Protein AF-A0A1I7VGW4-F1 (afdb_monomer)

Structure (mmCIF, N/CA/C/O backbone):
data_AF-A0A1I7VGW4-F1
#
_entry.id   AF-A0A1I7VGW4-F1
#
loop_
_atom_site.group_PDB
_atom_site.id
_atom_site.type_symbol
_atom_site.label_atom_id
_atom_site.label_alt_id
_atom_site.label_comp_id
_atom_site.label_asym_id
_atom_site.label_entity_id
_atom_site.label_seq_id
_atom_site.pdbx_PDB_ins_code
_atom_site.Cartn_x
_atom_site.Cartn_y
_atom_site.Cartn_z
_atom_site.occupancy
_atom_site.B_iso_or_equiv
_atom_site.auth_seq_id
_atom_site.auth_comp_id
_atom_site.auth_asym_id
_atom_site.auth_atom_id
_atom_site.pdbx_PDB_model_num
ATOM 1 N N . MET A 1 1 ? 35.605 8.232 -24.043 1.00 58.59 1 MET A N 1
ATOM 2 C CA . MET A 1 1 ? 37.004 7.843 -24.287 1.00 58.59 1 MET A CA 1
ATOM 3 C C . MET A 1 1 ? 36.988 6.330 -24.467 1.00 58.59 1 MET A C 1
ATOM 5 O O . MET A 1 1 ? 35.899 5.763 -24.353 1.00 58.59 1 MET A O 1
ATOM 9 N N . GLY A 1 2 ? 38.098 5.724 -24.877 1.00 80.62 2 GLY A N 1
ATOM 10 C CA . GLY A 1 2 ? 38.196 4.272 -25.029 1.00 80.62 2 GLY A CA 1
ATOM 11 C C . GLY A 1 2 ? 37.384 3.659 -26.178 1.00 80.62 2 GLY A C 1
ATOM 12 O O . GLY A 1 2 ? 36.975 4.347 -27.124 1.00 80.62 2 GLY A O 1
ATOM 13 N N . VAL A 1 3 ? 37.169 2.342 -26.108 1.00 87.12 3 VAL A N 1
ATOM 14 C CA . VAL A 1 3 ? 36.521 1.544 -27.155 1.00 87.12 3 VAL A CA 1
ATOM 15 C C . VAL A 1 3 ? 35.054 1.933 -27.328 1.00 87.12 3 VAL A C 1
ATOM 17 O O . VAL A 1 3 ? 34.227 1.832 -26.415 1.00 87.12 3 VAL A O 1
ATOM 20 N N . LYS A 1 4 ? 34.703 2.350 -28.545 1.00 85.19 4 LYS A N 1
ATOM 21 C CA . LYS A 1 4 ? 33.367 2.858 -28.878 1.00 85.19 4 LYS A CA 1
ATOM 22 C C . LYS A 1 4 ? 32.345 1.735 -28.993 1.00 85.19 4 LYS A C 1
ATOM 24 O O . LYS A 1 4 ? 32.634 0.670 -29.517 1.00 85.19 4 LYS A O 1
ATOM 29 N N . ASP A 1 5 ? 31.126 1.987 -28.517 1.00 86.88 5 ASP A N 1
ATOM 30 C CA . ASP A 1 5 ? 29.950 1.114 -28.669 1.00 86.88 5 ASP A CA 1
ATOM 31 C C . ASP A 1 5 ? 30.100 -0.352 -28.197 1.00 86.88 5 ASP A C 1
ATOM 33 O O . ASP A 1 5 ? 29.164 -1.138 -28.340 1.00 86.88 5 ASP A O 1
ATOM 37 N N . LEU A 1 6 ? 31.207 -0.733 -27.548 1.00 91.12 6 LEU A N 1
ATOM 38 C CA . LEU A 1 6 ? 31.450 -2.111 -27.106 1.00 91.12 6 LEU A CA 1
ATOM 39 C C . LEU A 1 6 ? 30.393 -2.597 -26.107 1.00 91.12 6 LEU A C 1
ATOM 41 O O . LEU A 1 6 ? 29.922 -3.727 -26.200 1.00 91.12 6 LEU A O 1
ATOM 45 N N . SER A 1 7 ? 29.928 -1.730 -25.197 1.00 89.56 7 SER A N 1
ATOM 46 C CA . SER A 1 7 ? 28.848 -2.102 -24.269 1.00 89.56 7 SER A CA 1
ATOM 47 C C . SER A 1 7 ? 27.526 -2.398 -24.985 1.00 89.56 7 SER A C 1
ATOM 49 O O . SER A 1 7 ? 26.704 -3.108 -24.406 1.00 89.56 7 SER A O 1
ATOM 51 N N . LYS A 1 8 ? 27.296 -1.837 -26.180 1.00 89.69 8 LYS A N 1
ATOM 52 C CA . LYS A 1 8 ? 26.114 -2.127 -26.997 1.00 89.69 8 LYS A CA 1
ATOM 53 C C . LYS A 1 8 ? 26.269 -3.487 -27.673 1.00 89.69 8 LYS A C 1
ATOM 55 O O . LYS A 1 8 ? 25.387 -4.319 -27.537 1.00 89.69 8 LYS A O 1
ATOM 60 N N . VAL A 1 9 ? 27.430 -3.747 -28.278 1.00 92.06 9 VAL A N 1
ATOM 61 C CA . VAL A 1 9 ? 27.743 -5.045 -28.906 1.00 92.06 9 VAL A CA 1
ATOM 62 C C . VAL A 1 9 ? 27.646 -6.194 -27.897 1.00 92.06 9 VAL A C 1
ATOM 64 O O . VAL A 1 9 ? 27.043 -7.220 -28.194 1.00 92.06 9 VAL A O 1
ATOM 67 N N . ILE A 1 10 ? 28.172 -6.017 -26.679 1.00 93.12 10 ILE A N 1
ATOM 68 C CA . ILE A 1 10 ? 28.036 -7.014 -25.604 1.00 93.12 10 ILE A CA 1
ATOM 69 C C . ILE A 1 10 ? 26.569 -7.190 -25.194 1.00 93.12 10 ILE A C 1
ATOM 71 O O . ILE A 1 10 ? 26.139 -8.316 -24.980 1.00 93.12 10 ILE A O 1
ATOM 75 N N . GLY A 1 11 ? 25.786 -6.111 -25.111 1.00 90.69 11 GLY A N 1
ATOM 76 C CA . GLY A 1 11 ? 24.354 -6.203 -24.806 1.00 90.69 11 GLY A CA 1
ATOM 77 C C . GLY A 1 11 ? 23.560 -6.972 -25.866 1.00 90.69 11 GLY A C 1
ATOM 78 O O . GLY A 1 11 ? 22.708 -7.780 -25.511 1.00 90.69 11 GLY A O 1
ATOM 79 N N . ASP A 1 12 ? 23.882 -6.762 -27.143 1.00 91.88 12 ASP A N 1
ATOM 80 C CA . ASP A 1 12 ? 23.185 -7.379 -28.276 1.00 91.88 12 ASP A CA 1
ATOM 81 C C . ASP A 1 12 ? 23.551 -8.867 -28.454 1.00 91.88 12 ASP A C 1
ATOM 83 O O . ASP A 1 12 ? 22.718 -9.662 -28.888 1.00 91.88 12 ASP A O 1
ATOM 87 N N . HIS A 1 13 ? 24.790 -9.261 -28.128 1.00 91.25 13 HIS A N 1
ATOM 88 C CA . HIS A 1 13 ? 25.321 -10.595 -28.450 1.00 91.25 13 HIS A CA 1
ATOM 89 C C . HIS A 1 13 ? 25.711 -11.459 -27.241 1.00 91.25 13 HIS A C 1
ATOM 91 O O . HIS A 1 13 ? 25.908 -12.658 -27.402 1.00 91.25 13 HIS A O 1
ATOM 97 N N . SER A 1 14 ? 25.830 -10.882 -26.044 1.00 92.75 14 SER A N 1
ATOM 98 C CA . SER A 1 14 ? 26.220 -11.575 -24.806 1.00 92.75 14 SER A CA 1
ATOM 99 C C . SER A 1 14 ? 25.512 -10.969 -23.574 1.00 92.75 14 SER A C 1
ATOM 101 O O . SER A 1 14 ? 26.160 -10.577 -22.594 1.00 92.75 14 SER A O 1
ATOM 103 N N . PRO A 1 15 ? 24.168 -10.850 -23.570 1.00 89.75 15 PRO A N 1
ATOM 104 C CA . PRO A 1 15 ? 23.446 -10.221 -22.462 1.00 89.75 15 PRO A CA 1
ATOM 105 C C . PRO A 1 15 ? 23.658 -10.954 -21.127 1.00 89.75 15 PRO A C 1
ATOM 107 O O . PRO A 1 15 ? 23.740 -10.309 -20.085 1.00 89.75 15 PRO A O 1
ATOM 110 N N . GLY A 1 16 ? 23.841 -12.282 -21.150 1.00 85.12 16 GLY A N 1
ATOM 111 C CA . GLY A 1 16 ? 24.096 -13.101 -19.956 1.00 85.12 16 GLY A CA 1
ATOM 112 C C . GLY A 1 16 ? 25.458 -12.864 -19.287 1.00 85.12 16 GLY A C 1
ATOM 113 O O . GLY A 1 16 ? 25.645 -13.222 -18.121 1.00 85.12 16 GLY A O 1
ATOM 114 N N . SER A 1 17 ? 26.402 -12.225 -19.988 1.00 90.38 17 SER A N 1
ATOM 115 C CA . SER A 1 17 ? 27.687 -11.800 -19.416 1.00 90.38 17 SER A CA 1
ATOM 116 C C . SER A 1 17 ? 27.588 -10.549 -18.541 1.00 90.38 17 SER A C 1
ATOM 118 O O . SER A 1 17 ? 28.536 -10.241 -17.815 1.00 90.38 17 SER A O 1
ATOM 120 N N . ILE A 1 18 ? 26.451 -9.843 -18.591 1.00 94.06 18 ILE A N 1
ATOM 121 C CA . ILE A 1 18 ? 26.183 -8.634 -17.819 1.00 94.06 18 ILE A CA 1
ATOM 122 C C . ILE A 1 18 ? 25.293 -8.992 -16.629 1.00 94.06 18 ILE A C 1
ATOM 124 O O . ILE A 1 18 ? 24.187 -9.498 -16.795 1.00 94.06 18 ILE A O 1
ATOM 128 N N . ARG A 1 19 ? 25.739 -8.672 -15.413 1.00 92.69 19 ARG A N 1
ATOM 129 C CA . ARG A 1 19 ? 24.946 -8.832 -14.188 1.00 92.69 19 ARG A CA 1
ATOM 130 C C . ARG A 1 19 ? 24.776 -7.492 -13.496 1.00 92.69 19 ARG A C 1
ATOM 132 O O . ARG A 1 19 ? 25.738 -6.750 -13.318 1.00 92.69 19 ARG A O 1
ATOM 139 N N . LEU A 1 20 ? 23.551 -7.193 -13.086 1.00 91.56 20 LEU A N 1
ATOM 140 C CA . LEU A 1 20 ? 23.265 -6.051 -12.228 1.00 91.56 20 LEU A CA 1
ATOM 141 C C . LEU A 1 20 ? 23.279 -6.540 -10.784 1.00 91.56 20 LEU A C 1
ATOM 143 O O . LEU A 1 20 ? 22.495 -7.412 -10.419 1.00 91.56 20 LEU A O 1
ATOM 147 N N . LYS A 1 21 ? 24.201 -6.013 -9.980 1.00 86.69 21 LYS A N 1
ATOM 148 C CA . LYS A 1 21 ? 24.321 -6.353 -8.561 1.00 86.69 21 LYS A CA 1
ATOM 149 C C . LYS A 1 21 ? 24.299 -5.099 -7.712 1.00 86.69 21 LYS A C 1
ATOM 151 O O . LYS A 1 21 ? 24.806 -4.048 -8.106 1.00 86.69 21 LYS A O 1
ATOM 156 N N . GLU A 1 22 ? 23.752 -5.227 -6.515 1.00 83.56 22 GLU A N 1
ATOM 157 C CA . GLU A 1 22 ? 23.844 -4.167 -5.525 1.00 83.56 22 GLU A CA 1
ATOM 158 C C . GLU A 1 22 ? 25.272 -4.003 -5.008 1.00 83.56 22 GLU A C 1
ATOM 160 O O . GLU A 1 22 ? 26.090 -4.925 -5.031 1.00 83.56 22 GLU A O 1
ATOM 165 N N . PHE A 1 23 ? 25.558 -2.809 -4.500 1.00 80.81 23 PHE A N 1
ATOM 166 C CA . PHE A 1 23 ? 26.876 -2.430 -4.003 1.00 80.81 23 PHE A CA 1
ATOM 167 C C . PHE A 1 23 ? 27.378 -3.366 -2.883 1.00 80.81 23 PHE A C 1
ATOM 169 O O . PHE A 1 23 ? 28.552 -3.729 -2.859 1.00 80.81 23 PHE A O 1
ATOM 176 N N . LYS A 1 24 ? 26.469 -3.845 -2.021 1.00 79.81 24 LYS A N 1
ATOM 177 C CA . LYS A 1 24 ? 26.747 -4.820 -0.951 1.00 79.81 24 LYS A CA 1
ATOM 178 C C . LYS A 1 24 ? 27.145 -6.208 -1.457 1.00 79.81 24 LYS A C 1
ATOM 180 O O . LYS A 1 24 ? 27.852 -6.930 -0.761 1.00 79.81 24 LYS A O 1
ATOM 185 N N . GLY A 1 25 ? 26.766 -6.577 -2.684 1.00 82.62 25 GLY A N 1
ATOM 186 C CA . GLY A 1 25 ? 27.119 -7.867 -3.291 1.00 82.62 25 GLY A CA 1
ATOM 187 C C . GLY A 1 25 ? 28.626 -8.070 -3.508 1.00 82.62 25 GLY A C 1
ATOM 188 O O . GLY A 1 25 ? 29.062 -9.174 -3.837 1.00 82.62 25 GLY A O 1
ATOM 189 N N . TYR A 1 26 ? 29.428 -7.019 -3.307 1.00 89.06 26 TYR A N 1
ATOM 190 C CA . TYR A 1 26 ? 30.889 -7.041 -3.390 1.00 89.06 26 TYR A CA 1
ATOM 191 C C . TYR A 1 26 ? 31.574 -7.006 -2.017 1.00 89.06 26 TYR A C 1
ATOM 193 O O . TYR A 1 26 ? 32.790 -6.824 -1.959 1.00 89.06 26 TYR A O 1
ATOM 201 N N . PHE A 1 27 ? 30.835 -7.210 -0.921 1.00 87.38 27 PHE A N 1
ATOM 202 C CA . PHE A 1 27 ? 31.402 -7.281 0.426 1.00 87.38 27 PHE A CA 1
ATOM 203 C C . PHE A 1 27 ? 32.597 -8.250 0.487 1.00 87.38 27 PHE A C 1
ATOM 205 O O . PHE A 1 27 ? 32.555 -9.380 -0.015 1.00 87.38 27 PHE A O 1
ATOM 212 N N . GLY A 1 28 ? 33.701 -7.783 1.068 1.00 83.19 28 GLY A N 1
ATOM 213 C CA . GLY A 1 28 ? 34.958 -8.516 1.193 1.00 83.19 28 GLY A CA 1
ATOM 214 C C . GLY A 1 28 ? 35.791 -8.613 -0.092 1.00 83.19 28 GLY A C 1
ATOM 215 O O . GLY A 1 28 ? 36.900 -9.151 -0.049 1.00 83.19 28 GLY A O 1
ATOM 216 N N . ARG A 1 29 ? 35.314 -8.109 -1.241 1.00 91.62 29 ARG A N 1
ATOM 217 C CA . ARG A 1 29 ? 36.079 -8.129 -2.499 1.00 91.62 29 ARG A CA 1
ATOM 218 C C . ARG A 1 29 ? 37.149 -7.038 -2.511 1.00 91.62 29 ARG A C 1
ATOM 220 O O . ARG A 1 29 ? 36.909 -5.900 -2.112 1.00 91.62 29 ARG A O 1
ATOM 227 N N . LYS A 1 30 ? 38.328 -7.391 -3.027 1.00 95.12 30 LYS A N 1
ATOM 228 C CA . LYS A 1 30 ? 39.384 -6.440 -3.400 1.00 95.12 30 LYS A CA 1
ATOM 229 C C . LYS A 1 30 ? 39.130 -5.971 -4.829 1.00 95.12 30 LYS A C 1
ATOM 231 O O . LYS A 1 30 ? 38.924 -6.828 -5.683 1.00 95.12 30 LYS A O 1
ATOM 236 N N . VAL A 1 31 ? 39.142 -4.674 -5.108 1.00 96.38 31 VAL A N 1
ATOM 237 C CA . VAL A 1 31 ? 38.868 -4.144 -6.459 1.00 96.38 31 VAL A CA 1
ATOM 238 C C . VAL A 1 31 ? 39.911 -3.105 -6.854 1.00 96.38 31 VAL A C 1
ATOM 240 O O . VAL A 1 31 ? 40.277 -2.280 -6.020 1.00 96.38 31 VAL A O 1
ATOM 243 N N . ALA A 1 32 ? 40.395 -3.148 -8.098 1.00 96.75 32 ALA A N 1
ATOM 244 C CA . ALA A 1 32 ? 41.326 -2.147 -8.622 1.00 96.75 32 ALA A CA 1
ATOM 245 C C . ALA A 1 32 ? 40.568 -1.042 -9.351 1.00 96.75 32 ALA A C 1
ATOM 247 O O . ALA A 1 32 ? 39.802 -1.325 -10.267 1.00 96.75 32 ALA A O 1
ATOM 248 N N . VAL A 1 33 ? 40.763 0.196 -8.917 1.00 96.06 33 VAL A N 1
ATOM 249 C CA . VAL A 1 33 ? 40.037 1.377 -9.370 1.00 96.06 33 VAL A CA 1
ATOM 250 C C . VAL A 1 33 ? 40.938 2.212 -10.266 1.00 96.06 33 VAL A C 1
ATOM 252 O O . VAL A 1 33 ? 42.004 2.646 -9.831 1.00 96.06 33 VAL A O 1
ATOM 255 N N . ASP A 1 34 ? 40.482 2.473 -11.490 1.00 94.06 34 ASP A N 1
ATOM 256 C CA . ASP A 1 34 ? 41.094 3.472 -12.365 1.00 94.06 34 ASP A CA 1
ATOM 257 C C . ASP A 1 34 ? 40.871 4.877 -11.774 1.00 94.06 34 ASP A C 1
ATOM 259 O O . ASP A 1 34 ? 39.760 5.423 -11.784 1.00 94.06 34 ASP A O 1
ATOM 263 N N . ALA A 1 35 ? 41.936 5.457 -11.216 1.00 90.94 35 ALA A N 1
ATOM 264 C CA . ALA A 1 35 ? 41.892 6.761 -10.569 1.00 90.94 35 ALA A CA 1
ATOM 265 C C . ALA A 1 35 ? 41.711 7.901 -11.579 1.00 90.94 35 ALA A C 1
ATOM 267 O O . ALA A 1 35 ? 41.008 8.870 -11.286 1.00 90.94 35 ALA A O 1
ATOM 268 N N . SER A 1 36 ? 42.283 7.783 -12.778 1.00 82.81 36 SER A N 1
ATOM 269 C CA . SER A 1 36 ? 42.203 8.818 -13.808 1.00 82.81 36 SER A CA 1
ATOM 270 C C . SER A 1 36 ? 40.760 9.052 -14.233 1.00 82.81 36 SER A C 1
ATOM 272 O O . SER A 1 36 ? 40.291 10.195 -14.248 1.00 82.81 36 SER A O 1
ATOM 274 N N . MET A 1 37 ? 40.010 7.976 -14.485 1.00 83.00 37 MET A N 1
ATOM 275 C CA . MET A 1 37 ? 38.590 8.074 -14.822 1.00 83.00 37 MET A CA 1
ATOM 276 C C . MET A 1 37 ? 37.756 8.683 -13.683 1.00 83.00 37 MET A C 1
ATOM 278 O O . MET A 1 37 ? 36.868 9.506 -13.935 1.00 83.00 37 MET A O 1
ATOM 282 N N . CYS A 1 38 ? 38.067 8.343 -12.425 1.00 83.19 38 CYS A N 1
ATOM 283 C CA . CYS A 1 38 ? 37.416 8.933 -11.249 1.00 83.19 38 CYS A CA 1
ATOM 284 C C . CYS A 1 38 ? 37.589 10.458 -11.213 1.00 83.19 38 CYS A C 1
ATOM 286 O O . CYS A 1 38 ? 36.618 11.195 -11.034 1.00 83.19 38 CYS A O 1
ATOM 288 N N . LEU A 1 39 ? 38.818 10.941 -11.412 1.00 85.94 39 LEU A N 1
ATOM 289 C CA . LEU A 1 39 ? 39.146 12.364 -11.325 1.00 85.94 39 LEU A CA 1
ATOM 290 C C . LEU A 1 39 ? 38.426 13.182 -12.399 1.00 85.94 39 LEU A C 1
ATOM 292 O O . LEU A 1 39 ? 37.837 14.219 -12.086 1.00 85.94 39 LEU A O 1
ATOM 296 N N . TYR A 1 40 ? 38.378 12.690 -13.641 1.00 80.75 40 TYR A N 1
ATOM 297 C CA . TYR A 1 40 ? 37.605 13.344 -14.700 1.00 80.75 40 TYR A CA 1
ATOM 298 C C . TYR A 1 40 ? 36.113 13.427 -14.355 1.00 80.75 40 TYR A C 1
ATOM 300 O O . TYR A 1 40 ? 35.508 14.485 -14.526 1.00 80.75 40 TYR A O 1
ATOM 308 N N . GLN A 1 41 ? 35.512 12.359 -13.821 1.00 80.62 41 GLN A N 1
ATOM 309 C CA . GLN A 1 41 ? 34.096 12.375 -13.431 1.00 80.62 41 GLN A CA 1
ATOM 310 C C . GLN A 1 41 ? 33.791 13.385 -12.324 1.00 80.62 41 GLN A C 1
ATOM 312 O O . GLN A 1 41 ? 32.746 14.038 -12.369 1.00 80.62 41 GLN A O 1
ATOM 317 N N . PHE A 1 42 ? 34.684 13.527 -11.343 1.00 82.62 42 PHE A N 1
ATOM 318 C CA . PHE A 1 42 ? 34.488 14.463 -10.237 1.00 82.62 42 PHE A CA 1
ATOM 319 C C . PHE A 1 42 ? 34.669 15.919 -10.656 1.00 82.62 42 PHE A C 1
ATOM 321 O O . PHE A 1 42 ? 33.913 16.771 -10.201 1.00 82.62 42 PHE A O 1
ATOM 328 N N . LEU A 1 43 ? 35.604 16.207 -11.562 1.00 77.94 43 LEU A N 1
ATOM 329 C CA . LEU A 1 43 ? 35.806 17.564 -12.073 1.00 77.94 43 LEU A CA 1
ATOM 330 C C . LEU A 1 43 ? 34.717 17.985 -13.081 1.00 77.94 43 LEU A C 1
ATOM 332 O O . LEU A 1 43 ? 34.399 19.166 -13.189 1.00 77.94 43 LEU A O 1
ATOM 336 N N . ILE A 1 44 ? 34.097 17.041 -13.801 1.00 73.44 44 ILE A N 1
ATOM 337 C CA . ILE A 1 44 ? 32.971 17.321 -14.718 1.00 73.44 44 ILE A CA 1
ATOM 338 C C . ILE A 1 44 ? 31.649 17.561 -13.961 1.00 73.44 44 ILE A C 1
ATOM 340 O O . ILE A 1 44 ? 30.707 18.125 -14.524 1.00 73.44 44 ILE A O 1
ATOM 344 N N . ALA A 1 45 ? 31.548 17.153 -12.693 1.00 64.31 45 ALA A N 1
ATOM 345 C CA . ALA A 1 45 ? 30.353 17.335 -11.873 1.00 64.31 45 ALA A CA 1
ATOM 346 C C . ALA A 1 45 ? 30.166 18.811 -11.452 1.00 64.31 45 ALA A C 1
ATOM 348 O O . ALA A 1 45 ? 30.491 19.206 -10.337 1.00 64.31 45 ALA A O 1
ATOM 349 N N . VAL A 1 46 ? 29.629 19.621 -12.368 1.00 56.69 46 VAL A N 1
ATOM 350 C CA . VAL A 1 46 ? 29.288 21.041 -12.170 1.00 56.69 46 VAL A CA 1
ATOM 351 C C . VAL A 1 46 ? 27.953 21.173 -11.420 1.00 56.69 46 VAL A C 1
ATOM 353 O O . VAL A 1 46 ? 27.011 20.425 -11.705 1.00 56.69 46 VAL A O 1
ATOM 356 N N . ARG A 1 47 ? 27.863 22.111 -10.467 1.00 54.81 47 ARG A N 1
ATOM 357 C CA . ARG A 1 47 ? 26.629 22.437 -9.727 1.00 54.81 47 ARG A CA 1
ATOM 358 C C . ARG A 1 47 ? 25.566 23.077 -10.645 1.00 54.81 47 ARG A C 1
ATOM 360 O O . ARG A 1 47 ? 25.835 23.395 -11.801 1.00 54.81 47 ARG A O 1
ATOM 367 N N . GLN A 1 48 ? 24.327 23.213 -10.159 1.00 46.16 48 GLN A N 1
ATOM 368 C CA . GLN A 1 48 ? 23.199 23.752 -10.948 1.00 46.16 48 GLN A CA 1
ATOM 369 C C . GLN A 1 48 ? 23.403 25.210 -11.401 1.00 46.16 48 GLN A C 1
ATOM 371 O O . GLN A 1 48 ? 22.827 25.611 -12.403 1.00 46.16 48 GLN A O 1
ATOM 376 N N . ASP A 1 49 ? 24.249 25.958 -10.698 1.00 42.66 49 ASP A N 1
ATOM 377 C CA . ASP A 1 49 ? 24.666 27.343 -10.951 1.00 42.66 49 ASP A CA 1
ATOM 378 C C . ASP A 1 49 ? 25.904 27.455 -11.868 1.00 42.66 49 ASP A C 1
ATOM 380 O O . ASP A 1 49 ? 26.441 28.542 -12.051 1.00 42.66 49 ASP A O 1
ATOM 384 N N . GLY A 1 50 ? 26.400 26.345 -12.427 1.00 49.19 50 GLY A N 1
ATOM 385 C CA . GLY A 1 50 ? 27.563 26.360 -13.321 1.00 49.19 50 GLY A CA 1
ATOM 386 C C . GLY A 1 50 ? 28.926 26.414 -12.615 1.00 49.19 50 GLY A C 1
ATOM 387 O O . GLY A 1 50 ? 29.956 26.357 -13.289 1.00 49.19 50 GLY A O 1
ATOM 388 N N . SER A 1 51 ? 28.962 26.461 -11.276 1.00 54.00 51 SER A N 1
ATOM 389 C CA . SER A 1 51 ? 30.199 26.551 -10.488 1.00 54.00 51 SER A CA 1
ATOM 390 C C . SER A 1 51 ? 30.771 25.175 -10.094 1.00 54.00 51 SER A C 1
ATOM 392 O O . SER A 1 51 ? 30.055 24.173 -9.959 1.00 54.00 51 SER A O 1
ATOM 394 N N . GLN A 1 52 ? 32.096 25.102 -9.923 1.00 60.88 52 GLN A N 1
ATOM 395 C CA . GLN A 1 52 ? 32.789 23.964 -9.301 1.00 60.88 52 GLN A CA 1
ATOM 396 C C . GLN A 1 52 ? 33.000 24.238 -7.805 1.00 60.88 52 GLN A C 1
ATOM 398 O O . GLN A 1 52 ? 33.052 25.390 -7.382 1.00 60.88 52 GLN A O 1
ATOM 403 N N . LEU A 1 53 ? 33.143 23.188 -6.985 1.00 65.88 53 LEU A N 1
ATOM 404 C CA . LEU A 1 53 ? 33.578 23.369 -5.595 1.00 65.88 53 LEU A CA 1
ATOM 405 C C . LEU A 1 53 ? 34.998 23.933 -5.582 1.00 65.88 53 LEU A C 1
ATOM 407 O O . LEU A 1 53 ? 35.901 23.290 -6.125 1.00 65.88 53 LEU A O 1
ATOM 411 N N . GLN A 1 54 ? 35.166 25.096 -4.956 1.00 74.81 54 GLN A N 1
ATOM 412 C CA . GLN A 1 54 ? 36.440 25.791 -4.830 1.00 74.81 54 GLN A CA 1
ATOM 413 C C . GLN A 1 54 ? 36.704 26.222 -3.381 1.00 74.81 54 GLN A C 1
ATOM 415 O O . GLN A 1 54 ? 35.764 26.356 -2.595 1.00 74.81 54 GLN A O 1
ATOM 420 N N . THR A 1 55 ? 37.974 26.411 -3.031 1.00 72.19 55 THR A N 1
ATOM 421 C CA . THR A 1 55 ? 38.406 27.105 -1.809 1.00 72.19 55 THR A CA 1
ATOM 422 C C . THR A 1 55 ? 38.143 28.612 -1.915 1.00 72.19 55 THR A C 1
ATOM 424 O O . THR A 1 55 ? 37.851 29.132 -2.993 1.00 72.19 55 THR A O 1
ATOM 427 N N . GLU A 1 56 ? 38.316 29.347 -0.813 1.00 67.38 56 GLU A N 1
ATOM 428 C CA . GLU A 1 56 ? 38.269 30.822 -0.810 1.00 67.38 56 GLU A CA 1
ATOM 429 C C . GLU A 1 56 ? 39.344 31.458 -1.713 1.00 67.38 56 GLU A C 1
ATOM 431 O O . GLU A 1 56 ? 39.156 32.559 -2.223 1.00 67.38 56 GLU A O 1
ATOM 436 N N . SER A 1 57 ? 40.444 30.742 -1.970 1.00 63.78 57 SER A N 1
ATOM 437 C CA . SER A 1 57 ? 41.495 31.127 -2.919 1.00 63.78 57 SER A CA 1
ATOM 438 C C . SER A 1 57 ? 41.176 30.779 -4.384 1.00 63.78 57 SER A C 1
ATOM 440 O O . SER A 1 57 ? 42.002 31.036 -5.259 1.00 63.78 57 SER A O 1
ATOM 442 N N . GLY A 1 58 ? 39.998 30.208 -4.672 1.00 67.00 58 GLY A N 1
ATOM 443 C CA . GLY A 1 58 ? 39.554 29.834 -6.022 1.00 67.00 58 GLY A CA 1
ATOM 444 C C . GLY A 1 58 ? 40.077 28.479 -6.519 1.00 67.00 58 GLY A C 1
ATOM 445 O O . GLY A 1 58 ? 39.918 28.139 -7.693 1.00 67.00 58 GLY A O 1
ATOM 446 N N . GLU A 1 59 ? 40.698 27.680 -5.651 1.00 77.69 59 GLU A N 1
ATOM 447 C CA . GLU A 1 59 ? 41.280 26.386 -6.006 1.00 77.69 59 GLU A CA 1
ATOM 448 C C . GLU A 1 59 ? 40.205 25.290 -6.049 1.00 77.69 59 GLU A C 1
ATOM 450 O O . GLU A 1 59 ? 39.421 25.152 -5.118 1.00 77.69 59 GLU A O 1
ATOM 455 N N . THR A 1 60 ? 40.146 24.480 -7.109 1.00 80.69 60 THR A N 1
ATOM 456 C CA . THR A 1 60 ? 39.081 23.472 -7.280 1.00 80.69 60 THR A CA 1
ATOM 457 C C . THR A 1 60 ? 39.300 22.245 -6.397 1.00 80.69 60 THR A C 1
ATOM 459 O O . THR A 1 60 ? 40.295 21.557 -6.564 1.00 80.69 60 THR A O 1
ATOM 462 N N . THR A 1 61 ? 38.327 21.893 -5.549 1.00 84.50 61 THR A N 1
ATOM 463 C CA . THR A 1 61 ? 38.411 20.786 -4.565 1.00 84.50 61 THR A CA 1
ATOM 464 C C . THR A 1 61 ? 37.471 19.607 -4.855 1.00 84.50 61 THR A C 1
ATOM 466 O O . THR A 1 61 ? 37.329 18.674 -4.056 1.00 84.50 61 THR A O 1
ATOM 469 N N . SER A 1 62 ? 36.807 19.620 -6.015 1.00 84.25 62 SER A N 1
ATOM 470 C CA . SER A 1 62 ? 35.786 18.627 -6.392 1.00 84.25 62 SER A CA 1
ATOM 471 C C . SER A 1 62 ? 36.336 17.192 -6.475 1.00 84.25 62 SER A C 1
ATOM 473 O O . SER A 1 62 ? 35.641 16.243 -6.102 1.00 84.25 62 SER A O 1
ATOM 475 N N . HIS A 1 63 ? 37.589 17.023 -6.916 1.00 87.25 63 HIS A N 1
ATOM 476 C CA . HIS A 1 63 ? 38.279 15.729 -6.993 1.00 87.25 63 HIS A CA 1
ATOM 477 C C . HIS A 1 63 ? 38.510 15.106 -5.614 1.00 87.25 63 HIS A C 1
ATOM 479 O O . HIS A 1 63 ? 38.266 13.911 -5.447 1.00 87.25 63 HIS A O 1
ATOM 485 N N . LEU A 1 64 ? 38.895 15.909 -4.619 1.00 90.25 64 LEU A N 1
ATOM 486 C CA . LEU A 1 64 ? 39.102 15.460 -3.238 1.00 90.25 64 LEU A CA 1
ATOM 487 C C . LEU A 1 64 ? 37.790 15.046 -2.577 1.00 90.25 64 LEU A C 1
ATOM 489 O O . LEU A 1 64 ? 37.716 13.978 -1.972 1.00 90.25 64 LEU A O 1
ATOM 493 N N . LEU A 1 65 ? 36.729 15.841 -2.755 1.00 86.50 65 LEU A N 1
ATOM 494 C CA . LEU A 1 65 ? 35.399 15.506 -2.245 1.00 86.50 65 LEU A CA 1
ATOM 495 C C . LEU A 1 65 ? 34.911 14.168 -2.826 1.00 86.50 65 LEU A C 1
ATOM 497 O O . LEU A 1 65 ? 34.480 13.279 -2.089 1.00 86.50 65 LEU A O 1
ATOM 501 N N . GLY A 1 66 ? 34.993 14.012 -4.149 1.00 86.50 66 GLY A N 1
ATOM 502 C CA . GLY A 1 66 ? 34.580 12.792 -4.836 1.00 86.50 66 GLY A CA 1
ATOM 503 C C . GLY A 1 66 ? 35.363 11.564 -4.372 1.00 86.50 66 GLY A C 1
ATOM 504 O O . GLY A 1 66 ? 34.755 10.565 -3.978 1.00 86.50 66 GLY A O 1
ATOM 505 N N . MET A 1 67 ? 36.696 11.662 -4.346 1.00 90.25 67 MET A N 1
ATOM 506 C CA . MET A 1 67 ? 37.582 10.582 -3.906 1.00 90.25 67 MET A CA 1
ATOM 507 C C . MET A 1 67 ? 37.320 10.190 -2.449 1.00 90.25 67 MET A C 1
ATOM 509 O O . MET A 1 67 ? 37.152 9.004 -2.166 1.00 90.25 67 MET A O 1
ATOM 513 N N . PHE A 1 68 ? 37.182 11.161 -1.542 1.00 92.00 68 PHE A N 1
ATOM 514 C CA . PHE A 1 68 ? 36.929 10.918 -0.121 1.00 92.00 68 PHE A CA 1
ATOM 515 C C . PHE A 1 68 ? 35.630 10.133 0.110 1.00 92.00 68 PHE A C 1
ATOM 517 O O . PHE A 1 68 ? 35.641 9.022 0.643 1.00 92.00 68 PHE A O 1
ATOM 524 N N . TYR A 1 69 ? 34.490 10.660 -0.347 1.00 89.25 69 TYR A N 1
ATOM 525 C CA . TYR A 1 69 ? 33.190 10.052 -0.046 1.00 89.25 69 TYR A CA 1
ATOM 526 C C . TYR A 1 69 ? 32.954 8.728 -0.781 1.00 89.25 69 TYR A C 1
ATOM 528 O O . TYR A 1 69 ? 32.299 7.837 -0.233 1.00 89.25 69 TYR A O 1
ATOM 536 N N . ARG A 1 70 ? 33.475 8.563 -2.006 1.00 89.06 70 ARG A N 1
ATOM 537 C CA . ARG A 1 70 ? 33.341 7.300 -2.758 1.00 89.06 70 ARG A CA 1
ATOM 538 C C . ARG A 1 70 ? 34.219 6.198 -2.183 1.00 89.06 70 ARG A C 1
ATOM 540 O O . ARG A 1 70 ? 33.756 5.063 -2.088 1.00 89.06 70 ARG A O 1
ATOM 547 N N . THR A 1 71 ? 35.422 6.541 -1.729 1.00 92.12 71 THR A N 1
ATOM 548 C CA . THR A 1 71 ? 36.299 5.605 -1.017 1.00 92.12 71 THR A CA 1
ATOM 549 C C . THR A 1 71 ? 35.660 5.157 0.294 1.00 92.12 71 THR A C 1
ATOM 551 O O . THR A 1 71 ? 35.569 3.956 0.541 1.00 92.12 71 THR A O 1
ATOM 554 N N . ILE A 1 72 ? 35.108 6.087 1.087 1.00 91.06 72 ILE A N 1
ATOM 555 C CA . ILE A 1 72 ? 34.382 5.734 2.319 1.00 91.06 72 ILE 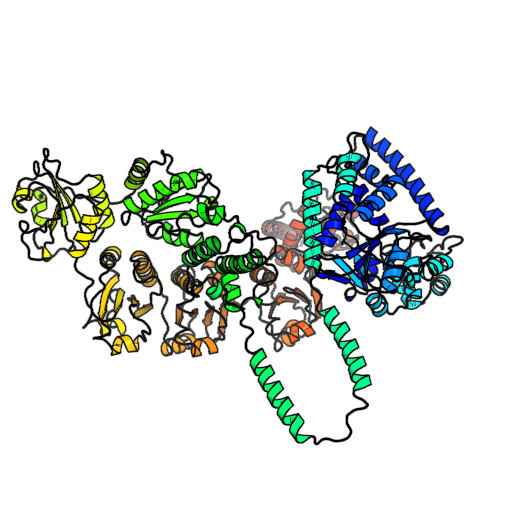A CA 1
ATOM 556 C C . ILE A 1 72 ? 33.203 4.816 2.008 1.00 91.06 72 ILE A C 1
ATOM 558 O O . ILE A 1 72 ? 33.033 3.824 2.699 1.00 91.06 72 ILE A O 1
ATOM 562 N N . ARG A 1 73 ? 32.412 5.092 0.962 1.00 89.69 73 ARG A N 1
ATOM 563 C CA . ARG A 1 73 ? 31.280 4.233 0.576 1.00 89.69 73 ARG A CA 1
ATOM 564 C C . ARG A 1 73 ? 31.716 2.797 0.268 1.00 89.69 73 ARG A C 1
ATOM 566 O O . ARG A 1 73 ? 31.042 1.864 0.695 1.00 89.69 73 ARG A O 1
ATOM 573 N N . MET A 1 74 ? 32.820 2.617 -0.463 1.00 90.88 74 MET A N 1
ATOM 574 C CA . MET A 1 74 ? 33.393 1.291 -0.731 1.00 90.88 74 MET A CA 1
ATOM 575 C C . MET A 1 74 ? 33.752 0.571 0.571 1.00 90.88 74 MET A C 1
ATOM 577 O O . MET A 1 74 ? 33.314 -0.556 0.789 1.00 90.88 74 MET A O 1
ATOM 581 N N . ILE A 1 75 ? 34.460 1.256 1.464 1.00 90.38 75 ILE A N 1
ATOM 582 C CA . ILE A 1 75 ? 34.918 0.697 2.740 1.00 90.38 75 ILE A CA 1
ATOM 583 C C . ILE A 1 75 ? 33.752 0.377 3.683 1.00 90.38 75 ILE A C 1
ATOM 585 O O . ILE A 1 75 ? 33.746 -0.680 4.305 1.00 90.38 75 ILE A O 1
ATOM 589 N N . ASP A 1 76 ? 32.750 1.252 3.752 1.00 85.75 76 ASP A N 1
ATOM 590 C CA . ASP A 1 76 ? 31.540 1.101 4.572 1.00 85.75 76 ASP A CA 1
ATOM 591 C C . ASP A 1 76 ? 30.708 -0.124 4.155 1.00 85.75 76 ASP A C 1
ATOM 593 O O . ASP A 1 76 ? 30.053 -0.758 4.972 1.00 85.75 76 ASP A O 1
ATOM 597 N N . ASN A 1 77 ? 30.807 -0.522 2.882 1.00 86.75 77 ASN A N 1
ATOM 598 C CA . ASN A 1 77 ? 30.198 -1.743 2.347 1.00 86.75 77 ASN A CA 1
ATOM 599 C C . ASN A 1 77 ? 31.171 -2.940 2.328 1.00 86.75 77 ASN A C 1
ATOM 601 O O . ASN A 1 77 ? 30.939 -3.923 1.623 1.00 86.75 77 ASN A O 1
ATOM 605 N N . GLY A 1 78 ? 32.283 -2.863 3.063 1.00 87.12 78 GLY A N 1
ATOM 606 C CA . GLY A 1 78 ? 33.269 -3.937 3.194 1.00 87.12 78 GLY A CA 1
ATOM 607 C C . GLY A 1 78 ? 34.094 -4.228 1.935 1.00 87.12 78 GLY A C 1
ATOM 608 O O . GLY A 1 78 ? 34.735 -5.277 1.862 1.00 87.12 78 GLY A O 1
ATOM 609 N N . ILE A 1 79 ? 34.098 -3.339 0.940 1.00 92.06 79 ILE A N 1
ATOM 610 C CA . ILE A 1 79 ? 34.922 -3.451 -0.272 1.00 92.06 79 ILE A CA 1
ATOM 611 C C . ILE A 1 79 ? 36.317 -2.889 0.021 1.00 92.06 79 ILE A C 1
ATOM 613 O O . ILE A 1 79 ? 36.467 -1.862 0.684 1.00 92.06 79 ILE A O 1
ATOM 617 N N . LYS A 1 80 ? 37.357 -3.545 -0.503 1.00 93.44 80 LYS A N 1
ATOM 618 C CA . LYS A 1 80 ? 38.759 -3.133 -0.347 1.00 93.44 80 LYS A CA 1
ATOM 619 C C . LYS A 1 80 ? 39.294 -2.547 -1.664 1.00 93.44 80 LYS A C 1
ATOM 621 O O . LYS A 1 80 ? 39.750 -3.318 -2.512 1.00 93.44 80 LYS A O 1
ATOM 626 N N . PRO A 1 81 ? 39.226 -1.220 -1.879 1.00 95.31 81 PRO A N 1
ATOM 627 C CA . PRO A 1 81 ? 39.731 -0.609 -3.106 1.00 95.31 81 PRO A CA 1
ATOM 628 C C . PRO A 1 81 ? 41.266 -0.561 -3.127 1.00 95.31 81 PRO A C 1
ATOM 630 O O . PRO A 1 81 ? 41.891 -0.440 -2.077 1.00 95.31 81 PRO A O 1
ATOM 633 N N . VAL A 1 82 ? 41.866 -0.619 -4.313 1.00 95.94 82 VAL A N 1
ATOM 634 C CA . VAL A 1 82 ? 43.235 -0.161 -4.612 1.00 95.94 82 VAL A CA 1
ATOM 635 C C . VAL A 1 82 ? 43.131 0.838 -5.755 1.00 95.94 82 VAL A C 1
ATOM 637 O O . VAL A 1 82 ? 42.444 0.559 -6.734 1.00 95.94 82 VAL A O 1
ATOM 640 N N . TYR A 1 83 ? 43.768 1.998 -5.631 1.00 96.19 83 TYR A N 1
ATOM 641 C CA . TYR A 1 83 ? 43.728 3.022 -6.674 1.00 96.19 83 TYR A CA 1
ATOM 642 C C . TYR A 1 83 ? 44.963 2.933 -7.563 1.00 96.19 83 TYR A C 1
ATOM 644 O O . TYR A 1 83 ? 46.084 2.866 -7.063 1.00 96.19 83 TYR A O 1
ATOM 652 N N . VAL A 1 84 ? 44.748 2.952 -8.875 1.00 95.56 84 VAL A N 1
ATOM 653 C CA . VAL A 1 84 ? 45.813 2.928 -9.877 1.00 95.56 84 VAL A CA 1
ATOM 654 C C . VAL A 1 84 ? 45.758 4.218 -10.685 1.00 95.56 84 VAL A C 1
ATOM 656 O O . VAL A 1 84 ? 44.701 4.572 -11.205 1.00 95.56 84 VAL A O 1
ATOM 659 N N . PHE A 1 85 ? 46.880 4.927 -10.765 1.00 94.06 85 PHE A N 1
ATOM 660 C CA . PHE A 1 85 ? 47.017 6.190 -11.488 1.00 94.06 85 PHE A CA 1
ATOM 661 C C . PHE A 1 85 ? 47.774 5.982 -12.801 1.00 94.06 85 PHE A C 1
ATOM 663 O O . PHE A 1 85 ? 48.639 5.108 -12.892 1.00 94.06 85 PHE A O 1
ATOM 670 N N . ASP A 1 86 ? 47.438 6.782 -13.817 1.00 90.00 86 ASP A N 1
ATOM 671 C CA . ASP A 1 86 ? 48.126 6.740 -15.110 1.00 90.00 86 ASP A CA 1
ATOM 672 C C . ASP A 1 86 ? 49.588 7.180 -14.997 1.00 90.00 86 ASP A C 1
ATOM 674 O O . ASP A 1 86 ? 49.924 8.146 -14.305 1.00 90.00 86 ASP A O 1
ATOM 678 N N . GLY A 1 87 ? 50.434 6.505 -15.771 1.00 87.31 87 GLY A N 1
ATOM 679 C CA . GLY A 1 87 ? 51.814 6.881 -16.019 1.00 87.31 87 GLY A CA 1
ATOM 680 C C . GLY A 1 87 ? 51.958 7.727 -17.278 1.00 87.31 87 GLY A C 1
ATOM 681 O O . GLY A 1 87 ? 51.117 8.563 -17.627 1.00 87.31 87 GLY A O 1
ATOM 682 N N . LYS A 1 88 ? 53.071 7.533 -17.989 1.00 84.38 88 LYS A N 1
ATOM 683 C CA . LYS A 1 88 ? 53.312 8.254 -19.241 1.00 84.38 88 LYS A CA 1
ATOM 684 C C . LYS A 1 88 ? 52.459 7.626 -20.354 1.00 84.38 88 LYS A C 1
ATOM 686 O O . LYS A 1 88 ? 52.582 6.424 -20.584 1.00 84.38 88 LYS A O 1
ATOM 691 N N . PRO A 1 89 ? 51.645 8.406 -21.094 1.00 81.25 89 PRO A N 1
ATOM 692 C CA . PRO A 1 89 ? 50.830 7.851 -22.169 1.00 81.25 89 PRO A CA 1
ATOM 693 C C . PRO A 1 89 ? 51.714 7.231 -23.267 1.00 81.25 89 PRO A C 1
ATOM 695 O O . PRO A 1 89 ? 52.817 7.734 -23.525 1.00 81.25 89 PRO A O 1
ATOM 698 N N . PRO A 1 90 ? 51.239 6.177 -23.953 1.00 81.25 90 PRO A N 1
ATOM 699 C CA . PRO A 1 90 ? 52.014 5.508 -24.988 1.00 81.25 90 PRO A CA 1
ATOM 700 C C . PRO A 1 90 ? 52.139 6.414 -26.217 1.00 81.25 90 PRO A C 1
ATOM 702 O O . PRO A 1 90 ? 51.235 7.199 -26.516 1.00 81.25 90 PRO A O 1
ATOM 705 N N . GLN A 1 91 ? 53.232 6.286 -26.979 1.00 77.50 91 GLN A N 1
ATOM 706 C CA . GLN A 1 91 ? 53.495 7.151 -28.144 1.00 77.50 91 GLN A CA 1
ATOM 707 C C . GLN A 1 91 ? 52.336 7.173 -29.154 1.00 77.50 91 GLN A C 1
ATOM 709 O O . GLN A 1 91 ? 52.037 8.220 -29.726 1.00 77.50 91 GLN A O 1
ATOM 714 N N . MET A 1 92 ? 51.631 6.056 -29.336 1.00 76.44 92 MET A N 1
ATOM 715 C CA . MET A 1 92 ? 50.504 5.968 -30.271 1.00 76.44 92 MET A CA 1
ATOM 716 C C . MET A 1 92 ? 49.285 6.811 -29.867 1.00 76.44 92 MET A C 1
ATOM 718 O O . MET A 1 92 ? 48.498 7.207 -30.724 1.00 76.44 92 MET A O 1
ATOM 722 N N . LYS A 1 93 ? 49.151 7.170 -28.583 1.00 80.94 93 LYS A N 1
ATOM 723 C CA . LYS A 1 93 ? 48.053 8.017 -28.089 1.00 80.94 93 LYS A CA 1
ATOM 724 C C . LYS A 1 93 ? 48.241 9.500 -28.445 1.00 80.94 93 LYS A C 1
ATOM 726 O O . LYS A 1 93 ? 47.304 10.282 -28.306 1.00 80.94 93 LYS A O 1
ATOM 731 N N . THR A 1 94 ? 49.418 9.899 -28.948 1.00 79.62 94 THR A N 1
ATOM 732 C CA . THR A 1 94 ? 49.763 11.299 -29.276 1.00 79.62 94 THR A CA 1
ATOM 733 C C . THR A 1 94 ? 48.747 11.946 -30.223 1.00 79.62 94 THR A C 1
ATOM 735 O O . THR A 1 94 ? 48.268 13.039 -29.942 1.00 79.62 94 THR A O 1
ATOM 738 N N . SER A 1 95 ? 48.323 11.243 -31.280 1.00 73.25 95 SER A N 1
ATOM 739 C CA . SER A 1 95 ? 47.375 11.796 -32.263 1.00 73.25 95 SER A CA 1
ATOM 740 C C . SER A 1 95 ? 45.970 12.052 -31.694 1.00 73.25 95 SER A C 1
ATOM 742 O O . SER A 1 95 ? 45.278 12.982 -32.110 1.00 73.25 95 SER A O 1
ATOM 744 N N . GLU A 1 96 ? 45.519 11.239 -30.736 1.00 76.62 96 GLU A N 1
ATOM 745 C CA . GLU A 1 96 ? 44.246 11.456 -30.043 1.00 76.62 96 GLU A CA 1
ATOM 746 C C . GLU A 1 96 ? 44.376 12.575 -29.001 1.00 76.62 96 GLU A C 1
ATOM 748 O O . GLU A 1 96 ? 43.450 13.369 -28.829 1.00 76.62 96 GLU A O 1
ATOM 753 N N . LEU A 1 97 ? 45.538 12.705 -28.353 1.00 78.69 97 LEU A N 1
ATOM 754 C CA . LEU A 1 97 ? 45.832 13.822 -27.452 1.00 78.69 97 LEU A CA 1
ATOM 755 C C . LEU A 1 97 ? 45.846 15.167 -28.196 1.00 78.69 97 LEU A C 1
ATOM 757 O O . LEU A 1 97 ? 45.247 16.122 -27.705 1.00 78.69 97 LEU A O 1
ATOM 761 N N . GLU A 1 98 ? 46.431 15.234 -29.393 1.00 79.12 98 GLU A N 1
ATOM 762 C CA . GLU A 1 98 ? 46.407 16.421 -30.263 1.00 79.12 98 GLU A CA 1
ATOM 763 C C . GLU A 1 98 ? 44.975 16.804 -30.662 1.00 79.12 98 GLU A C 1
ATOM 765 O O . GLU A 1 98 ? 44.556 17.941 -30.447 1.00 79.12 98 GLU A O 1
ATOM 770 N N . LYS A 1 99 ? 44.156 15.839 -31.107 1.00 80.69 99 LYS A N 1
ATOM 771 C CA . LYS A 1 99 ? 42.728 16.078 -31.398 1.00 80.69 99 LYS A CA 1
ATOM 772 C C . LYS A 1 99 ? 41.954 16.576 -30.179 1.00 80.69 99 LYS A C 1
ATOM 774 O O . LYS A 1 99 ? 41.019 17.363 -30.319 1.00 80.69 99 LYS A O 1
ATOM 779 N N . ARG A 1 100 ? 42.291 16.107 -28.972 1.00 79.12 100 ARG A N 1
ATOM 780 C CA . ARG A 1 100 ? 41.681 16.597 -27.724 1.00 79.12 100 ARG A CA 1
ATOM 781 C C . ARG A 1 100 ? 42.118 18.028 -27.409 1.00 79.12 100 ARG A C 1
ATOM 783 O O . ARG A 1 100 ? 41.299 18.780 -26.889 1.00 79.12 100 ARG A O 1
ATOM 790 N N . ILE A 1 101 ? 43.356 18.410 -27.730 1.00 81.50 101 ILE A N 1
ATOM 791 C CA . ILE A 1 101 ? 43.845 19.792 -27.608 1.00 81.50 101 ILE A CA 1
ATOM 792 C C . ILE A 1 101 ? 43.099 20.702 -28.590 1.00 81.50 101 ILE A C 1
ATOM 794 O O . ILE A 1 101 ? 42.542 21.709 -28.162 1.00 81.50 101 ILE A O 1
ATOM 798 N N . GLU A 1 102 ? 42.984 20.313 -29.861 1.00 83.31 102 GLU A N 1
ATOM 799 C CA . GLU A 1 102 ? 42.241 21.073 -30.878 1.00 83.31 102 GLU A CA 1
ATOM 800 C C . GLU A 1 102 ? 40.761 21.237 -30.512 1.00 83.31 102 GLU A C 1
ATOM 802 O O . GLU A 1 102 ? 40.232 22.347 -30.514 1.00 83.31 102 GLU A O 1
ATOM 807 N N . ARG A 1 103 ? 40.084 20.149 -30.114 1.00 81.94 103 ARG A N 1
ATOM 808 C CA . ARG A 1 103 ? 38.676 20.201 -29.680 1.00 81.94 103 ARG A CA 1
ATOM 809 C C . ARG A 1 103 ? 38.469 21.082 -28.452 1.00 81.94 103 ARG A C 1
ATOM 811 O O . ARG A 1 103 ? 37.389 21.646 -28.304 1.00 81.94 103 ARG A O 1
ATOM 818 N N . ARG A 1 104 ? 39.461 21.172 -27.561 1.00 79.25 104 ARG A N 1
ATOM 819 C CA . ARG A 1 104 ? 39.417 22.069 -26.400 1.00 79.25 104 ARG A CA 1
ATOM 820 C C . ARG A 1 104 ? 39.640 23.520 -26.807 1.00 79.25 104 ARG A C 1
ATOM 822 O O . ARG A 1 104 ? 38.903 24.362 -26.322 1.00 79.25 104 ARG A O 1
ATOM 829 N N . ALA A 1 105 ? 40.573 23.801 -27.714 1.00 82.19 105 ALA A N 1
ATOM 830 C CA . ALA A 1 105 ? 40.763 25.148 -28.253 1.00 82.19 105 ALA A CA 1
ATOM 831 C C . ALA A 1 105 ? 39.488 25.658 -28.951 1.00 82.19 105 ALA A C 1
ATOM 833 O O . ALA A 1 105 ? 39.051 26.780 -28.705 1.00 82.19 105 ALA A O 1
ATOM 834 N N . GLU A 1 106 ? 38.835 24.799 -29.737 1.00 84.94 106 GLU A N 1
ATOM 835 C CA . GLU A 1 106 ? 37.547 25.105 -30.366 1.00 84.94 106 GLU A CA 1
ATOM 836 C C . GLU A 1 106 ? 36.425 25.277 -29.327 1.00 84.94 106 GLU A C 1
ATOM 838 O O . GLU A 1 106 ? 35.630 26.208 -29.420 1.00 84.94 106 GLU A O 1
ATOM 843 N N . ALA A 1 107 ? 36.365 24.419 -28.302 1.00 80.56 107 ALA A N 1
ATOM 844 C CA . ALA A 1 107 ? 35.381 24.548 -27.227 1.00 80.56 107 ALA A CA 1
ATOM 845 C C . ALA A 1 107 ? 35.594 25.807 -26.367 1.00 80.56 107 ALA A C 1
ATOM 847 O O . ALA A 1 107 ? 34.613 26.347 -25.867 1.00 80.56 107 ALA A O 1
ATOM 848 N N . GLU A 1 108 ? 36.833 26.279 -26.198 1.00 84.75 108 GLU A N 1
ATOM 849 C CA . GLU A 1 108 ? 37.132 27.530 -25.487 1.00 84.75 108 GLU A CA 1
ATOM 850 C C . GLU A 1 108 ? 36.606 28.716 -26.286 1.00 84.75 108 GLU A C 1
ATOM 852 O O . GLU A 1 108 ? 35.884 29.545 -25.742 1.00 84.75 108 GLU A O 1
ATOM 857 N N . LYS A 1 109 ? 36.872 28.735 -27.597 1.00 85.00 109 LYS A N 1
ATOM 858 C CA . LYS A 1 109 ? 36.342 29.758 -28.498 1.00 85.00 109 LYS A CA 1
ATOM 859 C C . LYS A 1 109 ? 34.810 29.787 -28.477 1.00 85.00 109 LYS A C 1
ATOM 861 O O . LYS A 1 109 ? 34.220 30.828 -28.223 1.00 85.00 109 LYS A O 1
ATOM 866 N N . GLN A 1 110 ? 34.171 28.625 -28.623 1.00 85.44 110 GLN A N 1
ATOM 867 C CA . GLN A 1 110 ? 32.710 28.502 -28.567 1.00 85.44 110 GLN A CA 1
ATOM 868 C C . GLN A 1 110 ? 32.129 28.882 -27.196 1.00 85.44 110 GLN A C 1
ATOM 870 O O . GLN A 1 110 ? 30.988 29.335 -27.118 1.00 85.44 110 GLN A O 1
ATOM 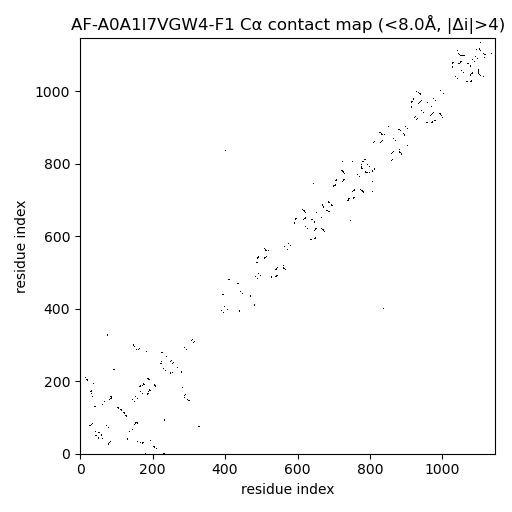875 N N . ARG A 1 111 ? 32.890 28.711 -26.105 1.00 83.00 111 ARG A N 1
ATOM 876 C CA . ARG A 1 111 ? 32.491 29.186 -24.776 1.00 83.00 111 ARG A CA 1
ATOM 877 C C . ARG A 1 111 ? 32.544 30.705 -24.699 1.00 83.00 111 ARG A C 1
ATOM 879 O O . ARG A 1 111 ? 31.589 31.282 -24.197 1.00 83.00 111 ARG A O 1
ATOM 886 N N . SER A 1 112 ? 33.618 31.331 -25.180 1.00 81.69 112 SER A N 1
ATOM 887 C CA . SER A 1 112 ? 33.731 32.792 -25.244 1.00 81.69 112 SER A CA 1
ATOM 888 C C . SER A 1 112 ? 32.597 33.403 -26.066 1.00 81.69 112 SER A C 1
ATOM 890 O O . SER A 1 112 ? 31.904 34.280 -25.559 1.00 81.69 112 SER A O 1
ATOM 892 N N . ASP A 1 113 ? 32.320 32.855 -27.252 1.00 84.31 113 ASP A N 1
ATOM 893 C CA . ASP A 1 113 ? 31.207 33.295 -28.102 1.00 84.31 113 ASP A CA 1
ATOM 894 C C . ASP A 1 113 ? 29.850 33.142 -27.374 1.00 84.31 113 ASP A C 1
ATOM 896 O O . ASP A 1 113 ? 28.993 34.023 -27.427 1.00 84.31 113 ASP A O 1
ATOM 900 N N . ALA A 1 114 ? 29.649 32.041 -26.635 1.00 81.94 114 ALA A N 1
ATOM 901 C CA . ALA A 1 114 ? 28.429 31.808 -25.857 1.00 81.94 114 ALA A CA 1
ATOM 902 C C . ALA A 1 114 ? 28.282 32.747 -24.643 1.00 81.94 114 ALA A C 1
ATOM 904 O O . ALA A 1 114 ? 27.155 33.090 -24.281 1.00 81.94 114 ALA A O 1
ATOM 905 N N . VAL A 1 115 ? 29.392 33.171 -24.023 1.00 79.19 115 VAL A N 1
ATOM 906 C CA . VAL A 1 115 ? 29.395 34.174 -22.943 1.00 79.19 115 VAL A CA 1
ATOM 907 C C . VAL A 1 115 ? 28.990 35.543 -23.493 1.00 79.19 115 VAL A C 1
ATOM 909 O O . VAL A 1 115 ? 28.168 36.215 -22.876 1.00 79.19 115 VAL A O 1
ATOM 912 N N . GLU A 1 116 ? 29.504 35.936 -24.662 1.00 82.06 116 GLU A N 1
ATOM 913 C CA . GLU A 1 116 ? 29.135 37.201 -25.317 1.00 82.06 116 GLU A CA 1
ATOM 914 C C . GLU A 1 116 ? 27.658 37.237 -25.744 1.00 82.06 116 GLU A C 1
ATOM 916 O O . GLU A 1 116 ? 27.015 38.283 -25.673 1.00 82.06 116 GLU A O 1
ATOM 921 N N . LEU A 1 117 ? 27.099 36.088 -26.137 1.00 84.56 117 LEU A N 1
ATOM 922 C CA . LEU A 1 117 ? 25.695 35.938 -26.536 1.00 84.56 117 LEU A CA 1
ATOM 923 C C . LEU A 1 117 ? 24.716 35.753 -25.360 1.00 84.56 117 LEU A C 1
ATOM 925 O O . LEU A 1 117 ? 23.507 35.717 -25.587 1.00 84.56 117 LEU A O 1
ATOM 929 N N . GLY A 1 118 ? 25.204 35.612 -24.122 1.00 76.88 118 GLY A N 1
ATOM 930 C CA . GLY A 1 118 ? 24.364 35.374 -22.941 1.00 76.88 118 GLY A CA 1
ATOM 931 C C . GLY A 1 118 ? 23.668 34.003 -22.910 1.00 76.88 118 GLY A C 1
ATOM 932 O O . GLY A 1 118 ? 22.677 33.835 -22.201 1.00 76.88 118 GLY A O 1
ATOM 933 N N . ASP A 1 119 ? 24.156 33.012 -23.666 1.00 82.38 119 ASP A N 1
ATOM 934 C CA . ASP A 1 119 ? 23.599 31.652 -23.699 1.00 82.38 119 ASP A CA 1
ATOM 935 C C . ASP A 1 119 ? 24.205 30.785 -22.582 1.00 82.38 119 ASP A C 1
ATOM 937 O O . ASP A 1 119 ? 25.141 30.004 -22.790 1.00 82.38 119 ASP A O 1
ATOM 941 N N . GLU A 1 120 ? 23.647 30.901 -21.375 1.00 74.50 120 GLU A N 1
ATOM 942 C CA . GLU A 1 120 ? 24.095 30.159 -20.186 1.00 74.50 120 GLU A CA 1
ATOM 943 C C . GLU A 1 120 ? 24.101 28.630 -20.375 1.00 74.50 120 GLU A C 1
ATOM 945 O O . GLU A 1 120 ? 24.931 27.922 -19.788 1.00 74.50 120 GLU A O 1
ATOM 950 N N . ALA A 1 121 ? 23.207 28.085 -21.207 1.00 74.69 121 ALA A N 1
ATOM 951 C CA . ALA A 1 121 ? 23.147 26.651 -21.471 1.00 74.69 121 ALA A CA 1
ATOM 952 C C . ALA A 1 121 ? 24.354 26.190 -22.304 1.00 74.69 121 ALA A C 1
ATOM 954 O O . ALA A 1 121 ? 24.971 25.159 -22.000 1.00 74.69 121 ALA A O 1
ATOM 955 N N . SER A 1 122 ? 24.734 26.969 -23.320 1.00 75.69 122 SER A N 1
ATOM 956 C CA . SER A 1 122 ? 25.932 26.716 -24.124 1.00 75.69 122 SER A CA 1
ATOM 957 C C . SER A 1 122 ? 27.221 26.981 -23.345 1.00 75.69 122 SER A C 1
ATOM 959 O O . SER A 1 122 ? 28.140 26.161 -23.420 1.00 75.69 122 SER A O 1
ATOM 961 N N . VAL A 1 123 ? 27.272 28.026 -22.510 1.00 74.06 123 VAL A N 1
ATOM 962 C CA . VAL A 1 123 ? 28.414 28.299 -21.615 1.00 74.06 123 VAL A CA 1
ATOM 963 C C . VAL A 1 123 ? 28.696 27.095 -20.713 1.00 74.06 123 VAL A C 1
ATOM 965 O O . VAL A 1 123 ? 29.820 26.586 -20.687 1.00 74.06 123 VAL A O 1
ATOM 968 N N . ASN A 1 124 ? 27.668 26.557 -20.052 1.00 71.38 124 ASN A N 1
ATOM 969 C CA . ASN A 1 124 ? 27.791 25.370 -19.201 1.00 71.38 124 ASN A CA 1
ATOM 970 C C . ASN A 1 124 ? 28.195 24.107 -19.982 1.00 71.38 124 ASN A C 1
ATOM 972 O O . ASN A 1 124 ? 28.978 23.278 -19.503 1.00 71.38 124 ASN A O 1
ATOM 976 N N . LYS A 1 125 ? 27.682 23.942 -21.206 1.00 78.12 125 LYS A N 1
ATOM 977 C CA . LYS A 1 125 ? 28.011 22.813 -22.089 1.00 78.12 125 LYS A CA 1
ATOM 978 C C . LYS A 1 125 ? 29.480 22.825 -22.518 1.00 78.12 125 LYS A C 1
ATOM 980 O O . LYS A 1 125 ? 30.103 21.760 -22.532 1.00 78.12 125 LYS A O 1
ATOM 985 N N . PHE A 1 126 ? 30.029 23.988 -22.867 1.00 78.12 126 PHE A N 1
ATOM 986 C CA . PHE A 1 126 ? 31.428 24.120 -23.279 1.00 78.12 126 PHE A CA 1
ATOM 987 C C . PHE A 1 126 ? 32.388 24.117 -22.085 1.00 78.12 126 PHE A C 1
ATOM 989 O O . PHE A 1 126 ? 33.421 23.455 -22.163 1.00 78.12 126 PHE A O 1
ATOM 996 N N . ALA A 1 127 ? 32.003 24.694 -20.940 1.00 73.38 127 ALA A N 1
ATOM 997 C CA . ALA A 1 127 ? 32.768 24.619 -19.690 1.00 73.38 127 ALA A CA 1
ATOM 998 C C . ALA A 1 127 ? 33.095 23.168 -19.284 1.00 73.38 127 ALA A C 1
ATOM 1000 O O . ALA A 1 127 ? 34.240 22.842 -18.974 1.00 73.38 127 ALA A O 1
ATOM 1001 N N . ARG A 1 128 ? 32.127 22.245 -19.397 1.00 73.56 128 ARG A N 1
ATOM 1002 C CA . ARG A 1 128 ? 32.346 20.809 -19.123 1.00 73.56 128 ARG A CA 1
ATOM 1003 C C . ARG A 1 128 ? 33.359 20.143 -20.063 1.00 73.56 128 ARG A C 1
ATOM 1005 O O . ARG A 1 128 ? 33.979 19.157 -19.677 1.00 73.56 128 ARG A O 1
ATOM 1012 N N . ARG A 1 129 ? 33.531 20.645 -21.293 1.00 75.31 129 ARG A N 1
ATOM 1013 C CA . ARG A 1 129 ? 34.473 20.096 -22.293 1.00 75.31 129 ARG A CA 1
ATOM 1014 C C . ARG A 1 129 ? 35.916 20.565 -22.078 1.00 75.31 129 ARG A C 1
ATOM 1016 O O . ARG A 1 129 ? 36.838 19.925 -22.582 1.00 75.31 129 ARG A O 1
ATOM 1023 N N . LEU A 1 130 ? 36.104 21.646 -21.322 1.00 75.81 130 LEU A N 1
ATOM 1024 C CA . LEU A 1 130 ? 37.405 22.259 -21.037 1.00 75.81 130 LEU A CA 1
ATOM 1025 C C . LEU A 1 130 ? 38.110 21.655 -19.817 1.00 75.81 130 LEU A C 1
ATOM 1027 O O . LEU A 1 130 ? 39.306 21.862 -19.630 1.00 75.81 130 LEU A O 1
ATOM 1031 N N . VAL A 1 131 ? 37.396 20.848 -19.027 1.00 75.88 131 VAL A N 1
ATOM 1032 C CA . VAL A 1 131 ? 37.929 20.193 -17.830 1.00 75.88 131 VAL A CA 1
ATOM 1033 C C . VAL A 1 131 ? 39.164 19.338 -18.155 1.00 75.88 131 VAL A C 1
ATOM 1035 O O . VAL A 1 131 ? 39.158 18.479 -19.050 1.00 75.88 131 VAL A O 1
ATOM 1038 N N . LYS A 1 132 ? 40.236 19.562 -17.390 1.00 79.75 132 LYS A N 1
ATOM 1039 C CA . LYS A 1 132 ? 41.500 18.824 -17.438 1.00 79.75 132 LYS A CA 1
ATOM 1040 C C . LYS A 1 132 ? 41.972 18.556 -16.010 1.00 79.75 132 LYS A C 1
ATOM 1042 O O . LYS A 1 132 ? 41.966 19.467 -15.192 1.00 79.75 132 LYS A O 1
ATOM 1047 N N . VAL A 1 133 ? 42.410 17.327 -15.746 1.00 83.12 133 VAL A N 1
ATOM 1048 C CA . VAL A 1 133 ? 43.072 16.967 -14.485 1.00 83.12 133 VAL A CA 1
ATOM 1049 C C . VAL A 1 133 ? 44.499 17.525 -14.505 1.00 83.12 133 VAL A C 1
ATOM 1051 O O . VAL A 1 133 ? 45.242 17.293 -15.467 1.00 83.12 133 VAL A O 1
ATOM 1054 N N . THR A 1 134 ? 44.884 18.284 -13.481 1.00 86.19 134 THR A N 1
ATOM 1055 C CA . THR A 1 134 ? 46.251 18.808 -13.336 1.00 86.19 134 THR A CA 1
ATOM 1056 C C . THR A 1 134 ? 47.162 17.800 -12.633 1.00 86.19 134 THR A C 1
ATOM 1058 O O . THR A 1 134 ? 46.706 16.864 -11.976 1.00 86.19 134 THR A O 1
ATOM 1061 N N . LYS A 1 135 ? 48.483 17.980 -12.764 1.00 86.75 135 LYS A N 1
ATOM 1062 C CA . LYS A 1 135 ? 49.456 17.140 -12.047 1.00 86.75 135 LYS A CA 1
ATOM 1063 C C . LYS A 1 135 ? 49.297 17.280 -10.529 1.00 86.75 135 LYS A C 1
ATOM 1065 O O . LYS A 1 135 ? 49.362 16.286 -9.824 1.00 86.75 135 LYS A O 1
ATOM 1070 N N . GLU A 1 136 ? 49.034 18.493 -10.060 1.00 87.88 136 GLU A N 1
ATOM 1071 C CA . GLU A 1 136 ? 48.769 18.789 -8.651 1.00 87.88 136 GLU A CA 1
ATOM 1072 C C . GLU A 1 136 ? 47.5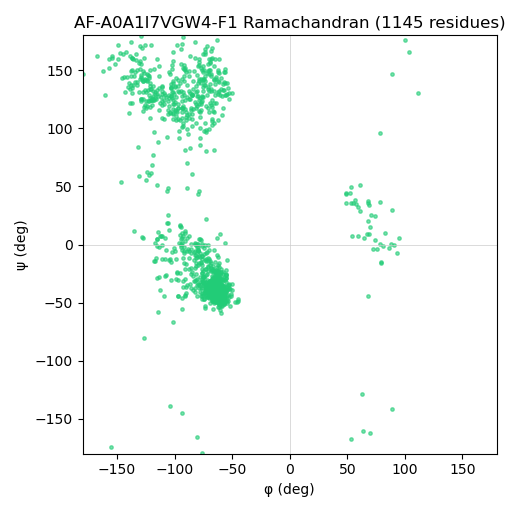44 18.028 -8.130 1.00 87.88 136 GLU A C 1
ATOM 1074 O O . GLU A 1 136 ? 47.657 17.303 -7.149 1.00 87.88 136 GLU A O 1
ATOM 1079 N N . GLN A 1 137 ? 46.420 18.051 -8.855 1.00 88.69 137 GLN A N 1
ATOM 1080 C CA . GLN A 1 137 ? 45.207 17.313 -8.475 1.00 88.69 137 GLN A CA 1
ATOM 1081 C C . GLN A 1 137 ? 45.425 15.793 -8.382 1.00 88.69 137 GLN A C 1
ATOM 1083 O O . GLN A 1 137 ? 44.818 15.133 -7.536 1.00 88.69 137 GLN A O 1
ATOM 1088 N N . ASN A 1 138 ? 46.289 15.228 -9.234 1.00 89.94 138 ASN A N 1
ATOM 1089 C CA . ASN A 1 138 ? 46.692 13.823 -9.133 1.00 89.94 138 ASN A CA 1
ATOM 1090 C C . ASN A 1 138 ? 47.466 13.554 -7.836 1.00 89.94 138 ASN A C 1
ATOM 1092 O O . ASN A 1 138 ? 47.125 12.624 -7.109 1.00 89.94 138 ASN A O 1
ATOM 1096 N N . GLU A 1 139 ? 48.471 14.373 -7.524 1.00 92.50 139 GLU A N 1
ATOM 1097 C CA . GLU A 1 139 ? 49.279 14.213 -6.308 1.00 92.50 139 GLU A CA 1
ATOM 1098 C C . GLU A 1 139 ? 48.450 14.416 -5.030 1.00 92.50 139 GLU A C 1
ATOM 1100 O O . GLU A 1 139 ? 48.592 13.668 -4.064 1.00 92.50 139 GLU A O 1
ATOM 1105 N N . GLU A 1 140 ? 47.503 15.350 -5.036 1.00 93.44 140 GLU A N 1
ATOM 1106 C CA . GLU A 1 140 ? 46.5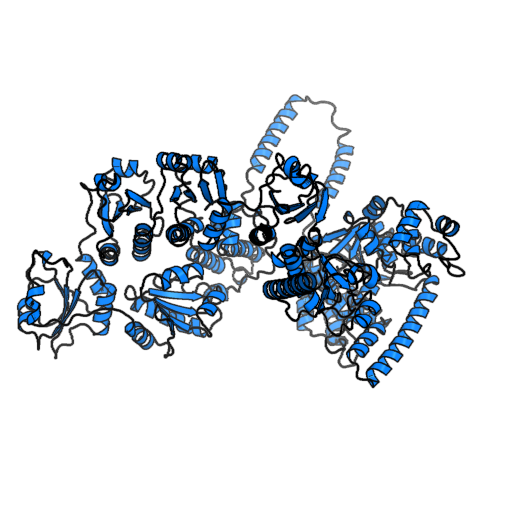69 15.557 -3.929 1.00 93.44 140 GLU A CA 1
ATOM 1107 C C . GLU A 1 140 ? 45.631 14.368 -3.713 1.00 93.44 140 GLU A C 1
ATOM 1109 O O . GLU A 1 140 ? 45.394 13.954 -2.575 1.00 93.44 140 GLU A O 1
ATOM 1114 N N . ALA A 1 141 ? 45.110 13.786 -4.796 1.00 93.12 141 ALA A N 1
ATOM 1115 C CA . ALA A 1 141 ? 44.276 12.594 -4.721 1.00 93.12 141 ALA A CA 1
ATOM 1116 C C . ALA A 1 141 ? 45.071 11.384 -4.206 1.00 93.12 141 ALA A C 1
ATOM 1118 O O . ALA A 1 141 ? 44.568 10.643 -3.358 1.00 93.12 141 ALA A O 1
ATOM 1119 N N . LYS A 1 142 ? 46.323 11.210 -4.654 1.00 94.75 142 LYS A N 1
ATOM 1120 C CA . LYS A 1 142 ? 47.237 10.186 -4.122 1.00 94.75 142 LYS A CA 1
ATOM 1121 C C . LYS A 1 142 ? 47.501 10.392 -2.634 1.00 94.75 142 LYS A C 1
ATOM 1123 O O . LYS A 1 142 ? 47.392 9.434 -1.865 1.00 94.75 142 LYS A O 1
ATOM 1128 N N . ARG A 1 143 ? 47.793 11.630 -2.214 1.00 95.25 143 ARG A N 1
ATOM 1129 C CA . ARG A 1 143 ? 48.013 11.990 -0.805 1.00 95.25 143 ARG A CA 1
ATOM 1130 C C . ARG A 1 143 ? 46.792 11.640 0.041 1.00 95.25 143 ARG A C 1
ATOM 1132 O O . ARG A 1 143 ? 46.939 10.948 1.044 1.00 95.25 143 ARG A O 1
ATOM 1139 N N . LEU A 1 144 ? 45.591 12.030 -0.391 1.00 95.62 144 LEU A N 1
ATOM 1140 C CA . LEU A 1 144 ? 44.343 11.725 0.313 1.00 95.62 144 LEU A CA 1
ATOM 1141 C C . LEU A 1 144 ? 44.124 10.216 0.480 1.00 95.62 144 LEU A C 1
ATOM 1143 O O . LEU A 1 144 ? 43.902 9.746 1.592 1.00 95.62 144 LEU A O 1
ATOM 1147 N N . VAL A 1 145 ? 44.190 9.448 -0.609 1.00 94.56 145 VAL A N 1
ATOM 1148 C CA . VAL A 1 145 ? 43.941 7.995 -0.589 1.00 94.56 145 VAL A CA 1
ATOM 1149 C C . VAL A 1 145 ? 44.982 7.263 0.268 1.00 94.56 145 VAL A C 1
ATOM 1151 O O . VAL A 1 145 ? 44.634 6.339 1.008 1.00 94.56 145 VAL A O 1
ATOM 1154 N N . THR A 1 146 ? 46.234 7.727 0.244 1.00 94.94 146 THR A N 1
ATOM 1155 C CA . THR A 1 146 ? 47.311 7.205 1.096 1.00 94.94 146 THR A CA 1
ATOM 1156 C C . THR A 1 146 ? 47.036 7.479 2.575 1.00 94.94 146 THR A C 1
ATOM 1158 O O . THR A 1 146 ? 47.135 6.561 3.388 1.00 94.94 146 THR A O 1
ATOM 1161 N N . LEU A 1 147 ? 46.624 8.704 2.930 1.00 95.06 147 LEU A N 1
ATOM 1162 C CA . LEU A 1 147 ? 46.226 9.060 4.299 1.00 95.06 147 LEU A CA 1
ATOM 1163 C C . LEU A 1 147 ? 45.006 8.252 4.769 1.00 95.06 147 LEU A C 1
ATOM 1165 O O . LEU A 1 147 ? 44.922 7.867 5.930 1.00 95.06 147 LEU A O 1
ATOM 1169 N N . MET A 1 148 ? 44.093 7.901 3.860 1.00 94.38 148 MET A N 1
ATOM 1170 C CA . MET A 1 148 ? 42.972 6.988 4.124 1.00 94.38 148 MET A CA 1
ATOM 1171 C C . MET A 1 148 ? 43.397 5.518 4.318 1.00 94.38 148 MET A C 1
ATOM 1173 O O . MET A 1 148 ? 42.546 4.660 4.559 1.00 94.38 148 MET A O 1
ATOM 1177 N N . GLY A 1 149 ? 44.691 5.200 4.220 1.00 92.75 149 GLY A N 1
ATOM 1178 C CA . GLY A 1 149 ? 45.219 3.852 4.433 1.00 92.75 149 GLY A CA 1
ATOM 1179 C C . GLY A 1 149 ? 44.915 2.882 3.287 1.00 92.75 149 GLY A C 1
ATOM 1180 O O . GLY A 1 149 ? 44.859 1.665 3.497 1.00 92.75 149 GLY A O 1
ATOM 1181 N N . ILE A 1 150 ? 44.686 3.407 2.080 1.00 95.44 150 ILE A N 1
ATOM 1182 C CA . ILE A 1 150 ? 44.356 2.639 0.879 1.00 95.44 150 ILE A CA 1
ATOM 1183 C C . ILE A 1 150 ? 45.590 2.547 -0.031 1.00 95.44 150 ILE A C 1
ATOM 1185 O O . ILE A 1 150 ? 46.258 3.559 -0.240 1.00 95.44 150 ILE A O 1
ATOM 1189 N N . PRO A 1 151 ? 45.917 1.359 -0.576 1.00 95.00 151 PRO A N 1
ATOM 1190 C CA . PRO A 1 151 ? 47.066 1.201 -1.456 1.00 95.00 151 PRO A CA 1
ATOM 1191 C C . PRO A 1 151 ? 46.884 1.994 -2.756 1.00 95.00 151 PRO A C 1
ATOM 1193 O O . PRO A 1 151 ? 45.806 1.996 -3.362 1.00 95.00 151 PRO A O 1
ATOM 1196 N N . VAL A 1 152 ? 47.971 2.639 -3.174 1.00 94.75 152 VAL A N 1
ATOM 1197 C CA . VAL A 1 152 ? 48.083 3.434 -4.398 1.00 94.75 152 VAL A CA 1
ATOM 1198 C C . VAL A 1 152 ? 49.192 2.842 -5.259 1.00 94.75 152 VAL A C 1
ATOM 1200 O O . VAL A 1 152 ? 50.255 2.499 -4.743 1.00 94.75 152 VAL A O 1
ATOM 1203 N N . LEU A 1 153 ? 48.937 2.720 -6.558 1.00 93.75 153 LEU A N 1
ATOM 1204 C CA . LEU A 1 153 ? 49.890 2.239 -7.551 1.00 93.75 153 LEU A CA 1
ATOM 1205 C C . LEU A 1 153 ? 49.995 3.231 -8.706 1.00 93.75 153 LEU A C 1
ATOM 1207 O O . LEU A 1 153 ? 48.983 3.756 -9.170 1.00 93.75 153 LEU A O 1
ATOM 1211 N N . ASP A 1 154 ? 51.210 3.429 -9.198 1.00 92.00 154 ASP A N 1
ATOM 1212 C CA . ASP A 1 154 ? 51.475 4.171 -10.425 1.00 92.00 154 ASP A CA 1
ATOM 1213 C C . ASP A 1 154 ? 51.703 3.177 -11.562 1.00 92.00 154 ASP A C 1
ATOM 1215 O O . ASP A 1 154 ? 52.634 2.373 -11.519 1.00 92.00 154 ASP A O 1
ATOM 1219 N N . ALA A 1 155 ? 50.824 3.192 -12.563 1.00 92.75 155 ALA A N 1
ATOM 1220 C CA . ALA A 1 155 ? 51.012 2.372 -13.750 1.00 92.75 155 ALA A CA 1
ATOM 1221 C C . ALA A 1 155 ? 52.217 2.897 -14.557 1.00 92.75 155 ALA A C 1
ATOM 1223 O O . ALA A 1 155 ? 52.403 4.112 -14.638 1.00 92.75 155 ALA A O 1
ATOM 1224 N N . PRO A 1 156 ? 53.010 2.033 -15.219 1.00 89.69 156 PRO A N 1
ATOM 1225 C CA . PRO A 1 156 ? 54.072 2.488 -16.120 1.00 89.69 156 PRO A CA 1
ATOM 1226 C C . PRO A 1 156 ? 53.505 3.324 -17.274 1.00 89.69 156 PRO A C 1
ATOM 1228 O O . PRO A 1 156 ? 54.068 4.356 -17.656 1.00 89.69 156 PRO A O 1
ATOM 1231 N N . CYS A 1 157 ? 52.338 2.902 -17.772 1.00 89.00 157 CYS A N 1
ATOM 1232 C CA . CYS A 1 157 ? 51.646 3.531 -18.883 1.00 89.00 157 CYS A CA 1
ATOM 1233 C C . CYS A 1 157 ? 50.192 3.899 -18.543 1.00 89.00 157 CYS A C 1
ATOM 1235 O O . CYS A 1 157 ? 49.927 5.051 -18.208 1.00 89.00 157 CYS A O 1
ATOM 1237 N N . GLU A 1 158 ? 49.254 2.949 -18.595 1.00 89.94 158 GLU A N 1
ATOM 1238 C CA . GLU A 1 158 ? 47.819 3.212 -18.397 1.00 89.94 158 GLU A CA 1
ATOM 1239 C C . GLU A 1 158 ? 47.249 2.450 -17.197 1.00 89.94 158 GLU A C 1
ATOM 1241 O O . GLU A 1 158 ? 47.507 1.257 -17.001 1.00 89.94 158 GLU A O 1
ATOM 1246 N N . ALA A 1 159 ? 46.436 3.142 -16.400 1.00 92.19 159 ALA A N 1
ATOM 1247 C CA . ALA A 1 159 ? 45.842 2.628 -15.176 1.00 92.19 159 ALA A CA 1
ATOM 1248 C C . ALA A 1 159 ? 44.916 1.437 -15.440 1.00 92.19 159 ALA A C 1
ATOM 1250 O O . ALA A 1 159 ? 44.977 0.445 -14.715 1.00 92.19 159 ALA A O 1
ATOM 1251 N N . GLU A 1 160 ? 44.094 1.479 -16.493 1.00 91.75 160 GLU A N 1
ATOM 1252 C CA . GLU A 1 160 ? 43.181 0.379 -16.839 1.00 91.75 160 GLU A CA 1
ATOM 1253 C C . GLU A 1 160 ? 43.924 -0.908 -17.207 1.00 91.75 160 GLU A C 1
ATOM 1255 O O . GLU A 1 160 ? 43.506 -1.995 -16.800 1.00 91.75 160 GLU A O 1
ATOM 1260 N N . ALA A 1 161 ? 45.055 -0.791 -17.909 1.00 93.19 161 ALA A N 1
ATOM 1261 C CA . ALA A 1 161 ? 45.897 -1.928 -18.260 1.00 93.19 161 ALA A CA 1
ATOM 1262 C C . ALA A 1 161 ? 46.495 -2.583 -17.005 1.00 93.19 161 ALA A C 1
ATOM 1264 O O . ALA A 1 161 ? 46.419 -3.804 -16.834 1.00 93.19 161 ALA A O 1
ATOM 1265 N N . GLN A 1 162 ? 47.011 -1.771 -16.078 1.00 95.38 162 GLN A N 1
ATOM 1266 C CA . GLN A 1 162 ? 47.535 -2.249 -14.799 1.00 95.38 162 GLN A CA 1
ATOM 1267 C C . GLN A 1 162 ? 46.429 -2.839 -13.903 1.00 95.38 162 GLN A C 1
ATOM 1269 O O . GLN A 1 162 ? 46.633 -3.881 -13.277 1.00 95.38 162 GLN A O 1
ATOM 1274 N N . CYS A 1 163 ? 45.237 -2.235 -13.868 1.00 95.94 163 CYS A N 1
ATOM 1275 C CA . CYS A 1 163 ? 44.070 -2.777 -13.169 1.00 95.94 163 CYS A CA 1
ATOM 1276 C C . CYS A 1 163 ? 43.648 -4.143 -13.728 1.00 95.94 163 CYS A C 1
ATOM 1278 O O . CYS A 1 163 ? 43.322 -5.049 -12.956 1.00 95.94 163 CYS A O 1
ATOM 1280 N N . ALA A 1 164 ? 43.644 -4.300 -15.055 1.00 95.50 164 ALA A N 1
ATOM 1281 C CA . ALA A 1 164 ? 43.332 -5.561 -15.717 1.00 95.50 164 ALA A CA 1
ATOM 1282 C C . ALA A 1 164 ? 44.392 -6.631 -15.404 1.00 95.50 164 ALA A C 1
ATOM 1284 O O . ALA A 1 164 ? 44.038 -7.775 -15.112 1.00 95.50 164 ALA A O 1
ATOM 1285 N N . ALA A 1 165 ? 45.676 -6.255 -15.383 1.00 95.06 165 ALA A N 1
ATOM 1286 C CA . ALA A 1 165 ? 46.776 -7.143 -15.010 1.00 95.06 165 ALA A CA 1
ATOM 1287 C C . ALA A 1 165 ? 46.656 -7.644 -13.558 1.00 95.06 165 ALA A C 1
ATOM 1289 O O . ALA A 1 165 ? 46.749 -8.847 -13.315 1.00 95.06 165 ALA A O 1
ATOM 1290 N N . LEU A 1 166 ? 46.333 -6.760 -12.604 1.00 95.56 166 LEU A N 1
ATOM 1291 C CA . LEU A 1 166 ? 46.092 -7.139 -11.203 1.00 95.56 166 LEU A CA 1
ATOM 1292 C C . LEU A 1 166 ? 44.902 -8.099 -11.048 1.00 95.56 166 LEU A C 1
ATOM 1294 O O . LEU A 1 166 ? 44.941 -8.996 -10.202 1.00 95.56 166 LEU A O 1
ATOM 1298 N N . ALA A 1 167 ? 43.844 -7.911 -11.846 1.00 95.50 167 ALA A N 1
ATOM 1299 C CA . ALA A 1 167 ? 42.671 -8.782 -11.835 1.00 95.50 167 ALA A CA 1
ATOM 1300 C C . ALA A 1 167 ? 42.976 -10.162 -12.444 1.00 95.50 167 ALA A C 1
ATOM 1302 O O . ALA A 1 167 ? 42.583 -11.179 -11.874 1.00 95.50 167 ALA A O 1
ATOM 1303 N N . ARG A 1 168 ? 43.737 -10.224 -13.549 1.00 93.88 168 ARG A N 1
ATOM 1304 C CA . ARG A 1 168 ? 44.215 -11.493 -14.133 1.00 93.88 168 ARG A CA 1
ATOM 1305 C C . ARG A 1 168 ? 45.138 -12.263 -13.194 1.00 93.88 168 ARG A C 1
ATOM 1307 O O . ARG A 1 168 ? 45.013 -13.477 -13.092 1.00 93.88 168 ARG A O 1
ATOM 1314 N N . ALA A 1 169 ? 46.014 -11.559 -12.480 1.00 92.12 169 ALA A N 1
ATOM 1315 C CA . ALA A 1 169 ? 46.918 -12.143 -11.492 1.00 92.12 169 ALA A CA 1
ATOM 1316 C C . ALA A 1 169 ? 46.212 -12.566 -10.185 1.00 92.12 169 ALA A C 1
ATOM 1318 O O . ALA A 1 169 ? 46.863 -13.029 -9.251 1.00 92.12 169 ALA A O 1
ATOM 1319 N N . GLY A 1 170 ? 44.892 -12.361 -10.064 1.00 91.19 170 GLY A N 1
ATOM 1320 C CA . GLY A 1 170 ? 44.118 -12.719 -8.872 1.00 91.19 170 GLY A CA 1
ATOM 1321 C C . GLY A 1 170 ? 44.418 -11.870 -7.628 1.00 91.19 170 GLY A C 1
ATOM 1322 O O . GLY A 1 170 ? 43.925 -12.178 -6.542 1.00 91.19 170 GLY A O 1
ATOM 1323 N N . LYS A 1 171 ? 45.196 -10.783 -7.756 1.00 92.94 171 LYS A N 1
ATOM 1324 C CA . LYS A 1 171 ? 45.493 -9.848 -6.651 1.00 92.94 171 LYS A CA 1
ATOM 1325 C C . LYS A 1 171 ? 44.247 -9.048 -6.253 1.00 92.94 171 LYS A C 1
ATOM 1327 O O . LYS A 1 171 ? 44.065 -8.715 -5.077 1.00 92.94 171 LYS A O 1
ATOM 1332 N N . VAL A 1 172 ? 43.367 -8.787 -7.222 1.00 95.62 172 VAL A N 1
ATOM 1333 C CA . VAL A 1 172 ? 42.035 -8.195 -7.039 1.00 95.62 172 VAL A CA 1
ATOM 1334 C C . VAL A 1 172 ? 40.970 -9.029 -7.756 1.00 95.62 172 VAL A C 1
ATOM 1336 O O . VAL A 1 172 ? 41.268 -9.780 -8.676 1.00 95.62 172 VAL A O 1
ATOM 1339 N N . PHE A 1 173 ? 39.715 -8.897 -7.333 1.00 95.62 173 PHE A N 1
ATOM 1340 C CA . PHE A 1 173 ? 38.567 -9.588 -7.925 1.00 95.62 173 PHE A CA 1
ATOM 1341 C C . PHE A 1 173 ? 38.157 -9.007 -9.281 1.00 95.62 173 PHE A C 1
ATOM 1343 O O . PHE A 1 173 ? 37.747 -9.755 -10.163 1.00 95.62 173 PHE A O 1
ATOM 1350 N N . ALA A 1 174 ? 38.214 -7.682 -9.426 1.00 97.06 174 ALA A N 1
ATOM 1351 C CA . ALA A 1 174 ? 37.713 -6.994 -10.607 1.00 97.06 174 ALA A CA 1
ATOM 1352 C C . ALA A 1 174 ? 38.373 -5.625 -10.806 1.00 97.06 174 ALA A C 1
ATOM 1354 O O . ALA A 1 174 ? 38.877 -5.020 -9.852 1.00 97.06 174 ALA A O 1
ATOM 1355 N N . THR A 1 175 ? 38.304 -5.134 -12.042 1.00 97.62 175 THR A N 1
ATOM 1356 C CA . THR A 1 175 ? 38.635 -3.755 -12.416 1.00 97.62 175 THR A CA 1
ATOM 1357 C C . THR A 1 175 ? 37.393 -2.877 -12.302 1.00 97.62 175 THR A C 1
ATOM 1359 O O . THR A 1 175 ? 36.313 -3.273 -12.730 1.00 97.62 175 THR A O 1
ATOM 1362 N N . VAL A 1 176 ? 37.538 -1.677 -11.753 1.00 95.88 176 VAL A N 1
ATOM 1363 C CA . VAL A 1 176 ? 36.496 -0.657 -11.657 1.00 95.88 176 VAL A CA 1
ATOM 1364 C C . VAL A 1 176 ? 36.873 0.488 -12.589 1.00 95.88 176 VAL A C 1
ATOM 1366 O O . VAL A 1 176 ? 37.810 1.233 -12.306 1.00 95.88 176 VAL A O 1
ATOM 1369 N N . SER A 1 177 ? 36.138 0.615 -13.691 1.00 92.62 177 SER A N 1
ATOM 1370 C CA . SER A 1 177 ? 36.279 1.692 -14.677 1.00 92.62 177 SER A CA 1
ATOM 1371 C C . SER A 1 177 ? 34.934 1.930 -15.367 1.00 92.62 177 SER A C 1
ATOM 1373 O O . SER A 1 177 ? 34.079 1.045 -15.388 1.00 92.62 177 SER A O 1
ATOM 1375 N N . GLU A 1 178 ? 34.714 3.131 -15.903 1.00 88.62 178 GLU A N 1
ATOM 1376 C CA . GLU A 1 178 ? 33.590 3.392 -16.815 1.00 88.62 178 GLU A CA 1
ATOM 1377 C C . GLU A 1 178 ? 33.941 3.189 -18.285 1.00 88.62 178 GLU A C 1
ATOM 1379 O O . GLU A 1 178 ? 33.030 2.994 -19.100 1.00 88.62 178 GLU A O 1
ATOM 1384 N N . ASP A 1 179 ? 35.229 3.235 -18.609 1.00 88.50 179 ASP A N 1
ATOM 1385 C CA . ASP A 1 179 ? 35.710 2.926 -19.940 1.00 88.50 179 ASP A CA 1
ATOM 1386 C C . ASP A 1 179 ? 35.767 1.402 -20.116 1.00 88.50 179 ASP A C 1
ATOM 1388 O O . ASP A 1 179 ? 35.778 0.607 -19.171 1.00 88.50 179 ASP A O 1
ATOM 1392 N N . MET A 1 180 ? 35.657 0.981 -21.372 1.00 89.44 180 MET A N 1
ATOM 1393 C CA . MET A 1 180 ? 35.541 -0.433 -21.730 1.00 89.44 180 MET A CA 1
ATOM 1394 C C . MET A 1 180 ? 36.905 -1.048 -22.075 1.00 89.44 180 MET A C 1
ATOM 1396 O O . MET A 1 180 ? 36.984 -2.241 -22.381 1.00 89.44 180 MET A O 1
ATOM 1400 N N . ASP A 1 181 ? 37.975 -0.254 -22.010 1.00 89.94 181 ASP A N 1
ATOM 1401 C CA . ASP A 1 181 ? 39.329 -0.647 -22.401 1.00 89.94 181 ASP A CA 1
ATOM 1402 C C . ASP A 1 181 ? 39.862 -1.724 -21.461 1.00 89.94 181 ASP A C 1
ATOM 1404 O O . ASP A 1 181 ? 40.532 -2.646 -21.916 1.00 89.94 181 ASP A O 1
ATOM 1408 N N . ALA A 1 182 ? 39.454 -1.709 -20.188 1.00 93.19 182 ALA A N 1
ATOM 1409 C CA . ALA A 1 182 ? 39.754 -2.766 -19.228 1.00 93.19 182 ALA A CA 1
ATOM 1410 C C . ALA A 1 182 ? 39.389 -4.180 -19.731 1.00 93.19 182 ALA A C 1
ATOM 1412 O O . ALA A 1 182 ? 40.144 -5.122 -19.486 1.00 93.19 182 ALA A O 1
ATOM 1413 N N . LEU A 1 183 ? 38.271 -4.356 -20.457 1.00 94.75 183 LEU A N 1
ATOM 1414 C CA . LEU A 1 183 ? 37.933 -5.655 -21.064 1.00 94.75 183 LEU A CA 1
ATOM 1415 C C . LEU A 1 183 ? 38.866 -5.988 -22.229 1.00 94.75 183 LEU A C 1
ATOM 1417 O O . LEU A 1 183 ? 39.264 -7.139 -22.371 1.00 94.75 183 LEU A O 1
ATOM 1421 N N . THR A 1 184 ? 39.246 -4.991 -23.027 1.00 94.31 184 THR A N 1
ATOM 1422 C CA . THR A 1 184 ? 40.164 -5.143 -24.171 1.00 94.31 184 THR A CA 1
ATOM 1423 C C . THR A 1 184 ? 41.587 -5.473 -23.721 1.00 94.31 184 THR A C 1
ATOM 1425 O O . THR A 1 184 ? 42.263 -6.270 -24.359 1.00 94.31 184 THR A O 1
ATOM 1428 N N . PHE A 1 185 ? 42.010 -4.951 -22.569 1.00 94.75 185 PHE A N 1
ATOM 1429 C CA . PHE A 1 185 ? 43.242 -5.346 -21.889 1.00 94.75 185 PHE A CA 1
ATOM 1430 C C . PHE A 1 185 ? 43.148 -6.707 -21.201 1.00 94.75 185 PHE A C 1
ATOM 1432 O O . PHE A 1 185 ? 44.133 -7.146 -20.617 1.00 94.75 185 PHE A O 1
ATOM 1439 N N . GLY A 1 186 ? 41.994 -7.379 -21.220 1.00 94.06 186 GLY A N 1
ATOM 1440 C CA . GLY A 1 186 ? 41.831 -8.726 -20.681 1.00 94.06 186 GLY A CA 1
ATOM 1441 C C . GLY A 1 186 ? 41.447 -8.785 -19.203 1.00 94.06 186 GLY A C 1
ATOM 1442 O O . GLY A 1 186 ? 41.851 -9.720 -18.515 1.00 94.06 186 GLY A O 1
ATOM 1443 N N . SER A 1 187 ? 40.735 -7.791 -18.665 1.00 96.50 187 SER A N 1
ATOM 1444 C CA . SER A 1 187 ? 40.206 -7.874 -17.298 1.00 96.50 187 SER A CA 1
ATOM 1445 C C . SER A 1 187 ? 39.114 -8.952 -17.213 1.00 96.50 187 SER A C 1
ATOM 1447 O O . SER A 1 187 ? 38.133 -8.865 -17.953 1.00 96.50 187 SER A O 1
ATOM 1449 N N . PRO A 1 188 ? 39.221 -9.953 -16.315 1.00 96.00 188 PRO A N 1
ATOM 1450 C CA . PRO A 1 188 ? 38.220 -11.017 -16.207 1.00 96.00 188 PRO A CA 1
ATOM 1451 C C . PRO A 1 188 ? 36.828 -10.502 -15.825 1.00 96.00 188 PRO A C 1
ATOM 1453 O O . PRO A 1 188 ? 35.814 -11.039 -16.279 1.00 96.00 188 PRO A O 1
ATOM 1456 N N . ILE A 1 189 ? 36.787 -9.473 -14.971 1.00 97.00 189 ILE A N 1
ATOM 1457 C CA . ILE A 1 189 ? 35.564 -8.843 -14.478 1.00 97.00 189 ILE A CA 1
ATOM 1458 C C . ILE A 1 189 ? 35.745 -7.325 -14.497 1.00 97.00 189 ILE A C 1
ATOM 1460 O O . ILE A 1 189 ? 36.618 -6.791 -13.809 1.00 97.00 189 ILE A O 1
ATOM 1464 N N . LEU A 1 190 ? 34.872 -6.634 -15.231 1.00 96.69 190 LEU A N 1
ATOM 1465 C CA . LEU A 1 190 ? 34.756 -5.175 -15.224 1.00 96.69 190 LEU A CA 1
ATOM 1466 C C . LEU A 1 190 ? 33.512 -4.757 -14.433 1.00 96.69 190 LEU A C 1
ATOM 1468 O O . LEU A 1 190 ? 32.403 -5.205 -14.724 1.00 96.69 190 LEU A O 1
ATOM 1472 N N . LEU A 1 191 ? 33.690 -3.881 -13.446 1.00 96.00 191 LEU A N 1
ATOM 1473 C CA . LEU A 1 191 ? 32.621 -3.281 -12.654 1.00 96.00 191 LEU A CA 1
ATOM 1474 C C . LEU A 1 191 ? 32.428 -1.829 -13.070 1.00 96.00 191 LEU A C 1
ATOM 1476 O O . LEU A 1 191 ? 33.260 -0.966 -12.792 1.00 96.00 191 LEU A O 1
ATOM 1480 N N . ARG A 1 192 ? 31.282 -1.556 -13.685 1.00 92.88 192 ARG A N 1
ATOM 1481 C CA . ARG A 1 192 ? 30.849 -0.204 -14.026 1.00 92.88 192 ARG A CA 1
ATOM 1482 C C . ARG A 1 192 ? 29.820 0.301 -13.025 1.00 92.88 192 ARG A C 1
ATOM 1484 O O . ARG A 1 192 ? 29.131 -0.477 -12.368 1.00 92.88 192 ARG A O 1
ATOM 1491 N N . GLN A 1 193 ? 29.684 1.615 -12.934 1.00 89.69 193 GLN A N 1
ATOM 1492 C CA . GLN A 1 193 ? 28.766 2.357 -12.067 1.00 89.69 193 GLN A CA 1
ATOM 1493 C C . GLN A 1 193 ? 29.074 2.251 -10.565 1.00 89.69 193 GLN A C 1
ATOM 1495 O O . GLN A 1 193 ? 28.327 2.772 -9.739 1.00 89.69 193 GLN A O 1
ATOM 1500 N N . MET A 1 194 ? 30.217 1.668 -10.187 1.00 87.25 194 MET A N 1
ATOM 1501 C CA . MET A 1 194 ? 30.645 1.572 -8.786 1.00 87.25 194 MET A CA 1
ATOM 1502 C C . MET A 1 194 ? 31.093 2.932 -8.213 1.00 87.25 194 MET A C 1
ATOM 1504 O O . MET A 1 194 ? 30.878 3.215 -7.039 1.00 87.25 194 MET A O 1
ATOM 1508 N N . ILE A 1 195 ? 31.632 3.835 -9.035 1.00 81.50 195 ILE A N 1
ATOM 1509 C CA . ILE A 1 195 ? 32.042 5.187 -8.594 1.00 81.50 195 ILE A CA 1
ATOM 1510 C C . ILE A 1 195 ? 30.904 6.219 -8.789 1.00 81.50 195 ILE A C 1
ATOM 1512 O O . ILE A 1 195 ? 31.011 7.385 -8.393 1.00 81.50 195 ILE A O 1
ATOM 1516 N N . ALA A 1 196 ? 29.760 5.794 -9.343 1.00 80.19 196 ALA A N 1
ATOM 1517 C CA . ALA A 1 196 ? 28.619 6.662 -9.616 1.00 80.19 196 ALA A CA 1
ATOM 1518 C C . ALA A 1 196 ? 27.975 7.227 -8.335 1.00 80.19 196 ALA A C 1
ATOM 1520 O O . ALA A 1 196 ? 28.110 6.692 -7.229 1.00 80.19 196 ALA A O 1
ATOM 1521 N N . SER A 1 197 ? 27.234 8.332 -8.490 1.00 71.25 197 SER A N 1
ATOM 1522 C CA . SER A 1 197 ? 26.584 8.988 -7.354 1.00 71.25 197 SER A CA 1
ATOM 1523 C C . SER A 1 197 ? 25.510 8.142 -6.692 1.00 71.25 197 SER A C 1
ATOM 1525 O O . SER A 1 197 ? 24.587 7.683 -7.355 1.00 71.25 197 SER A O 1
ATOM 1527 N N . GLU A 1 198 ? 25.607 8.005 -5.369 1.00 69.00 198 GLU A N 1
ATOM 1528 C CA . GLU A 1 198 ? 24.637 7.297 -4.528 1.00 69.00 198 GLU A CA 1
ATOM 1529 C C . GLU A 1 198 ? 23.211 7.839 -4.702 1.00 69.00 198 GLU A C 1
ATOM 1531 O O . GLU A 1 198 ? 22.265 7.062 -4.795 1.00 69.00 198 GLU A O 1
ATOM 1536 N N . ALA A 1 199 ? 23.064 9.155 -4.892 1.00 67.62 199 ALA A N 1
ATOM 1537 C CA . ALA A 1 199 ? 21.774 9.790 -5.165 1.00 67.62 199 ALA A CA 1
ATOM 1538 C C . ALA A 1 199 ? 21.069 9.237 -6.419 1.00 67.62 199 ALA A C 1
ATOM 1540 O O . ALA A 1 199 ? 19.845 9.287 -6.502 1.00 67.62 199 ALA A O 1
ATOM 1541 N N . LYS A 1 200 ? 21.820 8.689 -7.388 1.00 68.12 200 LYS A N 1
ATOM 1542 C CA . LYS A 1 200 ? 21.260 8.115 -8.622 1.00 68.12 200 LYS A CA 1
ATOM 1543 C C . LYS A 1 200 ? 20.730 6.688 -8.444 1.00 68.12 200 LYS A C 1
ATOM 1545 O O . LYS A 1 200 ? 20.073 6.202 -9.355 1.00 68.12 200 LYS A O 1
ATOM 1550 N N . LYS A 1 201 ? 21.018 6.022 -7.313 1.00 71.75 201 LYS A N 1
ATOM 1551 C CA . LYS A 1 201 ? 20.558 4.655 -6.982 1.00 71.75 201 LYS A CA 1
ATOM 1552 C C . LYS A 1 201 ? 20.770 3.626 -8.109 1.00 71.75 201 LYS A C 1
ATOM 1554 O O . LYS A 1 201 ? 19.945 2.743 -8.312 1.00 71.75 201 LYS A O 1
ATOM 1559 N N . LEU A 1 202 ? 21.867 3.753 -8.857 1.00 77.12 202 LEU A N 1
ATOM 1560 C CA . LEU A 1 202 ? 22.182 2.841 -9.958 1.00 77.12 202 LEU A CA 1
ATOM 1561 C C . LEU A 1 202 ? 22.831 1.549 -9.423 1.00 77.12 202 LEU A C 1
ATOM 1563 O O . LEU A 1 202 ? 23.712 1.647 -8.560 1.00 77.12 202 LEU A O 1
ATOM 1567 N N . PRO A 1 203 ? 22.432 0.361 -9.917 1.00 85.56 203 PRO A N 1
ATOM 1568 C CA . PRO A 1 203 ? 23.108 -0.894 -9.596 1.00 85.56 203 PRO A CA 1
ATOM 1569 C C . PRO A 1 203 ? 24.507 -0.945 -10.229 1.00 85.56 203 PRO A C 1
ATOM 1571 O O . PRO A 1 203 ? 24.767 -0.299 -11.240 1.00 85.56 203 PRO A O 1
ATOM 1574 N N . VAL A 1 204 ? 25.415 -1.742 -9.663 1.00 91.88 204 VAL A N 1
ATOM 1575 C CA . VAL A 1 204 ? 26.733 -1.985 -10.265 1.00 91.88 204 VAL A CA 1
ATOM 1576 C C . VAL A 1 204 ? 26.562 -2.952 -11.431 1.00 91.88 204 VAL A C 1
ATOM 1578 O O . VAL A 1 204 ? 26.002 -4.041 -11.268 1.00 91.88 204 VAL A O 1
ATOM 1581 N N . LYS A 1 205 ? 27.075 -2.570 -12.601 1.00 93.50 205 LYS A N 1
ATOM 1582 C CA . LYS A 1 205 ? 27.044 -3.388 -13.815 1.00 93.50 205 LYS A CA 1
ATOM 1583 C C . LYS A 1 205 ? 28.338 -4.200 -13.906 1.00 93.50 205 LYS A C 1
ATOM 1585 O O . LYS A 1 205 ? 29.381 -3.664 -14.270 1.00 93.50 205 LYS A O 1
ATOM 1590 N N . GLU A 1 206 ? 28.254 -5.478 -13.552 1.00 95.69 206 GLU A N 1
ATOM 1591 C CA . GLU A 1 206 ? 29.330 -6.470 -13.650 1.00 95.69 206 GLU A CA 1
ATOM 1592 C C . GLU A 1 206 ? 29.354 -7.066 -15.056 1.00 95.69 206 GLU A C 1
ATOM 1594 O O . GLU A 1 206 ? 28.324 -7.523 -15.544 1.00 95.69 206 GLU A O 1
ATOM 1599 N N . MET A 1 207 ? 30.516 -7.079 -15.702 1.00 96.25 207 MET A N 1
ATOM 1600 C CA . MET A 1 207 ? 30.724 -7.707 -17.007 1.00 96.25 207 MET A CA 1
ATOM 1601 C C . MET A 1 207 ? 31.803 -8.778 -16.898 1.00 96.25 207 MET A C 1
ATOM 1603 O O . MET A 1 207 ? 32.906 -8.483 -16.443 1.00 96.25 207 MET A O 1
ATOM 1607 N N . ASN A 1 208 ? 31.494 -10.004 -17.321 1.00 97.00 208 ASN A N 1
ATOM 1608 C CA . ASN A 1 208 ? 32.424 -11.133 -17.289 1.00 97.00 208 ASN A CA 1
ATOM 1609 C C . ASN A 1 208 ? 33.031 -11.393 -18.677 1.00 97.00 208 ASN A C 1
ATOM 1611 O O . ASN A 1 208 ? 32.322 -11.842 -19.579 1.00 97.00 208 ASN A O 1
ATOM 1615 N N . LEU A 1 209 ? 34.337 -11.160 -18.838 1.00 96.38 209 LEU A N 1
ATOM 1616 C CA . LEU A 1 209 ? 35.020 -11.290 -20.131 1.00 96.38 209 LEU A CA 1
ATOM 1617 C C . LEU A 1 209 ? 34.989 -12.722 -20.675 1.00 96.38 209 LEU A C 1
ATOM 1619 O O . LEU A 1 209 ? 34.754 -12.917 -21.862 1.00 96.38 209 LEU A O 1
ATOM 1623 N N . ASN A 1 210 ? 35.171 -13.730 -19.822 1.00 95.00 210 ASN A N 1
ATOM 1624 C CA . ASN A 1 210 ? 35.171 -15.128 -20.263 1.00 95.00 210 ASN A CA 1
ATOM 1625 C C . ASN A 1 210 ? 33.815 -15.529 -20.853 1.00 95.00 210 ASN A C 1
ATOM 1627 O O . ASN A 1 210 ? 33.759 -16.239 -21.855 1.00 95.00 210 ASN A O 1
ATOM 1631 N N . GLN A 1 211 ? 32.725 -15.042 -20.256 1.00 94.62 211 GLN A N 1
ATOM 1632 C CA . GLN A 1 211 ? 31.385 -15.246 -20.793 1.00 94.62 211 GLN A CA 1
ATOM 1633 C C . GLN A 1 211 ? 31.190 -14.480 -22.110 1.00 94.62 211 GLN A C 1
ATOM 1635 O O . GLN A 1 211 ? 30.646 -15.053 -23.046 1.00 94.62 211 GLN A O 1
ATOM 1640 N N . VAL A 1 212 ? 31.704 -13.244 -22.222 1.00 96.19 212 VAL A N 1
ATOM 1641 C CA . VAL A 1 212 ? 31.689 -12.475 -23.485 1.00 96.19 212 VAL A CA 1
ATOM 1642 C C . VAL A 1 212 ? 32.391 -13.231 -24.611 1.00 96.19 212 VAL A C 1
ATOM 1644 O O . VAL A 1 212 ? 31.804 -13.417 -25.672 1.00 96.19 212 VAL A O 1
ATOM 1647 N N . LEU A 1 213 ? 33.620 -13.700 -24.384 1.00 96.25 213 LEU A N 1
ATOM 1648 C CA . LEU A 1 213 ? 34.395 -14.446 -25.380 1.00 96.25 213 LEU A CA 1
ATOM 1649 C C . LEU A 1 213 ? 33.672 -15.732 -25.806 1.00 96.25 213 LEU A C 1
ATOM 1651 O O . LEU A 1 213 ? 33.587 -16.039 -26.997 1.00 96.25 213 LEU A O 1
ATOM 1655 N N . LYS A 1 214 ? 33.081 -16.446 -24.837 1.00 95.56 214 LYS A N 1
ATOM 1656 C CA . LYS A 1 214 ? 32.308 -17.669 -25.076 1.00 95.56 214 LYS A CA 1
ATOM 1657 C C . LYS A 1 214 ? 31.057 -17.413 -25.919 1.00 95.56 214 LYS A C 1
ATOM 1659 O O . LYS A 1 214 ? 30.848 -18.121 -26.900 1.00 95.56 214 LYS A O 1
ATOM 1664 N N . ASP A 1 215 ? 30.256 -16.414 -25.562 1.00 94.88 215 ASP A N 1
ATOM 1665 C CA . ASP A 1 215 ? 29.000 -16.099 -26.255 1.00 94.88 215 ASP A CA 1
ATOM 1666 C C . ASP A 1 215 ? 29.261 -15.508 -27.648 1.00 94.88 215 ASP A C 1
ATOM 1668 O O . ASP A 1 215 ? 28.527 -15.774 -28.603 1.00 94.88 215 ASP A O 1
ATOM 1672 N N . PHE A 1 216 ? 30.356 -14.759 -27.804 1.00 95.00 216 PHE A N 1
ATOM 1673 C CA . PHE A 1 216 ? 30.783 -14.249 -29.107 1.00 95.00 216 PHE A CA 1
ATOM 1674 C C . PHE A 1 216 ? 31.336 -15.362 -30.006 1.00 95.00 216 PHE A C 1
ATOM 1676 O O . PHE A 1 216 ? 31.256 -15.243 -31.234 1.00 95.00 216 PHE A O 1
ATOM 1683 N N . GLY A 1 217 ? 31.851 -16.443 -29.410 1.00 93.88 217 GLY A N 1
ATOM 1684 C CA . GLY A 1 217 ? 32.591 -17.490 -30.108 1.00 93.88 217 GLY A CA 1
ATOM 1685 C C . GLY A 1 217 ? 33.934 -16.979 -30.625 1.00 93.88 217 GLY A C 1
ATOM 1686 O O . GLY A 1 217 ? 34.323 -17.322 -31.737 1.00 93.88 217 GLY A O 1
ATOM 1687 N N . MET A 1 218 ? 34.596 -16.110 -29.855 1.00 94.94 218 MET A N 1
ATOM 1688 C CA . MET A 1 218 ? 35.841 -15.440 -30.231 1.00 94.94 218 MET A CA 1
ATOM 1689 C C . MET A 1 218 ? 36.936 -15.709 -29.200 1.00 94.94 218 MET A C 1
ATOM 1691 O O . MET A 1 218 ? 36.667 -15.801 -28.003 1.00 94.94 218 MET A O 1
ATOM 1695 N N . ASN A 1 219 ? 38.186 -15.789 -29.652 1.00 94.94 219 ASN A N 1
ATOM 1696 C CA . ASN A 1 219 ? 39.340 -15.722 -28.758 1.00 94.94 219 ASN A CA 1
ATOM 1697 C C . ASN A 1 219 ? 39.698 -14.256 -28.426 1.00 94.94 219 ASN A C 1
ATOM 1699 O O . ASN A 1 219 ? 39.115 -13.314 -28.968 1.00 94.94 219 ASN A O 1
ATOM 1703 N N . MET A 1 220 ? 40.663 -14.056 -27.526 1.00 94.62 220 MET A N 1
ATOM 1704 C CA . MET A 1 220 ? 41.053 -12.716 -27.079 1.00 94.62 220 MET A CA 1
ATOM 1705 C C . MET A 1 220 ? 41.614 -11.840 -28.214 1.00 94.62 220 MET A C 1
ATOM 1707 O O . MET A 1 220 ? 41.308 -10.653 -28.270 1.00 94.62 220 MET A O 1
ATOM 1711 N N . GLU A 1 221 ? 42.383 -12.405 -29.148 1.00 94.69 221 GLU A N 1
ATOM 1712 C CA . GLU A 1 221 ? 42.932 -11.654 -30.288 1.00 94.69 221 GLU A CA 1
ATOM 1713 C C . GLU A 1 221 ? 41.826 -11.161 -31.228 1.00 94.69 221 GLU A C 1
ATOM 1715 O O . GLU A 1 221 ? 41.816 -9.997 -31.625 1.00 94.69 221 GLU A O 1
ATOM 1720 N N . GLN A 1 222 ? 40.845 -12.019 -31.520 1.00 95.75 222 GLN A N 1
ATOM 1721 C CA . GLN A 1 222 ? 39.670 -11.673 -32.326 1.00 95.75 222 GLN A CA 1
ATOM 1722 C C . GLN A 1 222 ? 38.817 -10.601 -31.632 1.00 95.75 222 GLN A C 1
ATOM 1724 O O . GLN A 1 222 ? 38.314 -9.676 -32.270 1.00 95.75 222 GLN A O 1
ATOM 1729 N N . PHE A 1 223 ? 38.676 -10.689 -30.307 1.00 96.31 223 PHE A N 1
ATOM 1730 C CA . PHE A 1 223 ? 37.972 -9.684 -29.516 1.00 96.31 223 PHE A CA 1
ATOM 1731 C C . PHE A 1 223 ? 38.686 -8.323 -29.534 1.00 96.31 223 PHE A C 1
ATOM 1733 O O . PHE A 1 223 ? 38.033 -7.290 -29.691 1.00 96.31 223 PHE A O 1
ATOM 1740 N N . ILE A 1 224 ? 40.017 -8.304 -29.442 1.00 96.12 224 ILE A N 1
ATOM 1741 C CA . ILE A 1 224 ? 40.822 -7.080 -29.577 1.00 96.12 224 ILE A CA 1
ATOM 1742 C C . ILE A 1 224 ? 40.661 -6.482 -30.981 1.00 96.12 224 ILE A C 1
ATOM 1744 O O . ILE A 1 224 ? 40.453 -5.276 -31.119 1.00 96.12 224 ILE A O 1
ATOM 1748 N N . ASP A 1 225 ? 40.670 -7.314 -32.019 1.00 95.38 225 ASP A N 1
ATOM 1749 C CA . ASP A 1 225 ? 40.443 -6.889 -33.402 1.00 95.38 225 ASP A CA 1
ATOM 1750 C C . ASP A 1 225 ? 39.069 -6.253 -33.615 1.00 95.38 225 ASP A C 1
ATOM 1752 O O . ASP A 1 225 ? 38.941 -5.215 -34.275 1.00 95.38 225 ASP A O 1
ATOM 1756 N N . LEU A 1 226 ? 38.037 -6.832 -33.002 1.00 95.44 226 LEU A N 1
ATOM 1757 C CA . LEU A 1 226 ? 36.710 -6.234 -32.954 1.00 95.44 226 LEU A CA 1
ATOM 1758 C C . LEU A 1 226 ? 36.754 -4.855 -32.282 1.00 95.44 226 LEU A C 1
ATOM 1760 O O . LEU A 1 226 ? 36.222 -3.894 -32.836 1.00 95.44 226 LEU A O 1
ATOM 1764 N N . CYS A 1 227 ? 37.415 -4.732 -31.130 1.00 94.56 227 CYS A N 1
ATOM 1765 C CA . CYS A 1 227 ? 37.538 -3.467 -30.404 1.00 94.56 227 CYS A CA 1
ATOM 1766 C C . CYS A 1 227 ? 38.265 -2.386 -31.222 1.00 94.56 227 CYS A C 1
ATOM 1768 O O . CYS A 1 227 ? 37.849 -1.226 -31.231 1.00 94.56 227 CYS A O 1
ATOM 1770 N N . ILE A 1 228 ? 39.300 -2.759 -31.977 1.00 93.50 228 ILE A N 1
ATOM 1771 C CA . ILE A 1 228 ? 40.012 -1.846 -32.879 1.00 93.50 228 ILE A CA 1
ATOM 1772 C C . ILE A 1 228 ? 39.108 -1.381 -34.035 1.00 93.50 228 ILE A C 1
ATOM 1774 O O . ILE A 1 228 ? 39.111 -0.194 -34.370 1.00 93.50 228 ILE A O 1
ATOM 1778 N N . LEU A 1 229 ? 38.293 -2.271 -34.618 1.00 91.94 229 LEU A N 1
ATOM 1779 C CA . LEU A 1 229 ? 37.344 -1.910 -35.683 1.00 91.94 229 LEU A CA 1
ATOM 1780 C C . LEU A 1 229 ? 36.196 -1.019 -35.198 1.00 91.94 229 LEU A C 1
ATOM 1782 O O . LEU A 1 229 ? 35.769 -0.130 -35.937 1.00 91.94 229 LEU A O 1
ATOM 1786 N N . LEU A 1 230 ? 35.709 -1.234 -33.973 1.00 90.62 230 LEU A N 1
ATOM 1787 C CA . LEU A 1 230 ? 34.743 -0.347 -33.317 1.00 90.62 230 LEU A CA 1
ATOM 1788 C C . LEU A 1 230 ? 35.334 1.050 -33.071 1.00 90.62 230 LEU A C 1
ATOM 1790 O O . LEU A 1 230 ? 34.636 2.064 -33.162 1.00 90.62 230 LEU A O 1
ATOM 1794 N N . GLY A 1 231 ? 36.642 1.094 -32.816 1.00 88.00 231 GLY A N 1
ATOM 1795 C CA . GLY A 1 231 ? 37.431 2.296 -32.619 1.00 88.00 231 GLY A CA 1
ATOM 1796 C C . GLY A 1 231 ? 37.907 2.447 -31.193 1.00 88.00 231 GLY A C 1
ATOM 1797 O O . GLY A 1 231 ? 37.095 2.407 -30.274 1.00 88.00 231 GLY A O 1
ATOM 1798 N N . CYS A 1 232 ? 39.201 2.711 -31.039 1.00 87.19 232 CYS A N 1
ATOM 1799 C CA . CYS A 1 232 ? 39.878 2.918 -29.763 1.00 87.19 232 CYS A CA 1
ATOM 1800 C C . CYS A 1 232 ? 40.701 4.219 -29.771 1.00 87.19 232 CYS A C 1
ATOM 1802 O O . CYS A 1 232 ? 40.748 4.936 -30.774 1.00 87.19 232 CYS A O 1
ATOM 1804 N N . ASP A 1 233 ? 41.357 4.523 -28.649 1.00 83.69 233 ASP A N 1
ATOM 1805 C CA . ASP A 1 233 ? 42.143 5.751 -28.468 1.00 83.69 233 ASP A CA 1
ATOM 1806 C C . ASP A 1 233 ? 43.515 5.729 -29.189 1.00 83.69 233 ASP A C 1
ATOM 1808 O O . ASP A 1 233 ? 44.165 6.770 -29.286 1.00 83.69 233 ASP A O 1
ATOM 1812 N N . TYR A 1 234 ? 43.964 4.581 -29.719 1.00 85.38 234 TYR A N 1
ATOM 1813 C CA . TYR A 1 234 ? 45.302 4.434 -30.326 1.00 85.38 234 TYR A CA 1
ATOM 1814 C C . TYR A 1 234 ? 45.310 4.537 -31.853 1.00 85.38 234 TYR A C 1
ATOM 1816 O O . TYR A 1 234 ? 46.303 4.963 -32.438 1.00 85.38 234 TYR A O 1
ATOM 1824 N N . VAL A 1 235 ? 44.220 4.144 -32.520 1.00 86.38 235 VAL A N 1
ATOM 1825 C CA . VAL A 1 235 ? 44.125 4.149 -33.987 1.00 86.38 235 VAL A CA 1
ATOM 1826 C C . VAL A 1 235 ? 42.778 4.679 -34.466 1.00 86.38 235 VAL A C 1
ATOM 1828 O O . VAL A 1 235 ? 41.748 4.549 -33.809 1.00 86.38 235 VAL A O 1
ATOM 1831 N N . SER A 1 236 ? 42.778 5.300 -35.646 1.00 80.50 236 SER A N 1
ATOM 1832 C CA . SER A 1 236 ? 41.553 5.816 -36.268 1.00 80.50 236 SER A CA 1
ATOM 1833 C C . SER A 1 236 ? 40.607 4.689 -36.707 1.00 80.50 236 SER A C 1
ATOM 1835 O O . SER A 1 236 ? 41.016 3.547 -36.870 1.00 80.50 236 SER A O 1
ATOM 1837 N N . THR A 1 237 ? 39.323 5.002 -36.889 1.00 87.06 237 THR A N 1
ATOM 1838 C CA . THR A 1 237 ? 38.301 4.033 -37.333 1.00 87.06 237 THR A CA 1
ATOM 1839 C C . THR A 1 237 ? 38.150 4.036 -38.848 1.00 87.06 237 THR A C 1
ATOM 1841 O O . THR A 1 237 ? 38.375 5.060 -39.497 1.00 87.06 237 THR A O 1
ATOM 1844 N N . ILE A 1 238 ? 37.698 2.915 -39.414 1.00 89.06 238 ILE A N 1
ATOM 1845 C CA . ILE A 1 238 ? 37.279 2.856 -40.818 1.00 89.06 238 ILE A CA 1
ATOM 1846 C C . ILE A 1 238 ? 35.872 3.450 -40.929 1.00 89.06 238 ILE A C 1
ATOM 1848 O O . ILE A 1 238 ? 34.898 2.921 -40.386 1.00 89.06 238 ILE A O 1
ATOM 1852 N N . ARG A 1 239 ? 35.749 4.572 -41.642 1.00 84.06 239 ARG A N 1
ATOM 1853 C CA . ARG A 1 239 ? 34.475 5.288 -41.777 1.00 84.06 239 ARG A CA 1
ATOM 1854 C C . ARG A 1 239 ? 33.440 4.402 -42.482 1.00 84.06 239 ARG A C 1
ATOM 1856 O O . ARG A 1 239 ? 33.710 3.851 -43.543 1.00 84.06 239 ARG A O 1
ATOM 1863 N N . GLY A 1 240 ? 32.248 4.283 -41.896 1.00 83.56 240 GLY A N 1
ATOM 1864 C CA . GLY A 1 240 ? 31.144 3.479 -42.440 1.00 83.56 240 GLY A CA 1
ATOM 1865 C C . GLY A 1 240 ? 31.067 2.039 -41.916 1.00 83.56 240 GLY A C 1
ATOM 1866 O O . GLY A 1 240 ? 30.066 1.368 -42.172 1.00 83.56 240 GLY A O 1
ATOM 1867 N N . ILE A 1 241 ? 32.056 1.570 -41.148 1.00 88.38 241 ILE A N 1
ATOM 1868 C CA . ILE A 1 241 ? 31.975 0.296 -40.422 1.00 88.38 241 ILE A CA 1
ATOM 1869 C C . ILE A 1 241 ? 31.460 0.579 -39.006 1.00 88.38 241 ILE A C 1
ATOM 1871 O O . ILE A 1 241 ? 32.188 1.072 -38.153 1.00 88.38 241 ILE A O 1
ATOM 1875 N N . GLY A 1 242 ? 30.169 0.320 -38.781 1.00 86.62 242 GLY A N 1
ATOM 1876 C CA . GLY A 1 242 ? 29.526 0.455 -37.469 1.00 86.62 242 GLY A CA 1
ATOM 1877 C C . GLY A 1 242 ? 29.523 -0.848 -36.653 1.00 86.62 242 GLY A C 1
ATOM 1878 O O . GLY A 1 242 ? 29.930 -1.891 -37.169 1.00 86.62 242 GLY A O 1
ATOM 1879 N N . PRO A 1 243 ? 28.984 -0.836 -35.418 1.00 89.69 243 PRO A N 1
ATOM 1880 C CA . PRO A 1 243 ? 29.142 -1.935 -34.460 1.00 89.69 243 PRO A CA 1
ATOM 1881 C C . PRO A 1 243 ? 28.654 -3.303 -34.939 1.00 89.69 243 PRO A C 1
ATOM 1883 O O . PRO A 1 243 ? 29.388 -4.286 -34.875 1.00 89.69 243 PRO A O 1
ATOM 1886 N N . LYS A 1 244 ? 27.451 -3.347 -35.524 1.00 90.56 244 LYS A N 1
ATOM 1887 C CA . LYS A 1 244 ? 26.888 -4.568 -36.117 1.00 90.56 244 LYS A CA 1
ATOM 1888 C C . LYS A 1 244 ? 27.791 -5.129 -37.220 1.00 90.56 244 LYS A C 1
ATOM 1890 O O . LYS A 1 244 ? 28.030 -6.330 -37.285 1.00 90.56 244 LYS A O 1
ATOM 1895 N N . LYS A 1 245 ? 28.326 -4.249 -38.074 1.00 91.19 245 LYS A N 1
ATOM 1896 C CA . LYS A 1 245 ? 29.152 -4.661 -39.210 1.00 91.19 245 LYS A CA 1
ATOM 1897 C C . LYS A 1 245 ? 30.540 -5.116 -38.774 1.00 91.19 245 LYS A C 1
ATOM 1899 O O . LYS A 1 245 ? 31.025 -6.106 -39.306 1.00 91.19 245 LYS A O 1
ATOM 1904 N N . ALA A 1 246 ? 31.154 -4.431 -37.810 1.00 92.75 246 ALA A N 1
ATOM 1905 C CA . ALA A 1 246 ? 32.431 -4.835 -37.228 1.00 92.75 246 ALA A CA 1
ATOM 1906 C C . ALA A 1 246 ? 32.343 -6.244 -36.618 1.00 92.75 246 ALA A C 1
ATOM 1908 O O . ALA A 1 246 ? 33.184 -7.091 -36.917 1.00 92.75 246 ALA A O 1
ATOM 1909 N N . PHE A 1 247 ? 31.277 -6.519 -35.856 1.00 94.25 247 PHE A N 1
ATOM 1910 C CA . PHE A 1 247 ? 31.024 -7.837 -35.272 1.00 94.25 247 PHE A CA 1
ATOM 1911 C C . PHE A 1 247 ? 30.852 -8.929 -36.338 1.00 94.25 247 PHE A C 1
ATOM 1913 O O . PHE A 1 247 ? 31.521 -9.957 -36.277 1.00 94.25 247 PHE A O 1
ATOM 1920 N N . GLU A 1 248 ? 30.015 -8.694 -37.358 1.00 93.38 248 GLU A N 1
ATOM 1921 C CA . GLU A 1 248 ? 29.833 -9.628 -38.482 1.00 93.38 248 GLU A CA 1
ATOM 1922 C C . GLU A 1 248 ? 31.142 -9.907 -39.237 1.00 93.38 248 GLU A C 1
ATOM 1924 O O . GLU A 1 248 ? 31.408 -11.047 -39.615 1.00 93.38 248 GLU A O 1
ATOM 1929 N N . LEU A 1 249 ? 31.950 -8.869 -39.476 1.00 93.06 249 LEU A N 1
ATOM 1930 C CA . LEU A 1 249 ? 33.199 -8.976 -40.226 1.00 93.06 249 LEU A CA 1
ATOM 1931 C C . LEU A 1 249 ? 34.236 -9.810 -39.474 1.00 93.06 249 LEU A C 1
ATOM 1933 O O . LEU A 1 249 ? 34.801 -10.721 -40.071 1.00 93.06 249 LEU A O 1
ATOM 1937 N N . ILE A 1 250 ? 34.443 -9.561 -38.180 1.00 94.94 250 ILE A N 1
ATOM 1938 C CA . ILE A 1 250 ? 35.371 -10.363 -37.369 1.00 94.94 250 ILE A CA 1
ATOM 1939 C C . ILE A 1 250 ? 34.848 -11.780 -37.173 1.00 94.94 250 ILE A C 1
ATOM 1941 O O . ILE A 1 250 ? 35.604 -12.730 -37.330 1.00 94.94 250 ILE A O 1
ATOM 1945 N N . LYS A 1 251 ? 33.546 -11.962 -36.939 1.00 91.75 251 LYS A N 1
ATOM 1946 C CA . LYS A 1 251 ? 32.967 -13.304 -36.800 1.00 91.75 251 LYS A CA 1
ATOM 1947 C C . LYS A 1 251 ? 33.107 -14.149 -38.071 1.00 91.75 251 LYS A C 1
ATOM 1949 O O . LYS A 1 251 ? 33.219 -15.365 -37.983 1.00 91.75 251 LYS A O 1
ATOM 1954 N N . LYS A 1 252 ? 33.084 -13.520 -39.251 1.00 92.81 252 LYS A N 1
ATOM 1955 C CA . LYS A 1 252 ? 33.198 -14.209 -40.546 1.00 92.81 252 LYS A CA 1
ATOM 1956 C C . LYS A 1 252 ? 34.639 -14.378 -41.032 1.00 92.81 252 LYS A C 1
ATOM 1958 O O . LYS A 1 252 ? 34.926 -15.345 -41.729 1.00 92.81 252 LYS A O 1
ATOM 1963 N N . HIS A 1 253 ? 35.509 -13.411 -40.752 1.00 91.56 253 HIS A N 1
ATOM 1964 C CA . HIS A 1 253 ? 36.852 -13.328 -41.337 1.00 91.56 253 HIS A CA 1
ATOM 1965 C C . HIS A 1 253 ? 37.981 -13.475 -40.314 1.00 91.56 253 HIS A C 1
ATOM 1967 O O . HIS A 1 253 ? 39.147 -13.487 -40.703 1.00 91.56 253 HIS A O 1
ATOM 1973 N N . GLU A 1 254 ? 37.629 -13.626 -39.039 1.00 89.06 254 GLU A N 1
ATOM 1974 C CA . GLU A 1 254 ? 38.482 -13.920 -37.884 1.00 89.06 254 GLU A CA 1
ATOM 1975 C C . GLU A 1 254 ? 39.443 -12.793 -37.484 1.00 89.06 254 GLU A C 1
ATOM 1977 O O . GLU A 1 254 ? 39.512 -12.473 -36.306 1.00 89.06 254 GLU A O 1
ATOM 1982 N N . CYS A 1 255 ? 40.131 -12.134 -38.416 1.00 91.50 255 CYS A N 1
ATOM 1983 C CA . CYS A 1 255 ? 41.087 -11.066 -38.110 1.00 91.50 255 CYS A CA 1
ATOM 1984 C C . CYS A 1 255 ? 40.965 -9.856 -39.044 1.00 91.50 255 CYS A C 1
ATOM 1986 O O . CYS A 1 255 ? 40.436 -9.945 -40.161 1.00 91.50 255 CYS A O 1
ATOM 1988 N N . ILE A 1 256 ? 41.499 -8.712 -38.606 1.00 92.94 256 ILE A N 1
ATOM 1989 C CA . ILE A 1 256 ? 41.501 -7.461 -39.385 1.00 92.94 256 ILE A CA 1
ATOM 1990 C C . ILE A 1 256 ? 42.181 -7.648 -40.748 1.00 92.94 256 ILE A C 1
ATOM 1992 O O . ILE A 1 256 ? 41.682 -7.147 -41.755 1.00 92.94 256 ILE A O 1
ATOM 1996 N N . GLU A 1 257 ? 43.279 -8.401 -40.822 1.00 93.50 257 GLU A N 1
ATOM 1997 C CA . GLU A 1 257 ? 44.019 -8.677 -42.057 1.00 93.50 257 GLU A CA 1
ATOM 1998 C C . GLU A 1 257 ? 43.120 -9.275 -43.148 1.00 93.50 257 GLU A C 1
ATOM 2000 O O . GLU A 1 257 ? 43.230 -8.909 -44.320 1.00 93.50 257 GLU A O 1
ATOM 2005 N N . ASN A 1 258 ? 42.226 -10.189 -42.771 1.00 91.38 258 ASN A N 1
ATOM 2006 C CA . ASN A 1 258 ? 41.299 -10.833 -43.695 1.00 91.38 258 ASN A CA 1
ATOM 2007 C C . ASN A 1 258 ? 40.133 -9.911 -44.057 1.00 91.38 258 ASN A C 1
ATOM 2009 O O . ASN A 1 258 ? 39.718 -9.876 -45.216 1.00 91.38 258 ASN A O 1
ATOM 2013 N N . VAL A 1 259 ? 39.648 -9.117 -43.098 1.00 90.81 259 VAL A N 1
ATOM 2014 C CA . VAL A 1 259 ? 38.634 -8.087 -43.352 1.00 90.81 259 VAL A CA 1
ATOM 2015 C C . VAL A 1 259 ? 39.134 -7.096 -44.406 1.00 90.81 259 VAL A C 1
ATOM 2017 O O . VAL A 1 259 ? 38.443 -6.859 -45.394 1.00 90.81 259 VAL A O 1
ATOM 2020 N N . LEU A 1 260 ? 40.360 -6.584 -44.268 1.00 89.56 260 LEU A N 1
ATOM 2021 C CA . LEU A 1 260 ? 40.942 -5.599 -45.189 1.00 89.56 260 LEU A CA 1
ATOM 2022 C C . LEU A 1 260 ? 41.096 -6.104 -46.637 1.00 89.56 260 LEU A C 1
ATOM 2024 O O . LEU A 1 260 ? 41.083 -5.295 -47.566 1.00 89.56 260 LEU A O 1
ATOM 2028 N N . LYS A 1 261 ? 41.215 -7.423 -46.843 1.00 88.00 261 LYS A N 1
ATOM 2029 C CA . LYS A 1 261 ? 41.283 -8.042 -48.180 1.00 88.00 261 LYS A CA 1
ATOM 2030 C C . LYS A 1 261 ? 39.926 -8.101 -48.889 1.00 88.00 261 LYS A C 1
ATOM 2032 O O . LYS A 1 261 ? 39.897 -8.168 -50.112 1.00 88.00 261 LYS A O 1
ATOM 2037 N N . ILE A 1 262 ? 38.826 -8.137 -48.132 1.00 86.88 262 ILE A N 1
ATOM 2038 C CA . ILE A 1 262 ? 37.480 -8.455 -48.643 1.00 86.88 262 ILE A CA 1
ATOM 2039 C C . ILE A 1 262 ? 36.570 -7.224 -48.673 1.00 86.88 262 ILE A C 1
ATOM 2041 O O . ILE A 1 262 ? 35.635 -7.170 -49.473 1.00 86.88 262 ILE A O 1
ATOM 2045 N N . ILE A 1 263 ? 36.810 -6.233 -47.811 1.00 87.75 263 ILE A N 1
ATOM 2046 C CA . ILE A 1 263 ? 36.003 -5.011 -47.800 1.00 87.75 263 ILE A CA 1
ATOM 2047 C C . ILE A 1 263 ? 36.179 -4.212 -49.095 1.00 87.75 263 ILE A C 1
ATOM 2049 O O . ILE A 1 263 ? 37.276 -4.086 -49.634 1.00 87.75 263 ILE A O 1
ATOM 2053 N N . ASP A 1 264 ? 35.079 -3.627 -49.565 1.00 86.19 264 ASP A N 1
ATOM 2054 C CA . ASP A 1 264 ? 35.084 -2.714 -50.704 1.00 86.19 264 ASP A CA 1
ATOM 2055 C C . ASP A 1 264 ? 35.828 -1.422 -50.338 1.00 86.19 264 ASP A C 1
ATOM 2057 O O . ASP A 1 264 ? 35.294 -0.553 -49.643 1.00 86.19 264 ASP A O 1
ATOM 2061 N N . GLN A 1 265 ? 37.066 -1.300 -50.815 1.00 81.88 265 GLN A N 1
ATOM 2062 C CA . GLN A 1 265 ? 37.947 -0.167 -50.526 1.00 81.88 265 GLN A CA 1
ATOM 2063 C C . GLN A 1 265 ? 37.482 1.142 -51.186 1.00 81.88 265 GLN A C 1
ATOM 2065 O O . GLN A 1 265 ? 37.940 2.213 -50.790 1.00 81.88 265 GLN A O 1
ATOM 2070 N N . THR A 1 266 ? 36.547 1.088 -52.145 1.00 78.56 266 THR A N 1
ATOM 2071 C CA . THR A 1 266 ? 35.927 2.294 -52.718 1.00 78.56 266 THR A CA 1
ATOM 2072 C C . THR A 1 266 ? 34.859 2.874 -51.789 1.00 78.56 266 THR A C 1
ATOM 2074 O O . THR A 1 266 ? 34.703 4.091 -51.697 1.00 78.56 266 THR A O 1
ATOM 2077 N N . LYS A 1 267 ? 34.166 2.005 -51.042 1.00 84.56 267 LYS A N 1
ATOM 2078 C CA . LYS A 1 267 ? 33.122 2.367 -50.075 1.00 84.56 267 LYS A CA 1
ATOM 2079 C C . LYS A 1 267 ? 33.667 2.614 -48.667 1.00 84.56 267 LYS A C 1
ATOM 2081 O O . LYS A 1 267 ? 33.174 3.494 -47.962 1.00 84.56 267 LYS A O 1
ATOM 2086 N N . TYR A 1 268 ? 34.668 1.843 -48.249 1.00 86.94 268 TYR A N 1
ATOM 2087 C CA . TYR A 1 268 ? 35.272 1.891 -46.919 1.00 86.94 268 TYR A CA 1
ATOM 2088 C C . TYR A 1 268 ? 36.725 2.355 -47.022 1.00 86.94 268 TYR A C 1
ATOM 2090 O O . TYR A 1 268 ? 37.649 1.551 -47.140 1.00 86.94 268 TYR A O 1
ATOM 2098 N N . ALA A 1 269 ? 36.926 3.672 -46.975 1.00 84.88 269 ALA A N 1
ATOM 2099 C CA . ALA A 1 269 ? 38.256 4.265 -47.052 1.00 84.88 269 ALA A CA 1
ATOM 2100 C C . ALA A 1 269 ? 39.095 3.895 -45.816 1.00 84.88 269 ALA A C 1
ATOM 2102 O O . ALA A 1 269 ? 38.794 4.312 -44.692 1.00 84.88 269 ALA A O 1
ATOM 2103 N N . ILE A 1 270 ? 40.159 3.122 -46.036 1.00 85.50 270 ILE A N 1
ATOM 2104 C CA . ILE A 1 270 ? 41.108 2.724 -44.992 1.00 85.50 270 ILE A CA 1
ATOM 2105 C C . ILE A 1 270 ? 42.013 3.929 -44.667 1.00 85.50 270 ILE A C 1
ATOM 2107 O O . ILE A 1 270 ? 42.539 4.557 -45.593 1.00 85.50 270 ILE A O 1
ATOM 2111 N N . PRO A 1 271 ? 42.226 4.277 -43.382 1.00 83.62 271 PRO A N 1
ATOM 2112 C CA . PRO A 1 271 ? 43.149 5.345 -43.007 1.00 83.62 271 PRO A CA 1
ATOM 2113 C C . PRO A 1 271 ? 44.569 5.106 -43.547 1.00 83.62 271 PRO A C 1
ATOM 2115 O O . PRO A 1 271 ? 45.086 3.989 -43.498 1.00 83.62 271 PRO A O 1
ATOM 2118 N N . LYS A 1 272 ? 45.230 6.161 -44.046 1.00 76.31 272 LYS A N 1
ATOM 2119 C CA . LYS A 1 272 ? 46.638 6.072 -44.473 1.00 76.31 272 LYS A CA 1
ATOM 2120 C C . LYS A 1 272 ? 47.512 5.688 -43.271 1.00 76.31 272 LYS A C 1
ATOM 2122 O O . LYS A 1 272 ? 47.380 6.303 -42.217 1.00 76.31 272 LYS A O 1
ATOM 2127 N N . ASN A 1 273 ? 48.398 4.702 -43.440 1.00 79.88 273 ASN A N 1
ATOM 2128 C CA . ASN A 1 273 ? 49.264 4.157 -42.381 1.00 79.88 273 ASN A CA 1
ATOM 2129 C C . ASN A 1 273 ? 48.492 3.722 -41.119 1.00 79.88 273 ASN A C 1
ATOM 2131 O O . ASN A 1 273 ? 48.832 4.108 -40.003 1.00 79.88 273 ASN A O 1
ATOM 2135 N N . TRP A 1 274 ? 47.428 2.930 -41.286 1.00 87.62 274 TRP A N 1
ATOM 2136 C CA . TRP A 1 274 ? 46.631 2.428 -40.164 1.00 87.62 274 TRP A CA 1
ATOM 2137 C C . TRP A 1 274 ? 47.397 1.380 -39.328 1.00 87.62 274 TRP A C 1
ATOM 2139 O O . TRP A 1 274 ? 47.464 0.209 -39.694 1.00 87.62 274 TRP A O 1
ATOM 2149 N N . GLN A 1 275 ? 47.970 1.802 -38.196 1.00 87.25 275 GLN A N 1
ATOM 2150 C CA . GLN A 1 275 ? 48.821 0.998 -37.295 1.00 87.25 275 GLN A CA 1
ATOM 2151 C C . GLN A 1 275 ? 48.028 0.046 -36.370 1.00 87.25 275 GLN A C 1
ATOM 2153 O O . GLN A 1 275 ? 48.264 -0.026 -35.165 1.00 87.25 275 GLN A O 1
ATOM 2158 N N . TYR A 1 276 ? 47.046 -0.687 -36.904 1.00 90.69 276 TYR A N 1
ATOM 2159 C CA . TYR A 1 276 ? 46.183 -1.563 -36.092 1.00 90.69 276 TYR A CA 1
ATOM 2160 C C . TYR A 1 276 ? 46.945 -2.725 -35.430 1.00 90.69 276 TYR A C 1
ATOM 2162 O O . TYR A 1 276 ? 46.574 -3.155 -34.342 1.00 90.69 276 TYR A O 1
ATOM 2170 N N . LYS A 1 277 ? 48.025 -3.212 -36.054 1.00 90.56 277 LYS A N 1
ATOM 2171 C CA . LYS A 1 277 ? 48.870 -4.288 -35.509 1.00 90.56 277 LYS A CA 1
ATOM 2172 C C . LYS A 1 277 ? 49.576 -3.866 -34.224 1.00 90.56 277 LYS A C 1
ATOM 2174 O O . LYS A 1 277 ? 49.641 -4.635 -33.268 1.00 90.56 277 LYS A O 1
ATOM 2179 N N . GLU A 1 278 ? 50.011 -2.616 -34.170 1.00 87.81 278 GLU A N 1
ATOM 2180 C CA . GLU A 1 278 ? 50.716 -2.070 -33.018 1.00 87.81 278 GLU A CA 1
ATOM 2181 C C . GLU A 1 278 ? 49.718 -1.812 -31.884 1.00 87.81 278 GLU A C 1
ATOM 2183 O O . GLU A 1 278 ? 50.039 -2.032 -30.719 1.00 87.81 278 GLU A O 1
ATOM 2188 N N . ALA A 1 279 ? 48.474 -1.441 -32.220 1.00 89.81 279 ALA A N 1
ATOM 2189 C CA . ALA A 1 279 ? 47.387 -1.324 -31.247 1.00 89.81 279 ALA A CA 1
ATOM 2190 C C . ALA A 1 279 ? 46.995 -2.694 -30.678 1.00 89.81 279 ALA A C 1
ATOM 2192 O O . ALA A 1 279 ? 46.836 -2.829 -29.468 1.00 89.81 279 ALA A O 1
ATOM 2193 N N . ARG A 1 280 ? 46.907 -3.726 -31.529 1.00 93.44 280 ARG A N 1
ATOM 2194 C CA . ARG A 1 280 ? 46.680 -5.112 -31.098 1.00 93.44 280 ARG A CA 1
ATOM 2195 C C . ARG A 1 280 ? 47.780 -5.570 -30.142 1.00 93.44 280 ARG A C 1
ATOM 2197 O O . ARG A 1 280 ? 47.471 -6.097 -29.078 1.00 93.44 280 ARG A O 1
ATOM 2204 N N . ARG A 1 281 ? 49.049 -5.320 -30.487 1.00 91.50 281 ARG A N 1
ATOM 2205 C CA . ARG A 1 281 ? 50.191 -5.645 -29.625 1.00 91.50 281 ARG A CA 1
ATOM 2206 C C . ARG A 1 281 ? 50.109 -4.931 -28.278 1.00 91.50 281 ARG A C 1
ATOM 2208 O O . ARG A 1 281 ? 50.332 -5.572 -27.266 1.00 91.50 281 ARG A O 1
ATOM 2215 N N . LEU A 1 282 ? 49.741 -3.651 -28.255 1.00 90.38 282 LEU A N 1
ATOM 2216 C CA . LEU A 1 282 ? 49.590 -2.886 -27.013 1.00 90.38 282 LEU A CA 1
ATOM 2217 C C . LEU A 1 282 ? 48.528 -3.484 -26.075 1.00 90.38 282 LEU A C 1
ATOM 2219 O O . LEU A 1 282 ? 48.727 -3.494 -24.866 1.00 90.38 282 LEU A O 1
ATOM 2223 N N . PHE A 1 283 ? 47.418 -4.002 -26.610 1.00 93.00 283 PHE A N 1
ATOM 2224 C CA . PHE A 1 283 ? 46.390 -4.662 -25.796 1.00 93.00 283 PHE A CA 1
ATOM 2225 C C . PHE A 1 283 ? 46.794 -6.062 -25.314 1.00 93.00 283 PHE A C 1
ATOM 2227 O O . PHE A 1 283 ? 46.403 -6.458 -24.216 1.00 93.00 283 PHE A O 1
ATOM 2234 N N . LEU A 1 284 ? 47.560 -6.806 -26.119 1.00 91.06 284 LEU A N 1
ATOM 2235 C CA . LEU A 1 284 ? 48.049 -8.147 -25.772 1.00 91.06 284 LEU A CA 1
ATOM 2236 C C . LEU A 1 284 ? 49.220 -8.108 -24.782 1.00 91.06 284 LEU A C 1
ATOM 2238 O O . LEU A 1 284 ? 49.262 -8.893 -23.837 1.00 91.06 284 LEU A O 1
ATOM 2242 N N . GLU A 1 285 ? 50.148 -7.179 -24.993 1.00 90.56 285 GLU A N 1
ATOM 2243 C CA . GLU A 1 285 ? 51.395 -7.004 -24.248 1.00 90.56 285 GLU A CA 1
ATOM 2244 C C . GLU A 1 285 ? 51.475 -5.572 -23.678 1.00 90.56 285 GLU A C 1
ATOM 2246 O O . GLU A 1 285 ? 52.348 -4.794 -24.080 1.00 90.56 285 GLU A O 1
ATOM 2251 N N . PRO A 1 286 ? 50.552 -5.166 -22.783 1.00 90.50 286 PRO A N 1
ATOM 2252 C CA . PRO A 1 286 ? 50.592 -3.828 -22.210 1.00 90.50 286 PRO A CA 1
ATOM 2253 C C . PRO A 1 286 ? 51.796 -3.658 -21.280 1.00 90.50 286 PRO A C 1
ATOM 2255 O O . PRO A 1 286 ? 52.172 -4.580 -20.556 1.00 90.50 286 PRO A O 1
ATOM 2258 N N . ASP A 1 287 ? 52.351 -2.446 -21.246 1.00 90.44 287 ASP A N 1
ATOM 2259 C CA . ASP A 1 287 ? 53.412 -2.074 -20.307 1.00 90.44 287 ASP A CA 1
ATOM 2260 C C . ASP A 1 287 ? 52.830 -1.890 -18.894 1.00 90.44 287 ASP A C 1
ATOM 2262 O O . ASP A 1 287 ? 52.220 -0.865 -18.567 1.00 90.44 287 ASP A O 1
ATOM 2266 N N . VAL A 1 288 ? 52.963 -2.937 -18.079 1.00 92.94 288 VAL A N 1
ATOM 2267 C CA . 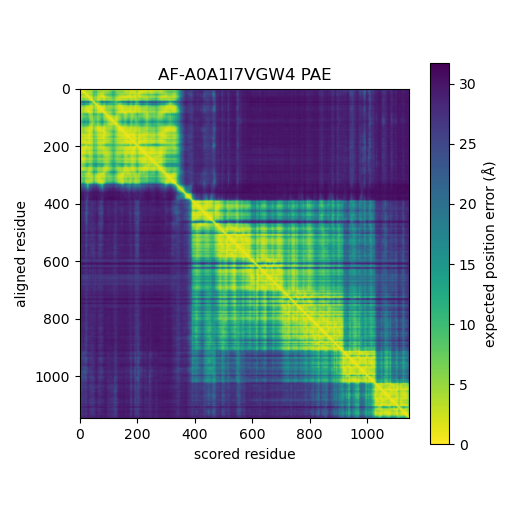VAL A 1 288 ? 52.453 -3.031 -16.707 1.00 92.94 288 VAL A CA 1
ATOM 2268 C C . VAL A 1 288 ? 53.557 -3.505 -15.771 1.00 92.94 288 VAL A C 1
ATOM 2270 O O . VAL A 1 288 ? 54.455 -4.249 -16.159 1.00 92.94 288 VAL A O 1
ATOM 2273 N N . MET A 1 289 ? 53.475 -3.101 -14.507 1.00 89.94 289 MET A N 1
ATOM 2274 C CA . MET A 1 289 ? 54.332 -3.639 -13.458 1.00 89.94 289 MET A CA 1
ATOM 2275 C C . MET A 1 289 ? 54.103 -5.140 -13.302 1.00 89.94 289 MET A C 1
ATOM 2277 O O . MET A 1 289 ? 52.971 -5.630 -13.418 1.00 89.94 289 MET A O 1
ATOM 2281 N N . ASP A 1 290 ? 55.171 -5.844 -12.939 1.00 87.81 290 ASP A N 1
ATOM 2282 C CA . ASP A 1 290 ? 55.102 -7.248 -12.571 1.00 87.81 290 ASP A CA 1
ATOM 2283 C C . ASP A 1 290 ? 54.216 -7.429 -11.330 1.00 87.81 290 ASP A C 1
ATOM 2285 O O . ASP A 1 290 ? 54.576 -7.071 -10.206 1.00 87.81 290 ASP A O 1
ATOM 2289 N N . CYS A 1 291 ? 53.027 -7.985 -11.555 1.00 87.00 291 CYS A N 1
ATOM 2290 C CA . CYS A 1 291 ? 52.003 -8.137 -10.533 1.00 87.00 291 CYS A CA 1
ATOM 2291 C C . CYS A 1 291 ? 52.386 -9.156 -9.454 1.00 87.00 291 CYS A C 1
ATOM 2293 O O . CYS A 1 291 ? 51.813 -9.100 -8.362 1.00 87.00 291 CYS A O 1
ATOM 2295 N N . GLU A 1 292 ? 53.326 -10.071 -9.714 1.00 79.50 292 GLU A N 1
ATOM 2296 C CA . GLU A 1 292 ? 53.783 -11.034 -8.706 1.00 79.50 292 GLU A CA 1
ATOM 2297 C C . GLU A 1 292 ? 54.441 -10.304 -7.532 1.00 79.50 292 GLU A C 1
ATOM 2299 O O . GLU A 1 292 ? 54.083 -10.556 -6.376 1.00 79.50 292 GLU A O 1
ATOM 2304 N N . ASN A 1 293 ? 55.255 -9.296 -7.856 1.00 81.75 293 ASN A N 1
ATOM 2305 C CA . ASN A 1 293 ? 55.999 -8.443 -6.930 1.00 81.75 293 ASN A CA 1
ATOM 2306 C C . ASN A 1 293 ? 55.166 -7.321 -6.285 1.00 81.75 293 ASN A C 1
ATOM 2308 O O . ASN A 1 293 ? 55.651 -6.616 -5.400 1.00 81.75 293 ASN A O 1
ATOM 2312 N N . VAL A 1 294 ? 53.904 -7.146 -6.688 1.00 86.75 294 VAL A N 1
ATOM 2313 C CA . VAL A 1 294 ? 53.013 -6.145 -6.089 1.00 86.75 294 VAL A CA 1
ATOM 2314 C C . VAL A 1 294 ? 52.364 -6.706 -4.821 1.00 86.75 294 VAL A C 1
ATOM 2316 O O . VAL A 1 294 ? 51.557 -7.647 -4.869 1.00 86.75 294 VAL A O 1
ATOM 2319 N N . GLU A 1 295 ? 52.676 -6.085 -3.681 1.00 85.94 295 GLU A N 1
ATOM 2320 C CA . GLU A 1 295 ? 52.026 -6.327 -2.393 1.00 85.94 295 GLU A CA 1
ATOM 2321 C C . GLU A 1 295 ? 51.013 -5.215 -2.081 1.00 85.94 295 GLU A C 1
ATOM 2323 O O . GLU A 1 295 ? 51.346 -4.034 -1.999 1.00 85.94 295 GLU A O 1
ATOM 2328 N N . LEU A 1 296 ? 49.745 -5.594 -1.906 1.00 91.44 296 LEU A N 1
ATOM 2329 C CA . LEU A 1 296 ? 48.667 -4.659 -1.590 1.00 91.44 296 LEU A CA 1
ATOM 2330 C C . LEU A 1 296 ? 48.410 -4.650 -0.082 1.00 91.44 296 LEU A C 1
ATOM 2332 O O . LEU A 1 296 ? 47.831 -5.597 0.457 1.00 91.44 296 LEU A O 1
ATOM 2336 N N . VAL A 1 297 ? 48.808 -3.565 0.583 1.00 89.31 297 VAL A N 1
ATOM 2337 C CA . VAL A 1 297 ? 48.660 -3.395 2.033 1.00 89.31 297 VAL A CA 1
ATOM 2338 C C . VAL A 1 297 ? 47.662 -2.281 2.334 1.00 89.31 297 VAL A C 1
ATOM 2340 O O . VAL A 1 297 ? 47.853 -1.130 1.952 1.00 89.31 297 VAL A O 1
ATOM 2343 N N . TRP A 1 298 ? 46.603 -2.627 3.063 1.00 91.75 298 TRP A N 1
ATOM 2344 C CA . TRP A 1 298 ? 45.617 -1.682 3.584 1.00 91.75 298 TRP A CA 1
ATOM 2345 C C . TRP A 1 298 ? 45.978 -1.343 5.032 1.00 91.75 298 TRP A C 1
ATOM 2347 O O . TRP A 1 298 ? 45.977 -2.230 5.883 1.00 91.75 298 TRP A O 1
ATOM 2357 N N . LYS A 1 299 ? 46.283 -0.074 5.311 1.00 91.06 299 LYS A N 1
ATOM 2358 C CA . LYS A 1 299 ? 46.685 0.433 6.638 1.00 91.06 299 LYS A CA 1
ATOM 2359 C C . LYS A 1 299 ? 45.517 1.130 7.328 1.00 91.06 299 LYS A C 1
ATOM 2361 O O . LYS A 1 299 ? 44.513 1.406 6.672 1.00 91.06 299 LYS A O 1
ATOM 2366 N N . GLU A 1 300 ? 45.607 1.388 8.630 1.00 87.88 300 GLU A N 1
ATOM 2367 C CA . GLU A 1 300 ? 44.641 2.252 9.330 1.00 87.88 300 GLU A CA 1
ATOM 2368 C C . GLU A 1 300 ? 44.696 3.694 8.796 1.00 87.88 300 GLU A C 1
ATOM 2370 O O . GLU A 1 300 ? 45.779 4.140 8.408 1.00 87.88 300 GLU A O 1
ATOM 2375 N N . PRO A 1 301 ? 43.550 4.403 8.716 1.00 91.44 301 PRO A N 1
ATOM 2376 C CA . PRO A 1 301 ? 43.527 5.775 8.235 1.00 91.44 301 PRO A CA 1
ATOM 2377 C C . PRO A 1 301 ? 44.175 6.715 9.253 1.00 91.44 301 PRO A C 1
ATOM 2379 O O . PRO A 1 301 ? 43.876 6.659 10.448 1.00 91.44 301 PRO A O 1
ATOM 2382 N N . ASP A 1 302 ? 45.015 7.619 8.762 1.00 93.44 302 ASP A N 1
ATOM 2383 C CA . ASP A 1 302 ? 45.598 8.706 9.542 1.00 93.44 302 ASP A CA 1
ATOM 2384 C C . ASP A 1 302 ? 44.559 9.822 9.715 1.00 93.44 302 ASP A C 1
ATOM 2386 O O . ASP A 1 302 ? 44.462 10.746 8.909 1.00 93.44 302 ASP A O 1
ATOM 2390 N N . VAL A 1 303 ? 43.717 9.692 10.743 1.00 91.25 303 VAL A N 1
ATOM 2391 C CA . VAL A 1 303 ? 42.587 10.603 10.990 1.00 91.25 303 VAL A CA 1
ATOM 2392 C C . VAL A 1 303 ? 43.047 12.054 11.108 1.00 91.25 303 VAL A C 1
ATOM 2394 O O . VAL A 1 303 ? 42.456 12.924 10.471 1.00 91.25 303 VAL A O 1
ATOM 2397 N N . GLU A 1 304 ? 44.104 12.316 11.875 1.00 91.44 304 GLU A N 1
ATOM 2398 C CA . GLU A 1 304 ? 44.591 13.682 12.078 1.00 91.44 304 GLU A CA 1
ATOM 2399 C C . GLU A 1 304 ? 45.295 14.216 10.825 1.00 91.44 304 GLU A C 1
ATOM 2401 O O . GLU A 1 304 ? 45.060 15.364 10.449 1.00 91.44 304 GLU A O 1
ATOM 2406 N N . GLY A 1 305 ? 46.041 13.379 10.093 1.00 92.38 305 GLY A N 1
ATOM 2407 C CA . GLY A 1 305 ? 46.608 13.754 8.796 1.00 92.38 305 GLY A CA 1
ATOM 2408 C C . GLY A 1 305 ? 45.543 14.093 7.742 1.00 92.38 305 GLY A C 1
ATOM 2409 O O . GLY A 1 305 ? 45.704 15.052 6.984 1.00 92.38 305 GLY A O 1
ATOM 2410 N N . ILE A 1 306 ? 44.419 13.364 7.709 1.00 94.44 306 ILE A N 1
ATOM 2411 C CA . ILE A 1 306 ? 43.284 13.660 6.814 1.00 94.44 306 ILE A CA 1
ATOM 2412 C C . ILE A 1 306 ? 42.600 14.969 7.212 1.00 94.44 306 ILE A C 1
ATOM 2414 O O . ILE A 1 306 ? 42.263 15.765 6.336 1.00 94.44 306 ILE A O 1
ATOM 2418 N N . VAL A 1 307 ? 42.376 15.200 8.509 1.00 92.62 307 VAL A N 1
ATOM 2419 C CA . VAL A 1 307 ? 41.744 16.436 8.994 1.00 92.62 307 VAL A CA 1
ATOM 2420 C C . VAL A 1 307 ? 42.637 17.642 8.711 1.00 92.62 307 VAL A C 1
ATOM 2422 O O . VAL A 1 307 ? 42.145 18.633 8.174 1.00 92.62 307 VAL A O 1
ATOM 2425 N N . GLN A 1 308 ? 43.943 17.542 8.962 1.00 93.00 308 GLN A N 1
ATOM 2426 C CA . GLN A 1 308 ? 44.900 18.594 8.623 1.00 93.00 308 GLN A CA 1
ATOM 2427 C C . GLN A 1 308 ? 44.895 18.895 7.118 1.00 93.00 308 GLN A C 1
ATOM 2429 O O . GLN A 1 308 ? 44.810 20.057 6.726 1.00 93.00 308 GLN A O 1
ATOM 2434 N N . PHE A 1 309 ? 44.923 17.862 6.271 1.00 93.00 309 PHE A N 1
ATOM 2435 C CA . PHE A 1 309 ? 44.947 18.046 4.821 1.00 93.00 309 PHE A CA 1
ATOM 2436 C C . PHE A 1 309 ? 43.627 18.611 4.270 1.00 93.00 309 PHE A C 1
ATOM 2438 O O . PHE A 1 309 ? 43.628 19.600 3.543 1.00 93.00 309 PHE A O 1
ATOM 2445 N N . LEU A 1 310 ? 42.479 18.023 4.619 1.00 91.38 310 LEU A N 1
ATOM 2446 C CA . LEU A 1 310 ? 41.190 18.454 4.071 1.00 91.38 310 LEU A CA 1
ATOM 2447 C C . LEU A 1 310 ? 40.671 19.737 4.725 1.00 91.38 310 LEU A C 1
ATOM 2449 O O . LEU A 1 310 ? 40.184 20.619 4.025 1.00 91.38 310 LEU A O 1
ATOM 2453 N N . CYS A 1 311 ? 40.744 19.853 6.049 1.00 90.19 311 CYS A N 1
ATOM 2454 C CA . CYS A 1 311 ? 40.141 20.969 6.784 1.00 90.19 311 CYS A CA 1
ATOM 2455 C C . CYS A 1 311 ? 41.130 22.125 6.950 1.00 90.19 311 CYS A C 1
ATOM 2457 O O . CYS A 1 311 ? 40.761 23.273 6.722 1.00 90.19 311 CYS A O 1
ATOM 2459 N N . GLY A 1 312 ? 42.388 21.820 7.285 1.00 86.75 312 GLY A N 1
ATOM 2460 C CA . GLY A 1 312 ? 43.439 22.823 7.463 1.00 86.75 312 GLY A CA 1
ATOM 2461 C C . GLY A 1 312 ? 43.932 23.421 6.145 1.00 86.75 312 GLY A C 1
ATOM 2462 O O . GLY A 1 312 ? 43.911 24.636 5.982 1.00 86.75 312 GLY A O 1
ATOM 2463 N N . GLU A 1 313 ? 44.360 22.583 5.194 1.00 88.44 313 GLU A N 1
ATOM 2464 C CA . GLU A 1 313 ? 44.951 23.059 3.929 1.00 88.44 313 GLU A CA 1
ATOM 2465 C C . GLU A 1 313 ? 43.902 23.359 2.844 1.00 88.44 313 GLU A C 1
ATOM 2467 O O . GLU A 1 313 ? 44.090 24.278 2.052 1.00 88.44 313 GLU A O 1
ATOM 2472 N N . LYS A 1 314 ? 42.799 22.596 2.791 1.00 86.38 314 LYS A N 1
ATOM 2473 C CA . LYS A 1 314 ? 41.783 22.690 1.719 1.00 86.38 314 LYS A CA 1
ATOM 2474 C C . LYS A 1 314 ? 40.427 23.257 2.165 1.00 86.38 314 LYS A C 1
ATOM 2476 O O . LYS A 1 314 ? 39.485 23.265 1.370 1.00 86.38 314 LYS A O 1
ATOM 2481 N N . SER A 1 315 ? 40.325 23.740 3.407 1.00 85.50 315 SER A N 1
ATOM 2482 C CA . SER A 1 315 ? 39.156 24.450 3.963 1.00 85.50 315 SER A CA 1
ATOM 2483 C C . SER A 1 315 ? 37.834 23.660 3.970 1.00 85.50 315 SER A C 1
ATOM 2485 O O . SER A 1 315 ? 36.750 24.226 3.821 1.00 85.50 315 SER A O 1
ATOM 2487 N N . PHE A 1 316 ? 37.883 22.336 4.138 1.00 85.44 316 PHE A N 1
ATOM 2488 C CA . PHE A 1 316 ? 36.684 21.513 4.331 1.00 85.44 316 PHE A CA 1
ATOM 2489 C C . PHE A 1 316 ? 36.124 21.682 5.754 1.00 85.44 316 PHE A C 1
ATOM 2491 O O . PHE A 1 316 ? 36.851 21.955 6.703 1.00 85.44 316 PHE A O 1
ATOM 2498 N N . ASN A 1 317 ? 34.814 21.471 5.919 1.00 87.44 317 ASN A N 1
ATOM 2499 C CA . ASN A 1 317 ? 34.176 21.505 7.237 1.00 87.44 317 ASN A CA 1
ATOM 2500 C C . ASN A 1 317 ? 34.621 20.310 8.103 1.00 87.44 317 ASN A C 1
ATOM 2502 O O . ASN A 1 317 ? 34.369 19.154 7.746 1.00 87.44 317 ASN A O 1
ATOM 2506 N N . GLU A 1 318 ? 35.235 20.607 9.248 1.00 87.75 318 GLU A N 1
ATOM 2507 C CA . GLU A 1 318 ? 35.850 19.612 10.129 1.00 87.75 318 GLU A CA 1
ATOM 2508 C C . GLU A 1 318 ? 34.844 18.617 10.717 1.00 87.75 318 GLU A C 1
ATOM 2510 O O . GLU A 1 318 ? 35.067 17.408 10.623 1.00 87.75 318 GLU A O 1
ATOM 2515 N N . ASP A 1 319 ? 33.702 19.087 11.228 1.00 84.81 319 ASP A N 1
ATOM 2516 C CA . ASP A 1 319 ? 32.6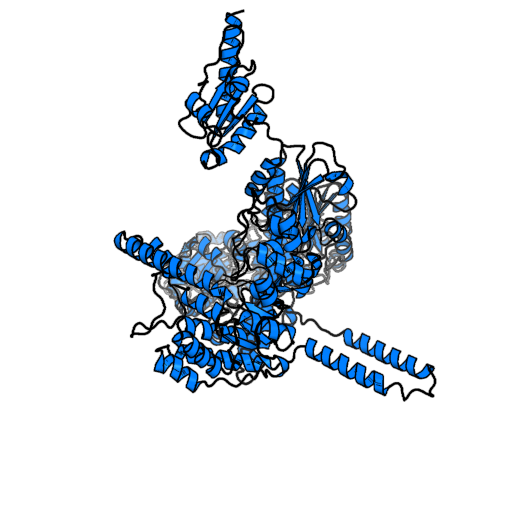66 18.222 11.814 1.00 84.81 319 ASP A CA 1
ATOM 2517 C C . ASP A 1 319 ? 32.181 17.163 10.815 1.00 84.81 319 ASP A C 1
ATOM 2519 O O . ASP A 1 319 ? 32.033 15.977 11.132 1.00 84.81 319 ASP A O 1
ATOM 2523 N N . ARG A 1 320 ? 31.985 17.575 9.559 1.00 83.12 320 ARG A N 1
ATOM 2524 C CA . ARG A 1 320 ? 31.537 16.696 8.479 1.00 83.12 320 ARG A CA 1
ATOM 2525 C C . ARG A 1 320 ? 32.605 15.674 8.080 1.00 83.12 320 ARG A C 1
ATOM 2527 O O . ARG A 1 320 ? 32.271 14.516 7.800 1.00 83.12 320 ARG A O 1
ATOM 2534 N N . VAL A 1 321 ? 33.875 16.083 8.037 1.00 88.56 321 VAL A N 1
ATOM 2535 C CA . VAL A 1 321 ? 35.003 15.186 7.735 1.00 88.56 321 VAL A CA 1
ATOM 2536 C C . VAL A 1 321 ? 35.179 14.170 8.862 1.00 88.56 321 VAL A C 1
ATOM 2538 O O . VAL A 1 321 ? 35.185 12.968 8.586 1.00 88.56 321 VAL A O 1
ATOM 2541 N N . ARG A 1 322 ? 35.209 14.613 10.125 1.00 90.00 322 ARG A N 1
ATOM 2542 C CA . ARG A 1 322 ? 35.337 13.731 11.295 1.00 90.00 322 ARG A CA 1
ATOM 2543 C C . ARG A 1 322 ? 34.180 12.737 11.391 1.00 90.00 322 ARG A C 1
ATOM 2545 O O . ARG A 1 322 ? 34.433 11.542 11.526 1.00 90.00 322 ARG A O 1
ATOM 2552 N N . GLY A 1 323 ? 32.935 13.176 11.192 1.00 86.56 323 GLY A N 1
ATOM 2553 C CA . GLY A 1 323 ? 31.778 12.271 11.162 1.00 86.56 323 GLY A CA 1
ATOM 2554 C C . GLY A 1 323 ? 31.873 11.194 10.070 1.00 86.56 323 GLY A C 1
ATOM 2555 O O . GLY A 1 323 ? 31.526 10.031 10.292 1.00 86.56 323 GLY A O 1
ATOM 2556 N N . SER A 1 324 ? 32.414 11.548 8.901 1.00 86.62 324 SER A N 1
ATOM 2557 C CA . SER A 1 324 ? 32.631 10.602 7.797 1.00 86.62 324 SER A CA 1
ATOM 2558 C C . SER A 1 324 ? 33.765 9.610 8.089 1.00 86.62 324 SER A C 1
ATOM 2560 O O . SER A 1 324 ? 33.656 8.434 7.734 1.00 86.62 324 SER A O 1
ATOM 2562 N N . LEU A 1 325 ? 34.824 10.050 8.776 1.00 88.69 325 LEU A N 1
ATOM 2563 C CA . LEU A 1 325 ? 35.925 9.192 9.228 1.00 88.69 325 LEU A CA 1
ATOM 2564 C C . LEU A 1 325 ? 35.477 8.210 10.316 1.00 88.69 325 LEU A C 1
ATOM 2566 O O . LEU A 1 325 ? 35.822 7.032 10.242 1.00 88.69 325 LEU A O 1
ATOM 2570 N N . THR A 1 326 ? 34.627 8.636 11.256 1.00 86.88 326 THR A N 1
ATOM 2571 C CA . THR A 1 326 ? 34.016 7.725 12.238 1.00 86.88 326 THR A CA 1
ATOM 2572 C C . THR A 1 326 ? 33.217 6.619 11.548 1.00 86.88 326 THR A C 1
ATOM 2574 O O . THR A 1 326 ? 33.297 5.454 11.941 1.00 86.88 326 THR A O 1
ATOM 2577 N N . ARG A 1 327 ? 32.474 6.952 10.481 1.00 82.44 327 ARG A N 1
ATOM 2578 C CA . ARG A 1 327 ? 31.770 5.953 9.662 1.00 82.44 327 ARG A CA 1
ATOM 2579 C C . ARG A 1 327 ? 32.746 4.984 8.989 1.00 82.44 327 ARG A C 1
ATOM 2581 O O . ARG A 1 327 ? 32.561 3.777 9.083 1.00 82.44 327 ARG A O 1
ATOM 2588 N N . MET A 1 328 ? 33.811 5.496 8.374 1.00 83.94 328 MET A N 1
ATOM 2589 C CA . MET A 1 328 ? 34.850 4.682 7.729 1.00 83.94 328 MET A CA 1
ATOM 2590 C C . MET A 1 328 ? 35.520 3.695 8.701 1.00 83.94 328 MET A C 1
ATOM 2592 O O . MET A 1 328 ? 35.738 2.537 8.343 1.00 83.94 328 MET A O 1
ATOM 2596 N N . GLN A 1 329 ? 35.810 4.126 9.933 1.00 82.88 329 GLN A N 1
ATOM 2597 C CA . GLN A 1 329 ? 36.387 3.272 10.977 1.00 82.88 329 GLN A CA 1
ATOM 2598 C C . GLN A 1 329 ? 35.420 2.156 11.407 1.00 82.88 329 GLN A C 1
ATOM 2600 O O . GLN A 1 329 ? 35.826 0.996 11.494 1.00 82.88 329 GLN A O 1
ATOM 2605 N N . LYS A 1 330 ? 34.129 2.470 11.593 1.00 80.69 330 LYS A N 1
ATOM 2606 C CA . LYS A 1 330 ? 33.087 1.470 11.897 1.00 80.69 330 LYS A CA 1
ATOM 2607 C C . LYS A 1 330 ? 32.911 0.451 10.765 1.00 80.69 330 LYS A C 1
ATOM 2609 O O . LYS A 1 330 ? 32.872 -0.750 11.028 1.00 80.69 330 LYS A O 1
ATOM 2614 N N . GLY A 1 331 ? 32.875 0.913 9.514 1.00 69.00 331 GLY A N 1
ATOM 2615 C CA . GLY A 1 331 ? 32.737 0.057 8.330 1.00 69.00 331 GLY A CA 1
ATOM 2616 C C . GLY A 1 331 ? 33.854 -0.984 8.193 1.00 69.00 331 GLY A C 1
ATOM 2617 O O . GLY A 1 331 ? 33.603 -2.130 7.820 1.00 69.00 331 GLY A O 1
ATOM 2618 N N . ARG A 1 332 ? 35.090 -0.641 8.585 1.00 69.94 332 ARG A N 1
ATOM 2619 C CA . ARG A 1 332 ? 36.207 -1.603 8.614 1.00 69.94 332 ARG A CA 1
ATOM 2620 C C . ARG A 1 332 ? 36.102 -2.645 9.722 1.00 69.94 332 ARG A C 1
ATOM 2622 O O . ARG A 1 332 ? 36.480 -3.790 9.484 1.00 69.94 332 ARG A O 1
ATOM 2629 N N . GLN A 1 333 ? 35.602 -2.273 10.900 1.00 66.19 333 GLN A N 1
ATOM 2630 C CA . GLN A 1 333 ? 35.405 -3.211 12.013 1.00 66.19 333 GLN A CA 1
ATOM 2631 C C . GLN A 1 333 ? 34.315 -4.243 11.685 1.00 66.19 333 GLN A C 1
ATOM 2633 O O . GLN A 1 333 ? 34.496 -5.430 11.946 1.00 66.19 333 GLN A O 1
ATOM 2638 N N . ALA A 1 334 ? 33.239 -3.825 11.009 1.00 56.47 334 ALA A N 1
ATOM 2639 C CA . ALA A 1 334 ? 32.200 -4.729 10.507 1.00 56.47 334 ALA A CA 1
ATOM 2640 C C . ALA A 1 334 ? 32.711 -5.692 9.407 1.00 56.47 334 ALA A C 1
ATOM 2642 O O . ALA A 1 334 ? 32.237 -6.821 9.290 1.00 56.47 334 ALA A O 1
ATOM 2643 N N . ALA A 1 335 ? 33.722 -5.285 8.630 1.00 52.94 335 ALA A N 1
ATOM 2644 C CA . ALA A 1 335 ? 34.309 -6.076 7.544 1.00 52.94 335 ALA A CA 1
ATOM 2645 C C . ALA A 1 335 ? 35.247 -7.223 7.995 1.00 52.94 335 ALA A C 1
ATOM 2647 O O . ALA A 1 335 ? 35.788 -7.932 7.142 1.00 52.94 335 ALA A O 1
ATOM 2648 N N . GLN A 1 336 ? 35.463 -7.424 9.305 1.00 46.97 336 GLN A N 1
ATOM 2649 C CA . GLN A 1 336 ? 36.255 -8.545 9.843 1.00 46.97 336 GLN A CA 1
ATOM 2650 C C . GLN A 1 336 ? 35.487 -9.884 9.904 1.00 46.97 336 GLN A C 1
ATOM 2652 O O . GLN A 1 336 ? 36.087 -10.916 10.203 1.00 46.97 336 GLN A O 1
ATOM 2657 N N . GLN A 1 337 ? 34.192 -9.913 9.567 1.00 46.69 337 GLN A N 1
ATOM 2658 C CA . GLN A 1 337 ? 33.437 -11.162 9.408 1.00 46.69 337 GLN A CA 1
ATOM 2659 C C . GLN A 1 337 ? 33.846 -11.895 8.115 1.00 46.69 337 GLN A C 1
ATOM 2661 O O . GLN A 1 337 ? 33.721 -11.373 7.006 1.00 46.69 337 GLN A O 1
ATOM 2666 N N . ILE A 1 338 ? 34.367 -13.117 8.258 1.00 45.38 338 ILE A N 1
ATOM 2667 C CA . ILE A 1 338 ? 34.902 -13.926 7.154 1.00 45.38 338 ILE A CA 1
ATOM 2668 C C . ILE A 1 338 ? 33.760 -14.430 6.258 1.00 45.38 338 ILE A C 1
ATOM 2670 O O . ILE A 1 338 ? 32.763 -14.967 6.732 1.00 45.38 338 ILE A O 1
ATOM 2674 N N . ARG A 1 339 ? 33.930 -14.296 4.937 1.00 47.38 339 ARG A N 1
ATOM 2675 C CA . ARG A 1 339 ? 32.992 -14.794 3.921 1.00 47.38 339 ARG A CA 1
ATOM 2676 C C . ARG A 1 339 ? 32.979 -16.329 3.875 1.00 47.38 339 ARG A C 1
ATOM 2678 O O . ARG A 1 339 ? 34.038 -16.942 3.772 1.00 47.38 339 ARG A O 1
ATOM 2685 N N . ILE A 1 340 ? 31.789 -16.932 3.845 1.00 50.56 340 ILE A N 1
ATOM 2686 C CA . ILE A 1 340 ? 31.570 -18.390 3.750 1.00 50.56 340 ILE A CA 1
ATOM 2687 C C . ILE A 1 340 ? 32.317 -19.030 2.557 1.00 50.56 340 ILE A C 1
ATOM 2689 O O . ILE A 1 340 ? 32.913 -20.089 2.700 1.00 50.56 340 ILE A O 1
ATOM 2693 N N . ASP A 1 341 ? 32.411 -18.369 1.401 1.00 47.81 341 ASP A N 1
ATOM 2694 C CA . ASP A 1 341 ? 33.182 -18.900 0.260 1.00 47.81 341 ASP A CA 1
ATOM 2695 C C . ASP A 1 341 ? 34.686 -19.076 0.560 1.00 47.81 341 ASP A C 1
ATOM 2697 O O . ASP A 1 341 ? 35.345 -19.938 -0.018 1.00 47.81 341 ASP A O 1
ATOM 2701 N N . SER A 1 342 ? 35.245 -18.257 1.459 1.00 45.59 342 SER A N 1
ATOM 2702 C CA . SER A 1 342 ? 36.642 -18.368 1.900 1.00 45.59 342 SER A CA 1
ATOM 2703 C C . SER A 1 342 ? 36.847 -19.580 2.818 1.00 45.59 342 SER A C 1
ATOM 2705 O O . SER A 1 342 ? 37.938 -20.142 2.860 1.00 45.59 342 SER A O 1
ATOM 2707 N N . PHE A 1 343 ? 35.787 -20.013 3.508 1.00 43.25 343 PHE A N 1
ATOM 2708 C CA . PHE A 1 343 ? 35.740 -21.241 4.303 1.00 43.25 343 PHE A CA 1
ATOM 2709 C C . PHE A 1 343 ? 35.728 -22.491 3.401 1.00 43.25 343 PHE A C 1
ATOM 2711 O O . PHE A 1 343 ? 36.411 -23.471 3.693 1.00 43.25 343 PHE A O 1
ATOM 2718 N N . PHE A 1 344 ? 35.050 -22.431 2.247 1.00 45.44 344 PHE A N 1
ATOM 2719 C CA . PHE A 1 344 ? 35.008 -23.532 1.273 1.00 45.44 344 PHE A CA 1
ATOM 2720 C C . PHE A 1 344 ? 36.321 -23.738 0.501 1.00 45.44 344 PHE A C 1
ATOM 2722 O O . PHE A 1 344 ? 36.708 -24.880 0.255 1.00 45.44 344 PHE A O 1
ATOM 2729 N N . LEU A 1 345 ? 37.054 -22.664 0.184 1.00 41.97 345 LEU A N 1
ATOM 2730 C CA . LEU A 1 345 ? 38.401 -22.761 -0.400 1.00 41.97 345 LEU A CA 1
ATOM 2731 C C . LEU A 1 345 ? 39.410 -23.391 0.575 1.00 41.97 345 LEU A C 1
ATOM 2733 O O . LEU A 1 345 ? 40.237 -24.208 0.168 1.00 41.97 345 LEU A O 1
ATOM 2737 N N . TRP A 1 346 ? 39.296 -23.075 1.869 1.00 33.31 346 TRP A N 1
ATOM 2738 C CA . TRP A 1 346 ? 40.113 -23.688 2.916 1.00 33.31 346 TRP A CA 1
ATOM 2739 C C . TRP A 1 346 ? 39.788 -25.182 3.069 1.00 33.31 346 TRP A C 1
ATOM 2741 O O . TRP A 1 346 ? 40.696 -26.004 3.001 1.00 33.31 346 TRP A O 1
ATOM 2751 N N . LEU A 1 347 ? 38.499 -25.548 3.109 1.00 37.12 347 LEU A N 1
ATOM 2752 C CA . LEU A 1 347 ? 38.040 -26.944 3.131 1.00 37.12 347 LEU A CA 1
ATOM 2753 C C . LEU A 1 347 ? 38.533 -27.759 1.931 1.00 37.12 347 LEU A C 1
ATOM 2755 O O . LEU A 1 347 ? 38.942 -28.897 2.122 1.00 37.12 347 LEU A O 1
ATOM 2759 N N . SER A 1 348 ? 38.560 -27.197 0.718 1.00 40.88 348 SER A N 1
ATOM 2760 C CA . SER A 1 348 ? 39.080 -27.911 -0.459 1.00 40.88 348 SER A CA 1
ATOM 2761 C C . SER A 1 348 ? 40.590 -28.185 -0.395 1.00 40.88 348 SER A C 1
ATOM 2763 O O . SER A 1 348 ? 41.042 -29.230 -0.859 1.00 40.88 348 SER A O 1
ATOM 2765 N N . PHE A 1 349 ? 41.368 -27.303 0.244 1.00 36.50 349 PHE A N 1
ATOM 2766 C CA . PHE A 1 349 ? 42.812 -27.482 0.436 1.00 36.50 349 PHE A CA 1
ATOM 2767 C C . PHE A 1 349 ? 43.113 -28.454 1.589 1.00 36.50 349 PHE A C 1
ATOM 2769 O O . PHE A 1 349 ? 44.004 -29.299 1.486 1.00 36.50 349 PHE A O 1
ATOM 2776 N N . SER A 1 350 ? 42.311 -28.400 2.659 1.00 40.25 350 SER A N 1
ATOM 2777 C CA . SER A 1 350 ? 42.348 -29.354 3.771 1.00 40.25 350 SER A CA 1
ATOM 2778 C C . SER A 1 350 ? 41.941 -30.758 3.322 1.00 40.25 350 SER A C 1
ATOM 2780 O O . SER A 1 350 ? 42.616 -31.715 3.677 1.00 40.25 350 SER A O 1
ATOM 2782 N N . PHE A 1 351 ? 40.902 -30.898 2.490 1.00 40.03 351 PHE A N 1
ATOM 2783 C CA . PHE A 1 351 ? 40.484 -32.187 1.926 1.00 40.03 351 PHE A CA 1
ATOM 2784 C C . PHE A 1 351 ? 41.518 -32.768 0.958 1.00 40.03 351 PHE A C 1
ATOM 2786 O O . PHE A 1 351 ? 41.679 -33.984 0.923 1.00 40.03 351 PHE A O 1
ATOM 2793 N N . TRP A 1 352 ? 42.261 -31.937 0.220 1.00 42.25 352 TRP A N 1
ATOM 2794 C CA . TRP A 1 352 ? 43.354 -32.411 -0.634 1.00 42.25 352 TRP A CA 1
ATOM 2795 C C . TRP A 1 352 ? 44.552 -32.915 0.190 1.00 42.25 352 TRP A C 1
ATOM 2797 O O . TRP A 1 352 ? 45.045 -34.012 -0.060 1.00 42.25 352 TRP A O 1
ATOM 2807 N N . LEU A 1 353 ? 44.955 -32.195 1.245 1.00 34.62 353 LEU A N 1
ATOM 2808 C CA . LEU A 1 353 ? 46.005 -32.648 2.174 1.00 34.62 353 LEU A CA 1
ATOM 2809 C C . LEU A 1 353 ? 45.592 -33.906 2.959 1.00 34.62 353 LEU A C 1
ATOM 2811 O O . LEU A 1 353 ? 46.388 -34.830 3.115 1.00 34.62 353 LEU A O 1
ATOM 2815 N N . ILE A 1 354 ? 44.328 -33.986 3.382 1.00 42.34 354 ILE A N 1
ATOM 2816 C CA . ILE A 1 354 ? 43.758 -35.154 4.067 1.00 42.34 354 ILE A CA 1
ATOM 2817 C C . ILE A 1 354 ? 43.629 -36.346 3.102 1.00 42.34 354 ILE A C 1
ATOM 2819 O O . ILE A 1 354 ? 43.932 -37.470 3.492 1.00 42.34 354 ILE A O 1
ATOM 2823 N N . SER A 1 355 ? 43.290 -36.117 1.827 1.00 39.19 355 SER A N 1
ATOM 2824 C CA . SER A 1 355 ? 43.258 -37.152 0.781 1.00 39.19 355 SER A CA 1
ATOM 2825 C C . SER A 1 355 ? 44.647 -37.709 0.458 1.00 39.19 355 SER A C 1
ATOM 2827 O O . SER A 1 355 ? 44.763 -38.896 0.163 1.00 39.19 355 SER A O 1
ATOM 2829 N N . VAL A 1 356 ? 45.700 -36.887 0.532 1.00 40.69 356 VAL A N 1
ATOM 2830 C CA . VAL A 1 356 ? 47.089 -37.330 0.313 1.00 40.69 356 VAL A CA 1
ATOM 2831 C C . VAL A 1 356 ? 47.646 -38.061 1.545 1.00 40.69 356 VAL A C 1
ATOM 2833 O O . VAL A 1 356 ? 48.468 -38.966 1.404 1.00 40.69 356 VAL A O 1
ATOM 2836 N N . SER A 1 357 ? 47.166 -37.751 2.756 1.00 38.38 357 SER A N 1
ATOM 2837 C CA . SER A 1 357 ? 47.561 -38.457 3.986 1.00 38.38 357 SER A CA 1
ATOM 2838 C C . SER A 1 357 ? 46.749 -39.729 4.289 1.00 38.38 357 SER A C 1
ATOM 2840 O O . SER A 1 357 ? 47.284 -40.643 4.914 1.00 38.38 357 SER A O 1
ATOM 2842 N N . LEU A 1 358 ? 45.502 -39.854 3.818 1.00 36.66 358 LEU A N 1
ATOM 2843 C CA . LEU A 1 358 ? 44.652 -41.039 4.053 1.00 36.66 358 LEU A CA 1
ATOM 2844 C C . LEU A 1 358 ? 44.915 -42.214 3.104 1.00 36.66 358 LEU A C 1
ATOM 2846 O O . LEU A 1 358 ? 44.445 -43.320 3.363 1.00 36.66 358 LEU A O 1
ATOM 2850 N N . GLN A 1 359 ? 45.727 -42.033 2.062 1.00 35.66 359 GLN A N 1
ATOM 2851 C CA . GLN A 1 359 ? 46.094 -43.116 1.142 1.00 35.66 359 GLN A CA 1
ATOM 2852 C C . GLN A 1 359 ? 47.163 -44.074 1.712 1.00 35.66 359 GLN A C 1
ATOM 2854 O O . GLN A 1 359 ? 47.599 -44.996 1.027 1.00 35.66 359 GLN A O 1
ATOM 2859 N N . ARG A 1 360 ? 47.580 -43.883 2.974 1.00 39.22 360 ARG A N 1
ATOM 2860 C CA . ARG A 1 360 ? 48.580 -44.718 3.663 1.00 39.22 360 ARG A CA 1
ATOM 2861 C C . ARG A 1 360 ? 48.078 -45.486 4.891 1.00 39.22 360 ARG A C 1
ATOM 2863 O O . ARG A 1 360 ? 48.893 -46.175 5.494 1.00 39.22 360 ARG A O 1
ATOM 2870 N N . PHE A 1 361 ? 46.796 -45.405 5.266 1.00 38.69 361 PHE A N 1
ATOM 2871 C CA . PHE A 1 361 ? 46.355 -45.901 6.585 1.00 38.69 361 PHE A CA 1
ATOM 2872 C C . PHE A 1 361 ? 45.172 -46.886 6.619 1.00 38.69 361 PHE A C 1
ATOM 2874 O O . PHE A 1 361 ? 44.760 -47.266 7.706 1.00 38.69 361 PHE A O 1
ATOM 2881 N N . PHE A 1 362 ? 44.638 -47.353 5.487 1.00 34.91 362 PHE A N 1
ATOM 2882 C CA . PHE A 1 362 ? 43.562 -48.362 5.487 1.00 34.91 362 PHE A CA 1
ATOM 2883 C C . PHE A 1 362 ? 43.983 -49.652 4.780 1.00 34.91 362 PHE A C 1
ATOM 2885 O O . PHE A 1 362 ? 43.596 -49.943 3.652 1.00 34.91 362 PHE A O 1
ATOM 2892 N N . VAL A 1 363 ? 44.786 -50.433 5.497 1.00 43.31 363 VAL A N 1
ATOM 2893 C CA . VAL A 1 363 ? 44.861 -51.890 5.380 1.00 43.31 363 VAL A CA 1
ATOM 2894 C C . VAL A 1 363 ? 44.400 -52.396 6.748 1.00 43.31 363 VAL A C 1
ATOM 2896 O O . VAL A 1 363 ? 44.928 -51.939 7.752 1.00 43.31 363 VAL A O 1
ATOM 2899 N N . GLU A 1 364 ? 43.390 -53.271 6.768 1.00 46.69 364 GLU A N 1
ATOM 2900 C CA . GLU A 1 364 ? 42.801 -53.933 7.953 1.00 46.69 364 GLU A CA 1
ATOM 2901 C C . GLU A 1 364 ? 41.825 -53.107 8.819 1.00 46.69 364 GLU A C 1
ATOM 2903 O O . GLU A 1 364 ? 42.215 -52.393 9.733 1.00 46.69 364 GLU A O 1
ATOM 2908 N N . THR A 1 365 ? 40.513 -53.252 8.570 1.00 42.22 365 THR A N 1
ATOM 2909 C CA . THR A 1 365 ? 39.447 -53.464 9.587 1.00 42.22 365 THR A CA 1
ATOM 2910 C C . THR A 1 365 ? 38.067 -53.601 8.915 1.00 42.22 365 THR A C 1
ATOM 2912 O O . THR A 1 365 ? 37.819 -53.040 7.849 1.00 42.22 365 THR A O 1
ATOM 2915 N N . GLU A 1 366 ? 37.177 -54.418 9.494 1.00 49.56 366 GLU A N 1
ATOM 2916 C CA . GLU A 1 366 ? 35.970 -54.942 8.830 1.00 49.56 366 GLU A CA 1
ATOM 2917 C C . GLU A 1 366 ? 34.820 -53.927 8.578 1.00 49.56 366 GLU A C 1
ATOM 2919 O O . GLU A 1 366 ? 34.540 -53.068 9.419 1.00 49.56 366 GLU A O 1
ATOM 2924 N N . PRO A 1 367 ? 34.036 -54.079 7.483 1.00 50.16 367 PRO A N 1
ATOM 2925 C CA . PRO A 1 367 ? 33.115 -53.047 6.983 1.00 50.16 367 PRO A CA 1
ATOM 2926 C C . PRO A 1 367 ? 31.759 -52.921 7.707 1.00 50.16 367 PRO A C 1
ATOM 2928 O O . PRO A 1 367 ? 30.979 -52.019 7.397 1.00 50.16 367 PRO A O 1
ATOM 2931 N N . ARG A 1 368 ? 31.419 -53.798 8.663 1.00 48.50 368 ARG A N 1
ATOM 2932 C CA . ARG A 1 368 ? 30.058 -53.836 9.249 1.00 48.50 368 ARG A CA 1
ATOM 2933 C C . ARG A 1 368 ? 29.823 -52.846 10.394 1.00 48.50 368 ARG A C 1
ATOM 2935 O O . ARG A 1 368 ? 28.690 -52.403 10.581 1.00 48.50 368 ARG A O 1
ATOM 2942 N N . MET A 1 369 ? 30.872 -52.463 11.121 1.00 48.84 369 MET A N 1
ATOM 2943 C CA . MET A 1 369 ? 30.764 -51.558 12.276 1.00 48.84 369 MET A CA 1
ATOM 2944 C C . MET A 1 369 ? 30.686 -50.081 11.853 1.00 48.84 369 MET A C 1
ATOM 2946 O O . MET A 1 369 ? 29.991 -49.282 12.478 1.00 48.84 369 MET A O 1
ATOM 2950 N N . VAL A 1 370 ? 31.322 -49.740 10.728 1.00 56.03 370 VAL A N 1
ATOM 2951 C CA . VAL A 1 370 ? 31.381 -48.378 10.173 1.00 56.03 370 VAL A CA 1
ATOM 2952 C C . VAL A 1 370 ? 30.032 -47.947 9.578 1.00 56.03 370 VAL A C 1
ATOM 2954 O O . VAL A 1 370 ? 29.613 -46.807 9.761 1.00 56.03 370 VAL A O 1
ATOM 2957 N N . MET A 1 371 ? 29.287 -48.867 8.956 1.00 52.50 371 MET A N 1
ATOM 2958 C CA . MET A 1 371 ? 27.971 -48.569 8.369 1.00 52.50 371 MET A CA 1
ATOM 2959 C C . MET A 1 371 ? 26.892 -48.243 9.413 1.00 52.50 371 MET A C 1
ATOM 2961 O O . MET A 1 371 ? 26.080 -47.351 9.182 1.00 52.50 371 MET A O 1
ATOM 2965 N N . HIS A 1 372 ? 26.899 -48.904 10.577 1.00 54.03 372 HIS A N 1
ATOM 2966 C CA . HIS A 1 372 ? 25.942 -48.603 11.653 1.00 54.03 372 HIS A CA 1
ATOM 2967 C C . HIS A 1 372 ? 26.231 -47.252 12.315 1.00 54.03 372 HIS A C 1
ATOM 2969 O O . HIS A 1 372 ? 25.305 -46.505 12.622 1.00 54.03 372 HIS A O 1
ATOM 2975 N N . PHE A 1 373 ? 27.509 -46.904 12.476 1.00 54.03 373 PHE A N 1
ATOM 2976 C CA . PHE A 1 373 ? 27.907 -45.619 13.045 1.00 54.03 373 PHE A CA 1
ATOM 2977 C C . PHE A 1 373 ? 27.560 -44.450 12.113 1.00 54.03 373 PHE A C 1
ATOM 2979 O O . PHE A 1 373 ? 27.058 -43.431 12.577 1.00 54.03 373 PHE A O 1
ATOM 2986 N N . ILE A 1 374 ? 27.740 -44.619 10.797 1.00 63.09 374 ILE A N 1
ATOM 2987 C CA . ILE A 1 374 ? 27.364 -43.616 9.787 1.00 63.09 374 ILE A CA 1
ATOM 2988 C C . ILE A 1 374 ? 25.843 -43.433 9.725 1.00 63.09 374 ILE A C 1
ATOM 2990 O O . ILE A 1 374 ? 25.385 -42.296 9.664 1.00 63.09 374 ILE A O 1
ATOM 2994 N N . PHE A 1 375 ? 25.056 -44.510 9.814 1.00 58.41 375 PHE A N 1
ATOM 2995 C CA . PHE A 1 375 ? 23.592 -44.412 9.822 1.00 58.41 375 PHE A CA 1
ATOM 2996 C C . PHE A 1 375 ? 23.054 -43.703 11.069 1.00 58.41 375 PHE A C 1
ATOM 2998 O O . PHE A 1 375 ? 22.151 -42.879 10.960 1.00 58.41 375 PHE A O 1
ATOM 3005 N N . ILE A 1 376 ? 23.628 -43.968 12.246 1.00 63.16 376 ILE A N 1
ATOM 3006 C CA . ILE A 1 376 ? 23.242 -43.293 13.494 1.00 63.16 376 ILE A CA 1
ATOM 3007 C C . ILE A 1 376 ? 23.654 -41.815 13.455 1.00 63.16 376 ILE A C 1
ATOM 3009 O O . ILE A 1 376 ? 22.872 -40.957 13.857 1.00 63.16 376 ILE A O 1
ATOM 3013 N N . LEU A 1 377 ? 24.834 -41.495 12.909 1.00 55.25 377 LEU A N 1
ATOM 3014 C CA . LEU A 1 377 ? 25.287 -40.110 12.747 1.00 55.25 377 LEU A CA 1
ATOM 3015 C C . LEU A 1 377 ? 24.430 -39.342 11.731 1.00 55.25 377 LEU A C 1
ATOM 3017 O O . LEU A 1 377 ? 24.105 -38.185 11.970 1.00 55.25 377 LEU A O 1
ATOM 3021 N N . GLN A 1 378 ? 24.029 -39.984 10.628 1.00 59.34 378 GLN A N 1
ATOM 3022 C CA . GLN A 1 378 ? 23.132 -39.410 9.621 1.00 59.34 378 GLN A CA 1
ATOM 3023 C C . GLN A 1 378 ? 21.708 -39.241 10.151 1.00 59.34 378 GLN A C 1
ATOM 3025 O O . GLN A 1 378 ? 21.090 -38.224 9.860 1.00 59.34 378 GLN A O 1
ATOM 3030 N N . PHE A 1 379 ? 21.209 -40.171 10.969 1.00 61.84 379 PHE A N 1
ATOM 3031 C CA . PHE A 1 379 ? 19.902 -40.062 11.620 1.00 61.84 379 PHE A CA 1
ATOM 3032 C C . PHE A 1 379 ? 19.888 -38.950 12.681 1.00 61.84 379 PHE A C 1
ATOM 3034 O O . PHE A 1 379 ? 18.942 -38.170 12.739 1.00 61.84 379 PHE A O 1
ATOM 3041 N N . LEU A 1 380 ? 20.971 -38.799 13.453 1.00 52.31 380 LEU A N 1
ATOM 3042 C CA . LEU A 1 380 ? 21.151 -37.692 14.400 1.00 52.31 380 LEU A CA 1
ATOM 3043 C C . LEU A 1 380 ? 21.354 -36.337 13.697 1.00 52.31 380 LEU A C 1
ATOM 3045 O O . LEU A 1 380 ? 20.863 -35.328 14.198 1.00 52.31 380 LEU A O 1
ATOM 3049 N N . LEU A 1 381 ? 22.004 -36.306 12.525 1.00 50.31 381 LEU A N 1
ATOM 3050 C CA . LEU A 1 381 ? 22.083 -35.110 11.674 1.00 50.31 381 LEU A CA 1
ATOM 3051 C C . LEU A 1 381 ? 20.727 -34.756 11.042 1.00 50.31 381 LEU A C 1
ATOM 3053 O O . LEU A 1 381 ? 20.399 -33.584 10.907 1.00 50.31 381 LEU A O 1
ATOM 3057 N N . PHE A 1 382 ? 19.915 -35.750 10.676 1.00 46.38 382 PHE A N 1
ATOM 3058 C CA . PHE A 1 382 ? 18.563 -35.519 10.155 1.00 46.38 382 PHE A CA 1
ATOM 3059 C C . PHE A 1 382 ? 17.607 -35.011 11.248 1.00 46.38 382 PHE A C 1
ATOM 3061 O O . PHE A 1 382 ? 16.769 -34.147 10.990 1.00 46.38 382 PHE A O 1
ATOM 3068 N N . LEU A 1 383 ? 17.777 -35.487 12.487 1.00 42.53 383 LEU A N 1
ATOM 3069 C CA . LEU A 1 383 ? 17.054 -34.988 13.661 1.00 42.53 383 LEU A CA 1
ATOM 3070 C C . LEU A 1 383 ? 17.473 -33.563 14.058 1.00 42.53 383 LEU A C 1
ATOM 3072 O O . LEU A 1 383 ? 16.627 -32.806 14.530 1.00 42.53 383 LEU A O 1
ATOM 3076 N N . SER A 1 384 ? 18.728 -33.158 13.829 1.00 39.03 384 SER A N 1
ATOM 3077 C CA . SER A 1 384 ? 19.191 -31.790 14.116 1.00 39.03 384 SER A CA 1
ATOM 3078 C C . SER A 1 384 ? 18.862 -30.771 13.015 1.00 39.03 384 SER A C 1
ATOM 3080 O O . SER A 1 384 ? 18.758 -29.582 13.308 1.00 39.03 384 SER A O 1
ATOM 3082 N N . ILE A 1 385 ? 18.598 -31.210 11.778 1.00 41.97 385 ILE A N 1
ATOM 3083 C CA . ILE A 1 385 ? 18.125 -30.348 10.673 1.00 41.97 385 ILE A CA 1
ATOM 3084 C C . ILE A 1 385 ? 16.616 -30.023 10.786 1.00 41.97 385 ILE A C 1
ATOM 3086 O O . ILE A 1 385 ? 16.117 -29.138 10.097 1.00 41.97 385 ILE A O 1
ATOM 3090 N N . SER A 1 386 ? 15.890 -30.643 11.723 1.00 35.62 386 SER A N 1
ATOM 3091 C CA . SER A 1 386 ? 14.457 -30.378 11.960 1.00 35.62 386 SER A CA 1
ATOM 3092 C C . SER A 1 386 ? 14.165 -29.283 13.006 1.00 35.62 386 SER A C 1
ATOM 3094 O O . SER A 1 386 ? 13.013 -29.093 13.381 1.00 35.62 386 SER A O 1
ATOM 3096 N N . PHE A 1 387 ? 15.173 -28.532 13.467 1.00 32.03 387 PHE A N 1
ATOM 3097 C CA . PHE A 1 387 ? 15.003 -27.396 14.390 1.00 32.03 387 PHE A CA 1
ATOM 3098 C C . PHE A 1 387 ? 15.758 -26.146 13.906 1.00 32.03 387 PHE A C 1
ATOM 3100 O O . PHE A 1 387 ? 16.605 -25.592 14.601 1.00 32.03 387 PHE A O 1
ATOM 3107 N N . VAL A 1 388 ? 15.430 -25.657 12.709 1.00 34.09 388 VAL A N 1
ATOM 3108 C CA . VAL A 1 388 ? 15.529 -24.215 12.438 1.00 34.09 388 VAL A CA 1
ATOM 3109 C C . VAL A 1 388 ? 14.129 -23.660 12.663 1.00 34.09 388 VAL A C 1
ATOM 3111 O O . VAL A 1 388 ? 13.292 -23.698 11.766 1.00 34.09 388 VAL A O 1
ATOM 3114 N N . SER A 1 389 ? 13.831 -23.208 13.883 1.00 34.31 389 SER A N 1
ATOM 3115 C CA . SER A 1 389 ? 12.612 -22.431 14.097 1.00 34.31 389 SER A CA 1
ATOM 3116 C C . SER A 1 389 ? 12.786 -21.098 13.373 1.00 34.31 389 SER A C 1
ATOM 3118 O O . SER A 1 389 ? 13.574 -20.255 13.800 1.00 34.31 389 SER A O 1
ATOM 3120 N N . CYS A 1 390 ? 12.074 -20.906 12.267 1.00 45.72 390 CYS A N 1
ATOM 3121 C CA . CYS A 1 390 ? 11.757 -19.566 11.791 1.00 45.72 390 CYS A CA 1
ATOM 3122 C C . CYS A 1 390 ? 10.984 -18.884 12.936 1.00 45.72 390 CYS A C 1
ATOM 3124 O O . CYS A 1 390 ? 9.921 -19.368 13.327 1.00 45.72 390 CYS A O 1
ATOM 3126 N N . GLU A 1 391 ? 11.570 -17.870 13.580 1.00 64.12 391 GLU A N 1
ATOM 3127 C CA . GLU A 1 391 ? 10.919 -17.179 14.700 1.00 64.12 391 GLU A CA 1
ATOM 3128 C C . GLU A 1 391 ? 9.680 -16.432 14.179 1.00 64.12 391 GLU A C 1
ATOM 3130 O O . GLU A 1 391 ? 9.791 -15.506 13.378 1.00 64.12 391 GLU A O 1
ATOM 3135 N N . ASP A 1 392 ? 8.491 -16.844 14.628 1.00 83.88 392 ASP A N 1
ATOM 3136 C CA . ASP A 1 392 ? 7.220 -16.211 14.263 1.00 83.88 392 ASP A CA 1
ATOM 3137 C C . ASP A 1 392 ? 7.142 -14.769 14.816 1.00 83.88 392 ASP A C 1
ATOM 3139 O O . ASP A 1 392 ? 7.403 -14.536 16.000 1.00 83.88 392 ASP A O 1
ATOM 3143 N N . PHE A 1 393 ? 6.747 -13.790 13.994 1.00 91.81 393 PHE A N 1
ATOM 3144 C CA . PHE A 1 393 ? 6.643 -12.373 14.365 1.00 91.81 393 PHE A CA 1
ATOM 3145 C C . PHE A 1 393 ? 5.641 -12.138 15.497 1.00 91.81 393 PHE A C 1
ATOM 3147 O O . PHE A 1 393 ? 5.868 -11.278 16.351 1.00 91.81 393 PHE A O 1
ATOM 3154 N N . TYR A 1 394 ? 4.566 -12.928 15.556 1.00 87.62 394 TYR A N 1
ATOM 3155 C CA . TYR A 1 394 ? 3.599 -12.865 16.654 1.00 87.62 394 TYR A CA 1
ATOM 3156 C C . TYR A 1 394 ? 4.237 -13.282 17.985 1.00 87.62 394 TYR A C 1
ATOM 3158 O O . TYR A 1 394 ? 4.108 -12.585 18.994 1.00 87.62 394 TYR A O 1
ATOM 3166 N N . HIS A 1 395 ? 5.017 -14.366 17.967 1.00 88.56 395 HIS A N 1
ATOM 3167 C CA . HIS A 1 395 ? 5.757 -14.837 19.134 1.00 88.56 395 HIS A CA 1
ATOM 3168 C C . HIS A 1 395 ? 6.843 -13.836 19.555 1.00 88.56 395 HIS A C 1
ATOM 3170 O O . HIS A 1 395 ? 7.013 -13.573 20.745 1.00 88.56 395 HIS A O 1
ATOM 3176 N N . LEU A 1 396 ? 7.523 -13.212 18.589 1.00 89.81 396 LEU A N 1
ATOM 3177 C CA . LEU A 1 396 ? 8.545 -12.191 18.827 1.00 89.81 396 LEU A CA 1
ATOM 3178 C C . LEU A 1 396 ? 7.990 -10.967 19.582 1.00 89.81 396 LEU A C 1
ATOM 3180 O O . LEU A 1 396 ? 8.661 -10.418 20.458 1.00 89.81 396 LEU A O 1
ATOM 3184 N N . LEU A 1 397 ? 6.753 -10.559 19.278 1.00 91.44 397 LEU A N 1
ATOM 3185 C CA . LEU A 1 397 ? 6.053 -9.492 20.000 1.00 91.44 397 LEU A CA 1
ATOM 3186 C C . LEU A 1 397 ? 5.311 -9.982 21.259 1.00 91.44 397 LEU A C 1
ATOM 3188 O O . LEU A 1 397 ? 4.815 -9.159 22.029 1.00 91.44 397 LEU A O 1
ATOM 3192 N N . GLY A 1 398 ? 5.245 -11.294 21.502 1.00 89.38 398 GLY A N 1
ATOM 3193 C CA . GLY A 1 398 ? 4.531 -11.883 22.637 1.00 89.38 398 GLY A CA 1
ATOM 3194 C C . GLY A 1 398 ? 3.012 -11.718 22.546 1.00 89.38 398 GLY A C 1
ATOM 3195 O O . GLY A 1 398 ? 2.356 -11.489 23.564 1.00 89.38 398 GLY A O 1
ATOM 3196 N N . ILE A 1 399 ? 2.461 -11.783 21.334 1.00 88.62 399 ILE A N 1
ATOM 3197 C CA . ILE A 1 399 ? 1.033 -11.607 21.048 1.00 88.62 399 ILE A CA 1
ATOM 3198 C C . ILE A 1 399 ? 0.480 -12.789 20.256 1.00 88.62 399 ILE A C 1
ATOM 3200 O O . ILE A 1 399 ? 1.220 -13.538 19.624 1.00 88.62 399 ILE A O 1
ATOM 3204 N N . SER A 1 400 ? -0.842 -12.938 20.285 1.00 82.81 400 SER A N 1
ATOM 3205 C CA . SER A 1 400 ? -1.542 -13.954 19.500 1.00 82.81 400 SER A CA 1
ATOM 3206 C C . SER A 1 400 ? -1.771 -13.502 18.055 1.00 82.81 400 SER A C 1
ATOM 3208 O O . SER A 1 400 ? -1.766 -12.300 17.771 1.00 82.81 400 SER A O 1
ATOM 3210 N N . ARG A 1 401 ? -2.027 -14.445 17.141 1.00 75.31 401 ARG A N 1
ATOM 3211 C CA . ARG A 1 401 ? -2.319 -14.145 15.724 1.00 75.31 401 ARG A CA 1
ATOM 3212 C C . ARG A 1 401 ? -3.601 -13.332 15.535 1.00 75.31 401 ARG A C 1
ATOM 3214 O O . ARG A 1 401 ? -3.719 -12.587 14.566 1.00 75.31 401 ARG A O 1
ATOM 3221 N N . GLU A 1 402 ? -4.503 -13.386 16.509 1.00 67.44 402 GLU A N 1
ATOM 3222 C CA . GLU A 1 402 ? -5.762 -12.636 16.578 1.00 67.44 402 GLU A CA 1
ATOM 3223 C C . GLU A 1 402 ? -5.577 -11.194 17.086 1.00 67.44 402 GLU A C 1
ATOM 3225 O O . GLU A 1 402 ? -6.553 -10.453 17.210 1.00 67.44 402 GLU A O 1
ATOM 3230 N N . ALA A 1 403 ? -4.349 -10.774 17.419 1.00 75.69 403 ALA A N 1
ATOM 3231 C CA . ALA A 1 403 ? -4.094 -9.452 17.981 1.00 75.69 403 ALA A CA 1
ATOM 3232 C C . ALA A 1 403 ? -4.524 -8.326 17.021 1.00 75.69 403 ALA A C 1
ATOM 3234 O O . ALA A 1 403 ? -4.129 -8.293 15.847 1.00 75.69 403 ALA A O 1
ATOM 3235 N N . ASP A 1 404 ? -5.314 -7.384 17.546 1.00 71.38 404 ASP A N 1
ATOM 3236 C CA . ASP A 1 404 ? -5.686 -6.154 16.849 1.00 71.38 404 ASP A CA 1
ATOM 3237 C C . ASP A 1 404 ? -4.505 -5.161 16.796 1.00 71.38 404 ASP A C 1
ATOM 3239 O O . ASP A 1 404 ? -3.515 -5.287 17.524 1.00 71.38 404 ASP A O 1
ATOM 3243 N N . ASN A 1 405 ? -4.593 -4.149 15.925 1.00 76.88 405 ASN A N 1
ATOM 3244 C CA . ASN A 1 405 ? -3.512 -3.167 15.734 1.00 76.88 405 ASN A CA 1
ATOM 3245 C C . ASN A 1 405 ? -3.148 -2.434 17.038 1.00 76.88 405 ASN A C 1
ATOM 3247 O O . ASN A 1 405 ? -1.990 -2.083 17.260 1.00 76.88 405 ASN A O 1
ATOM 3251 N N . ARG A 1 406 ? -4.117 -2.242 17.943 1.00 78.50 406 ARG A N 1
ATOM 3252 C CA . ARG A 1 406 ? -3.884 -1.652 19.267 1.00 78.50 406 ARG A CA 1
ATOM 3253 C C . ARG A 1 406 ? -3.048 -2.582 20.148 1.00 78.50 406 ARG A C 1
ATOM 3255 O O . ARG A 1 406 ? -2.099 -2.121 20.779 1.00 78.50 406 ARG A O 1
ATOM 3262 N N . ALA A 1 407 ? -3.364 -3.875 20.193 1.00 83.69 407 ALA A N 1
ATOM 3263 C CA . ALA A 1 407 ? -2.590 -4.871 20.926 1.00 83.69 407 ALA A CA 1
ATOM 3264 C C . ALA A 1 407 ? -1.156 -4.985 20.384 1.00 83.69 407 ALA A C 1
ATOM 3266 O O . ALA A 1 407 ? -0.214 -4.996 21.178 1.00 83.69 407 ALA A O 1
ATOM 3267 N N . ILE A 1 408 ? -0.985 -4.965 19.056 1.00 87.25 408 ILE A N 1
ATOM 3268 C CA . ILE A 1 408 ? 0.331 -4.962 18.399 1.00 87.25 408 ILE A CA 1
ATOM 3269 C C . ILE A 1 408 ? 1.144 -3.727 18.813 1.00 87.25 408 ILE A C 1
ATOM 3271 O O . ILE A 1 408 ? 2.272 -3.873 19.290 1.00 87.25 408 ILE A O 1
ATOM 3275 N N . ARG A 1 409 ? 0.571 -2.514 18.725 1.00 86.75 409 ARG A N 1
ATOM 3276 C CA . ARG A 1 409 ? 1.247 -1.272 19.153 1.00 86.75 409 ARG A CA 1
ATOM 3277 C C . ARG A 1 409 ? 1.634 -1.292 20.628 1.00 86.75 409 ARG A C 1
ATOM 3279 O O . ARG A 1 409 ? 2.752 -0.906 20.960 1.00 86.75 409 ARG A O 1
ATOM 3286 N N . ARG A 1 410 ? 0.755 -1.758 21.523 1.00 88.81 410 ARG A N 1
ATOM 3287 C CA . ARG A 1 410 ? 1.046 -1.840 22.969 1.00 88.81 410 ARG A CA 1
ATOM 3288 C C . ARG A 1 410 ? 2.175 -2.820 23.269 1.00 88.81 410 ARG A C 1
ATOM 3290 O O . ARG A 1 410 ? 3.092 -2.485 24.022 1.00 88.81 410 ARG A O 1
ATOM 3297 N N . ALA A 1 411 ? 2.132 -4.005 22.663 1.00 91.81 411 ALA A N 1
ATOM 3298 C CA . ALA A 1 411 ? 3.169 -5.018 22.817 1.00 91.81 411 ALA A CA 1
ATOM 3299 C C . ALA A 1 411 ? 4.521 -4.507 22.305 1.00 91.81 411 ALA A C 1
ATOM 3301 O O . ALA A 1 411 ? 5.515 -4.533 23.037 1.00 91.81 411 ALA A O 1
ATOM 3302 N N . PHE A 1 412 ? 4.532 -3.929 21.101 1.00 93.38 412 PHE A N 1
ATOM 3303 C CA . PHE A 1 412 ? 5.726 -3.317 20.538 1.00 93.38 412 PHE A CA 1
ATOM 3304 C C . PHE A 1 412 ? 6.237 -2.157 21.397 1.00 93.38 412 PHE A C 1
ATOM 3306 O O . PHE A 1 412 ? 7.420 -2.137 21.705 1.00 93.38 412 PHE A O 1
ATOM 3313 N N . LYS A 1 413 ? 5.383 -1.240 21.878 1.00 91.81 413 LYS A N 1
ATOM 3314 C CA . LYS A 1 413 ? 5.790 -0.128 22.761 1.00 91.81 413 LYS A CA 1
ATOM 3315 C C . LYS A 1 413 ? 6.473 -0.637 24.029 1.00 91.81 413 LYS A C 1
ATOM 3317 O O . LYS A 1 413 ? 7.525 -0.124 24.409 1.00 91.81 413 LYS A O 1
ATOM 3322 N N . LYS A 1 414 ? 5.907 -1.661 24.677 1.00 92.44 414 LYS A N 1
ATOM 3323 C CA . LYS A 1 414 ? 6.486 -2.271 25.884 1.00 92.44 414 LYS A CA 1
ATOM 3324 C C . LYS A 1 414 ? 7.879 -2.836 25.607 1.00 92.44 414 LYS A C 1
ATOM 3326 O O . LYS A 1 414 ? 8.804 -2.579 26.376 1.00 92.44 414 LYS A O 1
ATOM 3331 N N . LEU A 1 415 ? 8.034 -3.572 24.507 1.00 93.06 415 LEU A N 1
ATOM 3332 C CA . LEU A 1 415 ? 9.323 -4.124 24.091 1.00 93.06 415 LEU A CA 1
ATOM 3333 C C . LEU A 1 415 ? 10.291 -3.017 23.683 1.00 93.06 415 LEU A C 1
ATOM 3335 O O . LEU A 1 415 ? 11.453 -3.056 24.077 1.00 93.06 415 LEU A O 1
ATOM 3339 N N . ALA A 1 416 ? 9.805 -1.988 22.993 1.00 92.25 416 ALA A N 1
ATOM 3340 C CA . ALA A 1 416 ? 10.616 -0.888 22.525 1.00 92.25 416 ALA A CA 1
ATOM 3341 C C . ALA A 1 416 ? 11.229 -0.117 23.697 1.00 92.25 416 ALA A C 1
ATOM 3343 O O . ALA A 1 416 ? 12.427 0.126 23.711 1.00 92.25 416 ALA A O 1
ATOM 3344 N N . LEU A 1 417 ? 10.458 0.184 24.746 1.00 91.62 417 LEU A N 1
ATOM 3345 C CA . LEU A 1 417 ? 10.961 0.920 25.911 1.00 91.62 417 LEU A CA 1
ATOM 3346 C C . LEU A 1 417 ? 12.054 0.192 26.699 1.00 91.62 417 LEU A C 1
ATOM 3348 O O . LEU A 1 417 ? 12.845 0.857 27.372 1.00 91.62 417 LEU A O 1
ATOM 3352 N N . VAL A 1 418 ? 12.096 -1.139 26.615 1.00 92.00 418 VAL A N 1
ATOM 3353 C CA . VAL A 1 418 ? 13.061 -1.985 27.329 1.00 92.00 418 VAL A CA 1
ATOM 3354 C C . VAL A 1 418 ? 14.250 -2.351 26.441 1.00 92.00 418 VAL A C 1
ATOM 3356 O O . VAL A 1 418 ? 15.390 -2.288 26.889 1.00 92.00 418 VAL A O 1
ATOM 3359 N N . ARG A 1 419 ? 13.999 -2.729 25.184 1.00 90.88 419 ARG A N 1
ATOM 3360 C CA . ARG A 1 419 ? 14.991 -3.289 24.252 1.00 90.88 419 ARG A CA 1
ATOM 3361 C C . ARG A 1 419 ? 15.638 -2.243 23.343 1.00 90.88 419 ARG A C 1
ATOM 3363 O O . ARG A 1 419 ? 16.509 -2.603 22.559 1.00 90.88 419 ARG A O 1
ATOM 3370 N N . HIS A 1 420 ? 15.241 -0.967 23.421 1.00 92.94 420 HIS A N 1
ATOM 3371 C CA . HIS A 1 420 ? 15.824 0.075 22.570 1.00 92.94 420 HIS A CA 1
ATOM 3372 C C . HIS A 1 420 ? 17.349 0.174 22.738 1.00 92.94 420 HIS A C 1
ATOM 3374 O O . HIS A 1 420 ? 17.825 0.150 23.880 1.00 92.94 420 HIS A O 1
ATOM 3380 N N . PRO A 1 421 ? 18.117 0.378 21.653 1.00 91.31 421 PRO A N 1
ATOM 3381 C CA . PRO A 1 421 ? 19.572 0.532 21.727 1.00 91.31 421 PRO A CA 1
ATOM 3382 C C . PRO A 1 421 ? 20.032 1.658 22.663 1.00 91.31 421 PRO A C 1
ATOM 3384 O O . PRO A 1 421 ? 20.924 1.438 23.472 1.00 91.31 421 PRO A O 1
ATOM 3387 N N . ASP A 1 422 ? 19.355 2.814 22.667 1.00 88.62 422 ASP A N 1
ATOM 3388 C CA . ASP A 1 422 ? 19.629 3.919 23.612 1.00 88.62 422 ASP A CA 1
ATOM 3389 C C . ASP A 1 422 ? 19.558 3.516 25.102 1.00 88.62 422 ASP A C 1
ATOM 3391 O O . ASP A 1 422 ? 20.186 4.157 25.944 1.00 88.62 422 ASP A O 1
ATOM 3395 N N . LYS A 1 423 ? 18.785 2.477 25.458 1.00 89.81 423 LYS A N 1
ATOM 3396 C CA . LYS A 1 423 ? 18.701 1.947 26.832 1.00 89.81 423 LYS A CA 1
ATOM 3397 C C . LYS A 1 423 ? 19.674 0.817 27.117 1.00 89.81 423 LYS A C 1
ATOM 3399 O O . LYS A 1 423 ? 19.928 0.532 28.284 1.00 89.81 423 LYS A O 1
ATOM 3404 N N . ASN A 1 424 ? 20.241 0.225 26.074 1.00 89.44 424 ASN A N 1
ATOM 3405 C CA . ASN A 1 424 ? 21.155 -0.903 26.157 1.00 89.44 424 ASN A CA 1
ATOM 3406 C C . ASN A 1 424 ? 22.481 -0.574 25.441 1.00 89.44 424 ASN A C 1
ATOM 3408 O O . ASN A 1 424 ? 22.894 -1.321 24.558 1.00 89.44 424 ASN A O 1
ATOM 3412 N N . PRO A 1 425 ? 23.176 0.528 25.803 1.00 83.19 425 PRO A N 1
ATOM 3413 C CA . PRO A 1 425 ? 24.375 0.979 25.087 1.00 83.19 425 PRO A CA 1
ATOM 3414 C C . PRO A 1 425 ? 25.563 0.012 25.215 1.00 83.19 425 PRO A C 1
ATOM 3416 O O . PRO A 1 425 ? 26.492 0.070 24.415 1.00 83.19 425 PRO A O 1
ATOM 3419 N N . ASN A 1 426 ? 25.529 -0.874 26.215 1.00 86.62 426 ASN A N 1
ATOM 3420 C CA . ASN A 1 426 ? 26.586 -1.845 26.500 1.00 86.62 426 ASN A CA 1
ATOM 3421 C C . ASN A 1 426 ? 26.372 -3.197 25.794 1.00 86.62 426 ASN A C 1
ATOM 3423 O O . ASN A 1 426 ? 27.245 -4.058 25.867 1.00 86.62 426 ASN A O 1
ATOM 3427 N N . ASP A 1 427 ? 25.227 -3.403 25.137 1.00 85.56 427 ASP A N 1
ATOM 3428 C CA . ASP A 1 427 ? 24.933 -4.618 24.374 1.00 85.56 427 ASP A CA 1
ATOM 3429 C C . ASP A 1 427 ? 25.184 -4.369 22.880 1.00 85.56 427 ASP A C 1
ATOM 3431 O O . ASP A 1 427 ? 24.415 -3.690 22.196 1.00 85.56 427 ASP A O 1
ATOM 3435 N N . GLY A 1 428 ? 26.267 -4.954 22.358 1.00 79.75 428 GLY A N 1
ATOM 3436 C CA . GLY A 1 428 ? 26.652 -4.842 20.948 1.00 79.75 428 GLY A CA 1
ATOM 3437 C C . GLY A 1 428 ? 25.622 -5.406 19.959 1.00 79.75 428 GLY A C 1
ATOM 3438 O O . GLY A 1 428 ? 25.675 -5.066 18.778 1.00 79.75 428 GLY A O 1
ATOM 3439 N N . ASN A 1 429 ? 24.663 -6.218 20.422 1.00 85.62 429 ASN A N 1
ATOM 3440 C CA . ASN A 1 429 ? 23.584 -6.776 19.605 1.00 85.62 429 ASN A CA 1
ATOM 3441 C C . ASN A 1 429 ? 22.251 -6.022 19.737 1.00 85.62 429 ASN A C 1
ATOM 3443 O O . ASN A 1 429 ? 21.329 -6.318 18.973 1.00 85.62 429 ASN A O 1
ATOM 3447 N N . ALA A 1 430 ? 22.135 -5.028 20.627 1.00 84.50 430 ALA A N 1
ATOM 3448 C CA . ALA A 1 430 ? 20.866 -4.352 20.913 1.00 84.50 430 ALA A CA 1
ATOM 3449 C C . ALA A 1 430 ? 20.193 -3.771 19.659 1.00 84.50 430 ALA A C 1
ATOM 3451 O O . ALA A 1 430 ? 18.983 -3.891 19.491 1.00 84.50 430 ALA A O 1
ATOM 3452 N N . HIS A 1 431 ? 20.972 -3.186 18.739 1.00 84.81 431 HIS A N 1
ATOM 3453 C CA . HIS A 1 431 ? 20.450 -2.666 17.469 1.00 84.81 431 HIS A CA 1
ATOM 3454 C C . HIS A 1 431 ? 19.840 -3.765 16.594 1.00 84.81 431 HIS A C 1
ATOM 3456 O O . HIS A 1 431 ? 18.731 -3.613 16.089 1.00 84.81 431 HIS A O 1
ATOM 3462 N N . LYS A 1 432 ? 20.547 -4.889 16.441 1.00 83.62 432 LYS A N 1
ATOM 3463 C CA . LYS A 1 432 ? 20.111 -6.009 15.602 1.00 83.62 432 LYS A CA 1
ATOM 3464 C C . LYS A 1 432 ? 18.841 -6.655 16.155 1.00 83.62 432 LYS A C 1
ATOM 3466 O O . LYS A 1 432 ? 17.915 -6.926 15.398 1.00 83.62 432 LYS A O 1
ATOM 3471 N N . GLU A 1 433 ? 18.787 -6.861 17.467 1.00 86.38 433 GLU A N 1
ATOM 3472 C CA . GLU A 1 433 ? 17.617 -7.431 18.139 1.00 86.38 433 GLU A CA 1
ATOM 3473 C C . GLU A 1 433 ? 16.415 -6.478 18.098 1.00 86.38 433 GLU A C 1
ATOM 3475 O O . GLU A 1 433 ? 15.291 -6.901 17.831 1.00 86.38 433 GLU A O 1
ATOM 3480 N N . PHE A 1 434 ? 16.638 -5.170 18.257 1.00 90.50 434 PHE A N 1
ATOM 3481 C CA . PHE A 1 434 ? 15.571 -4.183 18.115 1.00 90.50 434 PHE A CA 1
ATOM 3482 C C . PHE A 1 434 ? 15.037 -4.090 16.680 1.00 90.50 434 PHE A C 1
ATOM 3484 O O . PHE A 1 434 ? 13.831 -3.965 16.485 1.00 90.50 434 PHE A O 1
ATOM 3491 N N . MET A 1 435 ? 15.901 -4.195 15.666 1.00 86.81 435 MET A N 1
ATOM 3492 C CA . MET A 1 435 ? 15.475 -4.196 14.262 1.00 86.81 435 MET A CA 1
ATOM 3493 C C . MET A 1 435 ? 14.562 -5.379 13.927 1.00 86.81 435 MET A C 1
ATOM 3495 O O . MET A 1 435 ? 13.615 -5.204 13.165 1.00 86.81 435 MET A O 1
ATOM 3499 N N . LYS A 1 436 ? 14.786 -6.559 14.523 1.00 87.12 436 LYS A N 1
ATOM 3500 C CA . LYS A 1 436 ? 13.864 -7.699 14.380 1.00 87.12 436 LYS A CA 1
ATOM 3501 C C . LYS A 1 436 ? 12.482 -7.376 14.952 1.00 87.12 436 LYS A C 1
ATOM 3503 O O . LYS A 1 436 ? 11.477 -7.594 14.281 1.00 87.12 436 LYS A O 1
ATOM 3508 N N . LEU A 1 437 ? 12.440 -6.807 16.162 1.00 89.75 437 LEU A N 1
ATOM 3509 C CA . LEU A 1 437 ? 11.197 -6.378 16.817 1.00 89.75 437 LEU A CA 1
ATOM 3510 C C . LEU A 1 437 ? 10.455 -5.328 15.992 1.00 89.75 437 LEU A C 1
ATOM 3512 O O . LEU A 1 437 ? 9.239 -5.405 15.834 1.00 89.75 437 LEU A O 1
ATOM 3516 N N . TYR A 1 438 ? 11.193 -4.366 15.448 1.00 89.38 438 TYR A N 1
ATOM 3517 C CA . TYR A 1 438 ? 10.634 -3.314 14.615 1.00 89.38 438 TYR A CA 1
ATOM 3518 C C . TYR A 1 438 ? 10.107 -3.850 13.280 1.00 89.38 438 TYR A C 1
ATOM 3520 O O . TYR A 1 438 ? 9.009 -3.481 12.882 1.00 89.38 438 TYR A O 1
ATOM 3528 N N . ARG A 1 439 ? 10.816 -4.788 12.636 1.00 87.31 439 ARG A N 1
ATOM 3529 C CA . ARG A 1 439 ? 10.339 -5.472 11.424 1.00 87.31 439 ARG A CA 1
ATOM 3530 C C . ARG A 1 439 ? 9.042 -6.233 11.684 1.00 87.31 439 ARG A C 1
ATOM 3532 O O . ARG A 1 439 ? 8.102 -6.097 10.907 1.00 87.31 439 ARG A O 1
ATOM 3539 N N . ALA A 1 440 ? 8.980 -7.000 12.773 1.00 90.06 440 ALA A N 1
ATOM 3540 C CA . ALA A 1 440 ? 7.763 -7.703 13.169 1.00 90.06 440 ALA A CA 1
ATOM 3541 C C . ALA A 1 440 ? 6.605 -6.720 13.383 1.00 90.06 440 ALA A C 1
ATOM 3543 O O . ALA A 1 440 ? 5.510 -6.938 12.879 1.00 90.06 440 ALA A O 1
ATOM 3544 N N . TYR A 1 441 ? 6.862 -5.602 14.064 1.00 89.94 441 TYR A N 1
ATOM 3545 C CA . TYR A 1 441 ? 5.882 -4.536 14.236 1.00 89.94 441 TYR A CA 1
ATOM 3546 C C . TYR A 1 441 ? 5.408 -3.946 12.898 1.00 89.94 441 TYR A C 1
ATOM 3548 O O . TYR A 1 441 ? 4.209 -3.921 12.655 1.00 89.94 441 TYR A O 1
ATOM 3556 N N . GLU A 1 442 ? 6.308 -3.515 12.013 1.00 85.69 442 GLU A N 1
ATOM 3557 C CA . GLU A 1 442 ? 5.939 -2.910 10.724 1.00 85.69 442 GLU A CA 1
ATOM 3558 C C . GLU A 1 442 ? 5.143 -3.873 9.839 1.00 85.69 442 GLU A C 1
ATOM 3560 O O . GLU A 1 442 ? 4.126 -3.485 9.268 1.00 85.69 442 GLU A O 1
ATOM 3565 N N . VAL A 1 443 ? 5.565 -5.139 9.765 1.00 85.06 443 VAL A N 1
ATOM 3566 C CA . VAL A 1 443 ? 4.868 -6.161 8.976 1.00 85.06 443 VAL A CA 1
ATOM 3567 C C . VAL A 1 443 ? 3.490 -6.458 9.549 1.00 85.06 443 VAL A C 1
ATOM 3569 O O . VAL A 1 443 ? 2.541 -6.555 8.785 1.00 85.06 443 VAL A O 1
ATOM 3572 N N . LEU A 1 444 ? 3.362 -6.608 10.871 1.00 85.06 444 LEU A N 1
ATOM 3573 C CA . LEU A 1 444 ? 2.079 -6.933 11.499 1.00 85.06 444 LEU A CA 1
ATOM 3574 C C . LEU A 1 444 ? 1.124 -5.731 11.572 1.00 85.06 444 LEU A C 1
ATOM 3576 O O . LEU A 1 444 ? -0.083 -5.924 11.708 1.00 85.06 444 LEU A O 1
ATOM 3580 N N . MET A 1 445 ? 1.639 -4.504 11.491 1.00 79.19 445 MET A N 1
ATOM 3581 C CA . MET A 1 445 ? 0.826 -3.287 11.446 1.00 79.19 445 MET A CA 1
ATOM 3582 C C . MET A 1 445 ? 0.315 -2.951 10.046 1.00 79.19 445 MET A C 1
ATOM 3584 O O . MET A 1 445 ? -0.767 -2.375 9.932 1.00 79.19 445 MET A O 1
ATOM 3588 N N . ASP A 1 446 ? 1.069 -3.283 8.996 1.00 72.44 446 ASP A N 1
ATOM 3589 C CA . ASP A 1 446 ? 0.625 -3.128 7.611 1.00 72.44 446 ASP A CA 1
ATOM 3590 C C . ASP A 1 446 ? -0.243 -4.322 7.199 1.00 72.44 446 ASP A C 1
ATOM 3592 O O . ASP A 1 446 ? 0.166 -5.478 7.263 1.00 72.44 446 ASP A O 1
ATOM 3596 N N . GLU A 1 447 ? -1.469 -4.047 6.771 1.00 65.88 447 GLU A N 1
ATOM 3597 C CA . GLU A 1 447 ? -2.456 -5.093 6.510 1.00 65.88 447 GLU A CA 1
ATOM 3598 C C . GLU A 1 447 ? -2.084 -6.009 5.338 1.00 65.88 447 GLU A C 1
ATOM 3600 O O . GLU A 1 447 ? -2.328 -7.218 5.392 1.00 65.88 447 GLU A O 1
ATOM 3605 N N . GLU A 1 448 ? -1.486 -5.454 4.282 1.00 63.56 448 GLU A N 1
ATOM 3606 C CA . GLU A 1 448 ? -1.091 -6.218 3.099 1.00 63.56 448 GLU A CA 1
ATOM 3607 C C . GLU A 1 448 ? 0.176 -7.032 3.384 1.00 63.56 448 GLU A C 1
ATOM 3609 O O . GLU A 1 448 ? 0.279 -8.189 2.961 1.00 63.56 448 GLU A O 1
ATOM 3614 N N . LEU A 1 449 ? 1.121 -6.477 4.152 1.00 70.06 449 LEU A N 1
ATOM 3615 C CA . LEU A 1 449 ? 2.315 -7.206 4.583 1.00 70.06 449 LEU A CA 1
ATOM 3616 C C . LEU A 1 449 ? 1.979 -8.305 5.592 1.00 70.06 449 LEU A C 1
ATOM 3618 O O . LEU A 1 449 ? 2.467 -9.423 5.422 1.00 70.06 449 LEU A O 1
ATOM 3622 N N . ARG A 1 450 ? 1.109 -8.043 6.576 1.00 78.31 450 ARG A N 1
ATOM 3623 C CA . ARG A 1 450 ? 0.626 -9.050 7.533 1.00 78.31 450 ARG A CA 1
ATOM 3624 C C . ARG A 1 450 ? -0.042 -10.208 6.808 1.00 78.31 450 ARG A C 1
ATOM 3626 O O . ARG A 1 450 ? 0.306 -11.354 7.046 1.00 78.31 450 ARG A O 1
ATOM 3633 N N . LYS A 1 451 ? -0.913 -9.920 5.838 1.00 64.50 451 LYS A N 1
ATOM 3634 C CA . LYS A 1 451 ? -1.556 -10.930 4.980 1.00 64.50 451 LYS A CA 1
ATOM 3635 C C . LYS A 1 451 ? -0.540 -11.760 4.192 1.00 64.50 451 LYS A C 1
ATOM 3637 O O . LYS A 1 451 ? -0.702 -12.972 4.054 1.00 64.50 451 LYS A O 1
ATOM 3642 N N . LYS A 1 452 ? 0.499 -11.118 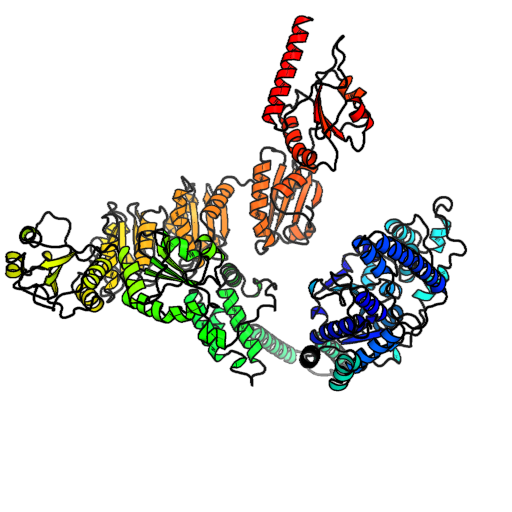3.650 1.00 65.88 452 LYS A N 1
ATOM 3643 C CA . LYS A 1 452 ? 1.571 -11.805 2.918 1.00 65.88 452 LYS A CA 1
ATOM 3644 C C . LYS A 1 452 ? 2.382 -12.712 3.843 1.00 65.88 452 LYS A C 1
ATOM 3646 O O . LYS A 1 452 ? 2.673 -13.842 3.461 1.00 65.88 452 LYS A O 1
ATOM 3651 N N . TYR A 1 453 ? 2.682 -12.230 5.046 1.00 75.50 453 TYR A N 1
ATOM 3652 C CA . TYR A 1 453 ? 3.362 -12.976 6.098 1.00 75.50 453 TYR A CA 1
ATOM 3653 C C . TYR A 1 453 ? 2.533 -14.167 6.592 1.00 75.50 453 TYR A C 1
ATOM 3655 O O . TYR A 1 453 ? 3.036 -15.282 6.651 1.00 75.50 453 TYR A O 1
ATOM 3663 N N . ASP A 1 454 ? 1.241 -13.969 6.854 1.00 69.81 454 ASP A N 1
ATOM 3664 C CA . ASP A 1 454 ? 0.334 -15.030 7.299 1.00 69.81 454 ASP A CA 1
ATOM 3665 C C . ASP A 1 454 ? 0.193 -16.143 6.248 1.00 69.81 454 ASP A C 1
ATOM 3667 O O . ASP A 1 454 ? 0.056 -17.313 6.604 1.00 69.81 454 ASP A O 1
ATOM 3671 N N . ARG A 1 455 ? 0.240 -15.793 4.951 1.00 60.50 455 ARG A N 1
ATOM 3672 C CA . ARG A 1 455 ? 0.090 -16.744 3.837 1.00 60.50 455 ARG A CA 1
ATOM 3673 C C . ARG A 1 455 ? 1.376 -17.498 3.493 1.00 60.50 455 ARG A C 1
ATOM 3675 O O . ARG A 1 455 ? 1.313 -18.674 3.152 1.00 60.50 455 ARG A O 1
ATOM 3682 N N . TYR A 1 456 ? 2.515 -16.819 3.501 1.00 63.09 456 TYR A N 1
ATOM 3683 C CA . TYR A 1 456 ? 3.755 -17.327 2.904 1.00 63.09 456 TYR A CA 1
ATOM 3684 C C . TYR A 1 456 ? 4.951 -17.279 3.870 1.00 63.09 456 TYR A C 1
ATOM 3686 O O . TYR A 1 456 ? 6.085 -17.522 3.462 1.00 63.09 456 TYR A O 1
ATOM 3694 N N . GLY A 1 457 ? 4.729 -16.926 5.138 1.00 72.25 457 GLY A N 1
ATOM 3695 C CA . GLY A 1 457 ? 5.791 -16.701 6.114 1.00 72.25 457 GLY A CA 1
ATOM 3696 C C . GLY A 1 457 ? 6.695 -15.522 5.748 1.00 72.25 457 GLY A C 1
ATOM 3697 O O . GLY A 1 457 ? 6.349 -14.648 4.947 1.00 72.25 457 GLY A O 1
ATOM 3698 N N . GLU A 1 458 ? 7.893 -15.501 6.333 1.00 72.88 458 GLU A N 1
ATOM 3699 C CA . GLU A 1 458 ? 8.888 -14.463 6.048 1.00 72.88 458 GLU A CA 1
ATOM 3700 C C . GLU A 1 458 ? 9.380 -14.513 4.589 1.00 72.88 458 GLU A C 1
ATOM 3702 O O . GLU A 1 458 ? 9.664 -13.464 4.017 1.00 72.88 458 GLU A O 1
ATOM 3707 N N . GLU A 1 459 ? 9.384 -15.694 3.955 1.00 63.50 459 GLU A N 1
ATOM 3708 C CA . GLU A 1 459 ? 9.762 -15.899 2.543 1.00 63.50 459 GLU A CA 1
ATOM 3709 C C . GLU A 1 459 ? 8.829 -15.174 1.565 1.00 63.50 459 GLU A C 1
ATOM 3711 O O . GLU A 1 459 ? 9.240 -14.730 0.492 1.00 63.50 459 GLU A O 1
ATOM 3716 N N . GLY A 1 460 ? 7.560 -15.016 1.948 1.00 60.22 460 GLY A N 1
ATOM 3717 C CA . GLY A 1 460 ? 6.595 -14.249 1.181 1.00 60.22 460 GLY A CA 1
ATOM 3718 C C . GLY A 1 460 ? 6.895 -12.767 1.149 1.00 60.22 460 GLY A C 1
ATOM 3719 O O . GLY A 1 460 ? 6.536 -12.093 0.187 1.00 60.22 460 GLY A O 1
ATOM 3720 N N . LEU A 1 461 ? 7.525 -12.216 2.181 1.00 70.00 461 LEU A N 1
ATOM 3721 C CA . LEU A 1 461 ? 7.856 -10.800 2.226 1.00 70.00 461 LEU A CA 1
ATOM 3722 C C . LEU A 1 461 ? 8.983 -10.551 1.222 1.00 70.00 461 LEU A C 1
ATOM 3724 O O . LEU A 1 461 ? 10.069 -11.097 1.339 1.00 70.00 461 LEU A O 1
ATOM 3728 N N . SER A 1 462 ? 8.724 -9.736 0.195 1.00 57.47 462 SER A N 1
ATOM 3729 C CA . SER A 1 462 ? 9.774 -9.395 -0.773 1.00 57.47 462 SER A CA 1
ATOM 3730 C C . SER A 1 462 ? 10.936 -8.719 -0.044 1.00 57.47 462 SER A C 1
ATOM 3732 O O . SER A 1 462 ? 10.666 -7.851 0.789 1.00 57.47 462 SER A O 1
ATOM 3734 N N . ASP A 1 463 ? 12.180 -8.975 -0.459 1.00 47.62 463 ASP A N 1
ATOM 3735 C CA . ASP A 1 463 ? 13.402 -8.287 0.016 1.00 47.62 463 ASP A CA 1
ATOM 3736 C C . ASP A 1 463 ? 13.375 -6.747 -0.147 1.00 47.62 463 ASP A C 1
ATOM 3738 O O . ASP A 1 463 ? 14.298 -6.041 0.247 1.00 47.62 463 ASP A O 1
ATOM 3742 N N . ASN A 1 464 ? 12.277 -6.182 -0.660 1.00 41.06 464 ASN A N 1
ATOM 3743 C CA . ASN A 1 464 ? 11.952 -4.756 -0.640 1.00 41.06 464 ASN A CA 1
ATOM 3744 C C . ASN A 1 464 ? 11.759 -4.163 0.769 1.00 41.06 464 ASN A C 1
ATOM 3746 O O . ASN A 1 464 ? 11.401 -2.983 0.869 1.00 41.06 464 ASN A O 1
ATOM 3750 N N . PHE A 1 465 ? 12.001 -4.917 1.847 1.00 41.44 465 PHE A N 1
ATOM 3751 C CA . PHE A 1 465 ? 12.221 -4.340 3.170 1.00 41.44 465 PHE A CA 1
ATOM 3752 C C . PHE A 1 465 ? 13.533 -3.544 3.131 1.00 41.44 465 PHE A C 1
ATOM 3754 O O . PHE A 1 465 ? 14.611 -4.019 3.474 1.00 41.44 465 PHE A O 1
ATOM 3761 N N . LYS A 1 466 ? 13.451 -2.316 2.610 1.00 40.91 466 LYS A N 1
ATOM 3762 C CA . LYS A 1 466 ? 14.572 -1.383 2.532 1.00 40.91 466 LYS A CA 1
ATOM 3763 C C . LYS A 1 466 ? 15.175 -1.258 3.932 1.00 40.91 466 LYS A C 1
ATOM 3765 O O . LYS A 1 466 ? 14.486 -0.810 4.843 1.00 40.91 466 LYS A O 1
ATOM 3770 N N . GLU A 1 467 ? 16.474 -1.493 4.078 1.00 38.44 467 GLU A N 1
ATOM 3771 C CA . GLU A 1 467 ? 17.255 -1.130 5.279 1.00 38.44 467 GLU A CA 1
ATOM 3772 C C . GLU A 1 467 ? 17.271 0.394 5.580 1.00 38.44 467 GLU A C 1
ATOM 3774 O O . GLU A 1 467 ? 17.996 0.859 6.451 1.00 38.44 467 GLU A O 1
ATOM 3779 N N . ASN A 1 468 ? 16.459 1.197 4.885 1.00 41.06 468 ASN A N 1
ATOM 3780 C CA . ASN A 1 468 ? 16.255 2.615 5.173 1.00 41.06 468 ASN A CA 1
ATOM 3781 C C . ASN A 1 468 ? 15.176 2.887 6.236 1.00 41.06 468 ASN A C 1
ATOM 3783 O O . ASN A 1 468 ? 14.912 4.057 6.513 1.00 41.06 468 ASN A O 1
ATOM 3787 N N . HIS A 1 469 ? 14.535 1.867 6.816 1.00 46.88 469 HIS A N 1
ATOM 3788 C CA . HIS A 1 469 ? 13.611 2.091 7.927 1.00 46.88 469 HIS A CA 1
ATOM 3789 C C . HIS A 1 469 ? 14.415 2.308 9.214 1.00 46.88 469 HIS A C 1
ATOM 3791 O O . HIS A 1 469 ? 14.932 1.373 9.822 1.00 46.88 469 HIS A O 1
ATOM 3797 N N . GLN A 1 470 ? 14.563 3.575 9.599 1.00 63.34 470 GLN A N 1
ATOM 3798 C CA . GLN A 1 470 ? 15.049 3.948 10.920 1.00 63.34 470 GLN A CA 1
ATOM 3799 C C . GLN A 1 470 ? 13.885 3.881 11.900 1.00 63.34 470 GLN A C 1
ATOM 3801 O O . GLN A 1 470 ? 12.900 4.607 11.756 1.00 63.34 470 GLN A O 1
ATOM 3806 N N . TYR A 1 471 ? 14.026 3.047 12.926 1.00 79.00 471 TYR A N 1
ATOM 3807 C CA . TYR A 1 471 ? 13.193 3.181 14.108 1.00 79.00 471 TYR A CA 1
ATOM 3808 C C . TYR A 1 471 ? 13.448 4.541 14.772 1.00 79.00 471 TYR A C 1
ATOM 3810 O O . TYR A 1 471 ? 14.538 5.112 14.696 1.00 79.00 471 TYR A O 1
ATOM 3818 N N . GLN A 1 472 ? 12.421 5.074 15.422 1.00 86.81 472 GLN A N 1
ATOM 3819 C CA . GLN A 1 472 ? 12.497 6.360 16.109 1.00 86.81 472 GLN A CA 1
ATOM 3820 C C . GLN A 1 472 ? 13.303 6.261 17.412 1.00 86.81 472 GLN A C 1
ATOM 3822 O O . GLN A 1 472 ? 13.543 5.169 17.907 1.00 86.81 472 GLN A O 1
ATOM 3827 N N . SER A 1 473 ? 13.711 7.391 17.994 1.00 88.06 473 SER A N 1
ATOM 3828 C CA . SER A 1 473 ? 14.469 7.390 19.256 1.00 88.06 473 SER A CA 1
ATOM 3829 C C . SER A 1 473 ? 13.689 6.764 20.418 1.00 88.06 473 SER A C 1
ATOM 3831 O O . SER A 1 473 ? 12.453 6.747 20.426 1.00 88.06 473 SER A O 1
ATOM 3833 N N . TRP A 1 474 ? 14.391 6.337 21.475 1.00 90.94 474 TRP A N 1
ATOM 3834 C CA . TRP A 1 474 ? 13.721 5.823 22.676 1.00 90.94 474 TRP A CA 1
ATOM 3835 C C . TRP A 1 474 ? 12.727 6.838 23.259 1.00 90.94 474 TRP A C 1
ATOM 3837 O O . TRP A 1 474 ? 11.630 6.475 23.686 1.00 90.94 474 TRP A O 1
ATOM 3847 N N . GLN A 1 475 ? 13.091 8.125 23.225 1.00 86.12 475 GLN A N 1
ATOM 3848 C CA . GLN A 1 475 ? 12.234 9.207 23.706 1.00 86.12 475 GLN A CA 1
ATOM 3849 C C . GLN A 1 475 ? 10.930 9.301 22.905 1.00 86.12 475 GLN A C 1
ATOM 3851 O O . GLN A 1 475 ? 9.869 9.525 23.484 1.00 86.12 475 GLN A O 1
ATOM 3856 N N . PHE A 1 476 ? 10.981 9.077 21.588 1.00 87.25 476 PHE A N 1
ATOM 3857 C CA . PHE A 1 476 ? 9.778 9.041 20.763 1.00 87.25 476 PHE A CA 1
ATOM 3858 C C . PHE A 1 476 ? 8.844 7.904 21.184 1.00 87.25 476 PHE A C 1
ATOM 3860 O O . PHE A 1 476 ? 7.652 8.140 21.374 1.00 87.25 476 PHE A O 1
ATOM 3867 N N . TYR A 1 477 ? 9.364 6.690 21.385 1.00 88.12 477 TYR A N 1
ATOM 3868 C CA . TYR A 1 477 ? 8.525 5.563 21.805 1.00 88.12 477 TYR A CA 1
ATOM 3869 C C . TYR A 1 477 ? 7.923 5.750 23.198 1.00 88.12 477 TYR A C 1
ATOM 3871 O O . TYR A 1 477 ? 6.838 5.239 23.480 1.00 88.12 477 TYR A O 1
ATOM 3879 N N . LYS A 1 478 ? 8.597 6.512 24.061 1.00 86.00 478 LYS A N 1
ATOM 3880 C CA . LYS A 1 478 ? 8.100 6.858 25.392 1.00 86.00 478 LYS A CA 1
ATOM 3881 C C . LYS A 1 478 ? 6.972 7.880 25.347 1.00 86.00 478 LYS A C 1
ATOM 3883 O O . LYS A 1 478 ? 5.905 7.616 25.904 1.00 86.00 478 LYS A O 1
ATOM 3888 N N . ASP A 1 479 ? 7.201 9.000 24.671 1.00 80.94 479 ASP A N 1
ATOM 3889 C CA . ASP A 1 479 ? 6.347 10.180 24.813 1.00 80.94 479 ASP A CA 1
ATOM 3890 C C . ASP A 1 479 ? 5.382 10.374 23.635 1.00 80.94 479 ASP A C 1
ATOM 3892 O O . ASP A 1 479 ? 4.282 10.886 23.819 1.00 80.94 479 ASP A O 1
ATOM 3896 N N . ASN A 1 480 ? 5.765 9.947 22.427 1.00 81.56 480 ASN A N 1
ATOM 3897 C CA . ASN A 1 480 ? 5.053 10.264 21.183 1.00 81.56 480 ASN A CA 1
ATOM 3898 C C . ASN A 1 480 ? 4.287 9.083 20.579 1.00 81.56 480 ASN A C 1
ATOM 3900 O O . ASN A 1 480 ? 3.301 9.288 19.872 1.00 81.56 480 ASN A O 1
ATOM 3904 N N . PHE A 1 481 ? 4.719 7.852 20.846 1.00 85.19 481 PHE A N 1
ATOM 3905 C CA . PHE A 1 481 ? 4.135 6.654 20.250 1.00 85.19 481 PHE A CA 1
ATOM 3906 C C . PHE A 1 481 ? 2.901 6.159 21.019 1.00 85.19 481 PHE A C 1
ATOM 3908 O O . PHE A 1 481 ? 2.956 5.957 22.237 1.00 85.19 481 PHE A O 1
ATOM 3915 N N . GLY A 1 482 ? 1.789 5.941 20.306 1.00 83.31 482 GLY A N 1
ATOM 3916 C CA . GLY A 1 482 ? 0.552 5.396 20.877 1.00 83.31 482 GLY A CA 1
ATOM 3917 C C . GLY A 1 482 ? -0.052 6.266 21.984 1.00 83.31 482 GLY A C 1
ATOM 3918 O O . GLY A 1 482 ? -0.312 5.766 23.077 1.00 83.31 482 GLY A O 1
ATOM 3919 N N . ILE A 1 483 ? -0.241 7.573 21.729 1.00 88.44 483 ILE A N 1
ATOM 3920 C CA . ILE A 1 483 ? -0.690 8.566 22.733 1.00 88.44 483 ILE A CA 1
ATOM 3921 C C . ILE A 1 483 ? -1.946 8.103 23.490 1.00 88.44 483 ILE A C 1
ATOM 3923 O O . ILE A 1 483 ? -2.018 8.307 24.700 1.00 88.44 483 ILE A O 1
ATOM 3927 N N . TYR A 1 484 ? -2.900 7.469 22.800 1.00 90.88 484 TYR A N 1
ATOM 3928 C CA . TYR A 1 484 ? -4.181 7.036 23.376 1.00 90.88 484 TYR A CA 1
ATOM 3929 C C . TYR A 1 484 ? -4.347 5.512 23.484 1.00 90.88 484 TYR A C 1
ATOM 3931 O O . TYR A 1 484 ? -5.422 5.030 23.826 1.00 90.88 484 TYR A O 1
ATOM 3939 N N . ASP A 1 485 ? -3.307 4.717 23.207 1.00 85.38 485 ASP A N 1
ATOM 3940 C CA . ASP A 1 485 ? -3.443 3.250 23.154 1.00 85.38 485 ASP A CA 1
ATOM 3941 C C . ASP A 1 485 ? -3.699 2.609 24.533 1.00 85.38 485 ASP A C 1
ATOM 3943 O O . ASP A 1 485 ? -4.199 1.484 24.607 1.00 85.38 485 ASP A O 1
ATOM 3947 N N . GLU A 1 486 ? -3.427 3.316 25.630 1.00 84.50 486 GLU A N 1
ATOM 3948 C CA . GLU A 1 486 ? -3.717 2.871 27.003 1.00 84.50 486 GLU A CA 1
ATOM 3949 C C . GLU A 1 486 ? -5.087 3.356 27.521 1.00 84.50 486 GLU A C 1
ATOM 3951 O O . GLU A 1 486 ? -5.572 2.846 28.528 1.00 84.50 486 GLU A O 1
ATOM 3956 N N . ASP A 1 487 ? -5.746 4.282 26.817 1.00 87.94 487 ASP A N 1
ATOM 3957 C CA . ASP A 1 487 ? -7.003 4.904 27.249 1.00 87.94 487 ASP A CA 1
ATOM 3958 C C . ASP A 1 487 ? -8.195 4.087 26.727 1.00 87.94 487 ASP A C 1
ATOM 3960 O O . ASP A 1 487 ? -8.381 3.943 25.515 1.00 87.94 487 ASP A O 1
ATOM 3964 N N . LYS A 1 488 ? -8.982 3.458 27.607 1.00 83.88 488 LYS A N 1
ATOM 3965 C CA . LYS A 1 488 ? -10.060 2.539 27.186 1.00 83.88 488 LYS A CA 1
ATOM 3966 C C . LYS A 1 488 ? -11.222 3.278 26.522 1.00 83.88 488 LYS A C 1
ATOM 3968 O O . LYS A 1 488 ? -11.815 2.757 25.583 1.00 83.88 488 LYS A O 1
ATOM 3973 N N . GLU A 1 489 ? -11.492 4.492 26.983 1.00 87.44 489 GLU A N 1
ATOM 3974 C CA . GLU A 1 489 ? -12.618 5.338 26.587 1.00 87.44 489 GLU A CA 1
ATOM 3975 C C . GLU A 1 489 ? -12.377 6.046 25.242 1.00 87.44 489 GLU A C 1
ATOM 3977 O O . GLU A 1 489 ? -13.317 6.553 24.631 1.00 87.44 489 GLU A O 1
ATOM 3982 N N . ILE A 1 490 ? -11.124 6.083 24.767 1.00 92.12 490 ILE A N 1
ATOM 3983 C CA . ILE A 1 490 ? -10.744 6.696 23.491 1.00 92.12 490 ILE A CA 1
ATOM 3984 C C . ILE A 1 490 ? -10.547 5.602 22.447 1.00 92.12 490 ILE A C 1
ATOM 3986 O O . ILE A 1 490 ? -9.642 4.770 22.535 1.00 92.12 490 ILE A O 1
ATOM 3990 N N . VAL A 1 491 ? -11.377 5.637 21.410 1.00 86.56 491 VAL A N 1
ATOM 3991 C CA . VAL A 1 491 ? -11.266 4.714 20.281 1.00 86.56 491 VAL A CA 1
ATOM 3992 C C . VAL A 1 491 ? -10.272 5.283 19.271 1.00 86.56 491 VAL A C 1
ATOM 3994 O O . VAL A 1 491 ? -10.505 6.343 18.689 1.00 86.56 491 VAL A O 1
ATOM 3997 N N . THR A 1 492 ? -9.154 4.591 19.051 1.00 88.06 492 THR A N 1
ATOM 3998 C CA . THR A 1 492 ? -8.218 4.939 17.977 1.00 88.06 492 THR A CA 1
ATOM 3999 C C . THR A 1 492 ? -8.755 4.419 16.647 1.00 88.06 492 THR A C 1
ATOM 4001 O O . THR A 1 492 ? -9.022 3.229 16.502 1.00 88.06 492 THR A O 1
ATOM 4004 N N . LEU A 1 493 ? -8.967 5.328 15.697 1.00 84.56 493 LEU A N 1
ATOM 4005 C CA . LEU A 1 493 ? -9.611 5.042 14.417 1.00 84.56 493 LEU A CA 1
ATOM 4006 C C . LEU A 1 493 ? -8.581 5.117 13.286 1.00 84.56 493 LEU A C 1
ATOM 4008 O O . LEU A 1 493 ? -7.850 6.103 13.179 1.00 84.56 493 LEU A O 1
ATOM 4012 N N . SER A 1 494 ? -8.559 4.080 12.450 1.00 77.44 494 SER A N 1
ATOM 4013 C CA . SER A 1 494 ? -7.826 4.031 11.180 1.00 77.44 494 SER A CA 1
ATOM 4014 C C . SER A 1 494 ? -8.725 4.458 10.015 1.00 77.44 494 SER A C 1
ATOM 4016 O O . SER A 1 494 ? -9.940 4.587 10.187 1.00 77.44 494 SER A O 1
ATOM 4018 N N . ARG A 1 495 ? -8.172 4.615 8.805 1.00 75.25 495 ARG A N 1
ATOM 4019 C CA . ARG A 1 495 ? -8.979 4.844 7.586 1.00 75.25 495 ARG A CA 1
ATOM 4020 C C . ARG A 1 495 ? -10.115 3.828 7.406 1.00 75.25 495 ARG A C 1
ATOM 4022 O O . ARG A 1 495 ? -11.229 4.237 7.091 1.00 75.25 495 ARG A O 1
ATOM 4029 N N . SER A 1 496 ? -9.849 2.538 7.613 1.00 63.62 496 SER A N 1
ATOM 4030 C CA . SER A 1 496 ? -10.834 1.468 7.401 1.00 63.62 496 SER A CA 1
ATOM 4031 C C . SER A 1 496 ? -11.917 1.438 8.486 1.00 63.62 496 SER A C 1
ATOM 4033 O O . SER A 1 496 ? -13.075 1.135 8.205 1.00 63.62 496 SER A O 1
ATOM 4035 N N . ASP A 1 497 ? -11.575 1.808 9.723 1.00 68.69 497 ASP A N 1
ATOM 4036 C CA . ASP A 1 497 ? -12.546 1.882 10.816 1.00 68.69 497 ASP A CA 1
ATOM 4037 C C . ASP A 1 497 ? -13.381 3.166 10.755 1.00 68.69 497 ASP A C 1
ATOM 4039 O O . ASP A 1 497 ? -14.558 3.164 11.115 1.00 68.69 497 ASP A O 1
ATOM 4043 N N . PHE A 1 498 ? -12.794 4.273 10.301 1.00 79.75 498 PHE A N 1
ATOM 4044 C CA . PHE A 1 498 ? -13.412 5.592 10.370 1.00 79.75 498 PHE A CA 1
ATOM 4045 C C . PHE A 1 498 ? -14.724 5.672 9.584 1.00 79.75 498 PHE A C 1
ATOM 4047 O O . PHE A 1 498 ? -15.755 6.036 10.152 1.00 79.75 498 PHE A O 1
ATOM 4054 N N . GLU A 1 499 ? -14.700 5.304 8.299 1.00 67.00 499 GLU A N 1
ATOM 4055 C CA . GLU A 1 499 ? -15.876 5.386 7.423 1.00 67.00 499 GLU A CA 1
ATOM 4056 C C . GLU A 1 499 ? -17.040 4.560 7.982 1.00 67.00 499 GLU A C 1
ATOM 4058 O O . GLU A 1 499 ? -18.154 5.070 8.097 1.00 67.00 499 GLU A O 1
ATOM 4063 N N . ARG A 1 500 ? -16.736 3.348 8.452 1.00 62.25 500 ARG A N 1
ATOM 4064 C CA . ARG A 1 500 ? -17.685 2.386 9.014 1.00 62.25 500 ARG A CA 1
ATOM 4065 C C . ARG A 1 500 ? -18.312 2.847 10.331 1.00 62.25 500 ARG A C 1
ATOM 4067 O O . ARG A 1 500 ? -19.524 2.870 10.491 1.00 62.25 500 ARG A O 1
ATOM 4074 N N . THR A 1 501 ? -17.481 3.180 11.317 1.00 71.00 501 THR A N 1
ATOM 4075 C CA . THR A 1 501 ? -17.946 3.342 12.709 1.00 71.00 501 THR A CA 1
ATOM 4076 C C . THR A 1 501 ? -18.556 4.719 12.960 1.00 71.00 501 THR A C 1
ATOM 4078 O O . THR A 1 501 ? -19.459 4.863 13.782 1.00 71.00 501 THR A O 1
ATOM 4081 N N . VAL A 1 502 ? -18.070 5.738 12.251 1.00 79.00 502 VAL A N 1
ATOM 4082 C CA . VAL A 1 502 ? -18.446 7.135 12.495 1.00 79.00 502 VAL A CA 1
ATOM 4083 C C . VAL A 1 502 ? -19.627 7.568 11.621 1.00 79.00 502 VAL A C 1
ATOM 4085 O O . VAL A 1 502 ? -20.426 8.399 12.053 1.00 79.00 502 VAL A O 1
ATOM 4088 N N . SER A 1 503 ? -19.764 7.018 10.407 1.00 59.94 503 SER A N 1
ATOM 4089 C CA . SER A 1 503 ? -20.727 7.529 9.416 1.00 59.94 503 SER A CA 1
ATOM 4090 C C . SER A 1 503 ? -22.080 6.809 9.404 1.00 59.94 503 SER A C 1
ATOM 4092 O O . SER A 1 503 ? -23.058 7.413 8.974 1.00 59.94 503 SER A O 1
ATOM 4094 N N . GLU A 1 504 ? -22.165 5.551 9.856 1.00 55.31 504 GLU A N 1
ATOM 4095 C CA . GLU A 1 504 ? -23.291 4.659 9.502 1.00 55.31 504 GLU A CA 1
ATOM 4096 C C . GLU A 1 504 ? -24.348 4.465 10.616 1.00 55.31 504 GLU A C 1
ATOM 4098 O O . GLU A 1 504 ? -25.465 4.050 10.331 1.00 55.31 504 GLU A O 1
ATOM 4103 N N . MET A 1 505 ? -24.054 4.821 11.874 1.00 54.62 505 MET A N 1
ATOM 4104 C CA . MET A 1 505 ? -24.875 4.440 13.046 1.00 54.62 505 MET A CA 1
ATOM 4105 C C . MET A 1 505 ? -25.707 5.564 13.685 1.00 54.62 505 MET A C 1
ATOM 4107 O O . MET A 1 505 ? -26.443 5.327 14.640 1.00 54.62 505 MET A O 1
ATOM 4111 N N . GLY A 1 506 ? -25.578 6.809 13.220 1.00 59.31 506 GLY A N 1
ATOM 4112 C CA . GLY A 1 506 ? -26.290 7.952 13.813 1.00 59.31 506 GLY A CA 1
ATOM 4113 C C . GLY A 1 506 ? -25.898 8.288 15.265 1.00 59.31 506 GLY A C 1
ATOM 4114 O O . GLY A 1 506 ? -26.505 9.175 15.867 1.00 59.31 506 GLY A O 1
ATOM 4115 N N . GLU A 1 507 ? -24.885 7.619 15.833 1.00 74.81 507 GLU A N 1
ATOM 4116 C CA . GLU A 1 507 ? -24.273 7.984 17.113 1.00 74.81 507 GLU A CA 1
ATOM 4117 C C . GLU A 1 507 ? -23.464 9.277 16.976 1.00 74.81 507 GLU A C 1
ATOM 4119 O O . GLU A 1 507 ? -22.837 9.554 15.951 1.00 74.81 507 GLU A O 1
ATOM 4124 N N . ILE A 1 508 ? -23.447 10.070 18.047 1.00 87.38 508 ILE A N 1
ATOM 4125 C CA . ILE A 1 508 ? -22.627 11.275 18.098 1.00 87.38 508 ILE A CA 1
ATOM 4126 C C . ILE A 1 508 ? -21.192 10.876 18.433 1.00 87.38 508 ILE A C 1
ATOM 4128 O O . ILE A 1 508 ? -20.914 10.340 19.507 1.00 87.38 508 ILE A O 1
ATOM 4132 N N . TRP A 1 509 ? -20.278 11.179 17.516 1.00 92.38 509 TRP A N 1
ATOM 4133 C CA . TRP A 1 509 ? -18.844 10.969 17.692 1.00 92.38 509 TRP A CA 1
ATOM 4134 C C . TRP A 1 509 ? -18.135 12.302 17.806 1.00 92.38 509 TRP A C 1
ATOM 4136 O O . TRP A 1 509 ? -18.323 13.162 16.951 1.00 92.38 509 TRP A O 1
ATOM 4146 N N . PHE A 1 510 ? -17.262 12.460 18.795 1.00 95.81 510 PHE A N 1
ATOM 4147 C CA . PHE A 1 510 ? -16.342 13.588 18.854 1.00 95.81 510 PHE A CA 1
ATOM 4148 C C . PHE A 1 510 ? -14.912 13.086 18.687 1.00 95.81 510 PHE A C 1
ATOM 4150 O O . PHE A 1 510 ? -14.415 12.302 19.495 1.00 95.81 510 PHE A O 1
ATOM 4157 N N . ILE A 1 511 ? -14.264 13.505 17.603 1.00 96.56 511 ILE A N 1
ATOM 4158 C CA . ILE A 1 511 ? -13.007 12.919 17.145 1.00 96.56 511 ILE A CA 1
ATOM 4159 C C . ILE A 1 511 ? -11.893 13.953 17.191 1.00 96.56 511 ILE A C 1
ATOM 4161 O O . ILE A 1 511 ? -12.043 15.065 16.680 1.00 96.56 511 ILE A O 1
ATOM 4165 N N . ASN A 1 512 ? -10.764 13.557 17.775 1.00 97.56 512 ASN A N 1
ATOM 4166 C CA . ASN A 1 512 ? -9.520 14.313 17.764 1.00 97.56 512 ASN A CA 1
ATOM 4167 C C . ASN A 1 512 ? -8.600 13.843 16.634 1.00 97.56 512 ASN A C 1
ATOM 4169 O O . ASN A 1 512 ? -7.993 12.776 16.721 1.00 97.56 512 ASN A O 1
ATOM 4173 N N . PHE A 1 513 ? -8.467 14.663 15.597 1.00 97.25 513 PHE A N 1
ATOM 4174 C CA . PHE A 1 513 ? -7.479 14.490 14.540 1.00 97.25 513 PHE A CA 1
ATOM 4175 C C . PHE A 1 513 ? -6.159 15.118 14.983 1.00 97.25 513 PHE A C 1
ATOM 4177 O O . PHE A 1 513 ? -6.034 16.344 15.069 1.00 97.25 513 PHE A O 1
ATOM 4184 N N . TYR A 1 514 ? -5.177 14.274 15.284 1.00 95.69 514 TYR A N 1
ATOM 4185 C CA . TYR A 1 514 ? -3.901 14.679 15.863 1.00 95.69 514 TYR A CA 1
ATOM 4186 C C . TYR A 1 514 ? -2.717 14.170 15.037 1.00 95.69 514 TYR A C 1
ATOM 4188 O O . TYR A 1 514 ? -2.870 13.377 14.117 1.00 95.69 514 TYR A O 1
ATOM 4196 N N . SER A 1 515 ? -1.515 14.628 15.375 1.00 93.25 515 SER A N 1
ATOM 4197 C CA . SER A 1 515 ? -0.261 14.094 14.839 1.00 93.25 515 SER A CA 1
ATOM 4198 C C . SER A 1 515 ? 0.689 13.790 15.995 1.00 93.25 515 SER A C 1
ATOM 4200 O O . SER A 1 515 ? 0.736 14.539 16.973 1.00 93.25 515 SER A O 1
ATOM 4202 N N . THR A 1 516 ? 1.455 12.704 15.899 1.00 87.06 516 THR A N 1
ATOM 4203 C CA . THR A 1 516 ? 2.448 12.298 16.915 1.00 87.06 516 THR A CA 1
ATOM 4204 C C . THR A 1 516 ? 3.581 13.310 17.081 1.00 87.06 516 THR A C 1
ATOM 4206 O O . THR A 1 516 ? 4.150 13.423 18.165 1.00 87.06 516 THR A O 1
ATOM 4209 N N . PHE A 1 517 ? 3.865 14.094 16.039 1.00 84.81 517 PHE A N 1
ATOM 4210 C CA . PHE A 1 517 ? 4.918 15.115 16.022 1.00 84.81 517 PHE A CA 1
ATOM 4211 C C . PHE A 1 517 ? 4.424 16.517 16.429 1.00 84.81 517 PHE A C 1
ATOM 4213 O O . PHE A 1 517 ? 5.156 17.498 16.320 1.00 84.81 517 PHE A O 1
ATOM 4220 N N . CYS A 1 518 ? 3.176 16.642 16.886 1.00 90.31 518 CYS A N 1
ATOM 4221 C CA . CYS A 1 518 ? 2.534 17.921 17.183 1.00 90.31 518 CYS A CA 1
ATOM 4222 C C . CYS A 1 518 ? 2.529 18.216 18.694 1.00 90.31 518 CYS A C 1
ATOM 4224 O O . CYS A 1 518 ? 1.820 17.580 19.472 1.00 90.31 518 CYS A O 1
ATOM 4226 N N . SER A 1 519 ? 3.270 19.241 19.125 1.00 89.75 519 SER A N 1
ATOM 4227 C CA . SER A 1 519 ? 3.363 19.642 20.542 1.00 89.75 519 SER A CA 1
ATOM 4228 C C . SER A 1 519 ? 2.014 20.065 21.142 1.00 89.75 519 SER A C 1
ATOM 4230 O O . SER A 1 519 ? 1.688 19.703 22.271 1.00 89.75 519 SER A O 1
ATOM 4232 N N . HIS A 1 520 ? 1.175 20.766 20.375 1.00 92.00 520 HIS A N 1
ATOM 4233 C CA . HIS A 1 520 ? -0.180 21.132 20.803 1.00 92.00 520 HIS A CA 1
ATOM 4234 C C . HIS A 1 520 ? -1.097 19.920 21.004 1.00 92.00 520 HIS A C 1
ATOM 4236 O O . HIS A 1 520 ? -2.033 19.976 21.800 1.00 92.00 520 HIS A O 1
ATOM 4242 N N . CYS A 1 521 ? -0.831 18.822 20.299 1.00 93.06 521 CYS A N 1
ATOM 4243 C CA . CYS A 1 521 ? -1.571 17.576 20.423 1.00 93.06 521 CYS A CA 1
ATOM 4244 C C . CYS A 1 521 ? -1.232 16.888 21.752 1.00 93.06 521 CYS A C 1
ATOM 4246 O O . CYS A 1 521 ? -2.133 16.436 22.456 1.00 93.06 521 CYS A O 1
ATOM 4248 N N . HIS A 1 522 ? 0.043 16.925 22.150 1.00 90.50 522 HIS A N 1
ATOM 4249 C CA . HIS A 1 522 ? 0.504 16.482 23.471 1.00 90.50 522 HIS A CA 1
ATOM 4250 C C . HIS A 1 522 ? -0.071 17.315 24.612 1.00 90.50 522 HIS A C 1
ATOM 4252 O O . HIS A 1 522 ? -0.527 16.761 25.608 1.00 90.50 522 HIS A O 1
ATOM 4258 N N . GLN A 1 523 ? -0.127 18.639 24.446 1.00 92.38 523 GLN A N 1
ATOM 4259 C CA . GLN A 1 523 ? -0.763 19.535 25.420 1.00 92.38 523 GLN A CA 1
ATOM 4260 C C . GLN A 1 523 ? -2.265 19.253 25.577 1.00 92.38 523 GLN A C 1
ATOM 4262 O O . GLN A 1 523 ? -2.805 19.383 26.673 1.00 92.38 523 GLN A O 1
ATOM 4267 N N . LEU A 1 524 ? -2.944 18.856 24.495 1.00 95.75 524 LEU A N 1
ATOM 4268 C CA . LEU A 1 524 ? -4.365 18.519 24.526 1.00 95.75 524 LEU A CA 1
ATOM 4269 C C . LEU A 1 524 ? -4.643 17.143 25.143 1.00 95.75 524 LEU A C 1
ATOM 4271 O O . LEU A 1 524 ? -5.696 16.964 25.753 1.00 95.75 524 LEU A O 1
ATOM 4275 N N . ALA A 1 525 ? -3.734 16.176 24.994 1.00 94.12 525 ALA A N 1
ATOM 4276 C CA . ALA A 1 525 ? -3.990 14.778 25.338 1.00 94.12 525 ALA A CA 1
ATOM 4277 C C . ALA A 1 525 ? -4.523 14.560 26.773 1.00 94.12 525 ALA A C 1
ATOM 4279 O O . ALA A 1 525 ? -5.518 13.848 26.916 1.00 94.12 525 ALA A O 1
ATOM 4280 N N . PRO A 1 526 ? -3.983 15.190 27.842 1.00 95.06 526 PRO A N 1
ATOM 4281 C CA . PRO A 1 526 ? -4.553 15.067 29.188 1.00 95.06 526 PRO A CA 1
ATOM 4282 C C . PRO A 1 526 ? -5.992 15.588 29.293 1.00 95.06 526 PRO A C 1
ATOM 4284 O O . PRO A 1 526 ? -6.826 14.972 29.954 1.00 95.06 526 PRO A O 1
ATOM 4287 N N . THR A 1 527 ? -6.303 16.704 28.631 1.00 96.88 527 THR A N 1
ATOM 4288 C CA . THR A 1 527 ? -7.661 17.265 28.596 1.00 96.88 527 THR A CA 1
ATOM 4289 C C . THR A 1 527 ? -8.604 16.367 27.802 1.00 96.88 527 THR A C 1
ATOM 4291 O O . THR A 1 527 ? -9.741 16.174 28.219 1.00 96.88 527 THR A O 1
ATOM 4294 N N . TRP A 1 528 ? -8.135 15.779 26.698 1.00 97.31 528 TRP A N 1
ATOM 4295 C CA . TRP A 1 528 ? -8.922 14.851 25.885 1.00 97.31 528 TRP A CA 1
ATOM 4296 C C . TRP A 1 528 ? -9.252 13.555 26.634 1.00 97.31 528 TRP A C 1
ATOM 4298 O O . TRP A 1 528 ? -10.384 13.092 26.558 1.00 97.31 528 TRP A O 1
ATOM 4308 N N . ARG A 1 529 ? -8.321 13.022 27.441 1.00 96.00 529 ARG A N 1
ATOM 4309 C CA . ARG A 1 529 ? -8.583 11.883 28.344 1.00 96.00 529 ARG A CA 1
ATOM 4310 C C . ARG A 1 529 ? -9.641 12.204 29.388 1.00 96.00 529 ARG A C 1
ATOM 4312 O O . ARG A 1 529 ? -10.601 11.458 29.535 1.00 96.00 529 ARG A O 1
ATOM 4319 N N . LYS A 1 530 ? -9.505 13.349 30.066 1.00 95.25 530 LYS A N 1
ATOM 4320 C CA . LYS A 1 530 ? -10.514 13.811 31.031 1.00 95.25 530 LYS A CA 1
ATOM 4321 C C . LYS A 1 530 ? -11.874 14.001 30.367 1.00 95.25 530 LYS A C 1
ATOM 4323 O O . LYS A 1 530 ? -12.882 13.634 30.948 1.00 95.25 530 LYS A O 1
ATOM 4328 N N . PHE A 1 531 ? -11.900 14.536 29.148 1.00 96.25 531 PHE A N 1
ATOM 4329 C CA . PHE A 1 531 ? -13.123 14.663 28.364 1.00 96.25 531 PHE A CA 1
ATOM 4330 C C . PHE A 1 531 ? -13.740 13.298 28.028 1.00 96.25 531 PHE A C 1
ATOM 4332 O O . PHE A 1 531 ? -14.940 13.125 28.214 1.00 96.25 531 PHE A O 1
ATOM 4339 N N . ALA A 1 532 ? -12.934 12.329 27.585 1.00 95.25 532 ALA A N 1
ATOM 4340 C CA . ALA A 1 532 ? -13.394 10.975 27.288 1.00 95.25 532 ALA A CA 1
ATOM 4341 C C . ALA A 1 532 ? -13.999 10.291 28.517 1.00 95.25 532 ALA A C 1
ATOM 4343 O O . ALA A 1 532 ? -15.082 9.726 28.428 1.00 95.25 532 ALA A O 1
ATOM 4344 N N . GLN A 1 533 ? -13.354 10.433 29.677 1.00 92.00 533 GLN A N 1
ATOM 4345 C CA . GLN A 1 533 ? -13.895 9.965 30.950 1.00 92.00 533 GLN A CA 1
ATOM 4346 C C . GLN A 1 533 ? -15.196 10.702 31.299 1.00 92.00 533 GLN A C 1
ATOM 4348 O O . GLN A 1 533 ? -16.190 10.069 31.622 1.00 92.00 533 GLN A O 1
ATOM 4353 N N . GLU A 1 534 ? -15.238 12.027 31.195 1.00 90.69 534 GLU A N 1
ATOM 4354 C CA . GLU A 1 534 ? -16.407 12.851 31.541 1.00 90.69 534 GLU A CA 1
ATOM 4355 C C . GLU A 1 534 ? -17.639 12.601 30.645 1.00 90.69 534 GLU A C 1
ATOM 4357 O O . GLU A 1 534 ? -18.771 12.903 31.041 1.00 90.69 534 GLU A O 1
ATOM 4362 N N . MET A 1 535 ? -17.420 12.077 29.436 1.00 91.62 535 MET A N 1
ATOM 4363 C CA . MET A 1 535 ? -18.442 11.811 28.415 1.00 91.62 535 MET A CA 1
ATOM 4364 C C . MET A 1 535 ? -18.635 10.321 28.111 1.00 91.62 535 MET A C 1
ATOM 4366 O O . MET A 1 535 ? -19.331 9.970 27.155 1.00 91.62 535 MET A O 1
ATOM 4370 N N . GLU A 1 536 ? -18.042 9.453 28.925 1.00 87.12 536 GLU A N 1
ATOM 4371 C CA . GLU A 1 536 ? -18.168 8.005 28.820 1.00 87.12 536 GLU A CA 1
ATOM 4372 C C . GLU A 1 536 ? -19.647 7.594 28.782 1.00 87.12 536 GLU A C 1
ATOM 4374 O O . GLU A 1 536 ? -20.459 8.057 29.589 1.00 87.12 536 GLU A O 1
ATOM 4379 N N . ASN A 1 537 ? -20.004 6.756 27.806 1.00 80.25 537 ASN A N 1
ATOM 4380 C CA . ASN A 1 537 ? -21.371 6.295 27.541 1.00 80.25 537 ASN A CA 1
ATOM 4381 C C . ASN A 1 537 ? -22.405 7.400 27.223 1.00 80.25 537 ASN A C 1
ATOM 4383 O O . ASN A 1 537 ? -23.583 7.092 27.085 1.00 80.25 537 ASN A O 1
ATOM 4387 N N . VAL A 1 538 ? -22.001 8.667 27.063 1.00 87.62 538 VAL A N 1
ATOM 4388 C CA . VAL A 1 538 ? -22.871 9.776 26.614 1.00 87.62 538 VAL A CA 1
ATOM 4389 C C . VAL A 1 538 ? -22.720 10.018 25.113 1.00 87.62 538 VAL A C 1
ATOM 4391 O O . VAL A 1 538 ? -23.703 10.225 24.404 1.00 87.62 538 VAL A O 1
ATOM 4394 N N . LEU A 1 539 ? -21.478 10.018 24.633 1.00 89.94 539 LEU A N 1
ATOM 4395 C CA . LEU A 1 539 ? -21.119 10.074 23.218 1.00 89.94 539 LEU A CA 1
ATOM 4396 C C . LEU A 1 539 ? -19.827 9.289 22.999 1.00 89.94 539 LEU A C 1
ATOM 4398 O O . LEU A 1 539 ? -19.102 8.990 23.949 1.00 89.94 539 LEU A O 1
ATOM 4402 N N . ARG A 1 540 ? -19.506 8.972 21.746 1.00 88.50 540 ARG A N 1
ATOM 4403 C CA . ARG A 1 540 ? -18.277 8.243 21.422 1.00 88.50 540 ARG A CA 1
ATOM 4404 C C . ARG A 1 540 ? -17.112 9.198 21.232 1.00 88.50 540 ARG A C 1
ATOM 4406 O O . ARG A 1 540 ? -17.219 10.190 20.511 1.00 88.50 540 ARG A O 1
ATOM 4413 N N . VAL A 1 541 ? -15.982 8.887 21.861 1.00 94.44 541 VAL A N 1
ATOM 4414 C CA . VAL A 1 541 ? -14.767 9.697 21.762 1.00 94.44 541 VAL A CA 1
ATOM 4415 C C . VAL A 1 541 ? -13.725 8.957 20.939 1.00 94.44 541 VAL A C 1
ATOM 4417 O O . VAL A 1 541 ? -13.325 7.840 21.263 1.00 94.44 541 VAL A O 1
ATOM 4420 N N . GLY A 1 542 ? -13.305 9.587 19.845 1.00 94.12 542 GLY A N 1
ATOM 4421 C CA . GLY A 1 542 ? -12.351 9.024 18.897 1.00 94.12 542 GLY A CA 1
ATOM 4422 C C . GLY A 1 542 ? -11.040 9.801 18.839 1.00 94.12 542 GLY A C 1
ATOM 4423 O O . GLY A 1 542 ? -10.977 10.988 19.177 1.00 94.12 542 GLY A O 1
ATOM 4424 N N . ALA A 1 543 ? -9.991 9.147 18.353 1.00 95.31 543 ALA A N 1
ATOM 4425 C CA . ALA A 1 543 ? -8.738 9.790 17.984 1.00 95.31 543 ALA A CA 1
ATOM 4426 C C . ALA A 1 543 ? -8.193 9.203 16.676 1.00 95.31 543 ALA A C 1
ATOM 4428 O O . ALA A 1 543 ? -8.136 7.986 16.517 1.00 95.31 543 ALA A O 1
ATOM 4429 N N . VAL A 1 544 ? -7.774 10.071 15.756 1.00 93.50 544 VAL A N 1
ATOM 4430 C CA . VAL A 1 544 ? -7.191 9.700 14.459 1.00 93.50 544 VAL A CA 1
ATOM 4431 C C . VAL A 1 544 ? -5.782 10.267 14.383 1.00 93.50 544 VAL A C 1
ATOM 4433 O O . VAL A 1 544 ? -5.589 11.477 14.539 1.00 93.50 544 VAL A O 1
ATOM 4436 N N . ASN A 1 545 ? -4.801 9.401 14.134 1.00 92.31 545 ASN A N 1
ATOM 4437 C CA . ASN A 1 545 ? -3.411 9.804 13.970 1.00 92.31 545 ASN A CA 1
ATOM 4438 C C . ASN A 1 545 ? -3.110 10.143 12.504 1.00 92.31 545 ASN A C 1
ATOM 4440 O O . ASN A 1 545 ? -2.813 9.275 11.689 1.00 92.31 545 ASN A O 1
ATOM 4444 N N . CYS A 1 546 ? -3.117 11.426 12.173 1.00 92.00 546 CYS A N 1
ATOM 4445 C CA . CYS A 1 546 ? -2.868 11.923 10.823 1.00 92.00 546 CYS A CA 1
ATOM 4446 C C . CYS A 1 546 ? -1.416 11.774 10.351 1.00 92.00 546 CYS A C 1
ATOM 4448 O O . CYS A 1 546 ? -1.146 11.974 9.170 1.00 92.00 546 CYS A O 1
ATOM 4450 N N . ALA A 1 547 ? -0.476 11.458 11.252 1.00 85.69 547 ALA A N 1
ATOM 4451 C CA . ALA A 1 547 ? 0.884 11.097 10.852 1.00 85.69 547 ALA A CA 1
ATOM 4452 C C . ALA A 1 547 ? 0.947 9.681 10.252 1.00 85.69 547 ALA A C 1
ATOM 4454 O O . ALA A 1 547 ? 1.812 9.420 9.423 1.00 85.69 547 ALA A O 1
ATOM 4455 N N . GLU A 1 548 ? 0.037 8.794 10.667 1.00 82.38 548 GLU A N 1
ATOM 4456 C CA . GLU A 1 548 ? -0.090 7.427 10.147 1.00 82.38 548 GLU A CA 1
ATOM 4457 C C . GLU A 1 548 ? -1.054 7.383 8.951 1.00 82.38 548 GLU A C 1
ATOM 4459 O O . GLU A 1 548 ? -0.727 6.781 7.935 1.00 82.38 548 GLU A O 1
ATOM 4464 N N . ASP A 1 549 ? -2.181 8.106 9.021 1.00 80.50 549 ASP A N 1
ATOM 4465 C CA . ASP A 1 549 ? -3.225 8.122 7.984 1.00 80.50 549 ASP A CA 1
ATOM 4466 C C . ASP A 1 549 ? -3.463 9.530 7.380 1.00 80.50 549 ASP A C 1
ATOM 4468 O O . ASP A 1 549 ? -4.532 10.133 7.559 1.00 80.50 549 ASP A O 1
ATOM 4472 N N . PRO A 1 550 ? -2.508 10.095 6.612 1.00 83.25 550 PRO A N 1
ATOM 4473 C CA . PRO A 1 550 ? -2.644 11.443 6.052 1.00 83.25 550 PRO A CA 1
ATOM 4474 C C . PRO A 1 550 ? -3.795 11.559 5.041 1.00 83.25 550 PRO A C 1
ATOM 4476 O O . PRO A 1 550 ? -4.440 12.606 4.960 1.00 83.25 550 PRO A O 1
ATOM 4479 N N . MET A 1 551 ? -4.098 10.487 4.294 1.00 77.50 551 MET A N 1
ATOM 4480 C CA . MET A 1 551 ? -5.205 10.481 3.328 1.00 77.50 551 MET A CA 1
ATOM 4481 C C . MET A 1 551 ? -6.569 10.620 4.010 1.00 77.50 551 MET A C 1
ATOM 4483 O O . MET A 1 551 ? -7.405 11.384 3.527 1.00 77.50 551 MET A O 1
ATOM 4487 N N . LEU A 1 552 ? -6.785 9.930 5.139 1.00 84.56 552 LEU A N 1
ATOM 4488 C CA . LEU A 1 552 ? -8.023 10.057 5.910 1.00 84.56 552 LEU A CA 1
ATOM 4489 C C . LEU A 1 552 ? -8.189 11.507 6.368 1.00 84.56 552 LEU A C 1
ATOM 4491 O O . LEU A 1 552 ? -9.206 12.128 6.075 1.00 84.56 552 LEU A O 1
ATOM 4495 N N . CYS A 1 553 ? -7.175 12.084 7.009 1.00 91.00 553 CYS A N 1
ATOM 4496 C CA . CYS A 1 553 ? -7.269 13.447 7.524 1.00 91.00 553 CYS A CA 1
ATOM 4497 C C . CYS A 1 553 ? -7.484 14.489 6.417 1.00 91.00 553 CYS A C 1
ATOM 4499 O O . CYS A 1 553 ? -8.305 15.392 6.583 1.00 91.00 553 CYS A O 1
ATOM 4501 N N . HIS A 1 554 ? -6.831 14.326 5.260 1.00 87.81 554 HIS A N 1
ATOM 4502 C CA . HIS A 1 554 ? -7.070 15.182 4.099 1.00 87.81 554 HIS A CA 1
ATOM 4503 C C . HIS A 1 554 ? -8.509 15.053 3.573 1.00 87.81 554 HIS A C 1
ATOM 4505 O O . HIS A 1 554 ? -9.162 16.065 3.332 1.00 87.81 554 HIS A O 1
ATOM 4511 N N . SER A 1 555 ? -9.038 13.826 3.470 1.00 86.19 555 SER A N 1
ATOM 4512 C CA . SER A 1 555 ? -10.420 13.580 3.023 1.00 86.19 555 SER A CA 1
ATOM 4513 C C . SER A 1 555 ? -11.477 14.190 3.950 1.00 86.19 555 SER A C 1
ATOM 4515 O O . SER A 1 555 ? -12.537 14.602 3.486 1.00 86.19 555 SER A O 1
ATOM 4517 N N . GLN A 1 556 ? -11.175 14.301 5.249 1.00 90.44 556 GLN A N 1
ATOM 4518 C CA . GLN A 1 556 ? -12.047 14.937 6.241 1.00 90.44 556 GLN A CA 1
ATOM 4519 C C . GLN A 1 556 ? -11.819 16.459 6.353 1.00 90.44 556 GLN A C 1
ATOM 4521 O O . GLN A 1 556 ? -12.369 17.100 7.247 1.00 90.44 556 GLN A O 1
ATOM 4526 N N . GLY A 1 557 ? -11.003 17.060 5.476 1.00 90.75 557 GLY A N 1
ATOM 4527 C CA . GLY A 1 557 ? -10.748 18.505 5.459 1.00 90.75 557 GLY A CA 1
ATOM 4528 C C . GLY A 1 557 ? -9.920 19.017 6.643 1.00 90.75 557 GLY A C 1
ATOM 4529 O O . GLY A 1 557 ? -10.039 20.181 7.026 1.00 90.75 557 GLY A O 1
ATOM 4530 N N . VAL A 1 558 ? -9.097 18.166 7.263 1.00 94.19 558 VAL A N 1
ATOM 4531 C CA . VAL A 1 558 ? -8.240 18.554 8.390 1.00 94.19 558 VAL A CA 1
ATOM 4532 C C . VAL A 1 558 ? -7.017 19.317 7.878 1.00 94.19 558 VAL A C 1
ATOM 4534 O O . VAL A 1 558 ? -6.152 18.750 7.216 1.00 94.19 558 VAL A O 1
ATOM 4537 N N . MET A 1 559 ? -6.924 20.602 8.230 1.00 88.69 559 MET A N 1
ATOM 4538 C CA . MET A 1 559 ? -5.852 21.501 7.763 1.00 88.69 559 MET A CA 1
ATOM 4539 C C . MET A 1 559 ? -4.781 21.802 8.824 1.00 88.69 559 MET A C 1
ATOM 4541 O O . MET A 1 559 ? -3.738 22.368 8.508 1.00 88.69 559 MET A O 1
ATOM 4545 N N . SER A 1 560 ? -5.031 21.473 10.095 1.00 93.06 560 SER A N 1
ATOM 4546 C CA . SER A 1 560 ? -4.101 21.732 11.205 1.00 93.06 560 SER A CA 1
ATOM 4547 C C . SER A 1 560 ? -4.307 20.747 12.356 1.00 93.06 560 SER A C 1
ATOM 4549 O O . SER A 1 560 ? -5.359 20.114 12.455 1.00 93.06 560 SER A O 1
ATOM 4551 N N . TYR A 1 561 ? -3.316 20.624 13.244 1.00 94.81 561 TYR A N 1
ATOM 4552 C CA . TYR A 1 561 ? -3.364 19.689 14.368 1.00 94.81 561 TYR A CA 1
ATOM 4553 C C . TYR A 1 561 ? -3.199 20.396 15.728 1.00 94.81 561 TYR A C 1
ATOM 4555 O O . TYR A 1 561 ? -2.395 21.323 15.848 1.00 94.81 561 TYR A O 1
ATOM 4563 N N . PRO A 1 562 ? -3.904 19.945 16.782 1.00 96.12 562 PRO A N 1
ATOM 4564 C CA . PRO A 1 562 ? -5.046 19.035 16.724 1.00 96.12 562 PRO A CA 1
ATOM 4565 C C . PRO A 1 562 ? -6.300 19.748 16.187 1.00 96.12 562 PRO A C 1
ATOM 4567 O O . PRO A 1 562 ? -6.537 20.919 16.504 1.00 96.12 562 PRO A O 1
ATOM 4570 N N . SER A 1 563 ? -7.120 19.022 15.431 1.00 97.38 563 SER A N 1
ATOM 4571 C CA . SER A 1 563 ? -8.456 19.452 15.001 1.00 97.38 563 SER A CA 1
ATOM 4572 C C . SER A 1 563 ? -9.511 18.548 15.622 1.00 97.38 563 SER A C 1
ATOM 4574 O O . SER A 1 563 ? -9.408 17.328 15.531 1.00 97.38 563 SER A O 1
ATOM 4576 N N . LEU A 1 564 ? -10.530 19.134 16.250 1.00 97.88 564 LEU A N 1
ATOM 4577 C CA . LEU A 1 564 ? -11.614 18.377 16.877 1.00 97.88 564 LEU A CA 1
ATOM 4578 C C . LEU A 1 564 ? -12.879 18.542 16.045 1.00 97.88 564 LEU A C 1
ATOM 4580 O O . LEU A 1 564 ? -13.263 19.675 15.750 1.00 97.88 564 LEU A O 1
ATOM 4584 N N . MET A 1 565 ? -13.529 17.440 15.685 1.00 95.69 565 MET A N 1
ATOM 4585 C CA . MET A 1 565 ? -14.732 17.463 14.854 1.00 95.69 565 MET A CA 1
ATOM 4586 C C . MET A 1 565 ? -15.802 16.523 15.392 1.00 95.69 565 MET A C 1
ATOM 4588 O O . MET A 1 565 ? -15.500 15.392 15.775 1.00 95.69 565 MET A O 1
ATOM 4592 N N . ILE A 1 566 ? -17.050 16.992 15.385 1.00 94.19 566 ILE A N 1
ATOM 4593 C CA . ILE A 1 566 ? -18.208 16.196 15.785 1.00 94.19 566 ILE A CA 1
ATOM 4594 C C . ILE A 1 566 ? -18.957 15.636 14.572 1.00 94.19 566 ILE A C 1
ATOM 4596 O O . ILE A 1 566 ? -19.202 16.348 13.600 1.00 94.19 566 ILE A O 1
ATOM 4600 N N . TYR A 1 567 ? -19.345 14.370 14.643 1.00 91.31 567 TYR A N 1
ATOM 4601 C CA . TYR A 1 567 ? -20.103 13.641 13.628 1.00 91.31 567 TYR A CA 1
ATOM 4602 C C . TYR A 1 567 ? -21.496 13.276 14.163 1.00 91.31 567 TYR A C 1
ATOM 4604 O O . TYR A 1 567 ? -21.674 13.210 15.382 1.00 91.31 567 TYR A O 1
ATOM 4612 N N . PRO A 1 568 ? -22.502 13.100 13.281 1.00 87.38 568 PRO A N 1
ATOM 4613 C CA . PRO A 1 568 ? -22.427 13.139 11.810 1.00 87.38 568 PRO A CA 1
ATOM 4614 C C . PRO A 1 568 ? -22.413 14.555 11.206 1.00 87.38 568 PRO A C 1
ATOM 4616 O O . PRO A 1 568 ? -22.237 14.704 10.003 1.00 87.38 568 PRO A O 1
ATOM 4619 N N . HIS A 1 569 ? -22.561 15.600 12.027 1.00 87.38 569 HIS A N 1
ATOM 4620 C CA . HIS A 1 569 ? -22.684 16.997 11.587 1.00 87.38 569 HIS A CA 1
ATOM 4621 C C . HIS A 1 569 ? -21.439 17.559 10.874 1.00 87.38 569 HIS A C 1
ATOM 4623 O O . HIS A 1 569 ? -21.548 18.533 10.138 1.00 87.38 569 HIS A O 1
ATOM 4629 N N . ARG A 1 570 ? -20.258 16.966 11.094 1.00 90.06 570 ARG A N 1
ATOM 4630 C CA . ARG A 1 570 ? -18.955 17.396 10.551 1.00 90.06 570 ARG A CA 1
ATOM 4631 C C . ARG A 1 570 ? -18.573 18.833 10.922 1.00 90.06 570 ARG A C 1
ATOM 4633 O O . ARG A 1 570 ? -17.937 19.546 10.151 1.00 90.06 570 ARG A O 1
ATOM 4640 N N . HIS A 1 571 ? -18.948 19.270 12.122 1.00 94.06 571 HIS A N 1
ATOM 4641 C CA . HIS A 1 571 ? -18.612 20.606 12.614 1.00 94.06 571 HIS A CA 1
ATOM 4642 C C . HIS A 1 571 ? -17.297 20.595 13.396 1.00 94.06 571 HIS A C 1
ATOM 4644 O O . HIS A 1 571 ? -17.132 19.819 14.343 1.00 94.06 571 HIS A O 1
ATOM 4650 N N . PHE A 1 572 ? -16.380 21.491 13.030 1.00 94.94 572 PHE A N 1
ATOM 4651 C CA . PHE A 1 572 ? -15.132 21.704 13.757 1.00 94.94 572 PHE A CA 1
ATOM 4652 C C . PHE A 1 572 ? -15.354 22.523 15.036 1.00 94.94 572 PHE A C 1
ATOM 4654 O O . PHE A 1 572 ? -16.131 23.479 15.076 1.00 94.94 572 PHE A O 1
ATOM 4661 N N . PHE A 1 573 ? -14.625 22.170 16.093 1.00 96.50 573 PHE A N 1
ATOM 4662 C CA . PHE A 1 573 ? -14.524 22.981 17.300 1.00 96.50 573 PHE A CA 1
ATOM 4663 C C . PHE A 1 573 ? -13.397 24.009 17.161 1.00 96.50 573 PHE A C 1
ATOM 4665 O O . PHE A 1 573 ? -12.237 23.651 16.951 1.00 96.50 573 PHE A O 1
ATOM 4672 N N . HIS A 1 574 ? -13.737 25.282 17.360 1.00 93.19 574 HIS A N 1
ATOM 4673 C CA . HIS A 1 574 ? -12.801 26.411 17.267 1.00 93.19 574 HIS A CA 1
ATOM 4674 C C . HIS A 1 574 ? -12.584 27.149 18.602 1.00 93.19 574 HIS A C 1
ATOM 4676 O O . HIS A 1 574 ? -11.921 28.182 18.630 1.00 93.19 574 HIS A O 1
ATOM 4682 N N . GLY A 1 575 ? -13.159 26.656 19.706 1.00 90.56 575 GLY A N 1
ATOM 4683 C CA . GLY A 1 575 ? -13.038 27.283 21.026 1.00 90.56 575 GLY A CA 1
ATOM 4684 C C . GLY A 1 575 ? -11.681 27.048 21.696 1.00 90.56 575 GLY A C 1
ATOM 4685 O O . GLY A 1 575 ? -10.803 26.358 21.169 1.00 90.56 575 GLY A O 1
ATOM 4686 N N . GLN A 1 576 ? -11.509 27.589 22.906 1.00 90.19 576 GLN A N 1
ATOM 4687 C CA . GLN A 1 576 ? -10.325 27.271 23.700 1.00 90.19 576 GLN A CA 1
ATOM 4688 C C . GLN A 1 576 ? -10.410 25.816 24.155 1.00 90.19 576 GLN A C 1
ATOM 4690 O O . GLN A 1 576 ? -11.456 25.336 24.588 1.00 90.19 576 GLN A O 1
ATOM 4695 N N . ARG A 1 577 ? -9.289 25.100 24.091 1.00 92.88 577 ARG A N 1
ATOM 4696 C CA . ARG A 1 577 ? -9.226 23.655 24.350 1.00 92.88 577 ARG A CA 1
ATOM 4697 C C . ARG A 1 577 ? -9.206 23.312 25.851 1.00 92.88 577 ARG A C 1
ATOM 4699 O O . ARG A 1 577 ? -8.418 22.483 26.299 1.00 92.88 577 ARG A O 1
ATOM 4706 N N . GLN A 1 578 ? -10.046 23.990 26.629 1.00 94.94 578 GLN A N 1
ATOM 4707 C CA . GLN A 1 578 ? -10.302 23.717 28.041 1.00 94.94 578 GLN A CA 1
ATOM 4708 C C . GLN A 1 578 ? -11.468 22.728 28.177 1.00 94.94 578 GLN A C 1
ATOM 4710 O O . GLN A 1 578 ? -12.392 22.740 27.363 1.00 94.94 578 GLN A O 1
ATOM 4715 N N . LEU A 1 579 ? -11.441 21.885 29.216 1.00 94.44 579 LEU A N 1
ATOM 4716 C CA . LEU A 1 579 ? -12.418 20.803 29.410 1.00 94.44 579 LEU A CA 1
ATOM 4717 C C . LEU A 1 579 ? -13.873 21.301 29.370 1.00 94.44 579 LEU A C 1
ATOM 4719 O O . LEU A 1 579 ? -14.688 20.756 28.634 1.00 94.44 579 LEU A O 1
ATOM 4723 N N . ASN A 1 580 ? -14.183 22.371 30.103 1.00 93.00 580 ASN A N 1
ATOM 4724 C CA . ASN A 1 580 ? -15.522 22.965 30.172 1.00 93.00 580 ASN A CA 1
ATOM 4725 C C . ASN A 1 580 ? -16.058 23.420 28.801 1.00 93.00 580 ASN A C 1
ATOM 4727 O O . ASN A 1 580 ? -17.224 23.184 28.497 1.00 93.00 580 ASN A O 1
ATOM 4731 N N . GLN A 1 581 ? -15.224 24.035 27.957 1.00 95.31 581 GLN A N 1
ATOM 4732 C CA . GLN A 1 581 ? -15.632 24.500 26.627 1.00 95.31 581 GLN A CA 1
ATOM 4733 C C . GLN A 1 581 ? -15.838 23.338 25.652 1.00 95.31 581 GLN A C 1
ATOM 4735 O O . GLN A 1 581 ? -16.782 23.365 24.862 1.00 95.31 581 GLN A O 1
ATOM 4740 N N . ILE A 1 582 ? -14.989 22.308 25.729 1.00 96.56 582 ILE A N 1
ATOM 4741 C CA . ILE A 1 582 ? -15.118 21.094 24.914 1.00 96.56 582 ILE A CA 1
ATOM 4742 C C . ILE A 1 582 ? -16.406 20.346 25.292 1.00 96.56 582 ILE A C 1
ATOM 4744 O O . ILE A 1 582 ? -17.185 19.995 24.405 1.00 96.56 582 ILE A O 1
ATOM 4748 N N . VAL A 1 583 ? -16.681 20.177 26.594 1.00 94.25 583 VAL A N 1
ATOM 4749 C CA . VAL A 1 583 ? -17.938 19.589 27.092 1.00 94.25 583 VAL A CA 1
ATOM 4750 C C . VAL A 1 583 ? -19.136 20.414 26.627 1.00 94.25 583 VAL A C 1
ATOM 4752 O O . VAL A 1 583 ? -20.054 19.863 26.025 1.00 94.25 583 VAL A O 1
ATOM 4755 N N . ALA A 1 584 ? -19.118 21.734 26.825 1.00 92.75 584 ALA A N 1
ATOM 4756 C CA . ALA A 1 584 ? -20.219 22.605 26.419 1.00 92.75 584 ALA A CA 1
ATOM 4757 C C . ALA A 1 584 ? -20.487 22.560 24.906 1.00 92.75 584 ALA A C 1
ATOM 4759 O O . ALA A 1 584 ? -21.642 22.604 24.490 1.00 92.75 584 ALA A O 1
ATOM 4760 N N . PHE A 1 585 ? -19.446 22.455 24.075 1.00 95.44 585 PHE A N 1
ATOM 4761 C CA . PHE A 1 585 ? -19.606 22.276 22.634 1.00 95.44 585 PHE A CA 1
ATOM 4762 C C . PHE A 1 585 ? -20.241 20.928 22.298 1.00 95.44 585 PHE A C 1
ATOM 4764 O O . PHE A 1 585 ? -21.225 20.900 21.563 1.00 95.44 585 PHE A O 1
ATOM 4771 N N . ALA A 1 586 ? -19.715 19.832 22.850 1.00 94.56 586 ALA A N 1
ATOM 4772 C CA . ALA A 1 586 ? -20.213 18.492 22.567 1.00 94.56 586 ALA A CA 1
ATOM 4773 C C . ALA A 1 586 ? -21.685 18.331 22.981 1.00 94.56 586 ALA A C 1
ATOM 4775 O O . ALA A 1 586 ? -22.497 17.812 22.218 1.00 94.56 586 ALA A O 1
ATOM 4776 N N . MET A 1 587 ? -22.057 18.880 24.142 1.00 92.12 587 MET A N 1
ATOM 4777 C CA . MET A 1 587 ? -23.421 18.836 24.676 1.00 92.12 587 MET A CA 1
ATOM 4778 C C . MET A 1 587 ? -24.469 19.538 23.804 1.00 92.12 587 MET A C 1
ATOM 4780 O O . MET A 1 587 ? -25.651 19.245 23.956 1.00 92.12 587 MET A O 1
ATOM 4784 N N . LYS A 1 588 ? -24.076 20.417 22.869 1.00 91.88 588 LYS A N 1
ATOM 4785 C CA . LYS A 1 588 ? -25.010 21.006 21.887 1.00 91.88 588 LYS A CA 1
ATOM 4786 C C . LYS A 1 588 ? -25.573 19.973 20.911 1.00 91.88 588 LYS A C 1
ATOM 4788 O O . LYS A 1 588 ? -26.632 20.204 20.342 1.00 91.88 588 LYS A O 1
ATOM 4793 N N . TYR A 1 589 ? -24.856 18.869 20.711 1.00 91.12 589 TYR A N 1
ATOM 4794 C CA . TYR A 1 589 ? -25.196 17.825 19.744 1.00 91.12 589 TYR A CA 1
ATOM 4795 C C . TYR A 1 589 ? -25.686 16.539 20.411 1.00 91.12 589 TYR A C 1
ATOM 4797 O O . TYR A 1 589 ? -26.215 15.664 19.733 1.00 91.12 589 TYR A O 1
ATOM 4805 N N . VAL A 1 590 ? -25.519 16.408 21.730 1.00 87.94 590 VAL A N 1
ATOM 4806 C CA . VAL A 1 590 ? -26.003 15.250 22.487 1.00 87.94 590 VAL A CA 1
ATOM 4807 C C . VAL A 1 590 ? -27.533 15.248 22.496 1.00 87.94 590 VAL A C 1
ATOM 4809 O O . VAL A 1 590 ? -28.172 16.152 23.033 1.00 87.94 590 VAL A O 1
ATOM 4812 N N . THR A 1 591 ? -28.126 14.198 21.933 1.00 75.38 591 THR A N 1
ATOM 4813 C CA . THR A 1 591 ? -29.578 14.008 21.848 1.00 75.38 591 THR A CA 1
ATOM 4814 C C . THR A 1 591 ? -30.097 13.263 23.084 1.00 75.38 591 THR A C 1
ATOM 4816 O O . THR A 1 591 ? -30.449 12.085 23.007 1.00 75.38 591 THR A O 1
ATOM 4819 N N . GLY A 1 592 ? -30.090 13.925 24.243 1.00 79.25 592 GLY A N 1
ATOM 4820 C CA . GLY A 1 592 ? -30.701 13.427 25.481 1.00 79.25 592 GLY A CA 1
ATOM 4821 C C . GLY A 1 592 ? -31.999 14.178 25.775 1.00 79.25 592 GLY A C 1
ATOM 4822 O O . GLY A 1 592 ? -31.963 15.387 26.004 1.00 79.25 592 GLY A O 1
ATOM 4823 N N . VAL A 1 593 ? -33.141 13.484 25.760 1.00 83.31 593 VAL A N 1
ATOM 4824 C CA . VAL A 1 593 ? -34.445 14.094 26.070 1.00 83.31 593 VAL A CA 1
ATOM 4825 C C . VAL A 1 593 ? -34.694 13.993 27.569 1.00 83.31 593 VAL A C 1
ATOM 4827 O O . VAL A 1 593 ? -34.889 12.900 28.094 1.00 83.31 593 VAL A O 1
ATOM 4830 N N . VAL A 1 594 ? -34.687 15.139 28.247 1.00 90.12 594 VAL A N 1
ATOM 4831 C CA . VAL A 1 594 ? -35.122 15.255 29.642 1.00 90.12 594 VAL A CA 1
ATOM 4832 C C . VAL A 1 594 ? -36.566 15.728 29.623 1.00 90.12 594 VAL A C 1
ATOM 4834 O O . VAL A 1 594 ? -36.853 16.812 29.118 1.00 90.12 594 VAL A O 1
ATOM 4837 N N . LEU A 1 595 ? -37.471 14.908 30.144 1.00 91.44 595 LEU A N 1
ATOM 4838 C CA . LEU A 1 595 ? -38.887 15.244 30.224 1.00 91.44 595 LEU A CA 1
ATOM 4839 C C . LEU A 1 595 ? -39.123 16.192 31.405 1.00 91.44 595 LEU A C 1
ATOM 4841 O O . LEU A 1 595 ? -38.519 16.033 32.463 1.00 91.44 595 LEU A O 1
ATOM 4845 N N . GLN A 1 596 ? -39.994 17.180 31.237 1.00 90.81 596 GLN A N 1
ATOM 4846 C CA . GLN A 1 596 ? -40.479 17.996 32.347 1.00 90.81 596 GLN A CA 1
ATOM 4847 C C . GLN A 1 596 ? -41.894 17.538 32.659 1.00 90.81 596 GLN A C 1
ATOM 4849 O O . GLN A 1 596 ? -42.773 17.666 31.811 1.00 90.81 596 GLN A O 1
ATOM 4854 N N . LEU A 1 597 ? -42.083 16.951 33.838 1.00 91.81 597 LEU A N 1
ATOM 4855 C CA . LEU A 1 597 ? -43.372 16.395 34.231 1.00 91.81 597 LEU A CA 1
ATOM 4856 C C . LEU A 1 597 ? -44.142 17.384 35.092 1.00 91.81 597 LEU A C 1
ATOM 4858 O O . LEU A 1 597 ? -43.563 18.053 35.950 1.00 91.81 597 LEU A O 1
ATOM 4862 N N . MET A 1 598 ? -45.448 17.428 34.858 1.00 91.19 598 MET A N 1
ATOM 4863 C CA . MET A 1 598 ? -46.408 18.239 35.595 1.00 91.19 598 MET A CA 1
ATOM 4864 C C . MET A 1 598 ? -47.478 17.359 36.246 1.00 91.19 598 MET A C 1
ATOM 4866 O O . MET A 1 598 ? -47.609 16.173 35.945 1.00 91.19 598 MET A O 1
ATOM 4870 N N . ASP A 1 599 ? -48.321 17.946 37.098 1.00 89.38 599 ASP A N 1
ATOM 4871 C CA . ASP A 1 599 ? -49.455 17.246 37.723 1.00 89.38 599 ASP A CA 1
ATOM 4872 C C . ASP A 1 599 ? -50.419 16.584 36.709 1.00 89.38 599 ASP A C 1
ATOM 4874 O O . ASP A 1 599 ? -51.134 15.644 37.058 1.00 89.38 599 ASP A O 1
ATOM 4878 N N . SER A 1 600 ? -50.445 17.038 35.450 1.00 88.44 600 SER A N 1
ATOM 4879 C CA . SER A 1 600 ? -51.210 16.410 34.362 1.00 88.44 600 SER A CA 1
ATOM 4880 C C . SER A 1 600 ? -50.677 15.038 33.935 1.00 88.44 600 SER A C 1
ATOM 4882 O O . SER A 1 600 ? -51.423 14.252 33.354 1.00 88.44 600 SER A O 1
ATOM 4884 N N . ASP A 1 601 ? -49.414 14.726 34.231 1.00 88.25 601 ASP A N 1
ATOM 4885 C CA . ASP A 1 601 ? -48.726 13.517 33.765 1.00 88.25 601 ASP A CA 1
ATOM 4886 C C . ASP A 1 601 ? -48.859 12.327 34.725 1.00 88.25 601 ASP A C 1
ATOM 4888 O O . ASP A 1 601 ? -48.339 11.247 34.454 1.00 88.25 601 ASP A O 1
ATOM 4892 N N . ILE A 1 602 ? -49.605 12.476 35.827 1.00 86.00 602 ILE A N 1
ATOM 4893 C CA . ILE A 1 602 ? -49.803 11.428 36.847 1.00 86.00 602 ILE A CA 1
ATOM 4894 C C . ILE A 1 602 ? -50.295 10.103 36.240 1.00 86.00 602 ILE A C 1
ATOM 4896 O O . ILE A 1 602 ? -49.919 9.025 36.703 1.00 86.00 602 ILE A O 1
ATOM 4900 N N . GLU A 1 603 ? -51.112 10.158 35.183 1.00 83.56 603 GLU A N 1
ATOM 4901 C CA . GLU A 1 603 ? -51.632 8.958 34.516 1.00 83.56 603 GLU A CA 1
ATOM 4902 C C . GLU A 1 603 ? -50.535 8.088 33.872 1.00 83.56 603 GLU A C 1
ATOM 4904 O O . GLU A 1 603 ? -50.783 6.906 33.635 1.00 83.56 603 GLU A O 1
ATOM 4909 N N . GLN A 1 604 ? -49.333 8.626 33.619 1.00 80.06 604 GLN A N 1
ATOM 4910 C CA . GLN A 1 604 ? -48.190 7.879 33.070 1.00 80.06 604 GLN A CA 1
ATOM 4911 C C . GLN A 1 604 ? -47.583 6.891 34.083 1.00 80.06 604 GLN A C 1
ATOM 4913 O O . GLN A 1 604 ? -46.915 5.932 33.701 1.00 80.06 604 GLN A O 1
ATOM 4918 N N . PHE A 1 605 ? -47.841 7.086 35.381 1.00 82.81 605 PHE A N 1
ATOM 4919 C CA . PHE A 1 605 ? -47.321 6.235 36.458 1.00 82.81 605 PHE A CA 1
ATOM 4920 C C . PHE A 1 605 ? -48.275 5.110 36.870 1.00 82.81 605 PHE A C 1
ATOM 4922 O O . PHE A 1 605 ? -47.969 4.327 37.771 1.00 82.81 605 PHE A O 1
ATOM 4929 N N . LYS A 1 606 ? -49.434 5.006 36.214 1.00 76.75 606 LYS A N 1
ATOM 4930 C CA . LYS A 1 606 ? -50.401 3.927 36.430 1.00 76.75 606 LYS A CA 1
ATOM 4931 C C . LYS A 1 606 ? -50.155 2.792 35.439 1.00 76.75 606 LYS A C 1
ATOM 4933 O O . LYS A 1 606 ? -49.869 3.025 34.270 1.00 76.75 606 LYS A O 1
ATOM 4938 N N . ILE A 1 607 ? -50.326 1.547 35.885 1.00 66.25 607 ILE A N 1
ATOM 4939 C CA . ILE A 1 607 ? -50.211 0.367 35.016 1.00 66.25 607 ILE A CA 1
ATOM 4940 C C . ILE A 1 607 ? -51.349 0.392 33.985 1.00 66.25 607 ILE A C 1
ATOM 4942 O O . ILE A 1 607 ? -52.493 0.064 34.306 1.00 66.25 607 ILE A O 1
ATOM 4946 N N . LYS A 1 608 ? -51.047 0.741 32.731 1.00 59.06 608 LYS A N 1
ATOM 4947 C CA . LYS A 1 608 ? -51.976 0.583 31.605 1.00 59.06 608 LYS A CA 1
ATOM 4948 C C . LYS A 1 608 ? -51.661 -0.708 30.854 1.00 59.06 608 LYS A C 1
ATOM 4950 O O . LYS A 1 608 ? -50.581 -0.866 30.300 1.00 59.06 608 LYS A O 1
ATOM 4955 N N . LYS A 1 609 ? -52.633 -1.623 30.773 1.00 51.66 609 LYS A N 1
ATOM 4956 C CA . LYS A 1 609 ? -52.524 -2.897 30.025 1.00 51.66 609 LYS A CA 1
ATOM 4957 C C . LYS A 1 609 ? -52.304 -2.733 28.507 1.00 51.66 609 LYS A C 1
ATOM 4959 O O . LYS A 1 609 ? -52.066 -3.735 27.844 1.00 51.66 609 LYS A O 1
ATOM 4964 N N . SER A 1 610 ? -52.435 -1.524 27.952 1.00 44.81 610 SER A N 1
ATOM 4965 C CA . SER A 1 610 ? -52.499 -1.271 26.504 1.00 44.81 610 SER A CA 1
ATOM 4966 C C . SER A 1 610 ? -51.313 -0.497 25.914 1.00 44.81 610 SER A C 1
ATOM 4968 O O . SER A 1 610 ? -51.314 -0.265 24.707 1.00 44.81 610 SER A O 1
ATOM 4970 N N . GLU A 1 611 ? -50.335 -0.056 26.710 1.00 52.56 611 GLU A N 1
ATOM 4971 C CA . GLU A 1 611 ? -49.195 0.731 26.209 1.00 52.56 611 GLU A CA 1
ATOM 4972 C C . GLU A 1 611 ? -47.942 -0.141 26.013 1.00 52.56 611 GLU A C 1
ATOM 4974 O O . GLU A 1 611 ? -47.604 -0.976 26.849 1.00 52.56 611 GLU A O 1
ATOM 4979 N N . LYS A 1 612 ? -47.263 0.053 24.871 1.00 52.91 612 LYS A N 1
ATOM 4980 C CA . LYS A 1 612 ? -46.049 -0.683 24.462 1.00 52.91 612 LYS A CA 1
ATOM 4981 C C . LYS A 1 612 ? -44.786 -0.273 25.235 1.00 52.91 612 LYS A C 1
ATOM 4983 O O . LYS A 1 612 ? -43.778 -0.962 25.128 1.00 52.91 612 LYS A O 1
ATOM 4988 N N . ASP A 1 613 ? -44.814 0.837 25.972 1.00 61.16 613 ASP A N 1
ATOM 4989 C CA . ASP A 1 613 ? -43.641 1.373 26.663 1.00 61.16 613 ASP A CA 1
ATOM 4990 C C . ASP A 1 613 ? -43.604 0.925 28.131 1.00 61.16 613 ASP A C 1
ATOM 4992 O O . ASP A 1 613 ? -44.260 1.495 28.998 1.00 61.16 613 ASP A O 1
ATOM 4996 N N . THR A 1 614 ? -42.837 -0.130 28.411 1.00 70.19 614 THR A N 1
ATOM 4997 C CA . THR A 1 614 ? -42.656 -0.686 29.763 1.00 70.19 614 THR A CA 1
ATOM 4998 C C . THR A 1 614 ? -41.414 -0.143 30.475 1.00 70.19 614 THR A C 1
ATOM 5000 O O . THR A 1 614 ? -40.928 -0.771 31.421 1.00 70.19 614 THR A O 1
ATOM 5003 N N . ARG A 1 615 ? -40.822 0.953 29.985 1.00 80.25 615 ARG A N 1
ATOM 5004 C CA . ARG A 1 615 ? -39.566 1.490 30.524 1.00 80.25 615 ARG A CA 1
ATOM 5005 C C . ARG A 1 615 ? -39.762 2.076 31.923 1.00 80.25 615 ARG A C 1
ATOM 5007 O O . ARG A 1 615 ? -40.834 2.555 32.287 1.00 80.25 615 ARG A O 1
ATOM 5014 N N . GLY A 1 616 ? -38.697 2.015 32.720 1.00 87.38 616 GLY A N 1
ATOM 5015 C CA . GLY A 1 616 ? -38.648 2.693 34.014 1.00 87.38 616 GLY A CA 1
ATOM 5016 C C . GLY A 1 616 ? -38.477 4.204 33.857 1.00 87.38 616 GLY A C 1
ATOM 5017 O O . GLY A 1 616 ? -38.136 4.695 32.782 1.00 87.38 616 GLY A O 1
ATOM 5018 N N . TRP A 1 617 ? -38.664 4.926 34.952 1.00 92.00 617 TRP A N 1
ATOM 5019 C CA . TRP A 1 617 ? -38.526 6.371 35.076 1.00 92.00 617 TRP A CA 1
ATOM 5020 C C . TRP A 1 617 ? -37.439 6.705 36.095 1.00 92.00 617 TRP A C 1
ATOM 5022 O O . TRP A 1 617 ? -37.476 6.223 37.223 1.00 92.00 617 TRP A O 1
ATOM 5032 N N . LEU A 1 618 ? -36.488 7.543 35.701 1.00 95.25 618 LEU A N 1
ATOM 5033 C CA . LEU A 1 618 ? -35.525 8.195 36.577 1.00 95.25 618 LEU A CA 1
ATOM 5034 C C . LEU A 1 618 ? -36.002 9.630 36.796 1.00 95.25 618 LEU A C 1
ATOM 5036 O O . LEU A 1 618 ? -35.968 10.448 35.874 1.00 95.25 618 LEU A O 1
ATOM 5040 N N . LEU A 1 619 ? -36.491 9.907 37.998 1.00 94.69 619 LEU A N 1
ATOM 5041 C CA . LEU A 1 619 ? -37.138 11.160 38.359 1.00 94.69 619 LEU A CA 1
ATOM 5042 C C . LEU A 1 619 ? -36.214 11.967 39.269 1.00 94.69 619 LEU A C 1
ATOM 5044 O O . LEU A 1 619 ? -35.757 11.464 40.293 1.00 94.69 619 LEU A O 1
ATOM 5048 N N . ASP A 1 620 ? -35.958 13.212 38.891 1.00 94.62 620 ASP A N 1
ATOM 5049 C CA . ASP A 1 620 ? -35.194 14.188 39.664 1.00 94.62 620 ASP A CA 1
ATOM 5050 C C . ASP A 1 620 ? -36.144 15.264 40.198 1.00 94.62 620 ASP A C 1
ATOM 5052 O O . ASP A 1 620 ? -36.681 16.072 39.431 1.00 94.62 620 ASP A O 1
ATOM 5056 N N . PHE A 1 621 ? -36.385 15.232 41.507 1.00 93.31 621 PHE A N 1
ATOM 5057 C CA . PHE A 1 621 ? -37.255 16.169 42.206 1.00 93.31 621 PHE A CA 1
ATOM 5058 C C . PHE A 1 621 ? -36.440 17.384 42.659 1.00 93.31 621 PHE A C 1
ATOM 5060 O O . PHE A 1 621 ? -35.411 17.244 43.320 1.00 93.31 621 PHE A O 1
ATOM 5067 N N . CYS A 1 622 ? -36.901 18.582 42.303 1.00 89.75 622 CYS A N 1
ATOM 5068 C CA . CYS A 1 622 ? -36.274 19.850 42.672 1.00 89.75 622 CYS A CA 1
ATOM 5069 C C . CYS A 1 622 ? -37.286 20.782 43.354 1.00 89.75 622 CYS A C 1
ATOM 5071 O O . CYS A 1 622 ? -38.424 20.903 42.897 1.00 89.75 622 CYS A O 1
ATOM 5073 N N . GLU A 1 623 ? -36.821 21.528 44.354 1.00 87.25 623 GLU A N 1
ATOM 5074 C CA . GLU A 1 623 ? -37.528 22.635 45.018 1.00 87.25 623 GLU A CA 1
ATOM 5075 C C . GLU A 1 623 ? -36.670 23.908 44.872 1.00 87.25 623 GLU A C 1
ATOM 5077 O O . GLU A 1 623 ? -35.445 23.831 44.987 1.00 87.25 623 GLU A O 1
ATOM 5082 N N . HIS A 1 624 ? -37.264 25.078 44.599 1.00 73.00 624 HIS A N 1
ATOM 5083 C CA . HIS A 1 624 ? -36.548 26.312 44.219 1.00 73.00 624 HIS A CA 1
ATOM 5084 C C . HIS A 1 624 ? -35.472 26.780 45.212 1.00 73.00 624 HIS A C 1
ATOM 5086 O O . HIS A 1 624 ? -34.553 27.499 44.816 1.00 73.00 624 HIS A O 1
ATOM 5092 N N . GLN A 1 625 ? -35.593 26.414 46.491 1.00 63.47 625 GLN A N 1
ATOM 5093 C CA . GLN A 1 625 ? -34.667 26.807 47.560 1.00 63.47 625 GLN A CA 1
ATOM 5094 C C . GLN A 1 625 ? -33.647 25.717 47.928 1.00 63.47 625 GLN A C 1
ATOM 5096 O O . GLN A 1 625 ? -32.778 25.964 48.763 1.00 63.47 625 GLN A O 1
ATOM 5101 N N . SER A 1 626 ? -33.728 24.534 47.314 1.00 64.12 626 SER A N 1
ATOM 5102 C CA . SER A 1 626 ? -32.859 23.396 47.611 1.00 64.12 626 SER A CA 1
ATOM 5103 C C . SER A 1 626 ? -31.767 23.235 46.550 1.00 64.12 626 SER A C 1
ATOM 5105 O O . SER A 1 626 ? -32.041 23.223 45.351 1.00 64.12 626 SER A O 1
ATOM 5107 N N . SER A 1 627 ? -30.513 23.082 46.989 1.00 65.31 627 SER A N 1
ATOM 5108 C CA . SER A 1 627 ? -29.393 22.679 46.126 1.00 65.31 627 SER A CA 1
ATOM 5109 C C . SER A 1 627 ? -29.338 21.167 45.867 1.00 65.31 627 SER A C 1
ATOM 5111 O O . SER A 1 627 ? -28.469 20.722 45.121 1.00 65.31 627 SER A O 1
ATOM 5113 N N . ASP A 1 628 ? -30.243 20.381 46.460 1.00 76.88 628 ASP A N 1
ATOM 5114 C CA . ASP A 1 628 ? -30.216 18.912 46.452 1.00 76.88 628 ASP A CA 1
ATOM 5115 C C . ASP A 1 628 ? -30.959 18.312 45.246 1.00 76.88 628 ASP A C 1
ATOM 5117 O O . ASP A 1 628 ? -31.798 17.418 45.388 1.00 76.88 628 ASP A O 1
ATOM 5121 N N . CYS A 1 629 ? -30.677 18.803 44.039 1.00 86.25 629 CYS A N 1
ATOM 5122 C CA . CYS A 1 629 ? -31.140 18.155 42.811 1.00 86.25 629 CYS A CA 1
ATOM 5123 C C . CYS A 1 629 ? -30.100 18.222 41.688 1.00 86.25 629 CYS A C 1
ATOM 5125 O O . CYS A 1 629 ? -29.108 18.953 41.769 1.00 86.25 629 CYS A O 1
ATOM 5127 N N . LEU A 1 630 ? -30.285 17.429 40.628 1.00 90.75 630 LEU A N 1
ATOM 5128 C CA . LEU A 1 630 ? -29.266 17.307 39.584 1.00 90.75 630 LEU A CA 1
ATOM 5129 C C . LEU A 1 630 ? -29.055 18.616 38.808 1.00 90.75 630 LEU A C 1
ATOM 5131 O O . LEU A 1 630 ? -29.952 19.443 38.625 1.00 90.75 630 LEU A O 1
ATOM 5135 N N . SER A 1 631 ? -27.853 18.792 38.259 1.00 89.75 631 SER A N 1
ATOM 5136 C CA . SER A 1 631 ? -27.596 19.869 37.299 1.00 89.75 631 SER A CA 1
ATOM 5137 C C . SER A 1 631 ? -28.292 19.587 35.958 1.00 89.75 631 SER A C 1
ATOM 5139 O O . SER A 1 631 ? -28.550 18.437 35.596 1.00 89.75 631 SER A O 1
ATOM 5141 N N . GLU A 1 632 ? -28.586 20.631 35.168 1.00 88.00 632 GLU A N 1
ATOM 5142 C CA . GLU A 1 632 ? -29.144 20.445 33.814 1.00 88.00 632 GLU A CA 1
ATOM 5143 C C . GLU A 1 632 ? -28.218 19.591 32.935 1.00 88.00 632 GLU A C 1
ATOM 5145 O O . GLU A 1 632 ? -28.681 18.736 32.177 1.00 88.00 632 GLU A O 1
ATOM 5150 N N . LEU A 1 633 ? -26.907 19.778 33.101 1.00 88.69 633 LEU A N 1
ATOM 5151 C CA . LEU A 1 633 ? -25.880 19.003 32.424 1.00 88.69 633 LEU A CA 1
ATOM 5152 C C . LEU A 1 633 ? -25.969 17.512 32.787 1.00 88.69 633 LEU A C 1
ATOM 5154 O O . LEU A 1 633 ? -26.045 16.684 31.881 1.00 88.69 633 LEU A O 1
ATOM 5158 N N . ASN A 1 634 ? -26.015 17.168 34.079 1.00 91.12 634 ASN A N 1
ATOM 5159 C CA . ASN A 1 634 ? -26.072 15.771 34.526 1.00 91.12 634 ASN A CA 1
ATOM 5160 C C . ASN A 1 634 ? -27.379 15.095 34.103 1.00 91.12 634 ASN A C 1
ATOM 5162 O O . ASN A 1 634 ? -27.339 13.960 33.635 1.00 91.12 634 ASN A O 1
ATOM 5166 N N . ARG A 1 635 ? -28.520 15.801 34.150 1.00 92.69 635 ARG A N 1
ATOM 5167 C CA . ARG A 1 635 ? -29.794 15.284 33.617 1.00 92.69 635 ARG A CA 1
ATOM 5168 C C . ARG A 1 635 ? -29.699 14.944 32.130 1.00 92.69 635 ARG A C 1
ATOM 5170 O O . ARG A 1 635 ? -30.098 13.854 31.728 1.00 92.69 635 ARG A O 1
ATOM 5177 N N . LYS A 1 636 ? -29.137 15.840 31.308 1.00 91.75 636 LYS A N 1
ATOM 5178 C CA . LYS A 1 636 ? -28.952 15.582 29.867 1.00 91.75 636 LYS A CA 1
ATOM 5179 C C . LYS A 1 636 ? -27.986 14.425 29.603 1.00 91.75 636 LYS A C 1
ATOM 5181 O O . LYS A 1 636 ? -28.252 13.617 28.717 1.00 91.75 636 LYS A O 1
ATOM 5186 N N . LYS A 1 637 ? -26.899 14.317 30.373 1.00 92.12 637 LYS A N 1
ATOM 5187 C CA . LYS A 1 637 ? -25.965 13.183 30.287 1.00 92.12 637 LYS A CA 1
ATOM 5188 C C . LYS A 1 637 ? -26.639 11.858 30.641 1.00 92.12 637 LYS A C 1
ATOM 5190 O O . LYS A 1 637 ? -26.476 10.897 29.898 1.00 92.12 637 LYS A O 1
ATOM 5195 N N . LEU A 1 638 ? -27.438 11.817 31.710 1.00 92.81 638 LEU A N 1
ATOM 5196 C CA . LEU A 1 638 ? -28.232 10.640 32.085 1.00 92.81 638 LEU A CA 1
ATOM 5197 C C . LEU A 1 638 ? -29.219 10.255 30.985 1.00 92.81 638 LEU A C 1
ATOM 5199 O O . LEU A 1 638 ? -29.272 9.092 30.598 1.00 92.81 638 LEU A O 1
ATOM 5203 N N . ALA A 1 639 ? -29.951 11.231 30.446 1.00 91.38 639 ALA A N 1
ATOM 5204 C CA . ALA A 1 639 ? -30.913 11.005 29.370 1.00 91.38 639 ALA A CA 1
ATOM 5205 C C . ALA A 1 639 ? -30.259 10.440 28.099 1.00 91.38 639 ALA A C 1
ATOM 5207 O O . ALA A 1 639 ? -30.872 9.646 27.390 1.00 91.38 639 ALA A O 1
ATOM 5208 N N . ALA A 1 640 ? -29.020 10.841 27.809 1.00 88.56 640 ALA A N 1
ATOM 5209 C CA . ALA A 1 640 ? -28.249 10.303 26.696 1.00 88.56 640 ALA A CA 1
ATOM 5210 C C . ALA A 1 640 ? -27.681 8.902 26.990 1.00 88.56 640 ALA A C 1
ATOM 5212 O O . ALA A 1 640 ? -27.806 8.018 26.149 1.00 88.56 640 ALA A O 1
ATOM 5213 N N . ASN A 1 641 ? -27.113 8.679 28.179 1.00 87.12 641 ASN A N 1
ATOM 5214 C CA . ASN A 1 641 ? -26.504 7.399 28.569 1.00 87.12 641 ASN A CA 1
ATOM 5215 C C . ASN A 1 641 ? -27.541 6.271 28.711 1.00 87.12 641 ASN A C 1
ATOM 5217 O O . ASN A 1 641 ? -27.325 5.149 28.257 1.00 87.12 641 ASN A O 1
ATOM 5221 N N . LEU A 1 642 ? -28.704 6.585 29.286 1.00 86.75 642 LEU A N 1
ATOM 5222 C CA . LEU A 1 642 ? -29.807 5.643 29.503 1.00 86.75 642 LEU A CA 1
ATOM 5223 C C . LEU A 1 642 ? -30.854 5.685 28.380 1.00 86.75 642 LEU A C 1
ATOM 5225 O O . LEU A 1 642 ? -31.981 5.205 28.553 1.00 86.75 642 LEU A O 1
ATOM 5229 N N . ARG A 1 643 ? -30.503 6.269 27.228 1.00 83.50 643 ARG A N 1
ATOM 5230 C CA . ARG A 1 643 ? -31.414 6.443 26.097 1.00 83.50 643 ARG A CA 1
ATOM 5231 C C . ARG A 1 643 ? -32.021 5.103 25.687 1.00 83.50 643 ARG A C 1
ATOM 5233 O O . ARG A 1 643 ? -31.319 4.123 25.470 1.00 83.50 643 ARG A O 1
ATOM 5240 N N . GLY A 1 644 ? -33.346 5.076 25.571 1.00 76.88 644 GLY A N 1
ATOM 5241 C CA . GLY A 1 644 ? -34.085 3.874 25.176 1.00 76.88 644 GLY A CA 1
ATOM 5242 C C . GLY A 1 644 ? -34.291 2.854 26.302 1.00 76.88 644 GLY A C 1
ATOM 5243 O O . GLY A 1 644 ? -35.187 2.031 26.175 1.00 76.88 644 GLY A O 1
ATOM 5244 N N . LEU A 1 645 ? -33.562 2.938 27.420 1.00 79.69 645 LEU A N 1
ATOM 5245 C CA . LEU A 1 645 ? -33.749 2.055 28.578 1.00 79.69 645 LEU A CA 1
ATOM 5246 C C . LEU A 1 645 ? -34.685 2.643 29.634 1.00 79.69 645 LEU A C 1
ATOM 5248 O O . LEU A 1 645 ? -35.548 1.942 30.161 1.00 79.69 645 LEU A O 1
ATOM 5252 N N . VAL A 1 646 ? -34.488 3.919 29.968 1.00 87.62 646 VAL A N 1
ATOM 5253 C CA . VAL A 1 646 ? -35.171 4.597 31.076 1.00 87.62 646 VAL A CA 1
ATOM 5254 C C . VAL A 1 646 ? -35.553 6.007 30.641 1.00 87.62 646 VAL A C 1
ATOM 5256 O O . VAL A 1 646 ? -34.780 6.696 29.978 1.00 87.62 646 VAL A O 1
ATOM 5259 N N . ASN A 1 647 ? -36.751 6.442 31.014 1.00 90.00 647 ASN A N 1
ATOM 5260 C CA . ASN A 1 647 ? -37.196 7.815 30.816 1.00 90.00 647 ASN A CA 1
ATOM 5261 C C . ASN A 1 647 ? -36.586 8.699 31.907 1.00 90.00 647 ASN A C 1
ATOM 5263 O O . ASN A 1 647 ? -36.761 8.417 33.088 1.00 90.00 647 ASN A O 1
ATOM 5267 N N . VAL A 1 648 ? -35.875 9.763 31.536 1.00 94.19 648 VAL A N 1
ATOM 5268 C CA . VAL A 1 648 ? -35.280 10.703 32.499 1.00 94.19 648 VAL A CA 1
ATOM 5269 C C . VAL A 1 648 ? -36.140 11.956 32.566 1.00 94.19 648 VAL A C 1
ATOM 5271 O O . VAL A 1 648 ? -36.402 12.576 31.532 1.00 94.19 648 VAL A O 1
ATOM 5274 N N . ALA A 1 649 ? -36.569 12.338 33.767 1.00 93.88 649 ALA A N 1
ATOM 5275 C CA . ALA A 1 649 ? -37.456 13.474 33.953 1.00 93.88 649 ALA A CA 1
ATOM 5276 C C . ALA A 1 649 ? -37.080 14.365 35.139 1.00 93.88 649 ALA A C 1
ATOM 5278 O O . ALA A 1 649 ? -36.570 13.897 36.154 1.00 93.88 649 ALA A O 1
ATOM 5279 N N . LYS A 1 650 ? -37.384 15.658 35.004 1.00 93.88 650 LYS A N 1
ATOM 5280 C CA . LYS A 1 650 ? -37.337 16.655 36.072 1.00 93.88 650 LYS A CA 1
ATOM 5281 C C . LYS A 1 650 ? -38.755 16.944 36.560 1.00 93.88 650 LYS A C 1
ATOM 5283 O O . LYS A 1 650 ? -39.650 17.179 35.745 1.00 93.88 650 LYS A O 1
ATOM 5288 N N . VAL A 1 651 ? -38.922 17.012 37.876 1.00 93.19 651 VAL A N 1
ATOM 5289 C CA . VAL A 1 651 ? -40.155 17.443 38.540 1.00 93.19 651 VAL A CA 1
ATOM 5290 C C . VAL A 1 651 ? -39.854 18.686 39.371 1.00 93.19 651 VAL A C 1
ATOM 5292 O O . VAL A 1 651 ? -38.956 18.672 40.211 1.00 93.19 651 VAL A O 1
ATOM 5295 N N . ASN A 1 652 ? -40.587 19.773 39.127 1.00 91.25 652 ASN A N 1
ATOM 5296 C CA . ASN A 1 652 ? -40.516 20.978 39.952 1.00 91.25 652 ASN A CA 1
ATOM 5297 C C . ASN A 1 652 ? -41.609 20.914 41.026 1.00 91.25 652 ASN A C 1
ATOM 5299 O O . ASN A 1 652 ? -42.789 21.033 40.695 1.00 91.25 652 ASN A O 1
ATOM 5303 N N . CYS A 1 653 ? -41.235 20.718 42.291 1.00 90.81 653 CYS A N 1
ATOM 5304 C CA . CYS A 1 653 ? -42.198 20.533 43.376 1.00 90.81 653 CYS A CA 1
ATOM 5305 C C . CYS A 1 653 ? -42.943 21.801 43.794 1.00 90.81 653 CYS A C 1
ATOM 5307 O O . CYS A 1 653 ? -43.987 21.687 44.436 1.00 90.81 653 CYS A O 1
ATOM 5309 N N . ASP A 1 654 ? -42.480 22.978 43.374 1.00 87.62 654 ASP A N 1
ATOM 5310 C CA . ASP A 1 654 ? -43.224 24.227 43.560 1.00 87.62 654 ASP A CA 1
ATOM 5311 C C . ASP A 1 654 ? -44.395 24.343 42.570 1.00 87.62 654 ASP A C 1
ATOM 5313 O O . ASP A 1 654 ? -45.436 24.920 42.880 1.00 87.62 654 ASP A O 1
ATOM 5317 N N . GLU A 1 655 ? -44.237 23.767 41.375 1.00 89.12 655 GLU A N 1
ATOM 5318 C CA . GLU A 1 655 ? -45.229 23.815 40.293 1.00 89.12 655 GLU A CA 1
ATOM 5319 C C . GLU A 1 655 ? -46.120 22.561 40.256 1.00 89.12 655 GLU A C 1
ATOM 5321 O O . GLU A 1 655 ? -47.280 22.637 39.858 1.00 89.12 655 GLU A O 1
ATOM 5326 N N . SER A 1 656 ? -45.589 21.404 40.667 1.00 91.25 656 SER A N 1
ATOM 5327 C CA . SER A 1 656 ? -46.213 20.077 40.523 1.00 91.25 656 SER A CA 1
ATOM 5328 C C . SER A 1 656 ? -46.428 19.395 41.876 1.00 91.25 656 SER A C 1
ATOM 5330 O O . SER A 1 656 ? -45.866 18.338 42.182 1.00 91.25 656 SER A O 1
ATOM 5332 N N . VAL A 1 657 ? -47.241 20.035 42.720 1.00 90.62 657 VAL A N 1
ATOM 5333 C CA . VAL A 1 657 ? -47.463 19.630 44.117 1.00 90.62 657 VAL A CA 1
ATOM 5334 C C . VAL A 1 657 ? -48.093 18.239 44.217 1.00 90.62 657 VAL A C 1
ATOM 5336 O O . VAL A 1 657 ? -47.718 17.460 45.100 1.00 90.62 657 VAL A O 1
ATOM 5339 N N . LYS A 1 658 ? -49.035 17.883 43.330 1.00 91.94 658 LYS A N 1
ATOM 5340 C CA . LYS A 1 658 ? -49.698 16.568 43.396 1.00 91.94 658 LYS A CA 1
ATOM 5341 C C . LYS A 1 658 ? -48.731 15.451 43.034 1.00 91.94 658 LYS A C 1
ATOM 5343 O O . LYS A 1 658 ? -48.778 14.401 43.670 1.00 91.94 658 LYS A O 1
ATOM 5348 N N . LEU A 1 659 ? -47.849 15.675 42.060 1.00 90.38 659 LEU A N 1
ATOM 5349 C CA . LEU A 1 659 ? -46.838 14.696 41.668 1.00 90.38 659 LEU A CA 1
ATOM 5350 C C . LEU A 1 659 ? -45.825 14.453 42.794 1.00 90.38 659 LEU A C 1
ATOM 5352 O O . LEU A 1 659 ? -45.538 13.308 43.131 1.00 90.38 659 LEU A O 1
ATOM 5356 N N . CYS A 1 660 ? -45.344 15.518 43.435 1.00 91.62 660 CYS A N 1
ATOM 5357 C CA . CYS A 1 660 ? -44.419 15.410 44.565 1.00 91.62 660 CYS A CA 1
ATOM 5358 C C . CYS A 1 660 ? -45.067 14.749 45.791 1.00 91.62 660 CYS A C 1
ATOM 5360 O O . CYS A 1 660 ? -44.445 13.923 46.456 1.00 91.62 660 CYS A O 1
ATOM 5362 N N . THR A 1 661 ? -46.354 15.018 46.037 1.00 92.44 661 THR A N 1
ATOM 5363 C CA . THR A 1 661 ? -47.127 14.338 47.092 1.00 92.44 661 THR A CA 1
ATOM 5364 C C . THR A 1 661 ? -47.354 12.855 46.768 1.00 92.44 661 THR A C 1
ATOM 5366 O O . THR A 1 661 ? -47.310 12.021 47.666 1.00 92.44 661 THR A O 1
ATOM 5369 N N . LEU A 1 662 ? -47.566 12.497 45.495 1.00 92.19 662 LEU A N 1
ATOM 5370 C CA . LEU A 1 662 ? -47.750 11.107 45.055 1.00 92.19 662 LEU A CA 1
ATOM 5371 C C . LEU A 1 662 ? -46.511 10.241 45.325 1.00 92.19 662 LEU A C 1
ATOM 5373 O O . LEU A 1 662 ? -46.648 9.082 45.718 1.00 92.19 662 LEU A O 1
ATOM 5377 N N . PHE A 1 663 ? -45.324 10.800 45.095 1.00 92.88 663 PHE A N 1
ATOM 5378 C CA . PHE A 1 663 ? -44.046 10.136 45.351 1.00 92.88 663 PHE A CA 1
ATOM 5379 C C . PHE A 1 663 ? -43.538 10.331 46.788 1.00 92.88 663 PHE A C 1
ATOM 5381 O O . PHE A 1 663 ? -42.549 9.704 47.146 1.00 92.88 663 PHE A O 1
ATOM 5388 N N . ASP A 1 664 ? -44.215 11.147 47.605 1.00 93.06 664 ASP A N 1
ATOM 5389 C CA . ASP A 1 664 ? -43.801 11.542 48.961 1.00 93.06 664 ASP A CA 1
ATOM 5390 C C . ASP A 1 664 ? -42.368 12.110 49.011 1.00 93.06 664 ASP A C 1
ATOM 5392 O O . ASP A 1 664 ? -41.539 11.742 49.844 1.00 93.06 664 ASP A O 1
ATOM 5396 N N . ARG A 1 665 ? -42.037 12.984 48.050 1.00 89.44 665 ARG A N 1
ATOM 5397 C CA . ARG A 1 665 ? -40.687 13.546 47.875 1.00 89.44 665 ARG A CA 1
ATOM 5398 C C . ARG A 1 665 ? -40.735 15.016 47.482 1.00 89.44 665 ARG A C 1
ATOM 5400 O O . ARG A 1 665 ? -41.598 15.432 46.717 1.00 89.44 665 ARG A O 1
ATOM 5407 N N . LYS A 1 666 ? -39.768 15.789 47.983 1.00 87.25 666 LYS A N 1
ATOM 5408 C CA . LYS A 1 666 ? -39.562 17.208 47.632 1.00 87.25 666 LYS A CA 1
ATOM 5409 C C . LYS A 1 666 ? -38.239 17.477 46.914 1.00 87.25 666 LYS A C 1
ATOM 5411 O O . LYS A 1 666 ? -38.158 18.398 46.109 1.00 87.25 666 LYS A O 1
ATOM 5416 N N . SER A 1 667 ? -37.222 16.662 47.181 1.00 90.00 667 SER A N 1
ATOM 5417 C CA . SER A 1 667 ? -35.909 16.723 46.540 1.00 90.00 667 SER A CA 1
ATOM 5418 C C . SER A 1 667 ? -35.314 15.321 46.365 1.00 90.00 667 SER A C 1
ATOM 5420 O O . SER A 1 667 ? -35.781 14.363 46.992 1.00 90.00 667 SER A O 1
ATOM 5422 N N . GLY A 1 668 ? -34.288 15.207 45.518 1.00 90.12 668 GLY A N 1
ATOM 5423 C CA . GLY A 1 668 ? -33.524 13.978 45.300 1.00 90.12 668 GLY A CA 1
ATOM 5424 C C . GLY A 1 668 ? -33.904 13.197 44.038 1.00 90.12 668 GLY A C 1
ATOM 5425 O O . GLY A 1 668 ? -34.830 13.549 43.302 1.00 90.12 668 GLY A O 1
ATOM 5426 N N . VAL A 1 669 ? -33.155 12.120 43.784 1.00 94.19 669 VAL A N 1
ATOM 5427 C CA . VAL A 1 669 ? -33.261 11.294 42.574 1.00 94.19 669 VAL A CA 1
ATOM 5428 C C . VAL A 1 669 ? -33.820 9.919 42.925 1.00 94.19 669 VAL A C 1
ATOM 5430 O O . VAL A 1 669 ? -33.313 9.242 43.821 1.00 94.19 669 VAL A O 1
ATOM 5433 N N . VAL A 1 670 ? -34.844 9.478 42.195 1.00 94.25 670 VAL A N 1
ATOM 5434 C CA . VAL A 1 670 ? -35.464 8.161 42.394 1.00 94.25 670 VAL A CA 1
ATOM 5435 C C . VAL A 1 670 ? -35.660 7.418 41.078 1.00 94.25 670 VAL A C 1
ATOM 5437 O O . VAL A 1 670 ? -35.893 8.015 40.028 1.00 94.25 670 VAL A O 1
ATOM 5440 N N . TYR A 1 671 ? -35.615 6.092 41.144 1.00 94.31 671 TYR A N 1
ATOM 5441 C CA . TYR A 1 671 ? -36.008 5.202 40.063 1.00 94.31 671 TYR A CA 1
ATOM 5442 C C . TYR A 1 671 ? -37.362 4.556 40.367 1.00 94.31 671 TYR A C 1
ATOM 5444 O O . TYR A 1 671 ? -37.567 3.954 41.425 1.00 94.31 671 TYR A O 1
ATOM 5452 N N . PHE A 1 672 ? -38.283 4.641 39.414 1.00 91.81 672 PHE A N 1
ATOM 5453 C CA . PHE A 1 672 ? -39.610 4.057 39.512 1.00 91.81 672 PHE A CA 1
ATOM 5454 C C . PHE A 1 672 ? -40.003 3.370 38.212 1.00 91.81 672 PHE A C 1
ATOM 5456 O O . PHE A 1 672 ? -39.956 3.965 37.140 1.00 91.81 672 PHE A O 1
ATOM 5463 N N . ARG A 1 673 ? -40.465 2.126 38.296 1.00 88.19 673 ARG A N 1
ATOM 5464 C CA . ARG A 1 673 ? -40.982 1.393 37.145 1.00 88.19 673 ARG A CA 1
ATOM 5465 C C . ARG A 1 673 ? -42.390 0.877 37.456 1.00 88.19 673 ARG A C 1
ATOM 5467 O O . ARG A 1 673 ? -42.537 0.070 38.373 1.00 88.19 673 ARG A O 1
ATOM 5474 N N . PRO A 1 674 ? -43.422 1.279 36.687 1.00 82.88 674 PRO A N 1
ATOM 5475 C CA . PRO A 1 674 ? -44.809 0.906 36.979 1.00 82.88 674 PRO A CA 1
ATOM 5476 C C . PRO A 1 674 ? -45.059 -0.608 37.037 1.00 82.88 674 PRO A C 1
ATOM 5478 O O . PRO A 1 674 ? -45.934 -1.065 37.766 1.00 82.88 674 PRO A O 1
ATOM 5481 N N . THR A 1 675 ? -44.299 -1.403 36.278 1.00 79.56 675 THR A N 1
ATOM 5482 C CA . THR A 1 675 ? -44.478 -2.862 36.203 1.00 79.56 675 THR A CA 1
ATOM 5483 C C . THR A 1 675 ? -43.884 -3.631 37.381 1.00 79.56 675 THR A C 1
ATOM 5485 O O . THR A 1 675 ? -44.150 -4.823 37.496 1.00 79.56 675 THR A O 1
ATOM 5488 N N . ASP A 1 676 ? -43.107 -2.988 38.256 1.00 81.81 676 ASP A N 1
ATOM 5489 C CA . ASP A 1 676 ? -42.403 -3.669 39.354 1.00 81.81 676 ASP A CA 1
ATOM 5490 C C . ASP A 1 676 ? -43.314 -3.949 40.562 1.00 81.81 676 ASP A C 1
ATOM 5492 O O . ASP A 1 676 ? -42.871 -4.489 41.573 1.00 81.81 676 ASP A O 1
ATOM 5496 N N . GLY A 1 677 ? -44.593 -3.563 40.486 1.00 77.81 677 GLY A N 1
ATOM 5497 C CA . GLY A 1 677 ? -45.582 -3.784 41.545 1.00 77.81 677 GLY A CA 1
ATOM 5498 C C . GLY A 1 677 ? -45.426 -2.877 42.772 1.00 77.81 677 GLY A C 1
ATOM 5499 O O . GLY A 1 677 ? -46.188 -3.027 43.726 1.00 77.81 677 GLY A O 1
ATOM 5500 N N . ARG A 1 678 ? -44.476 -1.932 42.751 1.00 84.19 678 ARG A N 1
ATOM 5501 C CA . ARG A 1 678 ? -44.260 -0.931 43.809 1.00 84.19 678 ARG A CA 1
ATOM 5502 C C . ARG A 1 678 ? -45.199 0.257 43.645 1.00 84.19 678 ARG A C 1
ATOM 5504 O O . ARG A 1 678 ? -45.552 0.630 42.524 1.00 84.19 678 ARG A O 1
ATOM 5511 N N . LYS A 1 679 ? -45.572 0.888 44.758 1.00 87.62 679 LYS A N 1
ATOM 5512 C CA . LYS A 1 679 ? -46.299 2.166 44.715 1.00 87.62 679 LYS A CA 1
ATOM 5513 C C . LYS A 1 679 ? -45.329 3.326 44.436 1.00 87.62 679 LYS A C 1
ATOM 5515 O O . LYS A 1 679 ? -44.152 3.210 44.768 1.00 87.62 679 LYS A O 1
ATOM 5520 N N . PRO A 1 680 ? -45.788 4.452 43.857 1.00 88.50 680 PRO A N 1
ATOM 5521 C CA . PRO A 1 680 ? -44.927 5.611 43.594 1.00 88.50 680 PRO A CA 1
ATOM 5522 C C . PRO A 1 680 ? -44.153 6.128 44.820 1.00 88.50 680 PRO A C 1
ATOM 5524 O O . PRO A 1 680 ? -42.977 6.451 44.704 1.00 88.50 680 PRO A O 1
ATOM 5527 N N . ASN A 1 681 ? -44.759 6.126 46.008 1.00 90.19 681 ASN A N 1
ATOM 5528 C CA . ASN A 1 681 ? -44.108 6.526 47.263 1.00 90.19 681 ASN A CA 1
ATOM 5529 C C . ASN A 1 681 ? -43.072 5.513 47.802 1.00 90.19 681 ASN A C 1
ATOM 5531 O O . ASN A 1 681 ? -42.365 5.801 48.760 1.00 90.19 681 ASN A O 1
ATOM 5535 N N . GLU A 1 682 ? -42.965 4.334 47.188 1.00 90.69 682 GLU A N 1
ATOM 5536 C CA . GLU A 1 682 ? -41.971 3.291 47.487 1.00 90.69 682 GLU A CA 1
ATOM 5537 C C . GLU A 1 682 ? -40.882 3.229 46.392 1.00 90.69 682 GLU A C 1
ATOM 5539 O O . GLU A 1 682 ? -40.194 2.212 46.230 1.00 90.69 682 GLU A O 1
ATOM 5544 N N . ALA A 1 683 ? -40.750 4.295 45.590 1.00 90.06 683 ALA A N 1
ATOM 5545 C CA . ALA A 1 683 ? -39.727 4.408 44.557 1.00 90.06 683 ALA A CA 1
ATOM 5546 C C . ALA A 1 683 ? -38.310 4.254 45.137 1.00 90.06 683 ALA A C 1
ATOM 5548 O O . ALA A 1 683 ? -38.029 4.617 46.280 1.00 90.06 683 ALA A O 1
ATOM 5549 N N . GLN A 1 684 ? -37.406 3.699 44.329 1.00 92.62 684 GLN A N 1
ATOM 5550 C CA . GLN A 1 684 ? -36.040 3.396 44.750 1.00 92.62 684 GLN A CA 1
ATOM 5551 C C . GLN A 1 684 ? -35.204 4.666 44.775 1.00 92.62 684 GLN A C 1
ATOM 5553 O O . GLN A 1 684 ? -34.972 5.270 43.733 1.00 92.62 684 GLN A O 1
ATOM 5558 N N . GLU A 1 685 ? -34.735 5.056 45.951 1.00 91.50 685 GLU A N 1
ATOM 5559 C CA . GLU A 1 685 ? -33.883 6.229 46.122 1.00 91.50 685 GLU A CA 1
ATOM 5560 C C . GLU A 1 685 ? -32.450 5.970 45.642 1.00 91.50 685 GLU A C 1
ATOM 5562 O O . GLU A 1 685 ? -31.907 4.875 45.816 1.00 91.50 685 GLU A O 1
ATOM 5567 N N . ILE A 1 686 ? -31.840 6.985 45.026 1.00 93.19 686 ILE A N 1
ATOM 5568 C CA . ILE A 1 686 ? -30.452 6.952 44.564 1.00 93.19 686 ILE A CA 1
ATOM 5569 C C . ILE A 1 686 ? -29.685 8.081 45.254 1.00 93.19 686 ILE A C 1
ATOM 5571 O O . ILE A 1 686 ? -29.859 9.256 44.941 1.00 93.19 686 ILE A O 1
ATOM 5575 N N . ASN A 1 687 ? -28.799 7.706 46.177 1.00 89.62 687 ASN A N 1
ATOM 5576 C CA . ASN A 1 687 ? -28.007 8.637 46.985 1.00 89.62 687 ASN A CA 1
ATOM 5577 C C . ASN A 1 687 ? -26.730 9.083 46.257 1.00 89.62 687 ASN A C 1
ATOM 5579 O O . ASN A 1 687 ? -25.622 8.813 46.714 1.00 89.62 687 ASN A O 1
ATOM 5583 N N . SER A 1 688 ? -26.879 9.731 45.104 1.00 90.19 688 SER A N 1
ATOM 5584 C CA . SER A 1 688 ? -25.773 10.356 44.375 1.00 90.19 688 SER A CA 1
ATOM 5585 C C . SER A 1 688 ? -26.293 11.458 43.455 1.00 90.19 688 SER A C 1
ATOM 5587 O O . SER A 1 688 ? -27.421 11.392 42.969 1.00 90.19 688 SER A O 1
ATOM 5589 N N . PHE A 1 689 ? -25.451 12.458 43.192 1.00 89.19 689 PHE A N 1
ATOM 5590 C CA . PHE A 1 689 ? -25.679 13.478 42.162 1.00 89.19 689 PHE A CA 1
ATOM 5591 C C . PHE A 1 689 ? -24.701 13.351 40.983 1.00 89.19 689 PHE A C 1
ATOM 5593 O O . PHE A 1 689 ? -24.775 14.126 40.019 1.00 89.19 689 PHE A O 1
ATOM 5600 N N . ASP A 1 690 ? -23.789 12.375 41.046 1.00 89.88 690 ASP A N 1
ATOM 5601 C CA . ASP A 1 690 ? -22.899 12.032 39.948 1.00 89.88 690 ASP A CA 1
ATOM 5602 C C . ASP A 1 690 ? -23.631 11.151 38.932 1.00 89.88 690 ASP A C 1
ATOM 5604 O O . ASP A 1 690 ? -24.237 10.129 39.258 1.00 89.88 690 ASP A O 1
ATOM 5608 N N . PHE A 1 691 ? -23.584 11.547 37.663 1.00 90.75 691 PHE A N 1
ATOM 5609 C CA . PHE A 1 691 ? -24.366 10.871 36.635 1.00 90.75 691 PHE A CA 1
ATOM 5610 C C . PHE A 1 691 ? -23.886 9.436 36.362 1.00 90.75 691 PHE A C 1
ATOM 5612 O O . PHE A 1 691 ? -24.694 8.612 35.931 1.00 90.75 691 PHE A O 1
ATOM 5619 N N . LYS A 1 692 ? -22.604 9.115 36.589 1.00 89.81 692 LYS A N 1
ATOM 5620 C CA . LYS A 1 692 ? -22.068 7.770 36.344 1.00 89.81 692 LYS A CA 1
ATOM 5621 C C . LYS A 1 692 ? -22.503 6.806 37.432 1.00 89.81 692 LYS A C 1
ATOM 5623 O O . LYS A 1 692 ? -22.927 5.693 37.119 1.00 89.81 692 LYS A O 1
ATOM 5628 N N . GLU A 1 693 ? -22.437 7.235 38.690 1.00 91.00 693 GLU A N 1
ATOM 5629 C CA . GLU A 1 693 ? -22.923 6.451 39.829 1.00 91.00 693 GLU A CA 1
ATOM 5630 C C . GLU A 1 693 ? -24.424 6.170 39.699 1.00 91.00 693 GLU A C 1
ATOM 5632 O O . GLU A 1 693 ? -24.858 5.023 39.845 1.00 91.00 693 GLU A O 1
ATOM 5637 N N . ILE A 1 694 ? -25.210 7.186 39.327 1.00 93.19 694 ILE A N 1
ATOM 5638 C CA . ILE A 1 694 ? -26.647 7.031 39.072 1.00 93.19 694 ILE A CA 1
ATOM 5639 C C . ILE A 1 694 ? -26.887 6.064 37.910 1.00 93.19 694 ILE A C 1
ATOM 5641 O O . ILE A 1 694 ? -27.664 5.125 38.063 1.00 93.19 694 ILE A O 1
ATOM 5645 N N . ALA A 1 695 ? -26.221 6.244 36.762 1.00 89.81 695 ALA A N 1
ATOM 5646 C CA . ALA A 1 695 ? -26.404 5.366 35.605 1.00 89.81 695 ALA A CA 1
ATOM 5647 C C . ALA A 1 695 ? -26.067 3.904 35.939 1.00 89.81 695 ALA A C 1
ATOM 5649 O O . ALA A 1 695 ? -26.853 3.010 35.633 1.00 89.81 695 ALA A O 1
ATOM 5650 N N . THR A 1 696 ? -24.950 3.671 36.632 1.00 88.62 696 THR A N 1
ATOM 5651 C CA . THR A 1 696 ? -24.526 2.331 37.063 1.00 88.62 696 THR A CA 1
ATOM 5652 C C . THR A 1 696 ? -25.550 1.705 38.007 1.00 88.62 696 THR A C 1
ATOM 5654 O O . THR A 1 696 ? -25.935 0.554 37.818 1.00 88.62 696 THR A O 1
ATOM 5657 N N . THR A 1 697 ? -26.057 2.476 38.973 1.00 90.38 697 THR A N 1
ATOM 5658 C CA . THR A 1 697 ? -27.090 2.023 39.917 1.00 90.38 697 THR A CA 1
ATOM 5659 C C . THR A 1 697 ? -28.387 1.672 39.189 1.00 90.38 697 THR A C 1
ATOM 5661 O O . THR A 1 697 ? -28.950 0.599 39.390 1.00 90.38 697 THR A O 1
ATOM 5664 N N . VAL A 1 698 ? -28.840 2.529 38.272 1.00 90.12 698 VAL A N 1
ATOM 5665 C CA . VAL A 1 698 ? -30.056 2.301 37.479 1.00 90.12 698 VAL A CA 1
ATOM 5666 C C . VAL A 1 698 ? -29.953 1.029 36.635 1.00 90.12 698 VAL A C 1
ATOM 5668 O O . VAL A 1 698 ? -30.924 0.279 36.561 1.00 90.12 698 VAL A O 1
ATOM 5671 N N . LEU A 1 699 ? -28.792 0.726 36.044 1.00 86.00 699 LEU A N 1
ATOM 5672 C CA . LEU A 1 699 ? -28.591 -0.515 35.281 1.00 86.00 699 LEU A CA 1
ATOM 5673 C C . LEU A 1 699 ? -28.741 -1.788 36.139 1.00 86.00 699 LEU A C 1
ATOM 5675 O O . LEU A 1 699 ? -29.065 -2.849 35.599 1.00 86.00 699 LEU A O 1
ATOM 5679 N N . THR A 1 700 ? -28.572 -1.699 37.463 1.00 86.31 700 THR A N 1
ATOM 5680 C CA . THR A 1 700 ? -28.877 -2.816 38.380 1.00 86.31 700 THR A CA 1
ATOM 5681 C C . THR A 1 700 ? -30.381 -3.014 38.585 1.00 86.31 700 THR A C 1
ATOM 5683 O O . THR A 1 700 ? -30.821 -4.137 38.813 1.00 86.31 700 THR A O 1
ATOM 5686 N N . TYR A 1 701 ? -31.181 -1.951 38.448 1.00 86.38 701 TYR A N 1
ATOM 5687 C CA . TYR A 1 701 ? -32.642 -1.998 38.572 1.00 86.38 701 TYR A CA 1
ATOM 5688 C C . TYR A 1 701 ? -33.344 -2.390 37.267 1.00 86.38 701 TYR A C 1
ATOM 5690 O O . TYR A 1 701 ? -34.470 -2.884 37.290 1.00 86.38 701 TYR A O 1
ATOM 5698 N N . VAL A 1 702 ? -32.700 -2.172 36.117 1.00 81.94 702 VAL A N 1
ATOM 5699 C CA . VAL A 1 702 ? -33.227 -2.612 34.819 1.00 81.94 702 VAL A CA 1
ATOM 5700 C C . VAL A 1 702 ? -33.193 -4.151 34.746 1.00 81.94 702 VAL A C 1
ATOM 5702 O O . VAL A 1 702 ? -32.147 -4.737 35.035 1.00 81.94 702 VAL A O 1
ATOM 5705 N N . PRO A 1 703 ? -34.289 -4.820 34.330 1.00 79.06 703 PRO A N 1
ATOM 5706 C CA . PRO A 1 703 ? -34.336 -6.270 34.181 1.00 79.06 703 PRO A CA 1
ATOM 5707 C C . PRO A 1 703 ? -33.254 -6.804 33.251 1.00 79.06 703 PRO A C 1
ATOM 5709 O O . PRO A 1 703 ? -32.876 -6.153 32.274 1.00 79.06 703 PRO A O 1
ATOM 5712 N N . ASP A 1 704 ? -32.799 -8.015 33.547 1.00 79.75 704 ASP A N 1
ATOM 5713 C CA . ASP A 1 704 ? -31.849 -8.729 32.705 1.00 79.75 704 ASP A CA 1
ATOM 5714 C C . ASP A 1 704 ? -32.472 -9.155 31.369 1.00 79.75 704 ASP A C 1
ATOM 5716 O O . ASP A 1 704 ? -33.693 -9.142 31.174 1.00 79.75 704 ASP A O 1
ATOM 5720 N N . ILE A 1 705 ? -31.604 -9.553 30.437 1.00 84.88 705 ILE A N 1
ATOM 5721 C CA . ILE A 1 705 ? -32.017 -10.135 29.159 1.00 84.88 705 ILE A CA 1
ATOM 5722 C C . ILE A 1 705 ? -32.850 -11.400 29.448 1.00 84.88 705 ILE A C 1
ATOM 5724 O O . ILE A 1 705 ? -32.394 -12.266 30.199 1.00 84.88 705 ILE A O 1
ATOM 5728 N N . PRO A 1 706 ? -34.059 -11.531 28.874 1.00 85.44 706 PRO A N 1
ATOM 5729 C CA . PRO A 1 706 ? -34.943 -12.651 29.171 1.00 85.44 706 PRO A CA 1
ATOM 5730 C C . PRO A 1 706 ? -34.347 -13.992 28.720 1.00 85.44 706 PRO A C 1
ATOM 5732 O O . PRO A 1 706 ? -33.749 -14.098 27.647 1.00 85.44 706 PRO A O 1
ATOM 5735 N N . TYR A 1 707 ? -34.564 -15.036 29.525 1.00 87.25 707 TYR A N 1
ATOM 5736 C CA . TYR A 1 707 ? -34.187 -16.408 29.181 1.00 87.25 707 TYR A CA 1
ATOM 5737 C C . TYR A 1 707 ? -35.122 -16.981 28.115 1.00 87.25 707 TYR A C 1
ATOM 5739 O O . TYR A 1 707 ? -36.341 -16.795 28.182 1.00 87.25 707 TYR A O 1
ATOM 5747 N N . ILE A 1 708 ? -34.562 -17.733 27.169 1.00 86.81 708 ILE A N 1
ATOM 5748 C CA . ILE A 1 708 ? -35.317 -18.435 26.136 1.00 86.81 708 ILE A CA 1
ATOM 5749 C C . ILE A 1 708 ? -35.125 -19.949 26.240 1.00 86.81 708 ILE A C 1
ATOM 5751 O O . ILE A 1 708 ? -34.166 -20.517 25.735 1.00 86.81 708 ILE A O 1
ATOM 5755 N N . ASP A 1 709 ? -36.084 -20.608 26.895 1.00 78.62 709 ASP A N 1
ATOM 5756 C CA . ASP A 1 709 ? -36.063 -22.066 27.065 1.00 78.62 709 ASP A CA 1
ATOM 5757 C C . ASP A 1 709 ? -37.016 -22.748 26.060 1.00 78.62 709 ASP A C 1
ATOM 5759 O O . ASP A 1 709 ? -36.590 -23.413 25.122 1.00 78.62 709 ASP A O 1
ATOM 5763 N N . LYS A 1 710 ? -38.335 -22.543 26.189 1.00 78.19 710 LYS A N 1
ATOM 5764 C CA . LYS A 1 710 ? -39.357 -23.294 25.418 1.00 78.19 710 LYS A CA 1
ATOM 5765 C C . LYS A 1 710 ? -39.475 -22.922 23.934 1.00 78.19 710 LYS A C 1
ATOM 5767 O O . LYS A 1 710 ? -40.068 -23.670 23.163 1.00 78.19 710 LYS A O 1
ATOM 5772 N N . LEU A 1 711 ? -39.019 -21.731 23.557 1.00 83.56 711 LEU A N 1
ATOM 5773 C CA . LEU A 1 711 ? -39.158 -21.188 22.198 1.00 83.56 711 LEU A CA 1
ATOM 5774 C C . LEU A 1 711 ? -37.888 -21.373 21.360 1.00 83.56 711 LEU A C 1
ATOM 5776 O O . LEU A 1 711 ? -37.944 -21.192 20.148 1.00 83.56 711 LEU A O 1
ATOM 5780 N N . LEU A 1 712 ? -36.770 -21.746 21.990 1.00 86.94 712 LEU A N 1
ATOM 5781 C CA . LEU A 1 712 ? -35.458 -21.787 21.351 1.00 86.94 712 LEU A CA 1
ATOM 5782 C C . LEU A 1 712 ? -35.419 -22.772 20.177 1.00 86.94 712 LEU A C 1
ATOM 5784 O O . LEU A 1 712 ? -34.985 -22.405 19.092 1.00 86.94 712 LEU A O 1
ATOM 5788 N N . GLU A 1 713 ? -35.942 -23.983 20.369 1.00 86.31 713 GLU A N 1
ATOM 5789 C CA . GLU A 1 713 ? -36.020 -25.014 19.323 1.00 86.31 713 GLU A CA 1
ATOM 5790 C C . GLU A 1 713 ? -36.805 -24.516 18.101 1.00 86.31 713 GLU A C 1
ATOM 5792 O O . GLU A 1 713 ? -36.328 -24.582 16.973 1.00 86.31 713 GLU A O 1
ATOM 5797 N N . LYS A 1 714 ? -37.958 -23.876 18.336 1.00 86.25 714 LYS A N 1
ATOM 5798 C CA . LYS A 1 714 ? -38.796 -23.311 17.270 1.00 86.25 714 LYS A CA 1
ATOM 5799 C C . LYS A 1 714 ? -38.108 -22.189 16.493 1.00 86.25 714 LYS A C 1
ATOM 5801 O O . LYS A 1 714 ? -38.407 -22.001 15.317 1.00 86.25 714 LYS A O 1
ATOM 5806 N N . ILE A 1 715 ? -37.234 -21.419 17.139 1.00 86.94 715 ILE A N 1
ATOM 5807 C CA . ILE A 1 715 ? -36.459 -20.357 16.484 1.00 86.94 715 ILE A CA 1
ATOM 5808 C C . ILE A 1 715 ? -35.340 -20.964 15.640 1.00 86.94 715 ILE A C 1
ATOM 5810 O O . ILE A 1 715 ? -35.192 -20.596 14.478 1.00 86.94 715 ILE A O 1
ATOM 5814 N N . VAL A 1 716 ? -34.591 -21.917 16.200 1.00 84.81 716 VAL A N 1
ATOM 5815 C CA . VAL A 1 716 ? -33.469 -22.583 15.520 1.00 84.81 716 VAL A CA 1
ATOM 5816 C C . VAL A 1 716 ? -33.944 -23.361 14.293 1.00 84.81 716 VAL A C 1
ATOM 5818 O O . VAL A 1 716 ? -33.330 -23.277 13.235 1.00 84.81 716 VAL A O 1
ATOM 5821 N N . GLU A 1 717 ? -35.083 -24.042 14.393 1.00 82.44 717 GLU A N 1
ATOM 5822 C CA . GLU A 1 717 ? -35.714 -24.750 13.272 1.00 82.44 717 GLU A CA 1
ATOM 5823 C C . GLU A 1 717 ? -36.474 -23.819 12.309 1.00 82.44 717 GLU A C 1
ATOM 5825 O O . GLU A 1 717 ? -37.145 -24.277 11.381 1.00 82.44 717 GLU A O 1
ATOM 5830 N N . ALA A 1 718 ? -36.407 -22.503 12.531 1.00 78.44 718 ALA A N 1
ATOM 5831 C CA . ALA A 1 718 ? -37.104 -21.491 11.749 1.00 78.44 718 ALA A CA 1
ATOM 5832 C C . ALA A 1 718 ? -38.622 -21.748 11.625 1.00 78.44 718 ALA A C 1
ATOM 5834 O O . ALA A 1 718 ? -39.225 -21.458 10.588 1.00 78.44 718 ALA A O 1
ATOM 5835 N N . GLN A 1 719 ? -39.261 -22.281 12.671 1.00 79.56 719 GLN A N 1
ATOM 5836 C CA . GLN A 1 719 ? -40.722 -22.403 12.767 1.00 79.56 719 GLN A CA 1
ATOM 5837 C C . GLN A 1 719 ? -41.385 -21.056 13.101 1.00 79.56 719 GLN A C 1
ATOM 5839 O O . GLN A 1 719 ? -42.555 -20.842 12.785 1.00 79.56 719 GLN A O 1
ATOM 5844 N N . ILE A 1 720 ? -40.642 -20.137 13.728 1.00 79.94 720 ILE A N 1
ATOM 5845 C CA . ILE A 1 720 ? -41.066 -18.764 14.033 1.00 79.94 720 ILE A CA 1
ATOM 5846 C C . ILE A 1 720 ? -40.243 -17.804 13.165 1.00 79.94 720 ILE A C 1
ATOM 5848 O O . ILE A 1 720 ? -39.017 -17.809 13.230 1.00 79.94 720 ILE A O 1
ATOM 5852 N N . ARG A 1 721 ? -40.920 -17.009 12.325 1.00 76.44 721 ARG A N 1
ATOM 5853 C CA . ARG A 1 721 ? -40.304 -16.166 11.275 1.00 76.44 721 ARG A CA 1
ATOM 5854 C C . ARG A 1 721 ? -40.861 -14.741 11.205 1.00 76.44 721 ARG A C 1
ATOM 5856 O O . ARG A 1 721 ? -40.637 -14.030 10.231 1.00 76.44 721 ARG A O 1
ATOM 5863 N N . ASP A 1 722 ? -41.635 -14.326 12.201 1.00 83.69 722 ASP A N 1
ATOM 5864 C CA . ASP A 1 722 ? -42.282 -13.011 12.230 1.00 83.69 722 ASP A CA 1
ATOM 5865 C C . ASP A 1 722 ? -41.305 -11.868 12.551 1.00 83.69 722 ASP A C 1
ATOM 5867 O O . ASP A 1 722 ? -41.557 -10.723 12.181 1.00 83.69 722 ASP A O 1
ATOM 5871 N N . ARG A 1 723 ? -40.179 -12.182 13.198 1.00 87.62 723 ARG A N 1
ATOM 5872 C CA . ARG A 1 723 ? -39.135 -11.238 13.616 1.00 87.62 723 ARG A CA 1
ATOM 5873 C C . ARG A 1 723 ? -37.753 -11.902 13.605 1.00 87.62 723 ARG A C 1
ATOM 5875 O O . ARG A 1 723 ? -37.646 -13.112 13.406 1.00 87.62 723 ARG A O 1
ATOM 5882 N N . SER A 1 724 ? -36.697 -11.112 13.792 1.00 92.00 724 SER A N 1
ATOM 5883 C CA . SER A 1 724 ? -35.340 -11.618 14.027 1.00 92.00 724 SER A CA 1
ATOM 5884 C C . SER A 1 724 ? -35.061 -11.787 15.518 1.00 92.00 724 SER A C 1
ATOM 5886 O O . SER A 1 724 ? -35.571 -11.032 16.342 1.00 92.00 724 SER A O 1
ATOM 5888 N N . PHE A 1 725 ? -34.202 -12.743 15.864 1.00 92.75 725 PHE A N 1
ATOM 5889 C CA . PHE A 1 725 ? -33.860 -13.062 17.249 1.00 92.75 725 PHE A CA 1
ATOM 5890 C C . PHE A 1 725 ? -32.345 -13.044 17.434 1.00 92.75 725 PHE A C 1
ATOM 5892 O O . PHE A 1 725 ? -31.633 -13.866 16.864 1.00 92.75 725 PHE A O 1
ATOM 5899 N N . LEU A 1 726 ? -31.845 -12.112 18.238 1.00 93.81 726 LEU A N 1
ATOM 5900 C CA . LEU A 1 726 ? -30.465 -12.071 18.697 1.00 93.81 726 LEU A CA 1
ATOM 5901 C C . LEU A 1 726 ? -30.362 -12.851 20.012 1.00 93.81 726 LEU A C 1
ATOM 5903 O O . LEU A 1 726 ? -30.849 -12.410 21.052 1.00 93.81 726 LEU A O 1
ATOM 5907 N N . VAL A 1 727 ? -29.718 -14.013 19.973 1.00 92.56 727 VAL A N 1
ATOM 5908 C CA . VAL A 1 727 ? -29.623 -14.918 21.121 1.00 92.56 727 VAL A CA 1
ATOM 5909 C C . VAL A 1 727 ? -28.173 -15.029 21.575 1.00 92.56 727 VAL A C 1
ATOM 5911 O O . VAL A 1 727 ? -27.278 -15.330 20.782 1.00 92.56 727 VAL A O 1
ATOM 5914 N N . ARG A 1 728 ? -27.941 -14.807 22.870 1.00 91.19 728 ARG A N 1
ATOM 5915 C CA . ARG A 1 728 ? -26.665 -15.094 23.527 1.00 91.19 728 ARG A CA 1
ATOM 5916 C C . ARG A 1 728 ? -26.694 -16.491 24.123 1.00 91.19 728 ARG A C 1
ATOM 5918 O O . ARG A 1 728 ? -27.456 -16.743 25.048 1.00 91.19 728 ARG A O 1
ATOM 5925 N N . PHE A 1 729 ? -25.820 -17.364 23.650 1.00 91.06 729 PHE A N 1
ATOM 5926 C CA . PHE A 1 729 ? -25.613 -18.699 24.195 1.00 91.06 729 PHE A CA 1
ATOM 5927 C C . PHE A 1 729 ? -24.497 -18.671 25.241 1.00 91.06 729 PHE A C 1
ATOM 5929 O O . PHE A 1 729 ? -23.423 -18.122 24.985 1.00 91.06 729 PHE A O 1
ATOM 5936 N N . GLY A 1 730 ? -24.733 -19.262 26.411 1.00 88.56 730 GLY A N 1
ATOM 5937 C CA . GLY A 1 730 ? -23.759 -19.360 27.503 1.00 88.56 730 GLY A CA 1
ATOM 5938 C C . GLY A 1 730 ? -24.033 -20.546 28.429 1.00 88.56 730 GLY A C 1
ATOM 5939 O O . GLY A 1 730 ? -24.913 -21.356 28.157 1.00 88.56 730 GLY A O 1
ATOM 5940 N N . THR A 1 731 ? -23.272 -20.661 29.517 1.00 84.81 731 THR A N 1
ATOM 5941 C CA . THR A 1 731 ? -23.465 -21.690 30.554 1.00 84.81 731 THR A CA 1
ATOM 5942 C C . THR A 1 731 ? -23.726 -21.033 31.904 1.00 84.81 731 THR A C 1
ATOM 5944 O O . THR A 1 731 ? -22.882 -20.264 32.363 1.00 84.81 731 THR A O 1
ATOM 5947 N N . GLY A 1 732 ? -24.840 -21.365 32.560 1.00 74.94 732 GLY A N 1
ATOM 5948 C CA . GLY A 1 732 ? -25.181 -20.828 33.883 1.00 74.94 732 GLY A CA 1
ATOM 5949 C C . GLY A 1 732 ? -25.980 -19.521 33.822 1.00 74.94 732 GLY A C 1
ATOM 5950 O O . GLY A 1 732 ? -26.872 -19.383 32.986 1.00 74.94 732 GLY A O 1
ATOM 5951 N N . GLU A 1 733 ? -25.697 -18.588 34.738 1.00 61.59 733 GLU A N 1
ATOM 5952 C CA . GLU A 1 733 ? -26.415 -17.310 34.854 1.00 61.59 733 GLU A CA 1
ATOM 5953 C C . GLU A 1 733 ? -26.010 -16.292 33.770 1.00 61.59 733 GLU A C 1
ATOM 5955 O O . GLU A 1 733 ? -24.882 -16.286 33.267 1.00 61.59 733 GLU A O 1
ATOM 5960 N N . ALA A 1 734 ? -26.960 -15.426 33.400 1.00 59.69 734 ALA A N 1
ATOM 5961 C CA . ALA A 1 734 ? -26.728 -14.266 32.548 1.00 59.69 734 ALA A CA 1
ATOM 5962 C C . ALA A 1 734 ? -25.611 -13.378 33.136 1.00 59.69 734 ALA A C 1
ATOM 5964 O O . ALA A 1 734 ? -25.516 -13.199 34.344 1.00 59.69 734 ALA A O 1
ATOM 5965 N N . ASP A 1 735 ? -24.742 -12.864 32.266 1.00 57.69 735 ASP A N 1
ATOM 5966 C CA . ASP A 1 735 ? -23.482 -12.200 32.626 1.00 57.69 735 ASP A CA 1
ATOM 5967 C C . ASP A 1 735 ? -23.650 -11.003 33.583 1.00 57.69 735 ASP A C 1
ATOM 5969 O O . ASP A 1 735 ? -24.623 -10.258 33.483 1.00 57.69 735 ASP A O 1
ATOM 5973 N N . ASN A 1 736 ? -22.633 -10.728 34.407 1.00 58.91 736 ASN A N 1
ATOM 5974 C CA . ASN A 1 736 ? -22.594 -9.570 35.318 1.00 58.91 736 ASN A CA 1
ATOM 5975 C C . ASN A 1 736 ? -22.426 -8.223 34.586 1.00 58.91 736 ASN A C 1
ATOM 5977 O O . ASN A 1 736 ? -22.418 -7.161 35.215 1.00 58.91 736 ASN A O 1
ATOM 5981 N N . ASN A 1 737 ? -22.248 -8.237 33.261 1.00 72.25 737 ASN A N 1
ATOM 5982 C CA . ASN A 1 737 ? -22.068 -7.026 32.474 1.00 72.25 737 ASN A CA 1
ATOM 5983 C C . ASN A 1 737 ? -23.408 -6.307 32.241 1.00 72.25 737 ASN A C 1
ATOM 5985 O O . ASN A 1 737 ? -24.114 -6.549 31.259 1.00 72.25 737 ASN A O 1
ATOM 5989 N N . ALA A 1 738 ? -23.726 -5.375 33.142 1.00 73.62 738 ALA A N 1
ATOM 5990 C CA . ALA A 1 738 ? -24.955 -4.588 33.120 1.00 73.62 738 ALA A CA 1
ATOM 5991 C C . ALA A 1 738 ? -25.132 -3.737 31.843 1.00 73.62 738 ALA A C 1
ATOM 5993 O O . ALA A 1 738 ? -26.260 -3.396 31.487 1.00 73.62 738 ALA A O 1
ATOM 5994 N N . GLU A 1 739 ? -24.052 -3.441 31.110 1.00 77.19 739 GLU A N 1
ATOM 5995 C CA . GLU A 1 739 ? -24.118 -2.709 29.841 1.00 77.19 739 GLU A CA 1
ATOM 5996 C C . GLU A 1 739 ? -24.805 -3.526 28.737 1.00 77.19 739 GLU A C 1
ATOM 5998 O O . GLU A 1 739 ? -25.492 -2.944 27.900 1.00 77.19 739 GLU A O 1
ATOM 6003 N N . LEU A 1 740 ? -24.725 -4.866 28.751 1.00 81.44 740 LEU A N 1
ATOM 6004 C CA . LEU A 1 740 ? -25.391 -5.716 27.748 1.00 81.44 740 LEU A CA 1
ATOM 6005 C C . LEU A 1 740 ? -26.915 -5.533 27.734 1.00 81.44 740 LEU A C 1
ATOM 6007 O O . LEU A 1 740 ? -27.546 -5.732 26.696 1.00 81.44 740 LEU A O 1
ATOM 6011 N N . LYS A 1 741 ? -27.506 -5.065 28.842 1.00 81.31 741 LYS A N 1
ATOM 6012 C CA . LYS A 1 741 ? -28.933 -4.717 28.929 1.00 81.31 741 LYS A CA 1
ATOM 6013 C C . LYS A 1 741 ? -29.325 -3.613 27.942 1.00 81.31 741 LYS A C 1
ATOM 6015 O O . LYS A 1 741 ? -30.470 -3.578 27.494 1.00 81.31 741 LYS A O 1
ATOM 6020 N N . LYS A 1 742 ? -28.379 -2.746 27.547 1.00 79.81 742 LYS A N 1
ATOM 6021 C CA . LYS A 1 742 ? -28.584 -1.697 26.533 1.00 79.81 742 LYS A CA 1
ATOM 6022 C C . LYS A 1 742 ? -28.921 -2.264 25.156 1.00 79.81 742 LYS A C 1
ATOM 6024 O O . LYS A 1 742 ? -29.603 -1.581 24.400 1.00 79.81 742 LYS A O 1
ATOM 6029 N N . LEU A 1 743 ? -28.530 -3.502 24.834 1.00 82.56 743 LEU A N 1
ATOM 6030 C CA . LEU A 1 743 ? -28.866 -4.126 23.545 1.00 82.56 743 LEU A CA 1
ATOM 6031 C C . LEU A 1 743 ? -30.373 -4.167 23.308 1.00 82.56 743 LEU A C 1
ATOM 6033 O O . LEU A 1 743 ? -30.833 -3.806 22.227 1.00 82.56 743 LEU A O 1
ATOM 6037 N N . SER A 1 744 ? -31.138 -4.527 24.339 1.00 78.62 744 SER A N 1
ATOM 6038 C CA . SER A 1 744 ? -32.596 -4.584 24.258 1.00 78.62 744 SER A CA 1
ATOM 6039 C C . SER A 1 744 ? -33.215 -3.226 23.930 1.00 78.62 744 SER A C 1
ATOM 6041 O O . SER A 1 744 ? -34.250 -3.209 23.277 1.00 78.62 744 SER A O 1
ATOM 6043 N N . ALA A 1 745 ? -32.586 -2.116 24.352 1.00 75.50 745 ALA A N 1
ATOM 6044 C CA . ALA A 1 745 ? -32.998 -0.734 24.069 1.00 75.50 745 ALA A CA 1
ATOM 6045 C C . ALA A 1 745 ? -32.536 -0.211 22.699 1.00 75.50 745 ALA A C 1
ATOM 6047 O O . ALA A 1 745 ? -33.241 0.554 22.045 1.00 75.50 745 ALA A O 1
ATOM 6048 N N . ILE A 1 746 ? -31.331 -0.586 22.272 1.00 75.56 746 ILE A N 1
ATOM 6049 C CA . ILE A 1 746 ? -30.774 -0.167 20.979 1.00 75.56 746 ILE A CA 1
ATOM 6050 C C . ILE A 1 746 ? -31.538 -0.845 19.835 1.00 75.56 746 ILE A C 1
ATOM 6052 O O . ILE A 1 746 ? -31.816 -0.219 18.817 1.00 75.56 746 ILE A O 1
ATOM 6056 N N . LEU A 1 747 ? -31.917 -2.111 20.021 1.00 78.81 747 LEU A N 1
ATOM 6057 C CA . LEU A 1 747 ? -32.565 -2.938 19.003 1.00 78.81 747 LEU A CA 1
ATOM 6058 C C . LEU A 1 747 ? -34.107 -2.903 19.076 1.00 78.81 747 LEU A C 1
ATOM 6060 O O . LEU A 1 747 ? -34.772 -3.606 18.319 1.00 78.81 747 LEU A O 1
ATOM 6064 N N . THR A 1 748 ? -34.708 -2.065 19.938 1.00 62.75 748 THR A N 1
ATOM 6065 C CA . THR A 1 748 ? -36.170 -2.015 20.189 1.00 62.75 748 THR A CA 1
ATOM 6066 C C . THR A 1 748 ? -37.008 -1.397 19.065 1.00 62.75 748 THR A C 1
ATOM 6068 O O . THR A 1 748 ? -38.144 -0.983 19.298 1.00 62.75 748 THR A O 1
ATOM 6071 N N . THR A 1 749 ? -36.520 -1.355 17.824 1.00 59.16 749 THR A N 1
ATOM 6072 C CA . THR A 1 749 ? -37.355 -0.982 16.666 1.00 59.16 749 THR A CA 1
ATOM 6073 C C . THR A 1 749 ? -38.469 -2.004 16.393 1.00 59.16 749 THR A C 1
ATOM 6075 O O . THR A 1 749 ? -39.330 -1.762 15.552 1.00 59.16 749 THR A O 1
ATOM 6078 N N . GLY A 1 750 ? -38.507 -3.117 17.139 1.00 61.06 750 GLY A N 1
ATOM 6079 C CA . GLY A 1 750 ? -39.532 -4.160 17.050 1.00 61.06 750 GLY A CA 1
ATOM 6080 C C . GLY A 1 750 ? -39.218 -5.239 16.015 1.00 61.06 750 GLY A C 1
ATOM 6081 O O . GLY A 1 750 ? -40.002 -6.168 15.856 1.00 61.06 750 GLY A O 1
ATOM 6082 N N . GLU A 1 751 ? -38.079 -5.131 15.332 1.00 78.62 751 GLU A N 1
ATOM 6083 C CA . GLU A 1 751 ? -37.664 -6.059 14.276 1.00 78.62 751 GLU A CA 1
ATOM 6084 C C . GLU A 1 751 ? -36.679 -7.128 14.776 1.00 78.62 751 GLU A C 1
ATOM 6086 O O . GLU A 1 751 ? -36.618 -8.216 14.197 1.00 78.62 751 GLU A O 1
ATOM 6091 N N . ILE A 1 752 ? -35.938 -6.840 15.858 1.00 89.25 752 ILE A N 1
ATOM 6092 C CA . ILE A 1 752 ? -34.947 -7.736 16.468 1.00 89.25 752 ILE A CA 1
ATOM 6093 C C . ILE A 1 752 ? -35.210 -7.853 17.974 1.00 89.25 752 ILE A C 1
ATOM 6095 O O . ILE A 1 752 ? -35.200 -6.856 18.694 1.00 89.25 752 ILE A O 1
ATOM 6099 N N . GLU A 1 753 ? -35.399 -9.074 18.468 1.00 88.06 753 GLU A N 1
ATOM 6100 C CA . GLU A 1 753 ? -35.545 -9.358 19.900 1.00 88.06 753 GLU A CA 1
ATOM 6101 C C . GLU A 1 753 ? -34.281 -9.961 20.499 1.00 88.06 753 GLU A C 1
ATOM 6103 O O . GLU A 1 753 ? -33.583 -10.719 19.832 1.00 88.06 753 GLU A O 1
ATOM 6108 N N . VAL A 1 754 ? -33.995 -9.648 21.765 1.00 89.00 754 VAL A N 1
ATOM 6109 C CA . VAL A 1 754 ? -32.758 -10.058 22.445 1.00 89.00 754 VAL A CA 1
ATOM 6110 C C . VAL A 1 754 ? -33.063 -11.066 23.551 1.00 89.00 754 VAL A C 1
ATOM 6112 O O . VAL A 1 754 ? -33.868 -10.784 24.438 1.00 89.00 754 VAL A O 1
ATOM 6115 N N . TYR A 1 755 ? -32.388 -12.217 23.522 1.00 90.31 755 TYR A N 1
ATOM 6116 C CA . TYR A 1 755 ? -32.586 -13.315 24.472 1.00 90.31 755 TYR A CA 1
ATOM 6117 C C . TYR A 1 755 ? -31.272 -13.939 24.956 1.00 90.31 755 TYR A C 1
ATOM 6119 O O . TYR A 1 755 ? -30.233 -13.840 24.302 1.00 90.31 755 TYR A O 1
ATOM 6127 N N . PHE A 1 756 ? -31.338 -14.637 26.090 1.00 89.75 756 PHE A N 1
ATOM 6128 C CA . PHE A 1 756 ? -30.261 -15.477 26.612 1.00 89.75 756 PHE A CA 1
ATOM 6129 C C . PHE A 1 756 ? -30.674 -16.955 26.630 1.00 89.75 756 PHE A C 1
ATOM 6131 O O . PHE A 1 756 ? -31.757 -17.295 27.103 1.00 89.75 756 PHE A O 1
ATOM 6138 N N . ALA A 1 757 ? -29.808 -17.835 26.132 1.00 90.75 757 ALA A N 1
ATOM 6139 C CA . ALA A 1 757 ? -29.996 -19.280 26.102 1.00 90.75 757 ALA A CA 1
ATOM 6140 C C . ALA A 1 757 ? -28.905 -19.983 26.925 1.00 90.75 757 ALA A C 1
ATOM 6142 O O . ALA A 1 757 ? -27.709 -19.825 26.665 1.00 90.75 757 ALA A O 1
ATOM 6143 N N . ASP A 1 758 ? -29.321 -20.795 27.899 1.00 88.81 758 ASP A N 1
ATOM 6144 C CA . ASP A 1 758 ? -28.413 -21.593 28.726 1.00 88.81 758 ASP A CA 1
ATOM 6145 C C . ASP A 1 758 ? -28.168 -22.968 28.087 1.00 88.81 758 ASP A C 1
ATOM 6147 O O . ASP A 1 758 ? -29.016 -23.867 28.121 1.00 88.81 758 ASP A O 1
ATOM 6151 N N . CYS A 1 759 ? -26.969 -23.162 27.540 1.00 88.12 759 CYS A N 1
ATOM 6152 C CA . CYS A 1 759 ? -26.546 -24.421 26.932 1.00 88.12 759 CYS A CA 1
ATOM 6153 C C . CYS A 1 759 ? -26.456 -25.579 27.934 1.00 88.12 759 CYS A C 1
ATOM 6155 O O . CYS A 1 759 ? -26.433 -26.738 27.523 1.00 88.12 759 CYS A O 1
ATOM 6157 N N . SER A 1 760 ? -26.454 -25.309 29.244 1.00 86.50 760 SER A N 1
ATOM 6158 C CA . SER A 1 760 ? -26.531 -26.358 30.271 1.00 86.50 760 SER A CA 1
ATOM 6159 C C . SER A 1 760 ? -27.895 -27.050 30.267 1.00 86.50 760 SER A C 1
ATOM 6161 O O . SER A 1 760 ? -27.974 -28.248 30.552 1.00 86.50 760 SER A O 1
ATOM 6163 N N . LYS A 1 761 ? -28.952 -26.306 29.910 1.00 86.62 761 LYS A N 1
ATOM 6164 C CA . LYS A 1 761 ? -30.336 -26.783 29.787 1.00 86.62 761 LYS A CA 1
ATOM 6165 C C . LYS A 1 761 ? -30.666 -27.234 28.364 1.00 86.62 761 LYS A C 1
ATOM 6167 O O . LYS A 1 761 ? -31.364 -28.227 28.196 1.00 86.62 761 LYS A O 1
ATOM 6172 N N . ALA A 1 762 ? -30.133 -26.547 27.352 1.00 86.06 762 ALA A N 1
ATOM 6173 C CA . ALA A 1 762 ? -30.391 -26.797 25.931 1.00 86.06 762 ALA A CA 1
ATOM 6174 C C . ALA A 1 762 ? -29.209 -27.489 25.216 1.00 86.06 762 ALA A C 1
ATOM 6176 O O . ALA A 1 762 ? -28.771 -27.052 24.149 1.00 86.06 762 ALA A O 1
ATOM 6177 N N . LYS A 1 763 ? -28.671 -28.566 25.809 1.00 83.88 763 LYS A N 1
ATOM 6178 C CA . LYS A 1 763 ? -27.448 -29.239 25.323 1.00 83.88 763 LYS A CA 1
ATOM 6179 C C . LYS A 1 763 ? -27.546 -29.704 23.872 1.00 83.88 763 LYS A C 1
ATOM 6181 O O . LYS A 1 763 ? -26.611 -29.479 23.110 1.00 83.88 763 LYS A O 1
ATOM 6186 N N . ASP A 1 764 ? -28.663 -30.323 23.498 1.00 86.06 764 ASP A N 1
ATOM 6187 C CA . ASP A 1 764 ? -28.846 -30.871 22.150 1.00 86.06 764 ASP A CA 1
ATOM 6188 C C . ASP A 1 764 ? -28.890 -29.757 21.097 1.00 86.06 764 ASP A C 1
ATOM 6190 O O . ASP A 1 764 ? -28.240 -29.862 20.062 1.00 86.06 764 ASP A O 1
ATOM 6194 N N . ILE A 1 765 ? -29.549 -28.635 21.403 1.00 87.00 765 ILE A N 1
ATOM 6195 C CA . ILE A 1 765 ? -29.620 -27.469 20.511 1.00 87.00 765 ILE A CA 1
ATOM 6196 C C . ILE A 1 765 ? -28.234 -26.842 20.327 1.00 87.00 765 ILE A C 1
ATOM 6198 O O . ILE A 1 765 ? -27.809 -26.614 19.196 1.00 87.00 765 ILE A O 1
ATOM 6202 N N . CYS A 1 766 ? -27.498 -26.596 21.416 1.00 87.12 766 CYS A N 1
ATOM 6203 C CA . CYS A 1 766 ? -26.154 -26.017 21.320 1.00 87.12 766 CYS A CA 1
ATOM 6204 C C . CYS A 1 766 ? -25.162 -26.952 20.613 1.00 87.12 766 CYS A C 1
ATOM 6206 O O . CYS A 1 766 ? -24.251 -26.477 19.935 1.00 87.12 766 CYS A O 1
ATOM 6208 N N . LYS A 1 767 ? -25.347 -28.274 20.744 1.00 84.94 767 LYS A N 1
ATOM 6209 C CA . LYS A 1 767 ? -24.559 -29.280 20.028 1.00 84.94 767 LYS A CA 1
ATOM 6210 C C . LYS A 1 767 ? -24.899 -29.322 18.537 1.00 84.94 767 LYS A C 1
ATOM 6212 O O . LYS A 1 767 ? -23.979 -29.419 17.739 1.00 84.94 767 LYS A O 1
ATOM 6217 N N . ASN A 1 768 ? -26.175 -29.209 18.165 1.00 83.25 768 ASN A N 1
ATOM 6218 C CA . ASN A 1 768 ? -26.615 -29.170 16.763 1.00 83.25 768 ASN A CA 1
ATOM 6219 C C . ASN A 1 768 ? -26.190 -27.881 16.046 1.00 83.25 768 ASN A C 1
ATOM 6221 O O . ASN A 1 768 ? -25.919 -27.904 14.854 1.00 83.25 768 ASN 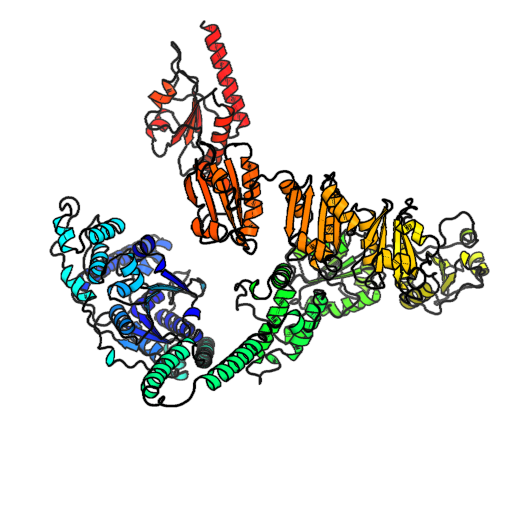A O 1
ATOM 6225 N N . LEU A 1 769 ? -26.097 -26.765 16.773 1.00 83.06 769 LEU A N 1
ATOM 6226 C CA . LEU A 1 769 ? -25.476 -25.528 16.283 1.00 83.06 769 LEU A CA 1
ATOM 6227 C C . LEU A 1 769 ? -23.938 -25.596 16.277 1.00 83.06 769 LEU A C 1
ATOM 6229 O O . LEU A 1 769 ? -23.288 -24.623 15.901 1.00 83.06 769 LEU A O 1
ATOM 6233 N N . GLU A 1 770 ? -23.373 -26.720 16.731 1.00 80.62 770 GLU A N 1
ATOM 6234 C CA . GLU A 1 770 ? -21.944 -27.017 16.797 1.00 80.62 770 GLU A CA 1
ATOM 6235 C C . GLU A 1 770 ? -21.107 -25.898 17.445 1.00 80.62 770 GLU A C 1
ATOM 6237 O O . GLU A 1 770 ? -20.029 -25.528 16.981 1.00 80.62 770 GLU A O 1
ATOM 6242 N N . LEU A 1 771 ? -21.600 -25.337 18.554 1.00 82.44 771 LEU A N 1
ATOM 6243 C CA . LEU A 1 771 ? -20.926 -24.240 19.250 1.00 82.44 771 LEU A CA 1
ATOM 6244 C C . LEU A 1 771 ? -19.675 -24.747 19.987 1.00 82.44 771 LEU A C 1
ATOM 6246 O O . LEU A 1 771 ? -19.755 -25.262 21.101 1.00 82.44 771 LEU A O 1
ATOM 6250 N N . THR A 1 772 ? -18.504 -24.575 19.369 1.00 70.12 772 THR A N 1
ATOM 6251 C CA . THR A 1 772 ? -17.198 -25.036 19.886 1.00 70.12 772 THR A CA 1
ATOM 6252 C C . THR A 1 772 ? -16.685 -24.243 21.091 1.00 70.12 772 THR A C 1
ATOM 6254 O O . THR A 1 772 ? -15.861 -24.732 21.861 1.00 70.12 772 THR A O 1
ATOM 6257 N N . SER A 1 773 ? -17.159 -23.009 21.267 1.00 78.88 773 SER A N 1
ATOM 6258 C CA . SER A 1 773 ? -16.767 -22.104 22.351 1.00 78.88 773 SER A CA 1
ATOM 6259 C C . SER A 1 773 ? -17.966 -21.285 22.812 1.00 78.88 773 SER A C 1
ATOM 6261 O O . SER A 1 773 ? -18.795 -20.894 21.996 1.00 78.88 773 SER A O 1
ATOM 6263 N N . LEU A 1 774 ? -18.052 -21.013 24.115 1.00 83.25 774 LEU A N 1
ATOM 6264 C CA . LEU A 1 774 ? -19.089 -20.185 24.735 1.00 83.25 774 LEU A CA 1
ATOM 6265 C C . LEU A 1 774 ? -18.431 -19.088 25.593 1.00 83.25 774 LEU A C 1
ATOM 6267 O O . LEU A 1 774 ? -17.354 -19.330 26.141 1.00 83.25 774 LEU A O 1
ATOM 6271 N N . PRO A 1 775 ? -19.059 -17.905 25.742 1.00 87.88 775 PRO A N 1
ATOM 6272 C CA . PRO A 1 775 ? -20.356 -17.514 25.180 1.00 87.88 775 PRO A CA 1
ATOM 6273 C C . PRO A 1 775 ? -20.297 -17.106 23.693 1.00 87.88 775 PRO A C 1
ATOM 6275 O O . PRO A 1 775 ? -19.240 -16.732 23.182 1.00 87.88 775 PRO A O 1
ATOM 6278 N N . LYS A 1 776 ? -21.447 -17.147 23.000 1.00 89.25 776 LYS A N 1
ATOM 6279 C CA . LYS A 1 776 ? -21.601 -16.718 21.591 1.00 89.25 776 LYS A CA 1
ATOM 6280 C C . LYS A 1 776 ? -22.882 -15.929 21.370 1.00 89.25 776 LYS A C 1
ATOM 6282 O O . LYS A 1 776 ? -23.912 -16.251 21.952 1.00 89.25 776 LYS A O 1
ATOM 6287 N N . TRP A 1 777 ? -22.825 -14.942 20.482 1.00 92.19 777 TRP A N 1
ATOM 6288 C CA . TRP A 1 777 ? -24.003 -14.241 19.974 1.00 92.19 777 TRP A CA 1
ATOM 6289 C C . TRP A 1 777 ? -24.358 -14.766 18.584 1.00 92.19 777 TRP A C 1
ATOM 6291 O O . TRP A 1 777 ? -23.484 -14.869 17.723 1.00 92.19 777 TRP A O 1
ATOM 6301 N N . ILE A 1 778 ? -25.631 -15.088 18.370 1.00 93.50 778 ILE A N 1
ATOM 6302 C CA . ILE A 1 778 ? -26.153 -15.572 17.089 1.00 93.50 778 ILE A CA 1
ATOM 6303 C C . ILE A 1 778 ? -27.397 -14.765 16.745 1.00 93.50 778 ILE A C 1
ATOM 6305 O O . ILE A 1 778 ? -28.286 -14.613 17.584 1.00 93.50 778 ILE A O 1
ATOM 6309 N N . LEU A 1 779 ? -27.462 -14.252 15.519 1.00 94.06 779 LEU A N 1
ATOM 6310 C CA . LEU A 1 779 ? -28.679 -13.642 14.996 1.00 94.06 779 LEU A CA 1
ATOM 6311 C C . LEU A 1 779 ? -29.411 -14.650 14.114 1.00 94.06 779 LEU A C 1
ATOM 6313 O O . LEU A 1 779 ? -28.925 -14.995 13.039 1.00 94.06 779 LEU A O 1
ATOM 6317 N N . PHE A 1 780 ? -30.602 -15.059 14.540 1.00 92.69 780 PHE A N 1
ATOM 6318 C CA . PHE A 1 780 ? -31.558 -15.794 13.720 1.00 92.69 780 PHE A CA 1
ATOM 6319 C C . PHE A 1 780 ? -32.416 -14.804 12.935 1.00 92.69 780 PHE A C 1
ATOM 6321 O O . PHE A 1 780 ? -33.021 -13.879 13.490 1.00 92.69 780 PHE A O 1
ATOM 6328 N N . LYS A 1 781 ? -32.446 -14.969 11.618 1.00 91.31 781 LYS A N 1
ATOM 6329 C CA . LYS A 1 781 ? -33.111 -14.057 10.692 1.00 91.31 781 LYS A CA 1
ATOM 6330 C C . LYS A 1 781 ? -34.544 -14.494 10.428 1.00 91.31 781 LYS A C 1
ATOM 6332 O O . LYS A 1 781 ? -34.838 -15.686 10.381 1.00 91.31 781 LYS A O 1
ATOM 6337 N N . LYS A 1 782 ? -35.417 -13.530 10.126 1.00 86.38 782 LYS A N 1
ATOM 6338 C CA . LYS A 1 782 ? -36.807 -13.800 9.715 1.00 86.38 782 LYS A CA 1
ATOM 6339 C C . LYS A 1 782 ? -36.908 -14.745 8.507 1.00 86.38 782 LYS A C 1
ATOM 6341 O O . LYS A 1 782 ? -37.868 -15.494 8.378 1.00 86.38 782 LYS A O 1
ATOM 6346 N N . GLN A 1 783 ? -35.906 -14.753 7.624 1.00 78.62 783 GLN A N 1
ATOM 6347 C CA . GLN A 1 783 ? -35.869 -15.644 6.460 1.00 78.62 783 GLN A CA 1
ATOM 6348 C C . GLN A 1 783 ? -35.537 -17.110 6.818 1.00 78.62 783 GLN A C 1
ATOM 6350 O O . GLN A 1 783 ? -35.686 -17.984 5.965 1.00 78.62 783 GLN A O 1
ATOM 6355 N N . GLY A 1 784 ? -35.152 -17.400 8.067 1.00 77.62 784 GLY A N 1
ATOM 6356 C CA . GLY A 1 784 ? -34.851 -18.744 8.573 1.00 77.62 784 GLY A CA 1
ATOM 6357 C C . GLY A 1 784 ? -33.374 -19.144 8.534 1.00 77.62 784 GLY A C 1
ATOM 6358 O O . GLY A 1 784 ? -33.053 -20.285 8.842 1.00 77.62 784 GLY A O 1
ATOM 6359 N N . SER A 1 785 ? -32.477 -18.233 8.159 1.00 86.81 785 SER A N 1
ATOM 6360 C CA . SER A 1 785 ? -31.024 -18.410 8.258 1.00 86.81 785 SER A CA 1
ATOM 6361 C C . SER A 1 785 ? -30.467 -17.746 9.518 1.00 86.81 785 SER A C 1
ATOM 6363 O O . SER A 1 785 ? -31.178 -17.014 10.208 1.00 86.81 785 SER A O 1
ATOM 6365 N N . TYR A 1 786 ? -29.190 -17.975 9.824 1.00 91.94 786 TYR A N 1
ATOM 6366 C CA . TYR A 1 786 ? -28.516 -17.312 10.936 1.00 91.94 786 TYR A CA 1
ATOM 6367 C C . TYR A 1 786 ? -27.090 -16.875 10.585 1.00 91.94 786 TYR A C 1
ATOM 6369 O O . TYR A 1 786 ? -26.492 -17.343 9.612 1.00 91.94 786 TYR A O 1
ATOM 6377 N N . GLU A 1 787 ? -26.560 -15.959 11.393 1.00 92.75 787 GLU A N 1
ATOM 6378 C CA . GLU A 1 787 ? -25.145 -15.581 11.412 1.00 92.75 787 GLU A CA 1
ATOM 6379 C C . GLU A 1 787 ? -24.599 -15.626 12.841 1.00 92.75 787 GLU A C 1
ATOM 6381 O O . GLU A 1 787 ? -25.302 -15.279 13.795 1.00 92.75 787 GLU A O 1
ATOM 6386 N N . ILE A 1 788 ? -23.329 -16.006 12.980 1.00 90.75 788 ILE A N 1
ATOM 6387 C CA . ILE A 1 788 ? -22.602 -16.003 14.253 1.00 90.75 788 ILE A CA 1
ATOM 6388 C C . ILE A 1 788 ? -21.774 -14.715 14.361 1.00 90.75 788 ILE A C 1
ATOM 6390 O O . ILE A 1 788 ? -21.110 -14.287 13.416 1.00 90.75 788 ILE A O 1
ATOM 6394 N N . TYR A 1 789 ? -21.799 -14.085 15.533 1.00 90.44 789 TYR A N 1
ATOM 6395 C CA . TYR A 1 789 ? -20.942 -12.947 15.844 1.00 90.44 789 TYR A CA 1
ATOM 6396 C C . TYR A 1 789 ? -19.571 -13.418 16.339 1.00 90.44 789 TYR A C 1
ATOM 6398 O O . TYR A 1 789 ? -19.465 -14.199 17.287 1.00 90.44 789 TYR A O 1
ATOM 6406 N N . HIS A 1 790 ? -18.512 -12.884 15.733 1.00 84.69 790 HIS A N 1
ATOM 6407 C CA . HIS A 1 790 ? -17.120 -13.233 16.042 1.00 84.69 790 HIS A CA 1
ATOM 6408 C C . HIS A 1 790 ? -16.310 -12.067 16.638 1.00 84.69 790 HIS A C 1
ATOM 6410 O O . HIS A 1 790 ? -15.107 -12.197 16.842 1.00 84.69 790 HIS A O 1
ATOM 6416 N N . GLY A 1 791 ? -16.945 -10.918 16.898 1.00 77.50 791 GLY A N 1
ATOM 6417 C CA . GLY A 1 791 ? -16.282 -9.755 17.493 1.00 77.50 791 GLY A CA 1
ATOM 6418 C C . GLY A 1 791 ? -16.136 -9.846 19.017 1.00 77.50 791 GLY A C 1
ATOM 6419 O O . GLY A 1 791 ? -16.329 -10.895 19.634 1.00 77.50 791 GLY A O 1
ATOM 6420 N N . LYS A 1 792 ? -15.810 -8.715 19.655 1.00 78.94 792 LYS A N 1
ATOM 6421 C CA . LYS A 1 792 ? -15.663 -8.626 21.118 1.00 78.94 792 LYS A CA 1
ATOM 6422 C C . LYS A 1 792 ? -17.033 -8.772 21.791 1.00 78.94 792 LYS A C 1
ATOM 6424 O O . LYS A 1 792 ? -17.943 -7.991 21.520 1.00 78.94 792 LYS A O 1
ATOM 6429 N N . MET A 1 793 ? -17.169 -9.769 22.669 1.00 78.38 793 MET A N 1
ATOM 6430 C CA . MET A 1 793 ? -18.450 -10.222 23.249 1.00 78.38 793 MET A CA 1
ATOM 6431 C C . MET A 1 793 ? -19.068 -9.269 24.284 1.00 78.38 793 MET A C 1
ATOM 6433 O O . MET A 1 793 ? -20.229 -9.438 24.651 1.00 78.38 793 MET A O 1
ATOM 6437 N N . GLU A 1 794 ? -18.301 -8.285 24.752 1.00 72.56 794 GLU A N 1
ATOM 6438 C CA . GLU A 1 794 ? -18.704 -7.320 25.786 1.00 72.56 794 GLU A CA 1
ATOM 6439 C C . GLU A 1 794 ? -19.042 -5.936 25.207 1.00 72.56 794 GLU A C 1
ATOM 6441 O O . GLU A 1 794 ? -19.606 -5.093 25.903 1.00 72.56 794 GLU A O 1
ATOM 6446 N N . ILE A 1 795 ? -18.707 -5.681 23.935 1.00 79.12 795 ILE A N 1
ATOM 6447 C CA . ILE A 1 795 ? -18.913 -4.375 23.303 1.00 79.12 795 ILE A CA 1
ATOM 6448 C C . ILE A 1 795 ? -20.316 -4.332 22.701 1.00 79.12 795 ILE A C 1
ATOM 6450 O O . ILE A 1 795 ? -20.541 -4.749 21.567 1.00 79.12 795 ILE A O 1
ATOM 6454 N N . VAL A 1 796 ? -21.252 -3.781 23.475 1.00 80.94 796 VAL A N 1
ATOM 6455 C CA . VAL A 1 796 ? -22.670 -3.588 23.118 1.00 80.94 796 VAL A CA 1
ATOM 6456 C C . VAL A 1 796 ? -22.844 -3.036 21.703 1.00 80.94 796 VAL A C 1
ATOM 6458 O O . VAL A 1 796 ? -23.645 -3.549 20.929 1.00 80.94 796 VAL A O 1
ATOM 6461 N N . HIS A 1 797 ? -22.077 -2.007 21.349 1.00 75.88 797 HIS A N 1
ATOM 6462 C CA . HIS A 1 797 ? -22.190 -1.349 20.052 1.00 75.88 797 HIS A CA 1
ATOM 6463 C C . HIS A 1 797 ? -21.825 -2.270 18.880 1.00 75.88 797 HIS A C 1
ATOM 6465 O O . HIS A 1 797 ? -22.548 -2.315 17.889 1.00 75.88 797 HIS A O 1
ATOM 6471 N N . ASP A 1 798 ? -20.732 -3.027 18.992 1.00 78.12 798 ASP A N 1
ATOM 6472 C CA . ASP A 1 798 ? -20.280 -3.916 17.918 1.00 78.12 798 ASP A CA 1
ATOM 6473 C C . ASP A 1 798 ? -21.283 -5.060 17.699 1.00 78.12 798 ASP A C 1
ATOM 6475 O O . ASP A 1 798 ? -21.550 -5.447 16.560 1.00 78.12 798 ASP A O 1
ATOM 6479 N N . ILE A 1 799 ? -21.887 -5.553 18.786 1.00 87.81 799 ILE A N 1
ATOM 6480 C CA . ILE A 1 799 ? -22.951 -6.565 18.752 1.00 87.81 799 ILE A CA 1
ATOM 6481 C C . ILE A 1 799 ? -24.218 -5.995 18.106 1.00 87.81 799 ILE A C 1
ATOM 6483 O O . ILE A 1 799 ? -24.819 -6.650 17.254 1.00 87.81 799 ILE A O 1
ATOM 6487 N N . ALA A 1 800 ? -24.619 -4.775 18.478 1.00 84.56 800 ALA A N 1
ATOM 6488 C CA . ALA A 1 800 ? -25.772 -4.108 17.884 1.00 84.56 800 ALA A CA 1
ATOM 6489 C C . ALA A 1 800 ? -25.568 -3.854 16.381 1.00 84.56 800 ALA A C 1
ATOM 6491 O O . ALA A 1 800 ? -26.470 -4.135 15.594 1.00 84.56 800 ALA A O 1
ATOM 6492 N N . LEU A 1 801 ? -24.373 -3.402 15.972 1.00 80.75 801 LEU A N 1
ATOM 6493 C CA . LEU A 1 801 ? -24.016 -3.211 14.561 1.00 80.75 801 LEU A CA 1
ATOM 6494 C C . LEU A 1 801 ? -24.149 -4.507 13.779 1.00 80.75 801 LEU A C 1
ATOM 6496 O O . LEU A 1 801 ? -24.823 -4.550 12.755 1.00 80.75 801 LEU A O 1
ATOM 6500 N N . PHE A 1 802 ? -23.544 -5.571 14.302 1.00 88.56 802 PHE A N 1
ATOM 6501 C CA . PHE A 1 802 ? -23.663 -6.896 13.724 1.00 88.56 802 PHE A CA 1
ATOM 6502 C C . PHE A 1 802 ? -25.130 -7.306 13.563 1.00 88.56 802 PHE A C 1
ATOM 6504 O O . PHE A 1 802 ? -25.510 -7.758 12.487 1.00 88.56 802 PHE A O 1
ATOM 6511 N N . ALA A 1 803 ? -25.954 -7.130 14.599 1.00 90.62 803 ALA A N 1
ATOM 6512 C CA . ALA A 1 803 ? -27.356 -7.526 14.566 1.00 90.62 803 ALA A CA 1
ATOM 6513 C C . ALA A 1 803 ? -28.150 -6.759 13.494 1.00 90.62 803 ALA A C 1
ATOM 6515 O O . ALA A 1 803 ? -28.903 -7.373 12.743 1.00 90.62 803 ALA A O 1
ATOM 6516 N N . ILE A 1 804 ? -27.947 -5.443 13.375 1.00 85.88 804 ILE A N 1
ATOM 6517 C CA . ILE A 1 804 ? -28.631 -4.588 12.390 1.00 85.88 804 ILE A CA 1
ATOM 6518 C C . ILE A 1 804 ? -28.187 -4.919 10.955 1.00 85.88 804 ILE A C 1
ATOM 6520 O O . ILE A 1 804 ? -29.025 -5.108 10.067 1.00 85.88 804 ILE A O 1
ATOM 6524 N N . GLU A 1 805 ? -26.874 -5.025 10.720 1.00 86.00 805 GLU A N 1
ATOM 6525 C CA . GLU A 1 805 ? -26.316 -5.366 9.405 1.00 86.00 805 GLU A CA 1
ATOM 6526 C C . GLU A 1 805 ? -26.744 -6.772 8.965 1.00 86.00 805 GLU A C 1
ATOM 6528 O O . GLU A 1 805 ? -27.156 -6.981 7.825 1.00 86.00 805 GLU A O 1
ATOM 6533 N N . SER A 1 806 ? -26.654 -7.746 9.873 1.00 90.88 806 SER A N 1
ATOM 6534 C CA . SER A 1 806 ? -27.010 -9.140 9.608 1.00 90.88 806 SER A CA 1
ATOM 6535 C C . SER A 1 806 ? -28.513 -9.289 9.363 1.00 90.88 806 SER A C 1
ATOM 6537 O O . SER A 1 806 ? -28.905 -9.966 8.414 1.00 90.88 806 SER A O 1
ATOM 6539 N N . HIS A 1 807 ? -29.364 -8.589 10.126 1.00 90.00 807 HIS A N 1
ATOM 6540 C CA . HIS A 1 807 ? -30.816 -8.565 9.904 1.00 90.00 807 HIS A CA 1
ATOM 6541 C C . HIS A 1 807 ? -31.182 -8.111 8.486 1.00 90.00 807 HIS A C 1
ATOM 6543 O O . HIS A 1 807 ? -32.076 -8.682 7.857 1.00 90.00 807 HIS A O 1
ATOM 6549 N N . SER A 1 808 ? -30.474 -7.097 7.984 1.00 86.94 808 SER A N 1
ATOM 6550 C CA . SER A 1 808 ? -30.732 -6.489 6.675 1.00 86.94 808 SER A CA 1
ATOM 6551 C C . SER A 1 808 ? -30.086 -7.255 5.513 1.00 86.94 808 SER A C 1
ATOM 6553 O O . SER A 1 808 ? -30.414 -7.011 4.358 1.00 86.94 808 SER A O 1
ATOM 6555 N N . SER A 1 809 ? -29.177 -8.187 5.801 1.00 89.75 809 SER A N 1
ATOM 6556 C CA . SER A 1 809 ? -28.379 -8.907 4.808 1.00 89.75 809 SER A CA 1
ATOM 6557 C C . SER A 1 809 ? -28.947 -10.298 4.482 1.00 89.75 809 SER A C 1
ATOM 6559 O O . SER A 1 809 ? -29.371 -11.015 5.394 1.00 89.75 809 SER A O 1
ATOM 6561 N N . PRO A 1 810 ? -28.871 -10.762 3.218 1.00 89.62 810 PRO A N 1
ATOM 6562 C CA . PRO A 1 810 ? -29.209 -12.134 2.839 1.00 89.62 810 PRO A CA 1
ATOM 6563 C C . PRO A 1 810 ? -28.093 -13.153 3.133 1.00 89.62 810 PRO A C 1
ATOM 6565 O O . PRO A 1 810 ? -28.273 -14.329 2.831 1.00 89.62 810 PRO A O 1
ATOM 6568 N N . LEU A 1 811 ? -26.953 -12.730 3.695 1.00 93.00 811 LEU A N 1
ATOM 6569 C CA . LEU A 1 811 ? -25.822 -13.606 4.017 1.00 93.00 811 LEU A CA 1
ATOM 6570 C C . LEU A 1 811 ? -26.237 -14.736 4.971 1.00 93.00 811 LEU A C 1
ATOM 6572 O O . LEU A 1 811 ? -26.981 -14.501 5.923 1.00 93.00 811 LEU A O 1
ATOM 6576 N N . VAL A 1 812 ? -25.755 -15.956 4.739 1.00 91.62 812 VAL A N 1
ATOM 6577 C CA . VAL A 1 812 ? -26.071 -17.120 5.581 1.00 91.62 812 VAL A CA 1
ATOM 6578 C C . VAL A 1 812 ? -24.814 -17.861 6.024 1.00 91.62 812 VAL A C 1
ATOM 6580 O O . VAL A 1 812 ? -23.869 -17.993 5.253 1.00 91.62 812 VAL A O 1
ATOM 6583 N N . THR A 1 813 ? -24.812 -18.386 7.250 1.00 91.75 813 THR A N 1
ATOM 6584 C CA . THR A 1 813 ? -23.791 -19.356 7.679 1.00 91.75 813 THR A CA 1
ATOM 6585 C C . THR A 1 813 ? -24.154 -20.742 7.148 1.00 91.75 813 THR A C 1
ATOM 6587 O O . THR A 1 813 ? -25.282 -21.196 7.334 1.00 91.75 813 THR A O 1
ATOM 6590 N N . LEU A 1 814 ? -23.218 -21.397 6.462 1.00 92.19 814 LEU A N 1
ATOM 6591 C CA . LEU A 1 814 ? -23.396 -22.723 5.875 1.00 92.19 814 LEU A CA 1
ATOM 6592 C C . LEU A 1 814 ? -22.873 -23.815 6.820 1.00 92.19 814 LEU A C 1
ATOM 6594 O O . LEU A 1 814 ? -21.806 -23.699 7.417 1.00 92.19 814 LEU A O 1
ATOM 6598 N N . THR A 1 815 ? -23.632 -24.901 6.900 1.00 88.81 815 THR A N 1
ATOM 6599 C CA . THR A 1 815 ? -23.254 -26.207 7.463 1.00 88.81 815 THR A CA 1
ATOM 6600 C C . THR A 1 815 ? -22.761 -27.133 6.345 1.00 88.81 815 THR A C 1
ATOM 6602 O O . THR A 1 815 ? -22.987 -26.839 5.166 1.00 88.81 815 THR A O 1
ATOM 6605 N N . PRO A 1 816 ? -22.149 -28.290 6.648 1.00 89.81 816 PRO A N 1
ATOM 6606 C CA . PRO A 1 816 ? -21.760 -29.258 5.623 1.00 89.81 816 PRO A CA 1
ATOM 6607 C C . PRO A 1 816 ? -22.911 -29.695 4.696 1.00 89.81 816 PRO A C 1
ATOM 6609 O O . PRO A 1 816 ? -22.708 -29.815 3.479 1.00 89.81 816 PRO A O 1
ATOM 6612 N N . GLU A 1 817 ? -24.131 -29.888 5.218 1.00 87.44 817 GLU A N 1
ATOM 6613 C CA . GLU A 1 817 ? -25.278 -30.282 4.383 1.00 87.44 817 GLU A CA 1
ATOM 6614 C C . GLU A 1 817 ? -25.758 -29.135 3.487 1.00 87.44 817 GLU A C 1
ATOM 6616 O O . GLU A 1 817 ? -26.010 -29.317 2.288 1.00 87.44 817 GLU A O 1
ATOM 6621 N N . THR A 1 818 ? -25.870 -27.933 4.054 1.00 90.25 818 THR A N 1
ATOM 6622 C CA . THR A 1 818 ? -26.353 -26.754 3.322 1.00 90.25 818 THR A CA 1
ATOM 6623 C C . THR A 1 818 ? -25.321 -26.244 2.319 1.00 90.25 818 THR A C 1
ATOM 6625 O O . THR A 1 818 ? -25.708 -25.825 1.233 1.00 90.25 818 THR A O 1
ATOM 6628 N N . TYR A 1 819 ? -24.023 -26.386 2.599 1.00 91.88 819 TYR A N 1
ATOM 6629 C CA . TYR A 1 819 ? -22.932 -26.136 1.653 1.00 91.88 819 TYR A CA 1
ATOM 6630 C C . TYR A 1 819 ? -23.031 -27.038 0.421 1.00 91.88 819 TYR A C 1
ATOM 6632 O O . TYR A 1 819 ? -22.989 -26.566 -0.716 1.00 91.88 819 TYR A O 1
ATOM 6640 N N . THR A 1 820 ? -23.216 -28.343 0.641 1.00 90.75 820 THR A N 1
ATOM 6641 C CA . THR A 1 820 ? -23.344 -29.316 -0.453 1.00 90.75 820 THR A CA 1
ATOM 6642 C C . THR A 1 820 ? -24.563 -29.002 -1.317 1.00 90.75 820 THR A C 1
ATOM 6644 O O . THR A 1 820 ? -24.504 -29.096 -2.542 1.00 90.75 820 THR A O 1
ATOM 6647 N N . SER A 1 821 ? -25.659 -28.579 -0.688 1.00 90.12 821 SER A N 1
ATOM 6648 C CA . SER A 1 821 ? -26.868 -28.150 -1.391 1.00 90.12 821 SER A CA 1
ATOM 6649 C C . SER A 1 821 ? -26.655 -26.838 -2.154 1.00 90.12 821 SER A C 1
ATOM 6651 O O . SER A 1 821 ? -27.114 -26.718 -3.285 1.00 90.12 821 SER A O 1
ATOM 6653 N N . ALA A 1 822 ? -25.924 -25.877 -1.582 1.00 89.94 822 ALA A N 1
ATOM 6654 C CA . ALA A 1 822 ? -25.626 -24.588 -2.202 1.00 89.94 822 ALA A CA 1
ATOM 6655 C C . ALA A 1 822 ? -24.812 -24.753 -3.493 1.00 89.94 822 ALA A C 1
ATOM 6657 O O . ALA A 1 822 ? -25.261 -24.326 -4.556 1.00 89.94 822 ALA A O 1
ATOM 6658 N N . VAL A 1 823 ? -23.678 -25.457 -3.430 1.00 89.25 823 VAL A N 1
ATOM 6659 C CA . VAL A 1 823 ? -22.779 -25.654 -4.584 1.00 89.25 823 VAL A CA 1
ATOM 6660 C C . VAL A 1 823 ? -23.441 -26.473 -5.705 1.00 89.25 823 VAL A C 1
ATOM 6662 O O . VAL A 1 823 ? -23.174 -26.238 -6.881 1.00 89.25 823 VAL A O 1
ATOM 6665 N N . ASN A 1 824 ? -24.353 -27.390 -5.363 1.00 88.12 824 ASN A N 1
ATOM 6666 C CA . ASN A 1 824 ? -25.061 -28.231 -6.338 1.00 88.12 824 ASN A CA 1
ATOM 6667 C C . ASN A 1 824 ? -26.421 -27.672 -6.792 1.00 88.12 824 ASN A C 1
ATOM 6669 O O . ASN A 1 824 ? -27.056 -28.269 -7.659 1.00 88.12 824 ASN A O 1
ATOM 6673 N N . SER A 1 825 ? -26.890 -26.554 -6.227 1.00 86.75 825 SER A N 1
ATOM 6674 C CA . SER A 1 825 ? -28.228 -26.009 -6.516 1.00 86.75 825 SER A CA 1
ATOM 6675 C C . SER A 1 825 ? -28.398 -25.511 -7.954 1.00 86.75 825 SER A C 1
ATOM 6677 O O . SER A 1 825 ? -29.522 -25.400 -8.434 1.00 86.75 825 SER A O 1
ATOM 6679 N N . GLY A 1 826 ? -27.294 -25.198 -8.640 1.00 82.56 826 GLY A N 1
ATOM 6680 C CA . GLY A 1 826 ? -27.299 -24.514 -9.935 1.00 82.56 826 GLY A CA 1
ATOM 6681 C C . GLY A 1 826 ? -27.511 -22.999 -9.827 1.00 82.56 826 GLY A C 1
ATOM 6682 O O . GLY A 1 826 ? -27.195 -22.289 -10.781 1.00 82.56 826 GLY A O 1
ATOM 6683 N N . ASP A 1 827 ? -27.963 -22.510 -8.668 1.00 90.00 827 ASP A N 1
ATOM 6684 C CA . ASP A 1 827 ? -28.067 -21.087 -8.360 1.00 90.00 827 ASP A CA 1
ATOM 6685 C C . ASP A 1 827 ? -26.684 -20.435 -8.246 1.00 90.00 827 ASP A C 1
ATOM 6687 O O . ASP A 1 827 ? -25.667 -21.094 -8.019 1.00 90.00 827 ASP A O 1
ATOM 6691 N N . GLU A 1 828 ? -26.659 -19.112 -8.371 1.00 92.88 828 GLU A N 1
ATOM 6692 C CA . GLU A 1 828 ? -25.448 -18.322 -8.206 1.00 92.88 828 GLU A CA 1
ATOM 6693 C C . GLU A 1 828 ? -25.151 -18.056 -6.723 1.00 92.88 828 GLU A C 1
ATOM 6695 O O . GLU A 1 828 ? -25.929 -17.397 -6.025 1.00 92.88 828 GLU A O 1
ATOM 6700 N N . TRP A 1 829 ? -24.009 -18.554 -6.251 1.00 94.69 829 TRP A N 1
ATOM 6701 C CA . TRP A 1 829 ? -23.544 -18.416 -4.873 1.00 94.69 829 TRP A CA 1
ATOM 6702 C C . TRP A 1 829 ? -22.170 -17.756 -4.808 1.00 94.69 829 TRP A C 1
ATOM 6704 O O . TRP A 1 829 ? -21.241 -18.184 -5.481 1.00 94.69 829 TRP A O 1
ATOM 6714 N N . LEU A 1 830 ? -22.006 -16.775 -3.925 1.00 94.69 830 LEU A N 1
ATOM 6715 C CA . LEU A 1 830 ? -20.703 -16.325 -3.451 1.00 94.69 830 LEU A CA 1
ATOM 6716 C C . LEU A 1 830 ? -20.489 -16.870 -2.039 1.00 94.69 830 LEU A C 1
ATOM 6718 O O . LEU A 1 830 ? -21.216 -16.501 -1.116 1.00 94.69 830 LEU A O 1
ATOM 6722 N N . ILE A 1 831 ? -19.512 -17.758 -1.877 1.00 94.75 831 ILE A N 1
ATOM 6723 C CA . ILE A 1 831 ? -19.205 -18.405 -0.601 1.00 94.75 831 ILE A CA 1
ATOM 6724 C C . ILE A 1 831 ? -17.856 -17.902 -0.092 1.00 94.75 831 ILE A C 1
ATOM 6726 O O . ILE A 1 831 ? -16.851 -18.032 -0.788 1.00 94.75 831 ILE A O 1
ATOM 6730 N N . ASP A 1 832 ? -17.831 -17.351 1.118 1.00 93.75 832 ASP A N 1
ATOM 6731 C CA . ASP A 1 832 ? -16.607 -16.982 1.830 1.00 93.75 832 ASP A CA 1
ATOM 6732 C C . ASP A 1 832 ? -16.120 -18.134 2.711 1.00 93.75 832 ASP A C 1
ATOM 6734 O O . ASP A 1 832 ? -16.794 -18.561 3.651 1.00 93.75 832 ASP A O 1
ATOM 6738 N N . TYR A 1 833 ? -14.935 -18.631 2.384 1.00 92.12 833 TYR A N 1
ATOM 6739 C CA . TYR A 1 833 ? -14.199 -19.636 3.131 1.00 92.12 833 TYR A CA 1
ATOM 6740 C C . TYR A 1 833 ? -13.274 -18.881 4.073 1.00 92.12 833 TYR A C 1
ATOM 6742 O O . TYR A 1 833 ? -12.271 -18.294 3.649 1.00 92.12 833 TYR A O 1
ATOM 6750 N N . TYR A 1 834 ? -13.637 -18.860 5.351 1.00 88.31 834 TYR A N 1
ATOM 6751 C CA . TYR A 1 834 ? -13.023 -17.968 6.322 1.00 88.31 834 TYR A CA 1
ATOM 6752 C C . TYR A 1 834 ? -12.648 -18.693 7.608 1.00 88.31 834 TYR A C 1
ATOM 6754 O O . TYR A 1 834 ? -13.117 -19.792 7.889 1.00 88.31 834 TYR A O 1
ATOM 6762 N N . ALA A 1 835 ? -11.797 -18.047 8.400 1.00 84.31 835 ALA A N 1
ATOM 6763 C CA . ALA A 1 835 ? -11.474 -18.487 9.746 1.00 84.31 835 ALA A CA 1
ATOM 6764 C C . ALA A 1 835 ? -11.893 -17.403 10.759 1.00 84.31 835 ALA A C 1
ATOM 6766 O O . ALA A 1 835 ? -11.548 -16.233 10.560 1.00 84.31 835 ALA A O 1
ATOM 6767 N N . PRO A 1 836 ? -12.590 -17.744 11.860 1.00 80.06 836 PRO A N 1
ATOM 6768 C CA . PRO A 1 836 ? -13.022 -16.773 12.869 1.00 80.06 836 PRO A CA 1
ATOM 6769 C C . PRO A 1 836 ? -11.892 -15.980 13.529 1.00 80.06 836 PRO A C 1
ATOM 6771 O O . PRO A 1 836 ? -12.095 -14.841 13.940 1.00 80.06 836 PRO A O 1
ATOM 6774 N N . TRP A 1 837 ? -10.705 -16.578 13.638 1.00 72.19 837 TRP A N 1
ATOM 6775 C CA . TRP A 1 837 ? -9.517 -15.959 14.225 1.00 72.19 837 TRP A CA 1
ATOM 6776 C C . TRP A 1 837 ? -8.815 -14.973 13.276 1.00 72.19 837 TRP A C 1
ATOM 6778 O O . TRP A 1 837 ? -7.942 -14.225 13.703 1.00 72.19 837 TRP A O 1
ATOM 6788 N N . CYS A 1 838 ? -9.187 -14.936 11.993 1.00 71.56 838 CYS A N 1
ATOM 6789 C CA . CYS A 1 838 ? -8.544 -14.114 10.969 1.00 71.56 838 CYS A CA 1
ATOM 6790 C C . CYS A 1 838 ? -9.160 -12.697 10.922 1.00 71.56 838 CYS A C 1
ATOM 6792 O O . CYS A 1 838 ? -10.299 -12.529 10.471 1.00 71.56 838 CYS A O 1
ATOM 6794 N N . PRO A 1 839 ? -8.430 -11.628 11.308 1.00 67.19 839 PRO A N 1
ATOM 6795 C CA . PRO A 1 839 ? -8.990 -10.274 11.309 1.00 67.19 839 PRO A CA 1
ATOM 6796 C C . PRO A 1 839 ? -9.443 -9.776 9.921 1.00 67.19 839 PRO A C 1
ATOM 6798 O O . PRO A 1 839 ? -10.539 -9.217 9.829 1.00 67.19 839 PRO A O 1
ATOM 6801 N N . PRO A 1 840 ? -8.697 -10.001 8.815 1.00 67.38 840 PRO A N 1
ATOM 6802 C CA . PRO A 1 840 ? -9.171 -9.655 7.472 1.00 67.38 840 PRO A CA 1
ATOM 6803 C C . PRO A 1 840 ? -10.482 -10.351 7.085 1.00 67.38 840 PRO A C 1
ATOM 6805 O O . PRO A 1 840 ? -11.294 -9.762 6.375 1.00 67.38 840 PRO A O 1
ATOM 6808 N N . CYS A 1 841 ? -10.712 -11.563 7.587 1.00 81.25 841 CYS A N 1
ATOM 6809 C CA . CYS A 1 841 ? -11.926 -12.333 7.353 1.00 81.25 841 CYS A CA 1
ATOM 6810 C C . CYS A 1 841 ? -13.139 -11.685 8.015 1.00 81.25 841 CYS A C 1
ATOM 6812 O O . CYS A 1 841 ? -14.147 -11.427 7.365 1.00 81.25 841 CYS A O 1
ATOM 6814 N N . LEU A 1 842 ? -13.009 -11.320 9.293 1.00 80.69 842 LEU A N 1
ATOM 6815 C CA . LEU A 1 842 ? -14.081 -10.647 10.030 1.00 80.69 842 LEU A CA 1
ATOM 6816 C C . LEU A 1 842 ? -14.466 -9.297 9.413 1.00 80.69 842 LEU A C 1
ATOM 6818 O O . LEU A 1 842 ? -15.611 -8.861 9.533 1.00 80.69 842 LEU A O 1
ATOM 6822 N N . ARG A 1 843 ? -13.518 -8.633 8.741 1.00 76.12 843 ARG A N 1
ATOM 6823 C CA . ARG A 1 843 ? -13.792 -7.414 7.973 1.00 76.12 843 ARG A CA 1
ATOM 6824 C C . ARG A 1 843 ? -14.551 -7.705 6.686 1.00 76.12 843 ARG A C 1
ATOM 6826 O O . ARG A 1 843 ? -15.518 -7.003 6.410 1.00 76.12 843 ARG A O 1
ATOM 6833 N N . LEU A 1 844 ? -14.159 -8.741 5.942 1.00 83.44 844 LEU A N 1
ATOM 6834 C CA . LEU A 1 844 ? -14.816 -9.116 4.688 1.00 83.44 844 LEU A CA 1
ATOM 6835 C C . LEU A 1 844 ? -16.299 -9.459 4.885 1.00 83.44 844 LEU A C 1
ATOM 6837 O O . LEU A 1 844 ? -17.118 -9.085 4.049 1.00 83.44 844 LEU A O 1
ATOM 6841 N N . LEU A 1 845 ? -16.668 -10.067 6.020 1.00 87.06 845 LEU A N 1
ATOM 6842 C CA . LEU A 1 845 ? -18.071 -10.334 6.366 1.00 87.06 845 LEU A CA 1
ATOM 6843 C C . LEU A 1 845 ? -18.965 -9.090 6.228 1.00 87.06 845 LEU A C 1
ATOM 6845 O O . LEU A 1 845 ? -20.121 -9.208 5.830 1.00 87.06 845 LEU A O 1
ATOM 6849 N N . LYS A 1 846 ? -18.443 -7.892 6.515 1.00 79.75 846 LYS A N 1
ATOM 6850 C CA . LYS A 1 846 ? -19.202 -6.638 6.396 1.00 79.75 846 LYS A CA 1
ATOM 6851 C C . LYS A 1 846 ? -19.433 -6.231 4.941 1.00 79.75 846 LYS A C 1
ATOM 6853 O O . LYS A 1 846 ? -20.550 -5.869 4.579 1.00 79.75 846 LYS A O 1
ATOM 6858 N N . GLU A 1 847 ? -18.408 -6.352 4.100 1.00 85.25 847 GLU A N 1
ATOM 6859 C CA . GLU A 1 847 ? -18.515 -6.101 2.656 1.00 85.25 847 GLU A CA 1
ATOM 6860 C C . GLU A 1 847 ? -19.525 -7.063 2.017 1.00 85.25 847 GLU A C 1
ATOM 6862 O O . GLU A 1 847 ? -20.398 -6.650 1.252 1.00 85.25 847 GLU A O 1
ATOM 6867 N N . LEU A 1 848 ? -19.489 -8.337 2.419 1.00 90.44 848 LEU A N 1
ATOM 6868 C CA . LEU A 1 848 ? -20.434 -9.353 1.958 1.00 90.44 848 LEU A CA 1
ATOM 6869 C C . LEU A 1 848 ? -21.871 -9.059 2.399 1.00 90.44 848 LEU A C 1
ATOM 6871 O O . LEU A 1 848 ? -22.797 -9.239 1.610 1.00 90.44 848 LEU A O 1
ATOM 6875 N N . ARG A 1 849 ? -22.087 -8.542 3.618 1.00 89.25 849 ARG A N 1
ATOM 6876 C CA . ARG A 1 849 ? -23.429 -8.117 4.053 1.00 89.25 849 ARG A CA 1
ATOM 6877 C C . ARG A 1 849 ? -23.995 -6.996 3.194 1.00 89.25 849 ARG A C 1
ATOM 6879 O O . ARG A 1 849 ? -25.203 -6.958 2.993 1.00 89.25 849 ARG A O 1
ATOM 6886 N N . ARG A 1 850 ? -23.152 -6.106 2.667 1.00 86.19 850 ARG A N 1
ATOM 6887 C CA . ARG A 1 850 ? -23.567 -4.973 1.823 1.00 86.19 850 ARG A CA 1
ATOM 6888 C C . ARG A 1 850 ? -23.706 -5.323 0.348 1.00 86.19 850 ARG A C 1
ATOM 6890 O O . ARG A 1 850 ? -24.396 -4.597 -0.362 1.00 86.19 850 ARG A O 1
ATOM 6897 N N . LEU A 1 851 ? -23.081 -6.409 -0.104 1.00 89.25 851 LEU A N 1
ATOM 6898 C CA . LEU A 1 851 ? -22.994 -6.802 -1.512 1.00 89.25 851 LEU A CA 1
ATOM 6899 C C . LEU A 1 851 ? -24.355 -6.870 -2.220 1.00 89.25 851 LEU A C 1
ATOM 6901 O O . LEU A 1 851 ? -24.460 -6.489 -3.383 1.00 89.25 851 LEU A O 1
ATOM 6905 N N . HIS A 1 852 ? -25.406 -7.282 -1.511 1.00 87.31 852 HIS A N 1
ATOM 6906 C CA . HIS A 1 852 ? -26.762 -7.375 -2.059 1.00 87.31 852 HIS A CA 1
ATOM 6907 C C . HIS A 1 852 ? -27.345 -6.029 -2.533 1.00 87.31 852 HIS A C 1
ATOM 6909 O O . HIS A 1 852 ? -28.276 -6.023 -3.329 1.00 87.31 852 HIS A O 1
ATOM 6915 N N . ASN A 1 853 ? -26.801 -4.895 -2.074 1.00 87.25 853 ASN A N 1
ATOM 6916 C CA . ASN A 1 853 ? -27.191 -3.565 -2.556 1.00 87.25 853 ASN A CA 1
ATOM 6917 C C . ASN A 1 853 ? -26.590 -3.225 -3.930 1.00 87.25 853 ASN A C 1
ATOM 6919 O O . ASN A 1 853 ? -27.023 -2.266 -4.562 1.00 87.25 853 ASN A O 1
ATOM 6923 N N . TYR A 1 854 ? -25.572 -3.973 -4.365 1.00 86.50 854 TYR A N 1
ATOM 6924 C CA . TYR A 1 854 ? -24.811 -3.715 -5.589 1.00 86.50 854 TYR A CA 1
ATOM 6925 C C . TYR A 1 854 ? -25.010 -4.805 -6.645 1.00 86.50 854 TYR A C 1
ATOM 6927 O O . TYR A 1 854 ? -24.897 -4.525 -7.835 1.00 86.50 854 TYR A O 1
ATOM 6935 N N . VAL A 1 855 ? -25.300 -6.041 -6.225 1.00 87.69 855 VAL A N 1
ATOM 6936 C CA . VAL A 1 855 ? -25.471 -7.192 -7.120 1.00 87.69 855 VAL A CA 1
ATOM 6937 C C . VAL A 1 855 ? -26.824 -7.844 -6.882 1.00 87.69 855 VAL A C 1
ATOM 6939 O O . VAL A 1 855 ? -27.089 -8.391 -5.812 1.00 87.69 855 VAL A O 1
ATOM 6942 N N . GLU A 1 856 ? -27.668 -7.833 -7.910 1.00 85.44 856 GLU A N 1
ATOM 6943 C CA . GLU A 1 856 ? -28.943 -8.544 -7.890 1.00 85.44 856 GLU A CA 1
ATOM 6944 C C . GLU A 1 856 ? -28.757 -10.054 -8.114 1.00 85.44 856 GLU A C 1
ATOM 6946 O O . GLU A 1 856 ? -27.844 -10.500 -8.818 1.00 85.44 856 GLU A O 1
ATOM 6951 N N . SER A 1 857 ? -29.688 -10.837 -7.557 1.00 84.50 857 SER A N 1
ATOM 6952 C CA . SER A 1 857 ? -29.846 -12.280 -7.803 1.00 84.50 857 SER A CA 1
ATOM 6953 C C . SER A 1 857 ? -28.651 -13.170 -7.422 1.00 84.50 857 SER A C 1
ATOM 6955 O O . SER A 1 857 ? -28.491 -14.243 -7.993 1.00 84.50 857 SER A O 1
ATOM 6957 N N . ILE A 1 858 ? -27.849 -12.769 -6.429 1.00 89.81 858 ILE A N 1
ATOM 6958 C CA . ILE A 1 858 ? -26.757 -13.587 -5.879 1.00 89.81 858 ILE A CA 1
ATOM 6959 C C . ILE A 1 858 ? -27.063 -14.056 -4.452 1.00 89.81 858 ILE A C 1
ATOM 6961 O O . ILE A 1 858 ? -27.538 -13.284 -3.616 1.00 89.81 858 ILE A O 1
ATOM 6965 N N . LYS A 1 859 ? -26.781 -15.329 -4.155 1.00 93.38 859 LYS A N 1
ATOM 6966 C CA . LYS A 1 859 ? -26.833 -15.877 -2.793 1.00 93.38 859 LYS A CA 1
ATOM 6967 C C . LYS A 1 859 ? -25.461 -15.763 -2.140 1.00 93.38 859 LYS A C 1
ATOM 6969 O O . LYS A 1 859 ? -24.444 -15.962 -2.796 1.00 93.38 859 LYS A O 1
ATOM 6974 N N . ILE A 1 860 ? -25.421 -15.436 -0.852 1.00 94.69 860 ILE A N 1
ATOM 6975 C CA . ILE A 1 860 ? -24.171 -15.147 -0.139 1.00 94.69 860 ILE A CA 1
ATOM 6976 C C . ILE A 1 860 ? -24.070 -16.087 1.056 1.00 94.69 860 ILE A C 1
ATOM 6978 O O . ILE A 1 860 ? -24.974 -16.118 1.891 1.00 94.69 860 ILE A O 1
ATOM 6982 N N . GLY A 1 861 ? -22.988 -16.855 1.133 1.00 94.31 861 GLY A N 1
ATOM 6983 C CA . GLY A 1 861 ? -22.757 -17.838 2.187 1.00 94.31 861 GLY A CA 1
ATOM 6984 C C . GLY A 1 861 ? -21.386 -17.689 2.838 1.00 94.31 861 GLY A C 1
ATOM 6985 O O . GLY A 1 861 ? -20.452 -17.195 2.214 1.00 94.31 861 GLY A O 1
ATOM 6986 N N . THR A 1 862 ? -21.250 -18.149 4.076 1.00 94.44 862 THR A N 1
ATOM 6987 C CA . THR A 1 862 ? -19.963 -18.271 4.774 1.00 94.44 862 THR A CA 1
ATOM 6988 C C . THR A 1 862 ? -19.776 -19.699 5.272 1.00 94.44 862 THR A C 1
ATOM 6990 O O . THR A 1 862 ? -20.734 -20.333 5.710 1.00 94.44 862 THR A O 1
ATOM 6993 N N . ILE A 1 863 ? -18.553 -20.220 5.207 1.00 92.56 863 ILE A N 1
ATOM 6994 C CA . ILE A 1 863 ? -18.185 -21.539 5.737 1.00 92.56 863 ILE A CA 1
ATOM 6995 C C . ILE A 1 863 ? -16.973 -21.383 6.660 1.00 92.56 863 ILE A C 1
ATOM 6997 O O . ILE A 1 863 ? -15.951 -20.813 6.269 1.00 92.56 863 ILE A O 1
ATOM 7001 N N . ASP A 1 864 ? -17.104 -21.864 7.896 1.00 90.00 864 ASP A N 1
ATOM 7002 C CA . ASP A 1 864 ? -16.035 -21.815 8.893 1.00 90.00 864 ASP A CA 1
ATOM 7003 C C . ASP A 1 864 ? -15.008 -22.920 8.613 1.00 90.00 864 ASP A C 1
ATOM 7005 O O . ASP A 1 864 ? -15.280 -24.110 8.773 1.00 90.00 864 ASP A O 1
ATOM 7009 N N . CYS A 1 865 ? -13.818 -22.528 8.172 1.00 87.62 865 CYS A N 1
ATOM 7010 C CA . CYS A 1 865 ? -12.743 -23.451 7.836 1.00 87.62 865 CYS A CA 1
ATOM 7011 C C . CYS A 1 865 ? -11.943 -23.953 9.037 1.00 87.62 865 CYS A C 1
ATOM 7013 O O . CYS A 1 865 ? -11.223 -24.942 8.897 1.00 87.62 865 CYS A O 1
ATOM 7015 N N . ASP A 1 866 ? -12.054 -23.294 10.192 1.00 83.81 866 ASP A N 1
ATOM 7016 C CA . ASP A 1 866 ? -11.484 -23.792 11.445 1.00 83.81 866 ASP A CA 1
ATOM 7017 C C . ASP A 1 866 ? -12.277 -25.019 11.915 1.00 83.81 866 ASP A C 1
ATOM 7019 O O . ASP A 1 866 ? -11.712 -26.037 12.313 1.00 83.81 866 ASP A O 1
ATOM 7023 N N . GLN A 1 867 ? -13.599 -24.955 11.746 1.00 84.50 867 GLN A N 1
ATOM 7024 C CA . GLN A 1 867 ? -14.518 -26.040 12.062 1.00 84.50 867 GLN A CA 1
ATOM 7025 C C . GLN A 1 867 ? -14.580 -27.119 10.967 1.00 84.50 867 GLN A C 1
ATOM 7027 O O . GLN A 1 867 ? -14.523 -28.312 11.263 1.00 84.50 867 GLN A O 1
ATOM 7032 N N . TYR A 1 868 ? -14.656 -26.722 9.692 1.00 88.50 868 TYR A N 1
ATOM 7033 C CA . TYR A 1 868 ? -14.880 -27.622 8.552 1.00 88.50 868 TYR A CA 1
ATOM 7034 C C . TYR A 1 868 ? -13.689 -27.672 7.583 1.00 88.50 868 TYR A C 1
ATOM 7036 O O . TYR A 1 868 ? -13.839 -27.549 6.361 1.00 88.50 868 TYR A O 1
ATOM 7044 N N . GLY A 1 869 ? -12.485 -27.904 8.111 1.00 82.56 869 GLY A N 1
ATOM 7045 C CA . GLY A 1 869 ? -11.241 -27.888 7.330 1.00 82.56 869 GLY A CA 1
ATOM 7046 C C . GLY A 1 869 ? -11.222 -28.822 6.108 1.00 82.56 869 GLY A C 1
ATOM 7047 O O . GLY A 1 869 ? -10.577 -28.514 5.106 1.00 82.56 869 GLY A O 1
ATOM 7048 N N . ASP A 1 870 ? -11.960 -29.936 6.124 1.00 85.31 870 ASP A N 1
ATOM 7049 C CA . ASP A 1 870 ? -12.079 -30.840 4.968 1.00 85.31 870 ASP A CA 1
ATOM 7050 C C . ASP A 1 870 ? -12.761 -30.198 3.756 1.00 85.31 870 ASP A C 1
ATOM 7052 O O . ASP A 1 870 ? -12.338 -30.427 2.619 1.00 85.31 870 ASP A O 1
ATOM 7056 N N . ILE A 1 871 ? -13.799 -29.389 3.986 1.00 89.31 871 ILE A N 1
ATOM 7057 C CA . ILE A 1 871 ? -14.514 -28.669 2.925 1.00 89.31 871 ILE A CA 1
ATOM 7058 C C . ILE A 1 871 ? -13.572 -27.643 2.290 1.00 89.31 871 ILE A C 1
ATOM 7060 O O . ILE A 1 871 ? -13.436 -27.592 1.067 1.00 89.31 871 ILE A O 1
ATOM 7064 N N . CYS A 1 872 ? -12.858 -26.889 3.124 1.00 86.00 872 CYS A N 1
ATOM 7065 C CA . CYS A 1 872 ? -11.956 -25.832 2.680 1.00 86.00 872 CYS A CA 1
ATOM 7066 C C . CYS A 1 872 ? -10.715 -26.385 1.953 1.00 86.00 872 CYS A C 1
ATOM 7068 O O . CYS A 1 872 ? -10.343 -25.889 0.888 1.00 86.00 872 CYS A O 1
ATOM 7070 N N . ARG A 1 873 ? -10.144 -27.507 2.423 1.00 81.06 873 ARG A N 1
ATOM 7071 C CA . ARG A 1 873 ? -9.064 -28.212 1.706 1.00 81.06 873 ARG A CA 1
ATOM 7072 C C . ARG A 1 873 ? -9.492 -28.685 0.318 1.00 81.06 873 ARG A C 1
ATOM 7074 O O . ARG A 1 873 ? -8.734 -28.525 -0.634 1.00 81.06 873 ARG A O 1
ATOM 7081 N N . LYS A 1 874 ? -10.707 -29.229 0.174 1.00 81.50 874 LYS A N 1
ATOM 7082 C CA . LYS A 1 874 ? -11.251 -29.638 -1.137 1.00 81.50 874 LYS A CA 1
ATOM 7083 C C . LYS A 1 874 ? -11.500 -28.454 -2.069 1.00 81.50 874 LYS A C 1
ATOM 7085 O O . LYS A 1 874 ? -11.344 -28.600 -3.275 1.00 81.50 874 LYS A O 1
ATOM 7090 N N . ALA A 1 875 ? -11.842 -27.293 -1.516 1.00 72.56 875 ALA A N 1
ATOM 7091 C CA . ALA A 1 875 ? -11.982 -26.044 -2.258 1.00 72.56 875 ALA A CA 1
ATOM 7092 C C . ALA A 1 875 ? -10.631 -25.362 -2.584 1.00 72.56 875 ALA A C 1
ATOM 7094 O O . ALA A 1 875 ? -10.625 -24.272 -3.150 1.00 72.56 875 ALA A O 1
ATOM 7095 N N . ASN A 1 876 ? -9.492 -25.997 -2.262 1.00 69.00 876 ASN A N 1
ATOM 7096 C CA . ASN A 1 876 ? -8.132 -25.501 -2.509 1.00 69.00 876 ASN A CA 1
ATOM 7097 C C . ASN A 1 876 ? -7.855 -24.120 -1.875 1.00 69.00 876 ASN A C 1
ATOM 7099 O O . ASN A 1 876 ? -7.203 -23.251 -2.462 1.00 69.00 876 ASN A O 1
ATOM 7103 N N . THR A 1 877 ? -8.379 -23.887 -0.668 1.00 66.25 877 THR A N 1
ATOM 7104 C CA . THR A 1 877 ? -8.199 -22.618 0.044 1.00 66.25 877 THR A CA 1
ATOM 7105 C C . THR A 1 877 ? -6.882 -22.617 0.825 1.00 66.25 877 THR A C 1
ATOM 7107 O O . THR A 1 877 ? -6.797 -23.177 1.915 1.00 66.25 877 THR A O 1
ATOM 7110 N N . ASN A 1 878 ? -5.853 -21.952 0.295 1.00 64.19 878 ASN A N 1
ATOM 7111 C CA . ASN A 1 878 ? -4.524 -21.892 0.931 1.00 64.19 878 ASN A CA 1
ATOM 7112 C C . ASN A 1 878 ? -4.312 -20.643 1.807 1.00 64.19 878 ASN A C 1
ATOM 7114 O O . ASN A 1 878 ? -3.208 -20.394 2.282 1.00 64.19 878 ASN A O 1
ATOM 7118 N N . ALA A 1 879 ? -5.351 -19.822 1.982 1.00 66.25 879 ALA A N 1
ATOM 7119 C CA . ALA A 1 879 ? -5.337 -18.629 2.820 1.00 66.25 879 ALA A CA 1
ATOM 7120 C C . ALA A 1 879 ? -6.746 -18.093 3.044 1.00 66.25 879 ALA A C 1
ATOM 7122 O O . ALA A 1 879 ? -7.637 -18.354 2.238 1.00 66.25 879 ALA A O 1
ATOM 7123 N N . TYR A 1 880 ? -6.894 -17.259 4.072 1.00 71.19 880 TYR A N 1
ATOM 7124 C CA . TYR A 1 880 ? -8.160 -16.640 4.437 1.00 71.19 880 TYR A CA 1
ATOM 7125 C C . TYR A 1 880 ? -8.069 -15.101 4.426 1.00 71.19 880 TYR A C 1
ATOM 7127 O O . TYR A 1 880 ? -6.993 -14.548 4.681 1.00 71.19 880 TYR A O 1
ATOM 7135 N N . PRO A 1 881 ? -9.173 -14.393 4.130 1.00 78.56 881 PRO A N 1
ATOM 7136 C CA . PRO A 1 881 ? -10.416 -14.942 3.583 1.00 78.56 881 PRO A CA 1
ATOM 7137 C C . PRO A 1 881 ? -10.233 -15.406 2.131 1.00 78.56 881 PRO A C 1
ATOM 7139 O O . PRO A 1 881 ? -9.290 -14.982 1.451 1.00 78.56 881 PRO A O 1
ATOM 7142 N N . ASN A 1 882 ? -11.116 -16.277 1.654 1.00 84.94 882 ASN A N 1
ATOM 7143 C CA . ASN A 1 882 ? -11.142 -16.717 0.263 1.00 84.94 882 ASN A CA 1
ATOM 7144 C C . ASN A 1 882 ? -12.585 -16.821 -0.216 1.00 84.94 882 ASN A C 1
ATOM 7146 O O . ASN A 1 882 ? -13.330 -17.672 0.255 1.00 84.94 882 ASN A O 1
ATOM 7150 N N . ILE A 1 883 ? -12.967 -15.961 -1.156 1.00 90.31 883 ILE A N 1
ATOM 7151 C CA . ILE A 1 883 ? -14.308 -15.969 -1.732 1.00 90.31 883 ILE A CA 1
ATOM 7152 C C . ILE A 1 883 ? -14.316 -16.798 -3.006 1.00 90.31 883 ILE A C 1
ATOM 7154 O O . ILE A 1 883 ? -13.476 -16.625 -3.890 1.00 90.31 883 ILE A O 1
ATOM 7158 N N . VAL A 1 884 ? -15.292 -17.688 -3.120 1.00 90.44 884 VAL A N 1
ATOM 7159 C CA . VAL A 1 884 ? -15.500 -18.501 -4.314 1.00 90.44 884 VAL A CA 1
ATOM 7160 C C . VAL A 1 884 ? -16.901 -18.250 -4.830 1.00 90.44 884 VAL A C 1
ATOM 7162 O O . VAL A 1 884 ? -17.892 -18.418 -4.121 1.00 90.44 884 VAL A O 1
ATOM 7165 N N . TRP A 1 885 ? -16.965 -17.830 -6.082 1.00 92.12 885 TRP A N 1
ATOM 7166 C CA . TRP A 1 885 ? -18.194 -17.743 -6.841 1.00 92.12 885 TRP A CA 1
ATOM 7167 C C . TRP A 1 885 ? -18.509 -19.110 -7.446 1.00 92.12 885 TRP A C 1
ATOM 7169 O O . TRP A 1 885 ? -17.618 -19.727 -8.024 1.00 92.12 885 TRP A O 1
ATOM 7179 N N . HIS A 1 886 ? -19.753 -19.565 -7.333 1.00 90.88 886 HIS A N 1
ATOM 7180 C CA . HIS A 1 886 ? -20.267 -20.836 -7.843 1.00 90.88 886 HIS A CA 1
ATOM 7181 C C . HIS A 1 886 ? -21.522 -20.591 -8.683 1.00 90.88 886 HIS A C 1
ATOM 7183 O O . HIS A 1 886 ? -22.444 -19.916 -8.230 1.00 90.88 886 HIS A O 1
ATOM 7189 N N . SER A 1 887 ? -21.591 -21.165 -9.886 1.00 89.69 887 SER A N 1
ATOM 7190 C CA . SER A 1 887 ? -22.816 -21.180 -10.700 1.00 89.69 887 SER A CA 1
ATOM 7191 C C . SER A 1 887 ? -22.770 -22.282 -11.759 1.00 89.69 887 SER A C 1
ATOM 7193 O O . SER A 1 887 ? -21.809 -22.380 -12.528 1.00 89.69 887 SER A O 1
ATOM 7195 N N . GLY A 1 888 ? -23.811 -23.120 -11.825 1.00 82.62 888 GLY A N 1
ATOM 7196 C CA . GLY A 1 888 ? -23.948 -24.150 -12.866 1.00 82.62 888 GLY A CA 1
ATOM 7197 C C . GLY A 1 888 ? -22.752 -25.108 -12.982 1.00 82.62 888 GLY A C 1
ATOM 7198 O O . GLY A 1 888 ? -22.367 -25.472 -14.091 1.00 82.62 888 GLY A O 1
ATOM 7199 N N . GLY A 1 889 ? -22.120 -25.465 -11.856 1.00 78.88 889 GLY A N 1
ATOM 7200 C CA . GLY A 1 889 ? -20.927 -26.324 -11.809 1.00 78.88 889 GLY A CA 1
ATOM 7201 C C . GLY A 1 889 ? -19.603 -25.630 -12.158 1.00 78.88 889 GLY A C 1
ATOM 7202 O O . GLY A 1 889 ? -18.559 -26.279 -12.130 1.00 78.88 889 GLY A O 1
ATOM 7203 N N . ARG A 1 890 ? -19.618 -24.326 -12.469 1.00 82.81 890 ARG A N 1
ATOM 7204 C CA . ARG A 1 890 ? -18.411 -23.497 -12.593 1.00 82.81 890 ARG A CA 1
ATOM 7205 C C . ARG A 1 890 ? -18.092 -22.846 -11.257 1.00 82.81 890 ARG A C 1
ATOM 7207 O O . ARG A 1 890 ? -19.006 -22.440 -10.540 1.00 82.81 890 ARG A O 1
ATOM 7214 N N . SER A 1 891 ? -16.801 -22.695 -10.975 1.00 85.12 891 SER A N 1
ATOM 7215 C CA . SER A 1 891 ? -16.325 -21.972 -9.802 1.00 85.12 891 SER A CA 1
ATOM 7216 C C . SER A 1 891 ? -15.138 -21.078 -10.136 1.00 85.12 891 SER A C 1
ATOM 7218 O O . SER A 1 891 ? -14.210 -21.531 -10.805 1.00 85.12 891 SER A O 1
ATOM 7220 N N . SER A 1 892 ? -15.135 -19.860 -9.604 1.00 83.31 892 SER A N 1
ATOM 7221 C CA . SER A 1 892 ? -14.012 -18.921 -9.690 1.00 83.31 892 SER A CA 1
ATOM 7222 C C . SER A 1 892 ? -13.652 -18.476 -8.281 1.00 83.31 892 SER A C 1
ATOM 7224 O O . SER A 1 892 ? -14.545 -18.135 -7.512 1.00 83.31 892 SER A O 1
ATOM 7226 N N . ALA A 1 893 ? -12.369 -18.489 -7.922 1.00 82.06 893 ALA A N 1
ATOM 7227 C CA . ALA A 1 893 ? -11.910 -18.162 -6.572 1.00 82.06 893 ALA A CA 1
ATOM 7228 C C . ALA A 1 893 ? -11.086 -16.872 -6.556 1.00 82.06 893 ALA A C 1
ATOM 7230 O O . ALA A 1 893 ? -10.305 -16.601 -7.469 1.00 82.06 893 ALA A O 1
ATOM 7231 N N . ARG A 1 894 ? -11.220 -16.096 -5.481 1.00 79.12 894 ARG A N 1
ATOM 7232 C CA . ARG A 1 894 ? -10.403 -14.916 -5.212 1.00 79.12 894 ARG A CA 1
ATOM 7233 C C . ARG A 1 894 ? -10.032 -14.874 -3.739 1.00 79.12 894 ARG A C 1
ATOM 7235 O O . ARG A 1 894 ? -10.881 -14.792 -2.858 1.00 79.12 894 ARG A O 1
ATOM 7242 N N . ALA A 1 895 ? -8.730 -14.867 -3.480 1.00 70.62 895 ALA A N 1
ATOM 7243 C CA . ALA A 1 895 ? -8.209 -14.927 -2.126 1.00 70.62 895 ALA A CA 1
ATOM 7244 C C . ALA A 1 895 ? -7.751 -13.551 -1.612 1.00 70.62 895 ALA A C 1
ATOM 7246 O O . ALA A 1 895 ? -7.057 -12.808 -2.310 1.00 70.62 895 ALA A O 1
ATOM 7247 N N . GLY A 1 896 ? -8.025 -13.277 -0.338 1.00 60.66 896 GLY A N 1
ATOM 7248 C CA . GLY A 1 896 ? -7.671 -12.051 0.371 1.00 60.66 896 GLY A CA 1
ATOM 7249 C C . GLY A 1 896 ? -8.837 -11.081 0.565 1.00 60.66 896 GLY A C 1
ATOM 7250 O O . GLY A 1 896 ? -9.871 -11.198 -0.080 1.00 60.66 896 GLY A O 1
ATOM 7251 N N . TYR A 1 897 ? -8.644 -10.105 1.458 1.00 64.75 897 TYR A N 1
ATOM 7252 C CA . TYR A 1 897 ? -9.612 -9.025 1.665 1.00 64.75 897 TYR A CA 1
ATOM 7253 C C . TYR A 1 897 ? -9.800 -8.193 0.390 1.00 64.75 897 TYR A C 1
ATOM 7255 O O . TYR A 1 897 ? -8.825 -7.894 -0.305 1.00 64.75 897 TYR A O 1
ATOM 7263 N N . VAL A 1 898 ? -11.050 -7.825 0.122 1.00 72.88 898 VAL A N 1
ATOM 7264 C CA . VAL A 1 898 ? -11.496 -7.005 -1.005 1.00 72.88 898 VAL A CA 1
ATOM 7265 C C . VAL A 1 898 ? -12.678 -6.151 -0.550 1.00 72.88 898 VAL A C 1
ATOM 7267 O O . VAL A 1 898 ? -13.494 -6.614 0.243 1.00 72.88 898 VAL A O 1
ATOM 7270 N N . ASP A 1 899 ? -12.764 -4.914 -1.037 1.00 75.56 899 ASP A N 1
ATOM 7271 C CA . ASP A 1 899 ? -13.948 -4.070 -0.842 1.00 75.56 899 ASP A CA 1
ATOM 7272 C C . ASP A 1 899 ? -15.116 -4.510 -1.738 1.00 75.56 899 ASP A C 1
ATOM 7274 O O . ASP A 1 899 ? -14.935 -5.240 -2.718 1.00 75.56 899 ASP A O 1
ATOM 7278 N N . VAL A 1 900 ? -16.325 -4.045 -1.419 1.00 83.00 900 VAL A N 1
ATOM 7279 C CA . VAL A 1 900 ? -17.547 -4.417 -2.138 1.00 83.00 900 VAL A CA 1
ATOM 7280 C C . VAL A 1 900 ? -17.485 -4.138 -3.643 1.00 83.00 900 VAL A C 1
ATOM 7282 O O . VAL A 1 900 ? -17.936 -4.974 -4.420 1.00 83.00 900 VAL A O 1
ATOM 7285 N N . ASN A 1 901 ? -16.876 -3.033 -4.087 1.00 78.44 901 ASN A N 1
ATOM 7286 C CA . ASN A 1 901 ? -16.781 -2.710 -5.519 1.00 78.44 901 ASN A CA 1
ATOM 7287 C C . ASN A 1 901 ? -15.892 -3.724 -6.243 1.00 78.44 901 ASN A C 1
ATOM 7289 O O . ASN A 1 901 ? -16.212 -4.206 -7.325 1.00 78.44 901 ASN A O 1
ATOM 7293 N N . THR A 1 902 ? -14.796 -4.105 -5.602 1.00 79.44 902 THR A N 1
ATOM 7294 C CA . THR A 1 902 ? -13.873 -5.119 -6.098 1.00 79.44 902 THR A CA 1
ATOM 7295 C C . THR A 1 902 ? -14.520 -6.513 -6.145 1.00 79.44 902 THR A C 1
ATOM 7297 O O . THR A 1 902 ? -14.196 -7.314 -7.029 1.00 79.44 902 THR A O 1
ATOM 7300 N N . ILE A 1 903 ? -15.438 -6.818 -5.217 1.00 87.56 903 ILE A N 1
ATOM 7301 C CA . ILE A 1 903 ? -16.253 -8.045 -5.244 1.00 87.56 903 ILE A CA 1
ATOM 7302 C C . ILE A 1 903 ? -17.242 -8.007 -6.414 1.00 87.56 903 ILE A C 1
ATOM 7304 O O . ILE A 1 903 ? -17.370 -9.005 -7.121 1.00 87.56 903 ILE A O 1
ATOM 7308 N N . VAL A 1 904 ? -17.897 -6.866 -6.657 1.00 88.31 904 VAL A N 1
ATOM 7309 C CA . VAL A 1 904 ? -18.796 -6.669 -7.808 1.00 88.31 904 VAL A CA 1
ATOM 7310 C C . VAL A 1 904 ? -18.044 -6.930 -9.113 1.00 88.31 904 VAL A C 1
ATOM 7312 O O . VAL A 1 904 ? -18.463 -7.781 -9.893 1.00 88.31 904 VAL A O 1
ATOM 7315 N N . GLU A 1 905 ? -16.881 -6.298 -9.306 1.00 82.25 905 GLU A N 1
ATOM 7316 C CA . GLU A 1 905 ? -16.044 -6.509 -10.496 1.00 82.25 905 GLU A CA 1
ATOM 7317 C C . GLU A 1 905 ? -15.634 -7.978 -10.676 1.00 82.25 905 GLU A C 1
ATOM 7319 O O . GLU A 1 905 ? -15.544 -8.467 -11.804 1.00 82.25 905 GLU A O 1
ATOM 7324 N N . PHE A 1 906 ? -15.370 -8.684 -9.571 1.00 85.25 906 PHE A N 1
ATOM 7325 C CA . PHE A 1 906 ? -15.043 -10.107 -9.584 1.00 85.25 906 PHE A CA 1
ATOM 7326 C C . PHE A 1 906 ? -16.232 -10.978 -10.001 1.00 85.25 906 PHE A C 1
ATOM 7328 O O . PHE A 1 906 ? -16.050 -11.888 -10.803 1.00 85.25 906 PHE A O 1
ATOM 7335 N N . ILE A 1 907 ? -17.437 -10.704 -9.495 1.00 88.31 907 ILE A N 1
ATOM 7336 C CA . ILE A 1 907 ? -18.650 -11.448 -9.868 1.00 88.31 907 ILE A CA 1
ATOM 7337 C C . ILE A 1 907 ? -18.989 -11.216 -11.339 1.00 88.31 907 ILE A C 1
ATOM 7339 O O . ILE A 1 907 ? -19.278 -12.169 -12.057 1.00 88.31 907 ILE A O 1
ATOM 7343 N N . GLU A 1 908 ? -18.933 -9.968 -11.805 1.00 84.75 908 GLU A N 1
ATOM 7344 C CA . GLU A 1 908 ? -19.172 -9.634 -13.212 1.00 84.75 908 GLU A CA 1
ATOM 7345 C C . GLU A 1 908 ? -18.203 -10.373 -14.140 1.00 84.75 908 GLU A C 1
ATOM 7347 O O . GLU A 1 908 ? -18.615 -10.934 -15.154 1.00 84.75 908 GLU A O 1
ATOM 7352 N N . ASP A 1 909 ? -16.926 -10.432 -13.760 1.00 79.75 909 ASP A N 1
ATOM 7353 C CA . ASP A 1 909 ? -15.901 -11.183 -14.482 1.00 79.75 909 ASP A CA 1
ATOM 7354 C C . ASP A 1 909 ? -16.106 -12.706 -14.413 1.00 79.75 909 ASP A C 1
ATOM 7356 O O . ASP A 1 909 ? -15.868 -13.403 -15.393 1.00 79.75 909 ASP A O 1
ATOM 7360 N N . ALA A 1 910 ? -16.590 -13.239 -13.288 1.00 83.00 910 ALA A N 1
ATOM 7361 C CA . ALA A 1 910 ? -16.894 -14.663 -13.155 1.00 83.00 910 ALA A CA 1
ATOM 7362 C C . ALA A 1 910 ? -18.123 -15.084 -13.988 1.00 83.00 910 ALA A C 1
ATOM 7364 O O . ALA A 1 910 ? -18.148 -16.185 -14.550 1.00 83.00 910 ALA A O 1
ATOM 7365 N N . ARG A 1 911 ? -19.125 -14.201 -14.107 1.00 86.50 911 ARG A N 1
ATOM 7366 C CA . ARG A 1 911 ? -20.310 -14.398 -14.958 1.00 86.50 911 ARG A CA 1
ATOM 7367 C C . ARG A 1 911 ? -19.927 -14.466 -16.439 1.00 86.50 911 ARG A C 1
ATOM 7369 O O . ARG A 1 911 ? -20.374 -15.389 -17.128 1.00 86.50 911 ARG A O 1
ATOM 7376 N N . ASP A 1 912 ? -19.091 -13.532 -16.894 1.00 78.62 912 ASP A N 1
ATOM 7377 C CA . ASP A 1 912 ? -18.623 -13.413 -18.280 1.00 78.62 912 ASP A CA 1
ATOM 7378 C C . ASP A 1 912 ? -17.088 -13.244 -18.350 1.00 78.62 912 ASP A C 1
ATOM 7380 O O . ASP A 1 912 ? -16.578 -12.118 -18.413 1.00 78.62 912 ASP A O 1
ATOM 7384 N N . PRO A 1 913 ? -16.322 -14.353 -18.309 1.00 75.44 913 PRO A N 1
ATOM 7385 C CA . PRO A 1 913 ? -14.866 -14.302 -18.314 1.00 75.44 913 PRO A CA 1
ATOM 7386 C C . PRO A 1 913 ? -14.352 -13.902 -19.700 1.00 75.44 913 PRO A C 1
ATOM 7388 O O . PRO A 1 913 ? -14.192 -14.721 -20.605 1.00 75.44 913 PRO A O 1
ATOM 7391 N N . ILE A 1 914 ? -14.066 -12.611 -19.853 1.00 81.31 914 ILE A N 1
ATOM 7392 C CA . ILE A 1 914 ? -13.536 -12.018 -21.090 1.00 81.31 914 ILE A CA 1
ATOM 7393 C C . ILE A 1 914 ? -12.054 -12.377 -21.313 1.00 81.31 914 ILE A C 1
ATOM 7395 O O . ILE A 1 914 ? -11.560 -12.330 -22.443 1.00 81.31 914 ILE A O 1
ATOM 7399 N N . VAL A 1 915 ? -11.342 -12.758 -20.247 1.00 89.12 915 VAL A N 1
ATOM 7400 C CA . VAL A 1 915 ? -9.961 -13.253 -20.296 1.00 89.12 915 VAL A CA 1
ATOM 7401 C C . VAL A 1 915 ? -9.961 -14.747 -19.994 1.00 89.12 915 VAL A C 1
ATOM 7403 O O . VAL A 1 915 ? -10.458 -15.177 -18.958 1.00 89.12 915 VAL A O 1
ATOM 7406 N N . VAL A 1 916 ? -9.401 -15.540 -20.904 1.00 89.56 916 VAL A N 1
ATOM 7407 C CA . VAL A 1 916 ? -9.391 -17.003 -20.810 1.00 89.56 916 VAL A CA 1
ATOM 7408 C C . VAL A 1 916 ? -8.217 -17.478 -19.956 1.00 89.56 916 VAL A C 1
ATOM 7410 O O . VAL A 1 916 ? -7.069 -17.136 -20.239 1.00 89.56 916 VAL A O 1
ATOM 7413 N N . ASP A 1 917 ? -8.482 -18.332 -18.969 1.00 85.88 917 ASP A N 1
ATOM 7414 C CA . ASP A 1 917 ? -7.426 -19.057 -18.259 1.00 85.88 917 ASP A CA 1
ATOM 7415 C C . ASP A 1 917 ? -6.791 -20.117 -19.165 1.00 85.88 917 ASP A C 1
ATOM 7417 O O . ASP A 1 917 ? -7.419 -21.097 -19.594 1.00 85.88 917 ASP A O 1
ATOM 7421 N N . LEU A 1 918 ? -5.517 -19.905 -19.476 1.00 92.38 918 LEU A N 1
ATOM 7422 C CA . LEU A 1 918 ? -4.728 -20.765 -20.333 1.00 92.38 918 LEU A CA 1
ATOM 7423 C C . LEU A 1 918 ? -3.831 -21.679 -19.492 1.00 92.38 918 LEU A C 1
ATOM 7425 O O . LEU A 1 918 ? -3.070 -21.256 -18.624 1.00 92.38 918 LEU A O 1
ATOM 7429 N N . SER A 1 919 ? -3.901 -22.963 -19.808 1.00 88.62 919 SER A N 1
ATOM 7430 C CA . SER A 1 919 ? -3.178 -24.060 -19.178 1.00 88.62 919 SER A CA 1
ATOM 7431 C C . SER A 1 919 ? -2.463 -24.892 -20.250 1.00 88.62 919 SER A C 1
ATOM 7433 O O . SER A 1 919 ? -2.747 -24.746 -21.443 1.00 88.62 919 SER A O 1
ATOM 7435 N N . PRO A 1 920 ? -1.569 -25.822 -19.873 1.00 88.81 920 PRO A N 1
ATOM 7436 C CA . PRO A 1 920 ? -0.871 -26.666 -20.839 1.00 88.81 920 PRO A CA 1
ATOM 7437 C C . PRO A 1 920 ? -1.798 -27.459 -21.773 1.00 88.81 920 PRO A C 1
ATOM 7439 O O . PRO A 1 920 ? -1.392 -27.794 -22.879 1.00 88.81 920 PRO A O 1
ATOM 7442 N N . SER A 1 921 ? -3.035 -27.762 -21.358 1.00 89.31 921 SER A N 1
ATOM 7443 C CA . SER A 1 921 ? -3.981 -28.542 -22.167 1.00 89.31 921 SER A CA 1
ATOM 7444 C C . SER A 1 921 ? -4.713 -27.718 -23.229 1.00 89.31 921 SER A C 1
ATOM 7446 O O . SER A 1 921 ? -5.145 -28.282 -24.234 1.00 89.31 921 SER A O 1
ATOM 7448 N N . ASN A 1 922 ? -4.864 -26.404 -23.029 1.00 91.06 922 ASN A N 1
ATOM 7449 C CA . ASN A 1 922 ? -5.652 -25.540 -23.911 1.00 91.06 922 ASN A CA 1
ATOM 7450 C C . ASN A 1 922 ? -4.826 -24.441 -24.609 1.00 91.06 922 ASN A C 1
ATOM 7452 O O . ASN A 1 922 ? -5.301 -23.881 -25.595 1.00 91.06 922 ASN A O 1
ATOM 7456 N N . PHE A 1 923 ? -3.592 -24.169 -24.168 1.00 93.12 923 PHE A N 1
ATOM 7457 C CA . PHE A 1 923 ? -2.750 -23.112 -24.732 1.00 93.12 923 PHE A CA 1
ATOM 7458 C C . PHE A 1 923 ? -2.467 -23.349 -26.219 1.00 93.12 923 PHE A C 1
ATOM 7460 O O . PHE A 1 923 ? -2.813 -22.521 -27.058 1.00 93.12 923 PHE A O 1
ATOM 7467 N N . ASP A 1 924 ? -1.911 -24.507 -26.569 1.00 89.38 924 ASP A N 1
ATOM 7468 C CA . ASP A 1 924 ? -1.596 -24.846 -27.957 1.00 89.38 924 ASP A CA 1
ATOM 7469 C C . ASP A 1 924 ? -2.833 -24.872 -28.868 1.00 89.38 924 ASP A C 1
ATOM 7471 O O . ASP A 1 924 ? -2.797 -24.207 -29.902 1.00 89.38 924 ASP A O 1
ATOM 7475 N N . PRO A 1 925 ? -3.942 -25.576 -28.548 1.00 90.19 925 PRO A N 1
ATOM 7476 C CA . PRO A 1 925 ? -5.101 -25.625 -29.439 1.00 90.19 925 PRO A CA 1
ATOM 7477 C C . PRO A 1 925 ? -5.814 -24.275 -29.605 1.00 90.19 925 PRO A C 1
ATOM 7479 O O . PRO A 1 925 ? -6.415 -24.047 -30.653 1.00 90.19 925 PRO A O 1
ATOM 7482 N N . LEU A 1 926 ? -5.757 -23.379 -28.612 1.00 89.38 926 LEU A N 1
ATOM 7483 C CA . LEU A 1 926 ? -6.428 -22.076 -28.680 1.00 89.38 926 LEU A CA 1
ATOM 7484 C C . LEU A 1 926 ? -5.536 -20.972 -29.256 1.00 89.38 926 LEU A C 1
ATOM 7486 O O . LEU A 1 926 ? -5.998 -20.193 -30.092 1.00 89.38 926 LEU A O 1
ATOM 7490 N N . VAL A 1 927 ? -4.276 -20.907 -28.820 1.00 91.12 927 VAL A N 1
ATOM 7491 C CA . VAL A 1 927 ? -3.347 -19.813 -29.132 1.00 91.12 927 VAL A CA 1
ATOM 7492 C C . VAL A 1 927 ? -2.500 -20.138 -30.356 1.00 91.12 927 VAL A C 1
ATOM 7494 O O . VAL A 1 927 ? -2.508 -19.363 -31.310 1.00 91.12 927 VAL A O 1
ATOM 7497 N N . LEU A 1 928 ? -1.784 -21.270 -30.356 1.00 86.50 928 LEU A N 1
ATOM 7498 C CA . LEU A 1 928 ? -0.814 -21.610 -31.411 1.00 86.50 928 LEU A CA 1
ATOM 7499 C C . LEU A 1 928 ? -1.466 -22.263 -32.638 1.00 86.50 928 LEU A C 1
ATOM 7501 O O . LEU A 1 928 ? -1.126 -21.953 -33.773 1.00 86.50 928 LEU A O 1
ATOM 7505 N N . ASN A 1 929 ? -2.448 -23.131 -32.416 1.00 84.44 929 ASN A N 1
ATOM 7506 C CA . ASN A 1 929 ? -3.192 -23.853 -33.451 1.00 84.44 929 ASN A CA 1
ATOM 7507 C C . ASN A 1 929 ? -4.620 -23.306 -33.621 1.00 84.44 929 ASN A C 1
ATOM 7509 O O . ASN A 1 929 ? -5.494 -23.987 -34.162 1.00 84.44 929 ASN A O 1
ATOM 7513 N N . GLY A 1 930 ? -4.858 -22.082 -33.141 1.00 76.88 930 GLY A N 1
ATOM 7514 C CA . GLY A 1 930 ? -6.149 -21.408 -33.203 1.00 76.88 930 GLY A CA 1
ATOM 7515 C C . GLY A 1 930 ? -6.631 -21.123 -34.630 1.00 76.88 930 GLY A C 1
ATOM 7516 O O . GLY A 1 930 ? -5.949 -21.362 -35.631 1.00 76.88 930 GLY A O 1
ATOM 7517 N N . ARG A 1 931 ? -7.850 -20.582 -34.744 1.00 77.75 931 ARG A N 1
ATOM 7518 C CA . ARG A 1 931 ? -8.452 -20.249 -36.044 1.00 77.75 931 ARG A CA 1
ATOM 7519 C C . ARG A 1 931 ? -7.582 -19.233 -36.798 1.00 77.75 931 ARG A C 1
ATOM 7521 O O . ARG A 1 931 ? -7.171 -18.213 -36.252 1.00 77.75 931 ARG A O 1
ATOM 7528 N N . LYS A 1 932 ? -7.337 -19.472 -38.090 1.00 74.56 932 LYS A N 1
ATOM 7529 C CA . LYS A 1 932 ? -6.625 -18.502 -38.941 1.00 74.56 932 LYS A CA 1
ATOM 7530 C C . LYS A 1 932 ? -7.365 -17.158 -38.937 1.00 74.56 932 LYS A C 1
ATOM 7532 O O . LYS A 1 932 ? -8.579 -17.133 -39.119 1.00 74.56 932 LYS A O 1
ATOM 7537 N N . GLY A 1 933 ? -6.630 -16.062 -38.740 1.00 74.88 933 GLY A N 1
ATOM 7538 C CA . GLY A 1 933 ? -7.190 -14.708 -38.658 1.00 74.88 933 GLY A CA 1
ATOM 7539 C C . GLY A 1 933 ? -7.574 -14.239 -37.251 1.00 74.88 933 GLY A C 1
ATOM 7540 O O . GLY A 1 933 ? -8.016 -13.101 -37.115 1.00 74.88 933 GLY A O 1
ATOM 7541 N N . THR A 1 934 ? -7.387 -15.058 -36.208 1.00 86.25 934 THR A N 1
ATOM 7542 C CA . THR A 1 934 ? -7.513 -14.602 -34.815 1.00 86.25 934 THR A CA 1
ATOM 7543 C C . THR A 1 934 ? -6.172 -14.151 -34.244 1.00 86.25 934 THR A C 1
ATOM 7545 O O . THR A 1 934 ? -5.114 -14.662 -34.626 1.00 86.25 934 THR A O 1
ATOM 7548 N N . VAL A 1 935 ? -6.223 -13.224 -33.294 1.00 90.69 935 VAL A N 1
ATOM 7549 C CA . VAL A 1 935 ? -5.070 -12.741 -32.535 1.00 90.69 935 VAL A CA 1
ATOM 7550 C C . VAL A 1 935 ? -5.299 -12.966 -31.045 1.00 90.69 935 VAL A C 1
ATOM 7552 O O . VAL A 1 935 ? -6.426 -12.853 -30.567 1.00 90.69 935 VAL A O 1
ATOM 7555 N N . TRP A 1 936 ? -4.230 -13.271 -30.317 1.00 94.06 936 TRP A N 1
ATOM 7556 C CA . TRP A 1 936 ? -4.253 -13.458 -28.871 1.00 94.06 936 TRP A CA 1
ATOM 7557 C C . TRP A 1 936 ? -3.282 -12.497 -28.207 1.00 94.06 936 TRP A C 1
ATOM 7559 O O . TRP A 1 936 ? -2.105 -12.450 -28.563 1.00 94.06 936 TRP A O 1
ATOM 7569 N N . LEU A 1 937 ? -3.761 -11.767 -27.211 1.00 95.38 937 LEU A N 1
ATOM 7570 C CA . LEU A 1 937 ? -2.905 -11.158 -26.210 1.00 95.38 937 LEU A CA 1
ATOM 7571 C C . LEU A 1 937 ? -2.887 -12.102 -25.006 1.00 95.38 937 LEU A C 1
ATOM 7573 O O . LEU A 1 937 ? -3.947 -12.553 -24.585 1.00 95.38 937 LEU A O 1
ATOM 7577 N N . VAL A 1 938 ? -1.714 -12.427 -24.468 1.00 96.38 938 VAL A N 1
ATOM 7578 C CA . VAL A 1 938 ? -1.591 -13.339 -23.321 1.00 96.38 938 VAL A CA 1
ATOM 7579 C C . VAL A 1 938 ? -0.737 -12.714 -22.227 1.00 96.38 938 VAL A C 1
ATOM 7581 O O . VAL A 1 938 ? 0.397 -12.322 -22.504 1.00 96.38 938 VAL A O 1
ATOM 7584 N N . ASP A 1 939 ? -1.268 -12.635 -21.008 1.00 96.12 939 ASP A N 1
ATOM 7585 C CA . ASP A 1 939 ? -0.540 -12.230 -19.803 1.00 96.12 939 ASP A CA 1
ATOM 7586 C C . ASP A 1 939 ? 0.043 -13.445 -19.064 1.00 96.12 939 ASP A C 1
ATOM 7588 O O . ASP A 1 939 ? -0.676 -14.338 -18.623 1.00 96.12 939 ASP A O 1
ATOM 7592 N N . PHE A 1 940 ? 1.363 -13.485 -18.924 1.00 96.12 940 PHE A N 1
ATOM 7593 C CA . PHE A 1 940 ? 2.082 -14.487 -18.144 1.00 96.12 940 PHE A CA 1
ATOM 7594 C C . PHE A 1 940 ? 2.425 -13.899 -16.777 1.00 96.12 940 PHE A C 1
ATOM 7596 O O . PHE A 1 940 ? 3.285 -13.014 -16.674 1.00 96.12 940 PHE A O 1
ATOM 7603 N N . TYR A 1 941 ? 1.772 -14.402 -15.731 1.00 91.06 941 TYR A N 1
ATOM 7604 C CA . TYR A 1 941 ? 1.792 -13.796 -14.402 1.00 91.06 941 TYR A CA 1
ATOM 7605 C C . TYR A 1 941 ? 2.123 -14.804 -13.297 1.00 91.06 941 TYR A C 1
ATOM 7607 O O . TYR A 1 941 ? 2.190 -16.008 -13.525 1.00 91.06 941 TYR A O 1
ATOM 7615 N N . ALA A 1 942 ? 2.339 -14.298 -12.081 1.00 81.00 942 ALA A N 1
ATOM 7616 C CA . ALA A 1 942 ? 2.410 -15.111 -10.869 1.00 81.00 942 ALA A CA 1
ATOM 7617 C C . ALA A 1 942 ? 1.535 -14.477 -9.765 1.00 81.00 942 ALA A C 1
ATOM 7619 O O . ALA A 1 942 ? 1.574 -13.251 -9.615 1.00 81.00 942 ALA A O 1
ATOM 7620 N N . PRO A 1 943 ? 0.780 -15.242 -8.954 1.00 66.00 943 PRO A N 1
ATOM 7621 C CA . PRO A 1 943 ? -0.145 -14.672 -7.960 1.00 66.00 943 PRO A CA 1
ATOM 7622 C C . PRO A 1 943 ? 0.528 -13.809 -6.875 1.00 66.00 943 PRO A C 1
ATOM 7624 O O . PRO A 1 943 ? -0.061 -12.873 -6.332 1.00 66.00 943 PRO A O 1
ATOM 7627 N N . TRP A 1 944 ? 1.790 -14.101 -6.550 1.00 63.81 944 TRP A N 1
ATOM 7628 C CA . TRP A 1 944 ? 2.586 -13.370 -5.555 1.00 63.81 944 TRP A CA 1
ATOM 7629 C C . TRP A 1 944 ? 3.243 -12.087 -6.102 1.00 63.81 944 TRP A C 1
ATOM 7631 O O . TRP A 1 944 ? 3.855 -11.325 -5.345 1.00 63.81 944 TRP A O 1
ATOM 7641 N N . CYS A 1 945 ? 3.135 -11.827 -7.407 1.00 73.88 945 CYS A N 1
ATOM 7642 C CA . CYS A 1 945 ? 3.780 -10.705 -8.079 1.00 73.88 945 CYS A CA 1
ATOM 7643 C C . CYS A 1 945 ? 2.929 -9.424 -7.972 1.00 73.88 945 CYS A C 1
ATOM 7645 O O . CYS A 1 945 ? 1.873 -9.290 -8.586 1.00 73.88 945 CYS A O 1
ATOM 7647 N N . GLY A 1 946 ? 3.424 -8.434 -7.221 1.00 62.41 946 GLY A N 1
ATOM 7648 C CA . GLY A 1 946 ? 2.751 -7.139 -7.032 1.00 62.41 946 GLY A CA 1
ATOM 7649 C C . GLY A 1 946 ? 2.398 -6.412 -8.343 1.00 62.41 946 GLY A C 1
ATOM 7650 O O . GLY A 1 946 ? 1.236 -6.054 -8.526 1.00 62.41 946 GLY A O 1
ATOM 7651 N N . PRO A 1 947 ? 3.341 -6.242 -9.293 1.00 75.19 947 PRO A N 1
ATOM 7652 C CA . PRO A 1 947 ? 3.039 -5.648 -10.598 1.00 75.19 947 PRO A CA 1
ATOM 7653 C C . PRO A 1 947 ? 2.005 -6.433 -11.420 1.00 75.19 947 PRO A C 1
ATOM 7655 O O . PRO A 1 947 ? 1.273 -5.834 -12.201 1.00 75.19 947 PRO A O 1
ATOM 7658 N N . CYS A 1 948 ? 1.922 -7.753 -11.241 1.00 80.25 948 CYS A N 1
ATOM 7659 C CA . CYS A 1 948 ? 0.930 -8.605 -11.896 1.00 80.25 948 CYS A CA 1
ATOM 7660 C C . CYS A 1 948 ? -0.472 -8.323 -11.352 1.00 80.25 948 CYS A C 1
ATOM 7662 O O . CYS A 1 948 ? -1.410 -8.119 -12.115 1.00 80.25 948 CYS A O 1
ATOM 7664 N N . ASN A 1 949 ? -0.587 -8.205 -10.027 1.00 74.75 949 ASN A N 1
ATOM 7665 C CA . ASN A 1 949 ? -1.839 -7.854 -9.361 1.00 74.75 949 ASN A CA 1
ATOM 7666 C C . ASN A 1 949 ? -2.331 -6.448 -9.751 1.00 74.75 949 ASN A C 1
ATOM 7668 O O . ASN A 1 949 ? -3.534 -6.225 -9.835 1.00 74.75 949 ASN A O 1
ATOM 7672 N N . GLN A 1 950 ? -1.413 -5.514 -10.034 1.00 75.44 950 GLN A N 1
ATOM 7673 C CA . GLN A 1 950 ? -1.752 -4.186 -10.566 1.00 75.44 950 GLN A CA 1
ATOM 7674 C C . GLN A 1 950 ? -2.185 -4.226 -12.040 1.00 75.44 950 GLN A C 1
ATOM 7676 O O . GLN A 1 950 ? -3.067 -3.466 -12.431 1.00 75.44 950 GLN A O 1
ATOM 7681 N N . LEU A 1 951 ? -1.582 -5.099 -12.856 1.00 86.50 951 LEU A N 1
ATOM 7682 C CA . LEU A 1 951 ? -1.919 -5.251 -14.274 1.00 86.50 951 LEU A CA 1
ATOM 7683 C C . LEU A 1 951 ? -3.285 -5.917 -14.477 1.00 86.50 951 LEU A C 1
ATOM 7685 O O . LEU A 1 951 ? -4.039 -5.479 -15.339 1.00 86.50 951 LEU A O 1
ATOM 7689 N N . ALA A 1 952 ? -3.610 -6.951 -13.698 1.00 83.31 952 ALA A N 1
ATOM 7690 C CA . ALA A 1 952 ? -4.812 -7.767 -13.874 1.00 83.31 952 ALA A CA 1
ATOM 7691 C C . ALA A 1 952 ? -6.119 -6.968 -14.112 1.00 83.31 952 ALA A C 1
ATOM 7693 O O . ALA A 1 952 ? -6.811 -7.262 -15.093 1.00 83.31 952 ALA A O 1
ATOM 7694 N N . PRO A 1 953 ? -6.479 -5.942 -13.307 1.00 80.69 953 PRO A N 1
ATOM 7695 C CA . PRO A 1 953 ? -7.688 -5.154 -13.563 1.00 80.69 953 PRO A CA 1
ATOM 7696 C C . PRO A 1 953 ? -7.605 -4.322 -14.854 1.00 80.69 953 PRO A C 1
ATOM 7698 O O . PRO A 1 953 ? -8.577 -4.248 -15.604 1.00 80.69 953 PRO A O 1
ATOM 7701 N N . GLU A 1 954 ? -6.451 -3.726 -15.161 1.00 88.81 954 GLU A N 1
ATOM 7702 C CA . GLU A 1 954 ? -6.244 -2.941 -16.387 1.00 88.81 954 GLU A CA 1
ATOM 7703 C C . GLU A 1 954 ? -6.275 -3.824 -17.643 1.00 88.81 954 GLU A C 1
ATOM 7705 O O . GLU A 1 954 ? -6.838 -3.448 -18.671 1.00 88.81 954 GLU A O 1
ATOM 7710 N N . TYR A 1 955 ? -5.744 -5.039 -17.544 1.00 92.19 955 TYR A N 1
ATOM 7711 C CA . TYR A 1 955 ? -5.774 -6.032 -18.609 1.00 92.19 955 TYR A CA 1
ATOM 7712 C C . TYR A 1 955 ? -7.204 -6.492 -18.930 1.00 92.19 955 TYR A C 1
ATOM 7714 O O . TYR A 1 955 ? -7.597 -6.546 -20.096 1.00 92.19 955 TYR A O 1
ATOM 7722 N N . LYS A 1 956 ? -8.029 -6.727 -17.901 1.00 86.25 956 LYS A N 1
ATOM 7723 C CA . LYS A 1 956 ? -9.456 -7.052 -18.069 1.00 86.25 956 LYS A CA 1
ATOM 7724 C C . LYS A 1 956 ? -10.255 -5.890 -18.667 1.00 86.25 956 LYS A C 1
ATOM 7726 O O . LYS A 1 956 ? -11.090 -6.114 -19.543 1.00 86.25 956 LYS A O 1
ATOM 7731 N N . LYS A 1 957 ? -9.978 -4.643 -18.261 1.00 84.19 957 LYS A N 1
ATOM 7732 C CA . LYS A 1 957 ? -10.584 -3.443 -18.880 1.00 84.19 957 LYS A CA 1
ATOM 7733 C C . LYS A 1 957 ? -10.240 -3.333 -20.365 1.00 84.19 957 LYS A C 1
ATOM 7735 O O . LYS A 1 957 ? -11.132 -3.105 -21.177 1.00 84.19 957 LYS A O 1
ATOM 7740 N N . LEU A 1 958 ? -8.975 -3.543 -20.732 1.00 90.56 958 LEU A N 1
ATOM 7741 C CA . LEU A 1 958 ? -8.553 -3.592 -22.134 1.00 90.56 958 LEU A CA 1
ATOM 7742 C C . LEU A 1 958 ? -9.331 -4.661 -22.912 1.00 90.56 958 LEU A C 1
ATOM 7744 O O . LEU A 1 958 ? -9.830 -4.393 -24.005 1.00 90.56 958 LEU A O 1
ATOM 7748 N N . ALA A 1 959 ? -9.456 -5.856 -22.339 1.00 90.00 959 ALA A N 1
ATOM 7749 C CA . ALA A 1 959 ? -10.163 -6.955 -22.975 1.00 90.00 959 ALA A CA 1
ATOM 7750 C C . ALA A 1 959 ? -11.652 -6.625 -23.209 1.00 90.00 959 ALA A C 1
ATOM 7752 O O . ALA A 1 959 ? -12.168 -6.845 -24.307 1.00 90.00 959 ALA A O 1
ATOM 7753 N N . ARG A 1 960 ? -12.311 -5.975 -22.236 1.00 83.69 960 ARG A N 1
ATOM 7754 C CA . ARG A 1 960 ? -13.679 -5.432 -22.369 1.00 83.69 960 ARG A CA 1
ATOM 7755 C C . ARG A 1 960 ? -13.788 -4.383 -23.477 1.00 83.69 960 ARG A C 1
ATOM 7757 O O . ARG A 1 960 ? -14.680 -4.482 -24.317 1.00 83.69 960 ARG A O 1
ATOM 7764 N N . ASN A 1 961 ? -12.861 -3.425 -23.543 1.00 82.12 961 ASN A N 1
ATOM 7765 C CA . ASN A 1 961 ? -12.849 -2.396 -24.594 1.00 82.12 961 ASN A CA 1
ATOM 7766 C C . ASN A 1 961 ? -12.720 -2.994 -26.005 1.00 82.12 961 ASN A C 1
ATOM 7768 O O . ASN A 1 961 ? -13.237 -2.438 -26.976 1.00 82.12 961 ASN A O 1
ATOM 7772 N N . MET A 1 962 ? -12.046 -4.138 -26.122 1.00 83.12 962 MET A N 1
ATOM 7773 C CA . MET A 1 962 ? -11.791 -4.819 -27.391 1.00 83.12 962 MET A CA 1
ATOM 7774 C C . MET A 1 962 ? -12.824 -5.904 -27.722 1.00 83.12 962 MET A C 1
ATOM 7776 O O . MET A 1 962 ? -12.749 -6.483 -28.805 1.00 83.12 962 MET A O 1
ATOM 7780 N N . HIS A 1 963 ? -13.830 -6.125 -26.869 1.00 78.94 963 HIS A N 1
ATOM 7781 C CA . HIS A 1 963 ? -14.841 -7.180 -27.019 1.00 78.94 963 HIS A CA 1
ATOM 7782 C C . HIS A 1 963 ? -15.595 -7.132 -28.364 1.00 78.94 963 HIS A C 1
ATOM 7784 O O . HIS A 1 963 ? -15.943 -8.163 -28.939 1.00 78.94 963 HIS A O 1
ATOM 7790 N N . MET A 1 964 ? -15.795 -5.936 -28.932 1.00 70.31 964 MET A N 1
ATOM 7791 C CA . MET A 1 964 ? -16.428 -5.773 -30.250 1.00 70.31 964 MET A CA 1
ATOM 7792 C C . MET A 1 964 ? -15.608 -6.391 -31.396 1.00 70.31 964 MET A C 1
ATOM 7794 O O . MET A 1 964 ? -16.164 -6.755 -32.435 1.00 70.31 964 MET A O 1
ATOM 7798 N N . LYS A 1 965 ? -14.292 -6.556 -31.221 1.00 79.31 965 LYS A N 1
ATOM 7799 C CA . LYS A 1 965 ? -13.404 -7.212 -32.182 1.00 79.31 965 LYS A CA 1
ATOM 7800 C C . LYS A 1 965 ? -13.323 -8.702 -31.867 1.00 79.31 965 LYS A C 1
ATOM 7802 O O . LYS A 1 965 ? -12.347 -9.166 -31.298 1.00 79.31 965 LYS A O 1
ATOM 7807 N N . LYS A 1 966 ? -14.320 -9.469 -32.322 1.00 80.94 966 LYS A N 1
ATOM 7808 C CA . LYS A 1 966 ? -14.447 -10.926 -32.077 1.00 80.94 966 LYS A CA 1
ATOM 7809 C C . LYS A 1 966 ? -13.238 -11.789 -32.481 1.00 80.94 966 LYS A C 1
ATOM 7811 O O . LYS A 1 966 ? -13.201 -12.961 -32.130 1.00 80.94 966 LYS A O 1
ATOM 7816 N N . PHE A 1 967 ? -12.298 -11.243 -33.253 1.00 86.06 967 PHE A N 1
ATOM 7817 C CA . PHE A 1 967 ? -11.056 -11.908 -33.653 1.00 86.06 967 PHE A CA 1
ATOM 7818 C C . PHE A 1 967 ? -9.879 -11.635 -32.700 1.00 86.06 967 PHE A C 1
ATOM 7820 O O . PHE A 1 967 ? -8.812 -12.209 -32.897 1.00 86.06 967 PHE A O 1
ATOM 7827 N N . VAL A 1 968 ? -10.047 -10.755 -31.706 1.00 90.38 968 VAL A N 1
ATOM 7828 C CA . VAL A 1 968 ? -9.065 -10.443 -30.662 1.00 90.38 968 VAL A CA 1
ATOM 7829 C C . VAL A 1 968 ? -9.463 -11.188 -29.394 1.00 90.38 968 VAL A C 1
ATOM 7831 O O . VAL A 1 968 ? -10.550 -10.981 -28.860 1.00 90.38 968 VAL A O 1
ATOM 7834 N N . HIS A 1 969 ? -8.573 -12.042 -28.909 1.00 92.25 969 HIS A N 1
ATOM 7835 C CA . HIS A 1 969 ? -8.769 -12.835 -27.704 1.00 92.25 969 HIS A CA 1
ATOM 7836 C C . HIS A 1 969 ? -7.728 -12.471 -26.648 1.00 92.25 969 HIS A C 1
ATOM 7838 O O . HIS A 1 969 ? -6.612 -12.056 -26.970 1.00 92.25 969 HIS A O 1
ATOM 7844 N N . PHE A 1 970 ? -8.105 -12.631 -25.385 1.00 94.88 970 PHE A N 1
ATOM 7845 C CA . PHE A 1 970 ? -7.256 -12.345 -24.237 1.00 94.88 970 PHE A CA 1
ATOM 7846 C C . PHE A 1 970 ? -7.112 -13.612 -23.410 1.00 94.88 970 PHE A C 1
ATOM 7848 O O . PHE A 1 970 ? -8.098 -14.303 -23.155 1.00 94.88 970 PHE A O 1
ATOM 7855 N N . GLY A 1 971 ? -5.887 -13.920 -23.006 1.00 94.56 971 GLY A N 1
ATOM 7856 C CA . GLY A 1 971 ? -5.583 -15.076 -22.178 1.00 94.56 971 GLY A CA 1
ATOM 7857 C C . GLY A 1 971 ? -4.658 -14.724 -21.025 1.00 94.56 971 GLY A C 1
ATOM 7858 O O . GLY A 1 971 ? -3.930 -13.734 -21.083 1.00 94.56 971 GLY A O 1
ATOM 7859 N N . MET A 1 972 ? -4.656 -15.552 -19.991 1.00 94.50 972 MET A N 1
ATOM 7860 C CA . MET A 1 972 ? -3.704 -15.451 -18.890 1.00 94.50 972 MET A CA 1
ATOM 7861 C C . MET A 1 972 ? -3.148 -16.822 -18.525 1.00 94.50 972 MET A C 1
ATOM 7863 O O . MET A 1 972 ? -3.845 -17.824 -18.638 1.00 94.50 972 MET A O 1
ATOM 7867 N N . VAL A 1 973 ? -1.877 -16.874 -18.135 1.00 93.69 973 VAL A N 1
ATOM 7868 C CA . VAL A 1 973 ? -1.191 -18.100 -17.715 1.00 93.69 973 VAL A CA 1
ATOM 7869 C C . VAL A 1 973 ? -0.574 -17.865 -16.344 1.00 93.69 973 VAL A C 1
ATOM 7871 O O . VAL A 1 973 ? 0.316 -17.022 -16.201 1.00 93.69 973 VAL A O 1
ATOM 7874 N N . ASP A 1 974 ? -1.010 -18.647 -15.358 1.00 88.00 974 ASP A N 1
ATOM 7875 C CA . ASP A 1 974 ? -0.374 -18.703 -14.044 1.00 88.00 974 ASP A CA 1
ATOM 7876 C C . ASP A 1 974 ? 0.948 -19.477 -14.146 1.00 88.00 974 ASP A C 1
ATOM 7878 O O . ASP A 1 974 ? 0.976 -20.705 -14.256 1.00 88.00 974 ASP A O 1
ATOM 7882 N N . CYS A 1 975 ? 2.065 -18.758 -14.122 1.00 87.12 975 CYS A N 1
ATOM 7883 C CA . CYS A 1 975 ? 3.402 -19.332 -14.209 1.00 87.12 975 CYS A CA 1
ATOM 7884 C C . CYS A 1 975 ? 3.926 -19.906 -12.889 1.00 87.12 975 CYS A C 1
ATOM 7886 O O . CYS A 1 975 ? 4.959 -20.582 -12.902 1.00 87.12 975 CYS A O 1
ATOM 7888 N N . ASP A 1 976 ? 3.250 -19.654 -11.769 1.00 80.69 976 ASP A N 1
ATOM 7889 C CA . ASP A 1 976 ? 3.540 -20.315 -10.499 1.00 80.69 976 ASP A CA 1
ATOM 7890 C C . ASP A 1 976 ? 3.011 -21.755 -10.546 1.00 80.69 976 ASP A C 1
ATOM 7892 O O . ASP A 1 976 ? 3.750 -22.709 -10.298 1.00 80.69 976 ASP A O 1
ATOM 7896 N N . TYR A 1 977 ? 1.768 -21.917 -11.012 1.00 78.69 977 TYR A N 1
ATOM 7897 C CA . TYR A 1 977 ? 1.126 -23.222 -11.167 1.00 78.69 977 TYR A CA 1
ATOM 7898 C C . TYR A 1 977 ? 1.599 -23.985 -12.423 1.00 78.69 977 TYR A C 1
ATOM 7900 O O . TYR A 1 977 ? 1.869 -25.187 -12.376 1.00 78.69 977 TYR A O 1
ATOM 7908 N N . HIS A 1 978 ? 1.773 -23.298 -13.557 1.00 86.62 978 HIS A N 1
ATOM 7909 C CA . HIS A 1 978 ? 2.194 -23.873 -14.843 1.00 86.62 978 HIS A CA 1
ATOM 7910 C C . HIS A 1 978 ? 3.640 -23.522 -15.212 1.00 86.62 978 HIS A C 1
ATOM 7912 O O . HIS A 1 978 ? 3.961 -23.185 -16.356 1.00 86.62 978 HIS A O 1
ATOM 7918 N N . ARG A 1 979 ? 4.548 -23.666 -14.243 1.00 84.56 979 ARG A N 1
ATOM 7919 C CA . ARG A 1 979 ? 5.961 -23.281 -14.369 1.00 84.56 979 ARG A CA 1
ATOM 7920 C C . ARG A 1 979 ? 6.655 -23.830 -15.619 1.00 84.56 979 ARG A C 1
ATOM 7922 O O . ARG A 1 979 ? 7.376 -23.095 -16.290 1.00 84.56 979 ARG A O 1
ATOM 7929 N N . GLN A 1 980 ? 6.422 -25.098 -15.967 1.00 87.12 980 GLN A N 1
ATOM 7930 C CA . GLN A 1 980 ? 7.061 -25.723 -17.132 1.00 87.12 980 GLN A CA 1
ATOM 7931 C C . GLN A 1 980 ? 6.614 -25.097 -18.461 1.00 87.12 980 GLN A C 1
ATOM 7933 O O . GLN A 1 980 ? 7.441 -24.914 -19.352 1.00 87.12 980 GLN A O 1
ATOM 7938 N N . LEU A 1 981 ? 5.333 -24.730 -18.588 1.00 89.75 981 LEU A N 1
ATOM 7939 C CA . LEU A 1 981 ? 4.808 -24.056 -19.778 1.00 89.75 981 LEU A CA 1
ATOM 7940 C C . LEU A 1 981 ? 5.490 -22.695 -19.960 1.00 89.75 981 LEU A C 1
ATOM 7942 O O . LEU A 1 981 ? 6.003 -22.402 -21.037 1.00 89.75 981 LEU A O 1
ATOM 7946 N N . CYS A 1 982 ? 5.581 -21.899 -18.892 1.00 92.12 982 CYS A N 1
ATOM 7947 C CA . CYS A 1 982 ? 6.216 -20.582 -18.946 1.00 92.12 982 CYS A CA 1
ATOM 7948 C C . CYS A 1 982 ? 7.725 -20.653 -19.225 1.00 92.12 982 CYS A C 1
ATOM 7950 O O . CYS A 1 982 ? 8.237 -19.839 -19.995 1.00 92.12 982 CYS A O 1
ATOM 7952 N N . ILE A 1 983 ? 8.429 -21.651 -18.674 1.00 87.31 983 ILE A N 1
ATOM 7953 C CA . ILE A 1 983 ? 9.843 -21.911 -18.990 1.00 87.31 983 ILE A CA 1
ATOM 7954 C C . ILE A 1 983 ? 10.010 -22.267 -20.471 1.00 87.31 983 ILE A C 1
ATOM 7956 O O . ILE A 1 983 ? 10.866 -21.688 -21.138 1.00 87.31 983 ILE A O 1
ATOM 7960 N N . ASN A 1 984 ? 9.184 -23.176 -21.000 1.00 88.88 984 ASN A N 1
ATOM 7961 C CA . ASN A 1 984 ? 9.255 -23.603 -22.402 1.00 88.88 984 ASN A CA 1
ATOM 7962 C C . ASN A 1 984 ? 8.977 -22.447 -23.371 1.00 88.88 984 ASN A C 1
ATOM 7964 O O . ASN A 1 984 ? 9.599 -22.357 -24.426 1.00 88.88 984 ASN A O 1
ATOM 7968 N N . LEU A 1 985 ? 8.079 -21.538 -22.991 1.00 88.12 985 LEU A N 1
ATOM 7969 C CA . LEU A 1 985 ? 7.787 -20.320 -23.741 1.00 88.12 985 LEU A CA 1
ATOM 7970 C C . LEU A 1 985 ? 8.836 -19.214 -23.503 1.00 88.12 985 LEU A C 1
ATOM 7972 O O . LEU A 1 985 ? 8.732 -18.142 -24.091 1.00 88.12 985 LEU A O 1
ATOM 7976 N N . GLY A 1 986 ? 9.846 -19.421 -22.656 1.00 89.25 986 GLY A N 1
ATOM 7977 C CA . GLY A 1 986 ? 10.910 -18.446 -22.405 1.00 89.25 986 GLY A CA 1
ATOM 7978 C C . GLY A 1 986 ? 10.445 -17.190 -21.661 1.00 89.25 986 GLY A C 1
ATOM 7979 O O . GLY A 1 986 ? 10.928 -16.096 -21.946 1.00 89.25 986 GLY A O 1
ATOM 7980 N N . VAL A 1 987 ? 9.474 -17.307 -20.754 1.00 90.88 987 VAL A N 1
ATOM 7981 C CA . VAL A 1 987 ? 9.046 -16.203 -19.877 1.00 90.88 987 VAL A CA 1
ATOM 7982 C C . VAL A 1 987 ? 10.075 -16.030 -18.754 1.00 90.88 987 VAL A C 1
ATOM 7984 O O . VAL A 1 987 ? 10.335 -16.966 -18.003 1.00 90.88 987 VAL A O 1
ATOM 7987 N N . GLN A 1 988 ? 10.678 -14.840 -18.639 1.00 84.50 988 GLN A N 1
ATOM 7988 C CA . GLN A 1 988 ? 11.784 -14.572 -17.697 1.00 84.50 988 GLN A CA 1
ATOM 7989 C C . GLN A 1 988 ? 11.419 -13.634 -16.537 1.00 84.50 988 GLN A C 1
ATOM 7991 O O . GLN A 1 988 ? 12.188 -13.497 -15.588 1.00 84.50 988 GLN A O 1
ATOM 7996 N N . SER A 1 989 ? 10.272 -12.958 -16.611 1.00 86.38 989 SER A N 1
ATOM 7997 C CA . SER A 1 989 ? 9.813 -12.011 -15.592 1.00 86.38 989 SER A CA 1
ATOM 7998 C C . SER A 1 989 ? 8.293 -11.901 -15.609 1.00 86.38 989 SER A C 1
ATOM 8000 O O . SER A 1 989 ? 7.663 -12.240 -16.611 1.00 86.38 989 SER A O 1
ATOM 8002 N N . TYR A 1 990 ? 7.709 -11.412 -14.518 1.00 85.50 990 TYR A N 1
ATOM 8003 C CA . TYR A 1 990 ? 6.262 -11.271 -14.388 1.00 85.50 990 TYR A CA 1
ATOM 8004 C C . TYR A 1 990 ? 5.873 -9.815 -14.059 1.00 85.50 990 TYR A C 1
ATOM 8006 O O . TYR A 1 990 ? 6.566 -9.165 -13.269 1.00 85.50 990 TYR A O 1
ATOM 8014 N N . PRO A 1 991 ? 4.771 -9.289 -14.623 1.00 92.62 991 PRO A N 1
ATOM 8015 C CA . PRO A 1 991 ? 4.014 -9.875 -15.725 1.00 92.62 991 PRO A CA 1
ATOM 8016 C C . PRO A 1 991 ? 4.749 -9.688 -17.062 1.00 92.62 991 PRO A C 1
ATOM 8018 O O . PRO A 1 991 ? 5.449 -8.683 -17.264 1.00 92.62 991 PRO A O 1
ATOM 8021 N N . THR A 1 992 ? 4.566 -10.642 -17.975 1.00 94.50 992 THR A N 1
ATOM 8022 C CA . THR A 1 992 ? 5.001 -10.559 -19.378 1.00 94.50 992 THR A CA 1
ATOM 8023 C C . THR A 1 992 ? 3.777 -10.675 -20.276 1.00 94.50 992 THR A C 1
ATOM 8025 O O . THR A 1 992 ? 3.103 -11.695 -20.258 1.00 94.50 992 THR A O 1
ATOM 8028 N N . ILE A 1 993 ? 3.510 -9.656 -21.095 1.00 96.12 993 ILE A N 1
ATOM 8029 C CA . ILE A 1 993 ? 2.364 -9.643 -22.011 1.00 96.12 993 ILE A CA 1
ATOM 8030 C C . ILE A 1 993 ? 2.868 -9.940 -23.422 1.00 96.12 993 ILE A C 1
ATOM 8032 O O . ILE A 1 993 ? 3.783 -9.265 -23.898 1.00 96.12 993 ILE A O 1
ATOM 8036 N N . ARG A 1 994 ? 2.272 -10.919 -24.104 1.00 94.12 994 ARG A N 1
ATOM 8037 C CA . ARG A 1 994 ? 2.669 -11.334 -25.458 1.00 94.12 994 ARG A CA 1
ATOM 8038 C C . ARG A 1 994 ? 1.533 -11.273 -26.449 1.00 94.12 994 ARG A C 1
ATOM 8040 O O . ARG A 1 994 ? 0.420 -11.680 -26.138 1.00 94.12 994 ARG A O 1
ATOM 8047 N N . PHE A 1 995 ? 1.853 -10.838 -27.660 1.00 93.31 995 PHE A N 1
ATOM 8048 C CA . PHE A 1 995 ? 0.943 -10.836 -28.792 1.00 93.31 995 PHE A CA 1
ATOM 8049 C C . PHE A 1 995 ? 1.255 -11.992 -29.752 1.00 93.31 995 PHE A C 1
ATOM 8051 O O . PHE A 1 995 ? 2.391 -12.163 -30.213 1.00 93.31 995 PHE A O 1
ATOM 8058 N N . TYR A 1 996 ? 0.221 -12.766 -30.068 1.00 91.44 996 TYR A N 1
ATOM 8059 C CA . TYR A 1 996 ? 0.228 -13.864 -31.027 1.00 91.44 996 TYR A CA 1
ATOM 8060 C C . TYR A 1 996 ? -0.723 -13.529 -32.175 1.00 91.44 996 TYR A C 1
ATOM 8062 O O . TYR A 1 996 ? -1.887 -13.198 -31.948 1.00 91.44 996 TYR A O 1
ATOM 8070 N N . SER A 1 997 ? -0.251 -13.659 -33.412 1.00 84.50 997 SER A N 1
ATOM 8071 C CA . SER A 1 997 ? -1.055 -13.440 -34.615 1.00 84.50 997 SER A CA 1
ATOM 8072 C C . SER A 1 997 ? -1.094 -14.713 -35.445 1.00 84.50 997 SER A C 1
ATOM 8074 O O . SER A 1 997 ? -0.047 -15.261 -35.791 1.00 84.50 997 SER A O 1
ATOM 8076 N N . SER A 1 998 ? -2.301 -15.203 -35.753 1.00 77.94 998 SER A N 1
ATOM 8077 C CA . SER A 1 998 ? -2.515 -16.408 -36.571 1.00 77.94 998 SER A CA 1
ATOM 8078 C C . SER A 1 998 ? -1.665 -17.612 -36.138 1.00 77.94 998 SER A C 1
ATOM 8080 O O . SER A 1 998 ? -1.069 -18.293 -36.972 1.00 77.94 998 SER A O 1
ATOM 8082 N N . GLY A 1 999 ? -1.586 -17.856 -34.828 1.00 68.19 999 GLY A N 1
ATOM 8083 C CA . GLY A 1 999 ? -0.877 -19.009 -34.273 1.00 68.19 999 GLY A CA 1
ATOM 8084 C C . GLY A 1 999 ? 0.623 -18.825 -34.043 1.00 68.19 999 GLY A C 1
ATOM 8085 O O . GLY A 1 999 ? 1.276 -19.718 -33.515 1.00 68.19 999 GLY A O 1
ATOM 8086 N N . SER A 1 1000 ? 1.190 -17.673 -34.413 1.00 75.75 1000 SER A N 1
ATOM 8087 C CA . SER A 1 1000 ? 2.624 -17.404 -34.272 1.00 75.75 1000 SER A CA 1
ATOM 8088 C C . SER A 1 1000 ? 2.901 -16.305 -33.256 1.00 75.75 1000 SER A C 1
ATOM 8090 O O . SER A 1 1000 ? 2.276 -15.239 -33.271 1.00 75.75 1000 SER A O 1
ATOM 8092 N N . TYR A 1 1001 ? 3.889 -16.553 -32.396 1.00 77.62 1001 TYR A N 1
ATOM 8093 C CA . TYR A 1 1001 ? 4.479 -15.517 -31.558 1.00 77.62 1001 TYR A CA 1
ATOM 8094 C C . TYR A 1 1001 ? 4.971 -14.363 -32.434 1.00 77.62 1001 TYR A C 1
ATOM 8096 O O . TYR A 1 1001 ? 5.686 -14.585 -33.411 1.00 77.62 1001 TYR A O 1
ATOM 8104 N N . THR A 1 1002 ? 4.569 -13.142 -32.091 1.00 76.75 1002 THR A N 1
ATOM 8105 C CA . THR A 1 1002 ? 4.925 -11.954 -32.869 1.00 76.75 1002 THR A CA 1
ATOM 8106 C C . THR A 1 1002 ? 5.823 -11.022 -32.067 1.00 76.75 1002 THR A C 1
ATOM 8108 O O . THR A 1 1002 ? 6.919 -10.700 -32.520 1.00 76.75 1002 THR A O 1
ATOM 8111 N N . VAL A 1 1003 ? 5.369 -10.564 -30.894 1.00 85.88 1003 VAL A N 1
ATOM 8112 C CA . VAL A 1 1003 ? 6.068 -9.520 -30.130 1.00 85.88 1003 VAL A CA 1
ATOM 8113 C C . VAL A 1 1003 ? 5.620 -9.478 -28.662 1.00 85.88 1003 VAL A C 1
ATOM 8115 O O . VAL A 1 1003 ? 4.460 -9.758 -28.347 1.00 85.88 1003 VAL A O 1
ATOM 8118 N N . ASP A 1 1004 ? 6.534 -9.093 -27.770 1.00 88.94 1004 ASP A N 1
ATOM 8119 C CA . ASP A 1 1004 ? 6.243 -8.790 -26.362 1.00 88.94 1004 ASP A CA 1
ATOM 8120 C C . ASP A 1 1004 ? 5.837 -7.317 -26.198 1.00 88.94 1004 ASP A C 1
ATOM 8122 O O . ASP A 1 1004 ? 6.377 -6.424 -26.859 1.00 88.94 1004 ASP A O 1
ATOM 8126 N N . TYR A 1 1005 ? 4.921 -7.037 -25.269 1.00 89.62 1005 TYR A N 1
ATOM 8127 C CA . TYR A 1 1005 ? 4.625 -5.664 -24.870 1.00 89.62 1005 TYR A CA 1
ATOM 8128 C C . TYR A 1 1005 ? 5.877 -5.005 -24.252 1.00 89.62 1005 TYR A C 1
ATOM 8130 O O . TYR A 1 1005 ? 6.487 -5.599 -23.355 1.00 89.62 1005 TYR A O 1
ATOM 8138 N N . PRO A 1 1006 ? 6.271 -3.787 -24.673 1.00 83.62 1006 PRO A N 1
ATOM 8139 C CA . PRO A 1 1006 ? 7.497 -3.147 -24.204 1.00 83.62 1006 PRO A CA 1
ATOM 8140 C C . PRO A 1 1006 ? 7.538 -2.962 -22.681 1.00 83.62 1006 PRO A C 1
ATOM 8142 O O . PRO A 1 1006 ? 6.603 -2.452 -22.066 1.00 83.62 1006 PRO A O 1
ATOM 8145 N N . THR A 1 1007 ? 8.661 -3.321 -22.057 1.00 74.88 1007 THR A N 1
ATOM 8146 C CA . THR A 1 1007 ? 8.842 -3.227 -20.595 1.00 74.88 1007 THR A CA 1
ATOM 8147 C C . THR A 1 1007 ? 8.968 -1.793 -20.079 1.00 74.88 1007 THR A C 1
ATOM 8149 O O . THR A 1 1007 ? 8.769 -1.546 -18.894 1.00 74.88 1007 THR A O 1
ATOM 8152 N N . ASN A 1 1008 ? 9.287 -0.842 -20.955 1.00 75.88 1008 ASN A N 1
ATOM 8153 C CA . ASN A 1 1008 ? 9.435 0.582 -20.656 1.00 75.88 1008 ASN A CA 1
ATOM 8154 C C . ASN A 1 1008 ? 8.165 1.408 -20.936 1.00 75.88 1008 ASN A C 1
ATOM 8156 O O . ASN A 1 1008 ? 8.229 2.636 -20.903 1.00 75.88 1008 ASN A O 1
ATOM 8160 N N . TRP A 1 1009 ? 7.041 0.762 -21.255 1.00 73.44 1009 TRP A N 1
ATOM 8161 C CA . TRP A 1 1009 ? 5.758 1.421 -21.500 1.00 73.44 1009 TRP A CA 1
ATOM 8162 C C . TRP A 1 1009 ? 4.816 1.303 -20.302 1.00 73.44 1009 TRP A C 1
ATOM 8164 O O . TRP A 1 1009 ? 4.901 0.366 -19.506 1.00 73.44 1009 TRP A O 1
ATOM 8174 N N . TRP A 1 1010 ? 3.890 2.259 -20.195 1.00 79.62 1010 TRP A N 1
ATOM 8175 C CA . TRP A 1 1010 ? 2.820 2.221 -19.203 1.00 79.62 1010 TRP A CA 1
ATOM 8176 C C . TRP A 1 1010 ? 1.923 1.003 -19.436 1.00 79.62 1010 TRP A C 1
ATOM 8178 O O . TRP A 1 1010 ? 1.658 0.628 -20.576 1.00 79.62 1010 TRP A O 1
ATOM 8188 N N . ARG A 1 1011 ? 1.484 0.360 -18.354 1.00 87.81 1011 ARG A N 1
ATOM 8189 C CA . ARG A 1 1011 ? 0.688 -0.880 -18.376 1.00 87.81 1011 ARG A CA 1
ATOM 8190 C C . ARG A 1 1011 ? -0.786 -0.642 -18.028 1.00 87.81 1011 ARG A C 1
ATOM 8192 O O . ARG A 1 1011 ? -1.459 -1.537 -17.531 1.00 87.81 1011 ARG A O 1
ATOM 8199 N N . ASP A 1 1012 ? -1.275 0.570 -18.265 1.00 86.12 1012 ASP A N 1
ATOM 8200 C CA . ASP A 1 1012 ? -2.698 0.897 -18.198 1.00 86.12 1012 ASP A CA 1
ATOM 8201 C C . ASP A 1 1012 ? -3.429 0.443 -19.472 1.00 86.12 1012 ASP A C 1
ATOM 8203 O O . ASP A 1 1012 ? -2.822 0.292 -20.541 1.00 86.12 1012 ASP A O 1
ATOM 8207 N N . HIS A 1 1013 ? -4.744 0.235 -19.367 1.00 85.50 1013 HIS A N 1
ATOM 8208 C CA . HIS A 1 1013 ? -5.558 -0.273 -20.474 1.00 85.50 1013 HIS A CA 1
ATOM 8209 C C . HIS A 1 1013 ? -5.450 0.587 -21.743 1.00 85.50 1013 HIS A C 1
ATOM 8211 O O . HIS A 1 1013 ? -5.415 0.036 -22.840 1.00 85.50 1013 HIS A O 1
ATOM 8217 N N . ARG A 1 1014 ? -5.335 1.918 -21.621 1.00 79.25 1014 ARG A N 1
ATOM 8218 C CA . ARG A 1 1014 ? -5.286 2.840 -22.767 1.00 79.25 1014 ARG A CA 1
ATOM 8219 C C . ARG A 1 1014 ? -3.968 2.717 -23.527 1.00 79.25 1014 ARG A C 1
ATOM 8221 O O . ARG A 1 1014 ? -3.982 2.633 -24.755 1.00 79.25 1014 ARG A O 1
ATOM 8228 N N . SER A 1 1015 ? -2.841 2.673 -22.822 1.00 83.50 1015 SER A N 1
ATOM 8229 C CA . SER A 1 1015 ? -1.520 2.491 -23.441 1.00 83.50 1015 SER A CA 1
ATOM 8230 C C . SER A 1 1015 ? -1.414 1.148 -24.165 1.00 83.50 1015 SER A C 1
ATOM 8232 O O . SER A 1 1015 ? -0.964 1.086 -25.314 1.00 83.50 1015 SER A O 1
ATOM 8234 N N . MET A 1 1016 ? -1.902 0.079 -23.529 1.00 92.12 1016 MET A N 1
ATOM 8235 C CA . MET A 1 1016 ? -1.933 -1.250 -24.137 1.00 92.12 1016 MET A CA 1
ATOM 8236 C C . MET A 1 1016 ? -2.886 -1.321 -25.333 1.00 92.12 1016 MET A C 1
ATOM 8238 O O . MET A 1 1016 ? -2.566 -1.978 -26.322 1.00 92.12 1016 MET A O 1
ATOM 8242 N N . GLU A 1 1017 ? -4.018 -0.616 -25.288 1.00 86.50 1017 GLU A N 1
ATOM 8243 C CA . GLU A 1 1017 ? -4.960 -0.538 -26.405 1.00 86.50 1017 GLU A CA 1
ATOM 8244 C C . GLU A 1 1017 ? -4.326 0.127 -27.632 1.00 86.50 1017 GLU A C 1
ATOM 8246 O O . GLU A 1 1017 ? -4.405 -0.411 -28.737 1.00 86.50 1017 GLU A O 1
ATOM 8251 N N . VAL A 1 1018 ? -3.654 1.268 -27.441 1.00 80.44 1018 VAL A N 1
ATOM 8252 C CA . VAL A 1 1018 ? -2.937 1.974 -28.516 1.00 80.44 1018 VAL A CA 1
ATOM 8253 C C . VAL A 1 1018 ? -1.864 1.079 -29.125 1.00 80.44 1018 VAL A C 1
ATOM 8255 O O . VAL A 1 1018 ? -1.760 0.980 -30.347 1.00 80.44 1018 VAL A O 1
ATOM 8258 N N . TRP A 1 1019 ? -1.087 0.395 -28.284 1.00 85.25 1019 TRP A N 1
ATOM 8259 C CA . TRP A 1 1019 ? -0.073 -0.540 -28.754 1.00 85.25 1019 TRP A CA 1
ATOM 8260 C C . TRP A 1 1019 ? -0.683 -1.692 -29.553 1.00 85.25 1019 TRP A C 1
ATOM 8262 O O . TRP A 1 1019 ? -0.234 -1.957 -30.665 1.00 85.25 1019 TRP A O 1
ATOM 8272 N N . LEU A 1 1020 ? -1.724 -2.338 -29.020 1.00 87.06 1020 LEU A N 1
ATOM 8273 C CA . LEU A 1 1020 ? -2.381 -3.482 -29.647 1.00 87.06 1020 LEU A CA 1
ATOM 8274 C C . LEU A 1 1020 ? -2.952 -3.101 -31.014 1.00 87.06 1020 LEU A C 1
ATOM 8276 O O . LEU A 1 1020 ? -2.750 -3.832 -31.981 1.00 87.06 1020 LEU A O 1
ATOM 8280 N N . ARG A 1 1021 ? -3.595 -1.930 -31.122 1.00 81.75 1021 ARG A N 1
ATOM 8281 C CA . ARG A 1 1021 ? -4.170 -1.418 -32.377 1.00 81.75 1021 ARG A CA 1
ATOM 8282 C C . ARG A 1 1021 ? -3.147 -1.285 -33.508 1.00 81.75 1021 ARG A C 1
ATOM 8284 O O . ARG A 1 1021 ? -3.540 -1.461 -34.655 1.00 81.75 1021 ARG A O 1
ATOM 8291 N N . ASN A 1 1022 ? -1.861 -1.072 -33.215 1.00 77.06 1022 ASN A N 1
ATOM 8292 C CA . ASN A 1 1022 ? -0.810 -1.018 -34.243 1.00 77.06 1022 ASN A CA 1
ATOM 8293 C C . ASN A 1 1022 ? -0.551 -2.368 -34.932 1.00 77.06 1022 ASN A C 1
ATOM 8295 O O . ASN A 1 1022 ? -0.011 -2.392 -36.036 1.00 77.06 1022 ASN A O 1
ATOM 8299 N N . TYR A 1 1023 ? -0.908 -3.480 -34.287 1.00 77.69 1023 TYR A N 1
ATOM 8300 C CA . TYR A 1 1023 ? -0.716 -4.834 -34.817 1.00 77.69 1023 TYR A CA 1
ATOM 8301 C C . TYR A 1 1023 ? -2.003 -5.447 -35.368 1.00 77.69 1023 TYR A C 1
ATOM 8303 O O . TYR A 1 1023 ? -1.974 -6.528 -35.958 1.00 77.69 1023 TYR A O 1
ATOM 8311 N N . LEU A 1 1024 ? -3.137 -4.770 -35.183 1.00 77.31 1024 LEU A N 1
ATOM 8312 C CA . LEU A 1 1024 ? -4.390 -5.168 -35.800 1.00 77.31 1024 LEU A CA 1
ATOM 8313 C C . LEU A 1 1024 ? -4.421 -4.674 -37.252 1.00 77.31 1024 LEU A C 1
ATOM 8315 O O . LEU A 1 1024 ? -3.890 -3.603 -37.547 1.00 77.31 1024 LEU A O 1
ATOM 8319 N N . PRO A 1 1025 ? -5.048 -5.421 -38.174 1.00 70.25 1025 PRO A N 1
ATOM 8320 C CA . PRO A 1 1025 ? -5.227 -4.955 -39.542 1.00 70.25 1025 PRO A CA 1
ATOM 8321 C C . PRO A 1 1025 ? -6.000 -3.625 -39.547 1.00 70.25 1025 PRO A C 1
ATOM 8323 O O . PRO A 1 1025 ? -7.145 -3.566 -39.095 1.00 70.25 1025 PRO A O 1
ATOM 8326 N N . SER A 1 1026 ? -5.353 -2.564 -40.040 1.00 72.56 1026 SER A N 1
ATOM 8327 C CA . SER A 1 1026 ? -5.972 -1.251 -40.252 1.00 72.56 1026 SER A CA 1
ATOM 8328 C C . SER A 1 1026 ? -6.889 -1.312 -41.470 1.00 72.56 1026 SER A C 1
ATOM 8330 O O . SER A 1 1026 ? -6.538 -1.893 -42.500 1.00 72.56 1026 SER A O 1
ATOM 8332 N N . ARG A 1 1027 ? -8.073 -0.706 -41.352 1.00 75.94 1027 ARG A N 1
ATOM 8333 C CA . ARG A 1 1027 ? -9.007 -0.542 -42.480 1.00 75.94 1027 ARG A CA 1
ATOM 8334 C C . ARG A 1 1027 ? -8.750 0.750 -43.254 1.00 75.94 1027 ARG A C 1
ATOM 8336 O O . ARG A 1 1027 ? -9.372 0.979 -44.288 1.00 75.94 1027 ARG A O 1
ATOM 8343 N N . VAL A 1 1028 ? -7.831 1.577 -42.763 1.00 87.12 1028 VAL A N 1
ATOM 8344 C CA . VAL A 1 1028 ? -7.428 2.839 -43.372 1.00 87.12 1028 VAL A CA 1
ATOM 8345 C C . VAL A 1 1028 ? -6.207 2.602 -44.259 1.00 87.12 1028 VAL A C 1
ATOM 8347 O O . VAL A 1 1028 ? -5.109 2.286 -43.799 1.00 87.12 1028 VAL A O 1
ATOM 8350 N N . ILE A 1 1029 ? -6.395 2.783 -45.560 1.00 90.69 1029 ILE A N 1
ATOM 8351 C CA . ILE A 1 1029 ? -5.382 2.554 -46.588 1.00 90.69 1029 ILE A CA 1
ATOM 8352 C C . ILE A 1 1029 ? -4.314 3.654 -46.514 1.00 90.69 1029 ILE A C 1
ATOM 8354 O O . ILE A 1 1029 ? -4.620 4.842 -46.544 1.00 90.69 1029 ILE A O 1
ATOM 8358 N N . SER A 1 1030 ? -3.036 3.285 -46.446 1.00 87.56 1030 SER A N 1
ATOM 8359 C CA . SER A 1 1030 ? -1.953 4.268 -46.560 1.00 87.56 1030 SER A CA 1
ATOM 8360 C C . SER A 1 1030 ? -1.752 4.648 -48.027 1.00 87.56 1030 SER A C 1
ATOM 8362 O O . SER A 1 1030 ? -1.562 3.769 -48.867 1.00 87.56 1030 SER A O 1
ATOM 8364 N N . ILE A 1 1031 ? -1.792 5.944 -48.329 1.00 90.12 1031 ILE A N 1
ATOM 8365 C CA . ILE A 1 1031 ? -1.604 6.489 -49.677 1.00 90.12 1031 ILE A CA 1
ATOM 8366 C C . ILE A 1 1031 ? -0.271 7.240 -49.737 1.00 90.12 1031 ILE A C 1
ATOM 8368 O O . ILE A 1 1031 ? 0.071 7.994 -48.823 1.00 90.12 1031 ILE A O 1
ATOM 8372 N N . GLU A 1 1032 ? 0.486 7.008 -50.810 1.00 90.56 1032 GLU A N 1
ATOM 8373 C CA . GLU A 1 1032 ? 1.823 7.566 -51.010 1.00 90.56 1032 GLU A CA 1
ATOM 8374 C C . GLU A 1 1032 ? 1.782 8.720 -52.031 1.00 90.56 1032 GLU A C 1
ATOM 8376 O O . GLU A 1 1032 ? 0.875 9.556 -52.011 1.00 90.56 1032 GLU A O 1
ATOM 8381 N N . ASN A 1 1033 ? 2.756 8.808 -52.939 1.00 88.38 1033 ASN A N 1
ATOM 8382 C CA . ASN A 1 1033 ? 2.771 9.816 -54.003 1.00 88.38 1033 ASN A CA 1
ATOM 8383 C C . ASN A 1 1033 ? 1.729 9.570 -55.113 1.00 88.38 1033 ASN A C 1
ATOM 8385 O O . ASN A 1 1033 ? 1.555 10.419 -55.986 1.00 88.38 1033 ASN A O 1
ATOM 8389 N N . ASP A 1 1034 ? 1.032 8.437 -55.072 1.00 89.06 1034 ASP A N 1
ATOM 8390 C CA . ASP A 1 1034 ? 0.053 7.978 -56.053 1.00 89.06 1034 ASP A CA 1
ATOM 8391 C C . ASP A 1 1034 ? -1.387 8.420 -55.747 1.00 89.06 1034 ASP A C 1
ATOM 8393 O O . ASP A 1 1034 ? -2.322 7.977 -56.411 1.00 89.06 1034 ASP A O 1
ATOM 8397 N N . PHE A 1 1035 ? -1.572 9.338 -54.791 1.00 92.06 1035 PHE A N 1
ATOM 8398 C CA . PHE A 1 1035 ? -2.873 9.891 -54.399 1.00 92.06 1035 PHE A CA 1
ATOM 8399 C C . PHE A 1 1035 ? -3.769 10.274 -55.584 1.00 92.06 1035 PHE A C 1
ATOM 8401 O O . PHE A 1 1035 ? -4.933 9.888 -55.618 1.00 92.06 1035 PHE A O 1
ATOM 8408 N N . PHE A 1 1036 ? -3.234 11.007 -56.565 1.00 88.31 1036 PHE A N 1
ATOM 8409 C CA . PHE A 1 1036 ? -4.022 11.473 -57.710 1.00 88.31 1036 PHE A CA 1
ATOM 8410 C C . PHE A 1 1036 ? -4.575 10.297 -58.527 1.00 88.31 1036 PHE A C 1
ATOM 8412 O O . PHE A 1 1036 ? -5.763 10.275 -58.821 1.00 88.31 1036 PHE A O 1
ATOM 8419 N N . ALA A 1 1037 ? -3.753 9.277 -58.777 1.00 86.12 1037 ALA A N 1
ATOM 8420 C CA . ALA A 1 1037 ? -4.156 8.093 -59.531 1.00 86.12 1037 ALA A CA 1
ATOM 8421 C C . ALA A 1 1037 ? -5.039 7.123 -58.724 1.00 86.12 1037 ALA A C 1
ATOM 8423 O O . ALA A 1 1037 ? -5.850 6.404 -59.293 1.00 86.12 1037 ALA A O 1
ATOM 8424 N N . LYS A 1 1038 ? -4.876 7.059 -57.396 1.00 89.25 1038 LYS A N 1
ATOM 8425 C CA . LYS A 1 1038 ? -5.617 6.113 -56.543 1.00 89.25 1038 LYS A CA 1
ATOM 8426 C C . LYS A 1 1038 ? -6.930 6.647 -55.989 1.00 89.25 1038 LYS A C 1
ATOM 8428 O O . LYS A 1 1038 ? -7.808 5.847 -55.700 1.00 89.25 1038 LYS A O 1
ATOM 8433 N N . VAL A 1 1039 ? -7.033 7.954 -55.764 1.00 90.81 1039 VAL A N 1
ATOM 8434 C CA . VAL A 1 1039 ? -8.193 8.567 -55.099 1.00 90.81 1039 VAL A CA 1
ATOM 8435 C C . VAL A 1 1039 ? -9.034 9.372 -56.083 1.00 90.81 1039 VAL A C 1
ATOM 8437 O O . VAL A 1 1039 ? -10.257 9.262 -56.055 1.00 90.81 1039 VAL A O 1
ATOM 8440 N N . LEU A 1 1040 ? -8.415 10.176 -56.958 1.00 88.44 1040 LEU A N 1
ATOM 8441 C CA . LEU A 1 1040 ? -9.183 11.019 -57.886 1.00 88.44 1040 LEU A CA 1
ATOM 8442 C C . LEU A 1 1040 ? -9.684 10.245 -59.107 1.00 88.44 1040 LEU A C 1
ATOM 8444 O O . LEU A 1 1040 ? -10.799 10.507 -59.549 1.00 88.44 1040 LEU A O 1
ATOM 8448 N N . ASP A 1 1041 ? -8.906 9.279 -59.597 1.00 86.62 1041 ASP A N 1
ATOM 8449 C CA . ASP A 1 1041 ? -9.289 8.451 -60.750 1.00 86.62 1041 ASP A CA 1
ATOM 8450 C C . ASP A 1 1041 ? -10.149 7.229 -60.360 1.00 86.62 1041 ASP A C 1
ATOM 8452 O O . ASP A 1 1041 ? -10.598 6.486 -61.232 1.00 86.62 1041 ASP A O 1
ATOM 8456 N N . ASP A 1 1042 ? -10.387 6.995 -59.063 1.00 88.81 1042 ASP A N 1
ATOM 8457 C CA . ASP A 1 1042 ? -11.243 5.900 -58.597 1.00 88.81 1042 ASP A CA 1
ATOM 8458 C C . ASP A 1 1042 ? -12.729 6.275 -58.729 1.00 88.81 1042 ASP A C 1
ATOM 8460 O O . ASP A 1 1042 ? -13.141 7.409 -58.475 1.00 88.81 1042 ASP A O 1
ATOM 8464 N N . ASN A 1 1043 ? -13.551 5.298 -59.105 1.00 87.56 1043 ASN A N 1
ATOM 8465 C CA . ASN A 1 1043 ? -14.991 5.454 -59.306 1.00 87.56 1043 ASN A CA 1
ATOM 8466 C C . ASN A 1 1043 ? -15.798 5.225 -58.014 1.00 87.56 1043 ASN A C 1
ATOM 8468 O O . ASN A 1 1043 ? -17.034 5.326 -58.025 1.00 87.56 1043 ASN A O 1
ATOM 8472 N N . GLU A 1 1044 ? -15.115 4.854 -56.929 1.00 90.38 1044 GLU A N 1
ATOM 8473 C CA . GLU A 1 1044 ? -15.667 4.650 -55.591 1.00 90.38 1044 GLU A CA 1
ATOM 8474 C C . GLU A 1 1044 ? -15.355 5.838 -54.664 1.00 90.38 1044 GLU A C 1
ATOM 8476 O O . GLU A 1 1044 ? -14.340 6.512 -54.841 1.00 90.38 1044 GLU A O 1
ATOM 8481 N N . PRO A 1 1045 ? -16.211 6.119 -53.666 1.00 93.06 1045 PRO A N 1
ATOM 8482 C CA . PRO A 1 1045 ? -16.012 7.247 -52.767 1.00 93.06 1045 PRO A CA 1
ATOM 8483 C C . PRO A 1 1045 ? -14.899 6.987 -51.742 1.00 93.06 1045 PRO A C 1
ATOM 8485 O O . PRO A 1 1045 ? -14.792 5.894 -51.173 1.00 93.06 1045 PRO A O 1
ATOM 8488 N N . TRP A 1 1046 ? -14.126 8.033 -51.443 1.00 95.06 1046 TRP A N 1
ATOM 8489 C CA . TRP A 1 1046 ? -13.031 8.027 -50.477 1.00 95.06 1046 TRP A CA 1
ATOM 8490 C C . TRP A 1 1046 ? -13.208 9.073 -49.379 1.00 95.06 1046 TRP A C 1
ATOM 8492 O O . TRP A 1 1046 ? -13.654 10.194 -49.615 1.00 95.06 1046 TRP A O 1
ATOM 8502 N N . LEU A 1 1047 ? -12.762 8.740 -48.173 1.00 96.62 1047 LEU A N 1
ATOM 8503 C CA . LEU A 1 1047 ? -12.569 9.681 -47.076 1.00 96.62 1047 LEU A CA 1
ATOM 8504 C C . LEU A 1 1047 ? -11.101 9.627 -46.650 1.00 96.62 1047 LEU A C 1
ATOM 8506 O O . LEU A 1 1047 ? -10.599 8.581 -46.245 1.00 96.62 1047 LEU A O 1
ATOM 8510 N N . VAL A 1 1048 ? -10.400 10.751 -46.775 1.00 96.75 1048 VAL A N 1
ATOM 8511 C CA . VAL A 1 1048 ? -8.941 10.811 -46.643 1.00 96.75 1048 VAL A CA 1
ATOM 8512 C C . VAL A 1 1048 ? -8.540 11.730 -45.498 1.00 96.75 1048 VAL A C 1
ATOM 8514 O O . VAL A 1 1048 ? -8.938 12.896 -45.482 1.00 96.75 1048 VAL A O 1
ATOM 8517 N N . ASP A 1 1049 ? -7.737 11.211 -44.569 1.00 96.50 1049 ASP A N 1
ATOM 8518 C CA . ASP A 1 1049 ? -7.083 11.964 -43.497 1.00 96.50 1049 ASP A CA 1
ATOM 8519 C C . ASP A 1 1049 ? -5.667 12.396 -43.914 1.00 96.50 1049 ASP A C 1
ATOM 8521 O O . ASP A 1 1049 ? -4.787 11.573 -44.180 1.00 96.50 1049 ASP A O 1
ATOM 8525 N N . PHE A 1 1050 ? -5.445 13.705 -43.984 1.00 96.75 1050 PHE A N 1
ATOM 8526 C CA . PHE A 1 1050 ? -4.148 14.313 -44.259 1.00 96.75 1050 PHE A CA 1
ATOM 8527 C C . PHE A 1 1050 ? -3.491 14.727 -42.941 1.00 96.75 1050 PHE A C 1
ATOM 8529 O O . PHE A 1 1050 ? -3.966 15.646 -42.264 1.00 96.75 1050 PHE A O 1
ATOM 8536 N N . PHE A 1 1051 ? -2.375 14.083 -42.597 1.00 94.81 1051 PHE A N 1
ATOM 8537 C CA . PHE A 1 1051 ? -1.752 14.196 -41.277 1.00 94.81 1051 PHE A CA 1
ATOM 8538 C C . PHE A 1 1051 ? -0.222 14.312 -41.348 1.00 94.81 1051 PHE A C 1
ATOM 8540 O O . PHE A 1 1051 ? 0.376 14.198 -42.414 1.00 94.81 1051 PHE A O 1
ATOM 8547 N N . VAL A 1 1052 ? 0.422 14.537 -40.199 1.00 89.06 1052 VAL A N 1
ATOM 8548 C CA . VAL A 1 1052 ? 1.883 14.426 -40.022 1.00 89.06 1052 VAL A CA 1
ATOM 8549 C C . VAL A 1 1052 ? 2.195 13.662 -38.734 1.00 89.06 1052 VAL A C 1
ATOM 8551 O O . VAL A 1 1052 ? 1.451 13.749 -37.758 1.00 89.06 1052 VAL A O 1
ATOM 8554 N N . THR A 1 1053 ? 3.305 12.925 -38.704 1.00 72.62 1053 THR A N 1
ATOM 8555 C CA . THR A 1 1053 ? 3.647 11.991 -37.607 1.00 72.62 1053 THR A CA 1
ATOM 8556 C C . THR A 1 1053 ? 3.977 12.646 -36.265 1.00 72.62 1053 THR A C 1
ATOM 8558 O O . THR A 1 1053 ? 3.846 12.007 -35.226 1.00 72.62 1053 THR A O 1
ATOM 8561 N N . TRP A 1 1054 ? 4.380 13.917 -36.257 1.00 75.19 1054 TRP A N 1
ATOM 8562 C CA . TRP A 1 1054 ? 4.731 14.671 -35.044 1.00 75.19 1054 TRP A CA 1
ATOM 8563 C C . TRP A 1 1054 ? 3.575 15.526 -34.490 1.00 75.19 1054 TRP A C 1
ATOM 8565 O O . TRP A 1 1054 ? 3.746 16.236 -33.502 1.00 75.19 1054 TRP A O 1
ATOM 8575 N N . CYS A 1 1055 ? 2.398 15.492 -35.120 1.00 83.62 1055 CYS A N 1
ATOM 8576 C CA . CYS A 1 1055 ? 1.246 16.314 -34.749 1.00 83.62 1055 CYS A CA 1
ATOM 8577 C C . CYS A 1 1055 ? 0.407 15.646 -33.647 1.00 83.62 1055 CYS A C 1
ATOM 8579 O O . CYS A 1 1055 ? -0.197 14.597 -33.867 1.00 83.62 1055 CYS A O 1
ATOM 8581 N N . SER A 1 1056 ? 0.311 16.289 -32.476 1.00 68.25 1056 SER A N 1
ATOM 8582 C CA . SER A 1 1056 ? -0.434 15.762 -31.316 1.00 68.25 1056 SER A CA 1
ATOM 8583 C C . SER A 1 1056 ? -1.912 15.497 -31.629 1.00 68.25 1056 SER A C 1
ATOM 8585 O O . SER A 1 1056 ? -2.412 14.410 -31.361 1.00 68.25 1056 SER A O 1
ATOM 8587 N N . HIS A 1 1057 ? -2.598 16.446 -32.274 1.00 82.50 1057 HIS A N 1
ATOM 8588 C CA . HIS A 1 1057 ? -4.007 16.289 -32.659 1.00 82.50 1057 HIS A CA 1
ATOM 8589 C C . HIS A 1 1057 ? -4.227 15.163 -33.679 1.00 82.50 1057 HIS A C 1
ATOM 8591 O O . HIS A 1 1057 ? -5.277 14.531 -33.697 1.00 82.50 1057 HIS A O 1
ATOM 8597 N N . CYS A 1 1058 ? -3.228 14.879 -34.514 1.00 85.38 1058 CYS A N 1
ATOM 8598 C CA . CYS A 1 1058 ? -3.272 13.807 -35.501 1.00 85.38 1058 CYS A CA 1
ATOM 8599 C C . CYS A 1 1058 ? -3.153 12.434 -34.828 1.00 85.38 1058 CYS A C 1
ATOM 8601 O O . CYS A 1 1058 ? -3.873 11.503 -35.177 1.00 85.38 1058 CYS A O 1
ATOM 8603 N N . ILE A 1 1059 ? -2.282 12.330 -33.819 1.00 74.69 1059 ILE A N 1
ATOM 8604 C CA . ILE A 1 1059 ? -2.122 11.124 -32.997 1.00 74.69 1059 ILE A CA 1
ATOM 8605 C C . ILE A 1 1059 ? -3.412 10.833 -32.217 1.00 74.69 1059 ILE A C 1
ATOM 8607 O O . ILE A 1 1059 ? -3.836 9.681 -32.139 1.00 74.69 1059 ILE A O 1
ATOM 8611 N N . GLU A 1 1060 ? -4.065 11.867 -31.680 1.00 77.12 1060 GLU A N 1
ATOM 8612 C CA . GLU A 1 1060 ? -5.349 11.732 -30.979 1.00 77.12 1060 GLU A CA 1
ATOM 8613 C C . GLU A 1 1060 ? -6.507 11.355 -31.913 1.00 77.12 1060 GLU A C 1
ATOM 8615 O O . GLU A 1 1060 ? -7.383 10.579 -31.526 1.00 77.12 1060 GLU A O 1
ATOM 8620 N N . PHE A 1 1061 ? -6.514 11.870 -33.145 1.00 86.62 1061 PHE A N 1
ATOM 8621 C CA . PHE A 1 1061 ? -7.590 11.640 -34.110 1.00 86.62 1061 PHE A CA 1
ATOM 8622 C C . PHE A 1 1061 ? -7.496 10.288 -34.836 1.00 86.62 1061 PHE A C 1
ATOM 8624 O O . PHE A 1 1061 ? -8.526 9.695 -35.157 1.00 86.62 1061 PHE A O 1
ATOM 8631 N N . ALA A 1 1062 ? -6.292 9.746 -35.041 1.00 81.75 1062 ALA A N 1
ATOM 8632 C CA . ALA A 1 1062 ? -6.071 8.464 -35.718 1.00 81.75 1062 ALA A CA 1
ATOM 8633 C C . ALA A 1 1062 ? -6.973 7.298 -35.232 1.00 81.75 1062 ALA A C 1
ATOM 8635 O O . ALA A 1 1062 ? -7.608 6.658 -36.075 1.00 81.75 1062 ALA A O 1
ATOM 8636 N N . PRO A 1 1063 ? -7.119 7.012 -33.917 1.00 78.00 1063 PRO A N 1
ATOM 8637 C CA . PRO A 1 1063 ? -8.016 5.947 -33.454 1.00 78.00 1063 PRO A CA 1
ATOM 8638 C C . PRO A 1 1063 ? -9.501 6.244 -33.719 1.00 78.00 1063 PRO A C 1
ATOM 8640 O O . PRO A 1 1063 ? -10.287 5.316 -33.919 1.00 78.00 1063 PRO A O 1
ATOM 8643 N N . VAL A 1 1064 ? -9.896 7.521 -33.746 1.00 85.06 1064 VAL A N 1
ATOM 8644 C CA . VAL A 1 1064 ? -11.258 7.934 -34.116 1.00 85.06 1064 VAL A CA 1
ATOM 8645 C C . VAL A 1 1064 ? -11.501 7.654 -35.598 1.00 85.06 1064 VAL A C 1
ATOM 8647 O O . VAL A 1 1064 ? -12.553 7.126 -35.954 1.00 85.06 1064 VAL A O 1
ATOM 8650 N N . PHE A 1 1065 ? -10.517 7.937 -36.454 1.00 90.94 1065 PHE A N 1
ATOM 8651 C CA . PHE A 1 1065 ? -10.604 7.710 -37.895 1.00 90.94 1065 PHE A CA 1
ATOM 8652 C C . PHE A 1 1065 ? -10.685 6.220 -38.264 1.00 90.94 1065 PHE A C 1
ATOM 8654 O O . PHE A 1 1065 ? -11.491 5.839 -39.111 1.00 90.94 1065 PHE A O 1
ATOM 8661 N N . GLU A 1 1066 ? -9.959 5.352 -37.552 1.00 84.12 1066 GLU A N 1
ATOM 8662 C CA . GLU A 1 1066 ? -10.106 3.891 -37.676 1.00 84.12 1066 GLU A CA 1
ATOM 8663 C C . GLU A 1 1066 ? -11.528 3.419 -37.328 1.00 84.12 1066 GLU A C 1
ATOM 8665 O O . GLU A 1 1066 ? -12.099 2.587 -38.031 1.00 84.12 1066 GLU A O 1
ATOM 8670 N N . ARG A 1 1067 ? -12.159 3.988 -36.289 1.00 81.94 1067 ARG A N 1
ATOM 8671 C CA . ARG A 1 1067 ? -13.557 3.665 -35.946 1.00 81.94 1067 ARG A CA 1
ATOM 8672 C C . ARG A 1 1067 ? -14.528 4.079 -37.055 1.00 81.94 1067 ARG A C 1
ATOM 8674 O O . ARG A 1 1067 ? -15.488 3.365 -37.329 1.00 81.94 1067 ARG A O 1
ATOM 8681 N N . ILE A 1 1068 ? -14.287 5.213 -37.711 1.00 88.50 1068 ILE A N 1
ATOM 8682 C CA . ILE A 1 1068 ? -15.098 5.657 -38.857 1.00 88.50 1068 ILE A CA 1
ATOM 8683 C C . ILE A 1 1068 ? -14.935 4.679 -40.028 1.00 88.50 1068 ILE A C 1
ATOM 8685 O O . ILE A 1 1068 ? -15.927 4.359 -40.684 1.00 88.50 1068 ILE A O 1
ATOM 8689 N N . ALA A 1 1069 ? -13.723 4.151 -40.240 1.00 88.12 1069 ALA A N 1
ATOM 8690 C CA . ALA A 1 1069 ? -13.453 3.135 -41.259 1.00 88.12 1069 ALA A CA 1
ATOM 8691 C C . ALA A 1 1069 ? -14.301 1.876 -41.059 1.00 88.12 1069 ALA A C 1
ATOM 8693 O O . ALA A 1 1069 ? -14.762 1.271 -42.022 1.00 88.12 1069 ALA A O 1
ATOM 8694 N N . GLU A 1 1070 ? -14.533 1.494 -39.803 1.00 81.50 1070 GLU A N 1
ATOM 8695 C CA . GLU A 1 1070 ? -15.390 0.359 -39.465 1.00 81.50 1070 GLU A CA 1
ATOM 8696 C C . GLU A 1 1070 ? -16.863 0.633 -39.764 1.00 81.50 1070 GLU A C 1
ATOM 8698 O O . GLU A 1 1070 ? -17.538 -0.218 -40.336 1.00 81.50 1070 GLU A O 1
ATOM 8703 N N . VAL A 1 1071 ? -17.365 1.817 -39.410 1.00 85.94 1071 VAL A N 1
ATOM 8704 C CA . VAL A 1 1071 ? -18.780 2.169 -39.605 1.00 85.94 1071 VAL A CA 1
ATOM 8705 C C . VAL A 1 1071 ? -19.128 2.326 -41.089 1.00 85.94 1071 VAL A C 1
ATOM 8707 O O . VAL A 1 1071 ? -20.230 1.970 -41.509 1.00 85.94 1071 VAL A O 1
ATOM 8710 N N . LEU A 1 1072 ? -18.211 2.861 -41.898 1.00 87.88 1072 LEU A N 1
ATOM 8711 C CA . LEU A 1 1072 ? -18.417 3.119 -43.329 1.00 87.88 1072 LEU A CA 1
ATOM 8712 C C . LEU A 1 1072 ? -17.941 1.975 -44.242 1.00 87.88 1072 LEU A C 1
ATOM 8714 O O . LEU A 1 1072 ? -17.924 2.136 -45.464 1.00 87.88 1072 LEU A O 1
ATOM 8718 N N . GLU A 1 1073 ? -17.590 0.822 -43.670 1.00 84.75 1073 GLU A N 1
ATOM 8719 C CA . GLU A 1 1073 ? -17.103 -0.341 -44.412 1.00 84.75 1073 GLU A CA 1
ATOM 8720 C C . GLU A 1 1073 ? -18.063 -0.746 -45.544 1.00 84.75 1073 GLU A C 1
ATOM 8722 O O . GLU A 1 1073 ? -19.285 -0.777 -45.380 1.00 84.75 1073 GLU A O 1
ATOM 8727 N N . GLY A 1 1074 ? -17.497 -1.021 -46.723 1.00 83.50 1074 GLY A N 1
ATOM 8728 C CA . GLY A 1 1074 ? -18.246 -1.381 -47.931 1.00 83.50 1074 GLY A CA 1
ATOM 8729 C C . GLY A 1 1074 ? -19.007 -0.225 -48.591 1.00 83.50 1074 GLY A C 1
ATOM 8730 O O . GLY A 1 1074 ? -19.589 -0.425 -49.652 1.00 83.50 1074 GLY A O 1
ATOM 8731 N N . ARG A 1 1075 ? -19.004 0.975 -47.992 1.00 90.00 1075 ARG A N 1
ATOM 8732 C CA . ARG A 1 1075 ? -19.676 2.173 -48.525 1.00 90.00 1075 ARG A CA 1
ATOM 8733 C C . ARG A 1 1075 ? -18.697 3.258 -48.955 1.00 90.00 1075 ARG A C 1
ATOM 8735 O O . ARG A 1 1075 ? -18.944 3.913 -49.958 1.00 90.00 1075 ARG A O 1
ATOM 8742 N N . VAL A 1 1076 ? -17.617 3.461 -48.198 1.00 93.25 1076 VAL A N 1
ATOM 8743 C CA . VAL A 1 1076 ? -16.572 4.462 -48.471 1.00 93.25 1076 VAL A CA 1
ATOM 8744 C C . VAL A 1 1076 ? -15.209 3.862 -48.147 1.00 93.25 1076 VAL A C 1
ATOM 8746 O O . VAL A 1 1076 ? -15.043 3.239 -47.098 1.00 93.25 1076 VAL A O 1
ATOM 8749 N N . LYS A 1 1077 ? -14.219 4.064 -49.020 1.00 94.44 1077 LYS A N 1
ATOM 8750 C CA . LYS A 1 1077 ? -12.826 3.695 -48.743 1.00 94.44 1077 LYS A CA 1
ATOM 8751 C C . LYS A 1 1077 ? -12.175 4.760 -47.872 1.00 94.44 1077 LYS A C 1
ATOM 8753 O O . LYS A 1 1077 ? -12.277 5.948 -48.163 1.00 94.44 1077 LYS A O 1
ATOM 8758 N N . LEU A 1 1078 ? -11.489 4.358 -46.808 1.00 95.25 1078 LEU A N 1
ATOM 8759 C CA . LEU A 1 1078 ? -10.753 5.303 -45.973 1.00 95.25 1078 LEU A CA 1
ATOM 8760 C C . LEU A 1 1078 ? -9.267 5.232 -46.268 1.00 95.25 1078 LEU A C 1
ATOM 8762 O O . LEU A 1 1078 ? -8.708 4.145 -46.404 1.00 95.25 1078 LEU A O 1
ATOM 8766 N N . ALA A 1 1079 ? -8.633 6.396 -46.338 1.00 94.81 1079 ALA A N 1
ATOM 8767 C CA . ALA A 1 1079 ? -7.204 6.511 -46.562 1.00 94.81 1079 ALA A CA 1
ATOM 8768 C C . ALA A 1 1079 ? -6.544 7.538 -45.649 1.00 94.81 1079 ALA A C 1
ATOM 8770 O O . ALA A 1 1079 ? -7.189 8.455 -45.148 1.00 94.81 1079 ALA A O 1
ATOM 8771 N N . LYS A 1 1080 ? -5.230 7.404 -45.482 1.00 94.56 1080 LYS A N 1
ATOM 8772 C CA . LYS A 1 1080 ? -4.385 8.392 -44.816 1.00 94.56 1080 LYS A CA 1
ATOM 8773 C C . LYS A 1 1080 ? -3.193 8.768 -45.687 1.00 94.56 1080 LYS A C 1
ATOM 8775 O O . LYS A 1 1080 ? -2.602 7.903 -46.334 1.00 94.56 1080 LYS A O 1
ATOM 8780 N N . VAL A 1 1081 ? -2.837 10.048 -45.679 1.00 96.06 1081 VAL A N 1
ATOM 8781 C CA . VAL A 1 1081 ? -1.688 10.608 -46.404 1.00 96.06 1081 VAL A CA 1
ATOM 8782 C C . VAL A 1 1081 ? -0.782 11.320 -45.405 1.00 96.06 1081 VAL A C 1
ATOM 8784 O O . VAL A 1 1081 ? -1.203 12.279 -44.756 1.00 96.06 1081 VAL A O 1
ATOM 8787 N N . ASP A 1 1082 ? 0.468 10.866 -45.295 1.00 94.06 1082 ASP A N 1
ATOM 8788 C CA . ASP A 1 1082 ? 1.485 11.528 -44.472 1.00 94.06 1082 ASP A CA 1
ATOM 8789 C C . ASP A 1 1082 ? 2.092 12.711 -45.236 1.00 94.06 1082 ASP A C 1
ATOM 8791 O O . ASP A 1 1082 ? 2.923 12.552 -46.133 1.00 94.06 1082 ASP A O 1
ATOM 8795 N N . CYS A 1 1083 ? 1.693 13.921 -44.861 1.00 94.12 1083 CYS A N 1
ATOM 8796 C CA . CYS A 1 1083 ? 2.166 15.167 -45.452 1.00 94.12 1083 CYS A CA 1
ATOM 8797 C C . CYS A 1 1083 ? 3.619 15.509 -45.092 1.00 94.12 1083 CYS A C 1
ATOM 8799 O O . CYS A 1 1083 ? 4.209 16.378 -45.734 1.00 94.12 1083 CYS A O 1
ATOM 8801 N N . GLY A 1 1084 ? 4.207 14.845 -44.091 1.00 86.50 1084 GLY A N 1
ATOM 8802 C CA . GLY A 1 1084 ? 5.626 14.954 -43.763 1.00 86.50 1084 GLY A CA 1
ATOM 8803 C C . GLY A 1 1084 ? 6.501 14.195 -44.760 1.00 86.50 1084 GLY A C 1
ATOM 8804 O O . GLY A 1 1084 ? 7.581 14.670 -45.110 1.00 86.50 1084 GLY A O 1
ATOM 8805 N N . LEU A 1 1085 ? 6.010 13.057 -45.259 1.00 85.69 1085 LEU A N 1
ATOM 8806 C CA . LEU A 1 1085 ? 6.666 12.264 -46.304 1.00 85.69 1085 LEU A CA 1
ATOM 8807 C C . LEU A 1 1085 ? 6.303 12.752 -47.715 1.00 85.69 1085 LEU A C 1
ATOM 8809 O O . LEU A 1 1085 ? 7.167 12.800 -48.590 1.00 85.69 1085 LEU A O 1
ATOM 8813 N N . TRP A 1 1086 ? 5.050 13.172 -47.925 1.00 94.31 1086 TRP A N 1
ATOM 8814 C CA . TRP A 1 1086 ? 4.502 13.555 -49.233 1.00 94.31 1086 TRP A CA 1
ATOM 8815 C C . TRP A 1 1086 ? 3.963 14.998 -49.267 1.00 94.31 1086 TRP A C 1
ATOM 8817 O O . TRP A 1 1086 ? 2.795 15.231 -49.597 1.00 94.31 1086 TRP A O 1
ATOM 8827 N N . PRO A 1 1087 ? 4.803 16.016 -48.996 1.00 90.06 1087 PRO A N 1
ATOM 8828 C CA . PRO A 1 1087 ? 4.357 17.408 -48.881 1.00 90.06 1087 PRO A CA 1
ATOM 8829 C C . PRO A 1 1087 ? 3.768 17.972 -50.182 1.00 90.06 1087 PRO A C 1
ATOM 8831 O O . PRO A 1 1087 ? 2.919 18.862 -50.138 1.00 90.06 1087 PRO A O 1
ATOM 8834 N N . ASN A 1 1088 ? 4.186 17.457 -51.345 1.00 90.25 1088 ASN A N 1
ATOM 8835 C CA . ASN A 1 1088 ? 3.677 17.896 -52.648 1.00 90.25 1088 ASN A CA 1
ATOM 8836 C C . ASN A 1 1088 ? 2.209 17.501 -52.861 1.00 90.25 1088 ASN A C 1
ATOM 8838 O O . ASN A 1 1088 ? 1.436 18.311 -53.368 1.00 90.25 1088 ASN A O 1
ATOM 8842 N N . VAL A 1 1089 ? 1.809 16.299 -52.427 1.00 92.25 1089 VAL A N 1
ATOM 8843 C CA . VAL A 1 1089 ? 0.410 15.846 -52.496 1.00 92.25 1089 VAL A CA 1
ATOM 8844 C C . VAL A 1 1089 ? -0.464 16.779 -51.660 1.00 92.25 1089 VAL A C 1
ATOM 8846 O O . VAL A 1 1089 ? -1.421 17.361 -52.165 1.00 92.25 1089 VAL A O 1
ATOM 8849 N N . CYS A 1 1090 ? -0.074 17.016 -50.408 1.00 93.50 1090 CYS A N 1
ATOM 8850 C CA . CYS A 1 1090 ? -0.849 17.840 -49.485 1.00 93.50 1090 CYS A CA 1
ATOM 8851 C C . CYS A 1 1090 ? -0.908 19.317 -49.898 1.00 93.50 1090 CYS A C 1
ATOM 8853 O O . CYS A 1 1090 ? -1.953 19.952 -49.752 1.00 93.50 1090 CYS A O 1
ATOM 8855 N N . ARG A 1 1091 ? 0.174 19.865 -50.471 1.00 91.44 1091 ARG A N 1
ATOM 8856 C CA . ARG A 1 1091 ? 0.190 21.237 -51.000 1.00 91.44 1091 ARG A CA 1
ATOM 8857 C C . ARG A 1 1091 ? -0.738 21.399 -52.202 1.00 91.44 1091 ARG A C 1
ATOM 8859 O O . ARG A 1 1091 ? -1.485 22.368 -52.243 1.00 91.44 1091 ARG A O 1
ATOM 8866 N N . ASN A 1 1092 ? -0.726 20.450 -53.137 1.00 88.88 1092 ASN A N 1
ATOM 8867 C CA . ASN A 1 1092 ? -1.571 20.484 -54.337 1.00 88.88 1092 ASN A CA 1
ATOM 8868 C C . ASN A 1 1092 ? -3.059 20.313 -54.012 1.00 88.88 1092 ASN A C 1
ATOM 8870 O O . ASN A 1 1092 ? -3.915 20.895 -54.671 1.00 88.88 1092 ASN A O 1
ATOM 8874 N N . VAL A 1 1093 ? -3.361 19.552 -52.962 1.00 89.81 1093 VAL A N 1
ATOM 8875 C CA . VAL A 1 1093 ? -4.712 19.429 -52.409 1.00 89.81 1093 VAL A CA 1
ATOM 8876 C C . VAL A 1 1093 ? -5.068 20.667 -51.563 1.00 89.81 1093 VAL A C 1
ATOM 8878 O O . VAL A 1 1093 ? -6.234 20.927 -51.303 1.00 89.81 1093 VAL A O 1
ATOM 8881 N N . GLY A 1 1094 ? -4.112 21.511 -51.165 1.00 91.44 1094 GLY A N 1
ATOM 8882 C CA . GLY A 1 1094 ? -4.368 22.739 -50.401 1.00 91.44 1094 GLY A CA 1
ATOM 8883 C C . GLY A 1 1094 ? -4.617 22.488 -48.911 1.00 91.44 1094 GLY A C 1
ATOM 8884 O O . GLY A 1 1094 ? -5.489 23.114 -48.309 1.00 91.44 1094 GLY A O 1
ATOM 8885 N N . VAL A 1 1095 ? -3.914 21.524 -48.317 1.00 93.12 1095 VAL A N 1
ATOM 8886 C CA . VAL A 1 1095 ? -3.938 21.256 -46.873 1.00 93.12 1095 VAL A CA 1
ATOM 8887 C C . VAL A 1 1095 ? -3.092 22.307 -46.149 1.00 93.12 1095 VAL A C 1
ATOM 8889 O O . VAL A 1 1095 ? -1.910 22.465 -46.444 1.00 93.12 1095 VAL A O 1
ATOM 8892 N N . THR A 1 1096 ? -3.696 23.028 -45.202 1.00 90.31 1096 THR A N 1
ATOM 8893 C CA . THR A 1 1096 ? -3.050 24.125 -44.453 1.00 90.31 1096 THR A CA 1
ATOM 8894 C C . THR A 1 1096 ? -2.908 23.855 -42.953 1.00 90.31 1096 THR A C 1
ATOM 8896 O O . THR A 1 1096 ? -2.192 24.583 -42.272 1.00 90.31 1096 THR A O 1
ATOM 8899 N N . ALA A 1 1097 ? -3.566 22.815 -42.435 1.00 91.38 1097 ALA A N 1
ATOM 8900 C CA . ALA A 1 1097 ? -3.525 22.401 -41.034 1.00 91.38 1097 ALA A CA 1
ATOM 8901 C C . ALA A 1 1097 ? -3.703 20.878 -40.920 1.00 91.38 1097 ALA A C 1
ATOM 8903 O O . ALA A 1 1097 ? -4.233 20.248 -41.837 1.00 91.38 1097 ALA A O 1
ATOM 8904 N N . TYR A 1 1098 ? -3.291 20.296 -39.794 1.00 92.31 1098 TYR A N 1
ATOM 8905 C CA . TYR A 1 1098 ? -3.353 18.852 -39.553 1.00 92.31 1098 TYR A CA 1
ATOM 8906 C C . TYR A 1 1098 ? -4.052 18.541 -38.213 1.00 92.31 1098 TYR A C 1
ATOM 8908 O O . TYR A 1 1098 ? -3.817 19.272 -37.247 1.00 92.31 1098 TYR A O 1
ATOM 8916 N N . PRO A 1 1099 ? -4.855 17.464 -38.121 1.00 94.12 1099 PRO A N 1
ATOM 8917 C CA . PRO A 1 1099 ? -5.325 16.642 -39.239 1.00 94.12 1099 PRO A CA 1
ATOM 8918 C C . PRO A 1 1099 ? -6.360 17.402 -40.090 1.00 94.12 1099 PRO A C 1
ATOM 8920 O O . PRO A 1 1099 ? -7.097 18.250 -39.583 1.00 94.12 1099 PRO A O 1
ATOM 8923 N N . THR A 1 1100 ? -6.419 17.114 -41.390 1.00 95.44 1100 THR A N 1
ATOM 8924 C CA . THR A 1 1100 ? -7.475 17.611 -42.289 1.00 95.44 1100 THR A CA 1
ATOM 8925 C C . THR A 1 1100 ? -8.143 16.431 -42.974 1.00 95.44 1100 THR A C 1
ATOM 8927 O O . THR A 1 1100 ? -7.483 15.692 -43.695 1.00 95.44 1100 THR A O 1
ATOM 8930 N N . VAL A 1 1101 ? -9.463 16.305 -42.825 1.00 95.94 1101 VAL A N 1
ATOM 8931 C CA . VAL A 1 1101 ? -10.244 15.227 -43.442 1.00 95.94 1101 VAL A CA 1
ATOM 8932 C C . VAL A 1 1101 ? -11.000 15.740 -44.661 1.00 95.94 1101 VAL A C 1
ATOM 8934 O O . VAL A 1 1101 ? -11.622 16.809 -44.620 1.00 95.94 1101 VAL A O 1
ATOM 8937 N N . ARG A 1 1102 ? -10.953 14.982 -45.760 1.00 95.00 1102 ARG A N 1
ATOM 8938 C CA . ARG A 1 1102 ? -11.649 15.320 -47.009 1.00 95.00 1102 ARG A CA 1
ATOM 8939 C C . ARG A 1 1102 ? -12.372 14.128 -47.603 1.00 95.00 1102 ARG A C 1
ATOM 8941 O O . ARG A 1 1102 ? -11.844 13.022 -47.616 1.00 95.00 1102 ARG A O 1
ATOM 8948 N N . PHE A 1 1103 ? -13.564 14.389 -48.113 1.00 94.56 1103 PHE A N 1
ATOM 8949 C CA . PHE A 1 1103 ? -14.398 13.432 -48.813 1.00 94.56 1103 PHE A CA 1
ATOM 8950 C C . PHE A 1 1103 ? -14.302 13.633 -50.332 1.00 94.56 1103 PHE A C 1
ATOM 8952 O O . PHE A 1 1103 ? -14.303 14.765 -50.823 1.00 94.56 1103 PHE A O 1
ATOM 8959 N N . TYR A 1 1104 ? -14.236 12.522 -51.057 1.00 93.38 1104 TYR A N 1
ATOM 8960 C CA . TYR A 1 1104 ? -14.132 12.418 -52.509 1.00 93.38 1104 TYR A CA 1
ATOM 8961 C C . TYR A 1 1104 ? -15.220 11.444 -52.976 1.00 93.38 1104 TYR A C 1
ATOM 8963 O O . TYR A 1 1104 ? -15.327 10.340 -52.453 1.00 93.38 1104 TYR A O 1
ATOM 8971 N N . GLY A 1 1105 ? -16.079 11.872 -53.900 1.00 87.56 1105 GLY A N 1
ATOM 8972 C CA . GLY A 1 1105 ? -17.303 11.150 -54.267 1.00 87.56 1105 GLY A CA 1
ATOM 8973 C C . GLY A 1 1105 ? -17.135 9.987 -55.250 1.00 87.56 1105 GLY A C 1
ATOM 8974 O O . GLY A 1 1105 ? -18.089 9.243 -55.462 1.00 87.56 1105 GLY A O 1
ATOM 8975 N N . GLY A 1 1106 ? -15.949 9.831 -55.838 1.00 85.81 1106 GLY A N 1
ATOM 8976 C CA . GLY A 1 1106 ? -15.679 8.954 -56.977 1.00 85.81 1106 GLY A CA 1
ATOM 8977 C C . GLY A 1 1106 ? -15.895 9.653 -58.328 1.00 85.81 1106 GLY A C 1
ATOM 8978 O O . GLY A 1 1106 ? -16.759 10.522 -58.471 1.00 85.81 1106 GLY A O 1
ATOM 8979 N N . SER A 1 1107 ? -15.105 9.283 -59.334 1.00 74.44 1107 SER A N 1
ATOM 8980 C CA . SER A 1 1107 ? -15.233 9.768 -60.712 1.00 74.44 1107 SER A CA 1
ATOM 8981 C C . SER A 1 1107 ? -16.158 8.854 -61.522 1.00 74.44 1107 SER A C 1
ATOM 8983 O O . SER A 1 1107 ? -15.951 7.650 -61.590 1.00 74.44 1107 SER A O 1
ATOM 8985 N N . ARG A 1 1108 ? -17.224 9.387 -62.133 1.00 68.12 1108 ARG A N 1
ATOM 8986 C CA . ARG A 1 1108 ? -18.133 8.606 -63.000 1.00 68.12 1108 ARG A CA 1
ATOM 8987 C C . ARG A 1 1108 ? -18.605 9.444 -64.189 1.00 68.12 1108 ARG A C 1
ATOM 8989 O O . ARG A 1 1108 ? -19.063 10.570 -64.016 1.00 68.12 1108 ARG A O 1
ATOM 8996 N N . GLY A 1 1109 ? -18.514 8.885 -65.398 1.00 66.50 1109 GLY A N 1
ATOM 8997 C CA . GLY A 1 1109 ? -18.937 9.563 -66.631 1.00 66.50 1109 GLY A CA 1
ATOM 8998 C C . GLY A 1 1109 ? -18.121 10.832 -66.916 1.00 66.50 1109 GLY A C 1
ATOM 8999 O O . GLY A 1 1109 ? -16.895 10.790 -66.911 1.00 66.50 1109 GLY A O 1
ATOM 9000 N N . SER A 1 1110 ? -18.792 11.963 -67.159 1.00 59.91 1110 SER A N 1
ATOM 9001 C CA . SER A 1 1110 ? -18.163 13.282 -67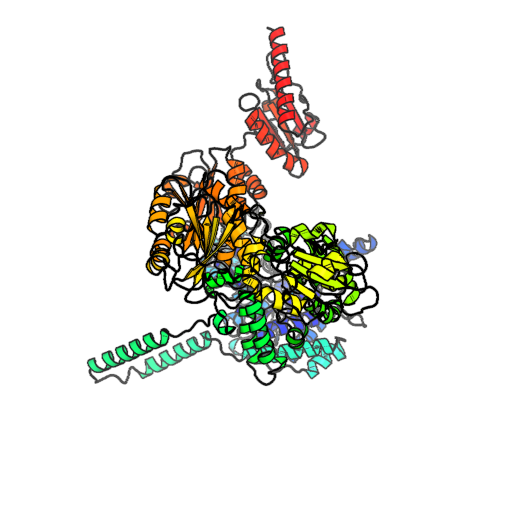.358 1.00 59.91 1110 SER A CA 1
ATOM 9002 C C . SER A 1 1110 ? -17.805 14.014 -66.054 1.00 59.91 1110 SER A C 1
ATOM 9004 O O . SER A 1 1110 ? -17.292 15.132 -66.111 1.00 59.91 1110 SER A O 1
ATOM 9006 N N . HIS A 1 1111 ? -18.071 13.423 -64.881 1.00 64.75 1111 HIS A N 1
ATOM 9007 C CA . HIS A 1 1111 ? -17.790 14.043 -63.586 1.00 64.75 1111 HIS A CA 1
ATOM 9008 C C . HIS A 1 1111 ? -16.356 13.750 -63.116 1.00 64.75 1111 HIS A C 1
ATOM 9010 O O . HIS A 1 1111 ? -16.016 12.630 -62.724 1.00 64.75 1111 HIS A O 1
ATOM 9016 N N . ILE A 1 1112 ? -15.510 14.783 -63.152 1.00 67.06 1112 ILE A N 1
ATOM 9017 C CA . ILE A 1 1112 ? -14.113 14.735 -62.700 1.00 67.06 1112 ILE A CA 1
ATOM 9018 C C . ILE A 1 1112 ? -14.028 15.317 -61.289 1.00 67.06 1112 ILE A C 1
ATOM 9020 O O . ILE A 1 1112 ? -14.472 16.441 -61.042 1.00 67.06 1112 ILE A O 1
ATOM 9024 N N . GLN A 1 1113 ? -13.436 14.560 -60.366 1.00 81.12 1113 GLN A N 1
ATOM 9025 C CA . GLN A 1 1113 ? -13.258 14.993 -58.985 1.00 81.12 1113 GLN A CA 1
ATOM 9026 C C . GLN A 1 1113 ? -12.219 16.113 -58.888 1.00 81.12 1113 GLN A C 1
ATOM 9028 O O . GLN A 1 1113 ? -11.112 16.016 -59.418 1.00 81.12 1113 GLN A O 1
ATOM 9033 N N . ILE A 1 1114 ? -12.551 17.183 -58.166 1.00 84.25 1114 ILE A N 1
ATOM 9034 C CA . ILE A 1 1114 ? -11.584 18.243 -57.877 1.00 84.25 1114 ILE A CA 1
ATOM 9035 C C . ILE A 1 1114 ? -10.582 17.767 -56.824 1.00 84.25 1114 ILE A C 1
ATOM 9037 O O . ILE A 1 1114 ? -10.959 17.188 -55.805 1.00 84.25 1114 ILE A O 1
ATOM 9041 N N . ALA A 1 1115 ? -9.301 18.082 -57.032 1.00 83.69 1115 ALA A N 1
ATOM 9042 C CA . ALA A 1 1115 ? -8.222 17.674 -56.133 1.00 83.69 1115 ALA A CA 1
ATOM 9043 C C . ALA A 1 1115 ? -8.416 18.161 -54.689 1.00 83.69 1115 ALA A C 1
ATOM 9045 O O . ALA A 1 1115 ? -7.879 17.566 -53.765 1.00 83.69 1115 ALA A O 1
ATOM 9046 N N . THR A 1 1116 ? -9.191 19.227 -54.473 1.00 85.56 1116 THR A N 1
ATOM 9047 C CA . THR A 1 1116 ? -9.475 19.745 -53.135 1.00 85.56 1116 THR A CA 1
ATOM 9048 C C . THR A 1 1116 ? -10.565 18.967 -52.388 1.00 85.56 1116 THR A C 1
ATOM 9050 O O . THR A 1 1116 ? -10.643 19.097 -51.171 1.00 85.56 1116 THR A O 1
ATOM 9053 N N . GLY A 1 1117 ? -11.393 18.160 -53.054 1.00 88.88 1117 GLY A N 1
ATOM 9054 C CA . GLY A 1 1117 ? -12.488 17.418 -52.411 1.00 88.88 1117 GLY A CA 1
ATOM 9055 C C . GLY A 1 1117 ? -13.444 18.280 -51.566 1.00 88.88 1117 GLY A C 1
ATOM 9056 O O . GLY A 1 1117 ? -13.422 19.513 -51.612 1.00 88.88 1117 GLY A O 1
ATOM 9057 N N . VAL A 1 1118 ? -14.290 17.621 -50.769 1.00 91.56 1118 VAL A N 1
ATOM 9058 C CA . VAL A 1 1118 ? -15.195 18.257 -49.797 1.00 91.56 1118 VAL A CA 1
ATOM 9059 C C . VAL A 1 1118 ? -14.575 18.172 -48.406 1.00 91.56 1118 VAL A C 1
ATOM 9061 O O . VAL A 1 1118 ? -14.275 17.085 -47.917 1.00 91.56 1118 VAL A O 1
ATOM 9064 N N . ARG A 1 1119 ? -14.368 19.312 -47.741 1.00 91.19 1119 ARG A N 1
ATOM 9065 C CA . ARG A 1 1119 ? -13.773 19.343 -46.398 1.00 91.19 1119 ARG A CA 1
ATOM 9066 C C . ARG A 1 1119 ? -14.777 18.892 -45.335 1.00 91.19 1119 ARG A C 1
ATOM 9068 O O . ARG A 1 1119 ? -15.912 19.357 -45.319 1.00 91.19 1119 ARG A O 1
ATOM 9075 N N . ILE A 1 1120 ? -14.317 18.051 -44.412 1.00 93.12 1120 ILE A N 1
ATOM 9076 C CA . ILE A 1 1120 ? -15.053 17.641 -43.214 1.00 93.12 1120 ILE A CA 1
ATOM 9077 C C . ILE A 1 1120 ? -14.445 18.371 -42.010 1.00 93.12 1120 ILE A C 1
ATOM 9079 O O . ILE A 1 1120 ? -13.255 18.235 -41.732 1.00 93.12 1120 ILE A O 1
ATOM 9083 N N . GLU A 1 1121 ? -15.242 19.191 -41.323 1.00 86.44 1121 GLU A N 1
ATOM 9084 C CA . GLU A 1 1121 ? -14.747 20.083 -40.256 1.00 86.44 1121 GLU A CA 1
ATOM 9085 C C . GLU A 1 1121 ? -14.761 19.450 -38.859 1.00 86.44 1121 GLU A C 1
ATOM 9087 O O . GLU A 1 1121 ? -14.108 19.947 -37.944 1.00 86.44 1121 GLU A O 1
ATOM 9092 N N . SER A 1 1122 ? -15.496 18.352 -38.674 1.00 88.12 1122 SER A N 1
ATOM 9093 C CA . SER A 1 1122 ? -15.586 17.678 -37.379 1.00 88.12 1122 SER A CA 1
ATOM 9094 C C . SER A 1 1122 ? -14.466 16.659 -37.189 1.00 88.12 1122 SER A C 1
ATOM 9096 O O . SER A 1 1122 ? -14.040 16.017 -38.142 1.00 88.12 1122 SER A O 1
ATOM 9098 N N . GLN A 1 1123 ? -14.054 16.466 -35.936 1.00 85.50 1123 GLN A N 1
ATOM 9099 C CA . GLN A 1 1123 ? -13.177 15.373 -35.496 1.00 85.50 1123 GLN A CA 1
ATOM 9100 C C . GLN A 1 1123 ? -13.937 14.320 -34.662 1.00 85.50 1123 GLN A C 1
ATOM 9102 O O . GLN A 1 1123 ? -13.341 13.384 -34.138 1.00 85.50 1123 GLN A O 1
ATOM 9107 N N . HIS A 1 1124 ? -15.266 14.442 -34.537 1.00 88.75 1124 HIS A N 1
ATOM 9108 C CA . HIS A 1 1124 ? -16.109 13.471 -33.833 1.00 88.75 1124 HIS A CA 1
ATOM 9109 C C . HIS A 1 1124 ? -16.681 12.432 -34.803 1.00 88.75 1124 HIS A C 1
ATOM 9111 O O . HIS A 1 1124 ? -17.328 12.799 -35.785 1.00 88.75 1124 HIS A O 1
ATOM 9117 N N . ALA A 1 1125 ? -16.507 11.142 -34.492 1.00 85.19 1125 ALA A N 1
ATOM 9118 C CA . ALA A 1 1125 ? -16.883 10.031 -35.375 1.00 85.19 1125 ALA A CA 1
ATOM 9119 C C . ALA A 1 1125 ? -18.335 10.102 -35.879 1.00 85.19 1125 ALA A C 1
ATOM 9121 O O . ALA A 1 1125 ? -18.555 10.094 -37.088 1.00 85.19 1125 ALA A O 1
ATOM 9122 N N . ASP A 1 1126 ? -19.317 10.245 -34.984 1.00 87.75 1126 ASP A N 1
ATOM 9123 C CA . ASP A 1 1126 ? -20.741 10.239 -35.361 1.00 87.75 1126 ASP A CA 1
ATOM 9124 C C . ASP A 1 1126 ? -21.114 11.420 -36.268 1.00 87.75 1126 ASP A C 1
ATOM 9126 O O . ASP A 1 1126 ? -21.924 11.291 -37.189 1.00 87.75 1126 ASP A O 1
ATOM 9130 N N . THR A 1 1127 ? -20.503 12.583 -36.034 1.00 90.62 1127 THR A N 1
ATOM 9131 C CA . THR A 1 1127 ? -20.723 13.783 -36.848 1.00 90.62 1127 THR A CA 1
ATOM 9132 C C . THR A 1 1127 ? -20.119 13.619 -38.236 1.00 90.62 1127 THR A C 1
ATOM 9134 O O . THR A 1 1127 ? -20.772 13.966 -39.221 1.00 90.62 1127 THR A O 1
ATOM 9137 N N . ILE A 1 1128 ? -18.911 13.054 -38.326 1.00 93.06 1128 ILE A N 1
ATOM 9138 C CA . ILE A 1 1128 ? -18.246 12.768 -39.601 1.00 93.06 1128 ILE A CA 1
ATOM 9139 C C . ILE A 1 1128 ? -19.070 11.763 -40.409 1.00 93.06 1128 ILE A C 1
ATOM 9141 O O . ILE A 1 1128 ? -19.383 12.038 -41.563 1.00 93.06 1128 ILE A O 1
ATOM 9145 N N . VAL A 1 1129 ? -19.496 10.650 -39.798 1.00 91.81 1129 VAL A N 1
ATOM 9146 C CA . VAL A 1 1129 ? -20.331 9.631 -40.458 1.00 91.81 1129 VAL A CA 1
ATOM 9147 C C . VAL A 1 1129 ? -21.601 10.263 -41.031 1.00 91.81 1129 VAL A C 1
ATOM 9149 O O . VAL A 1 1129 ? -21.880 10.104 -42.216 1.00 91.81 1129 VAL A O 1
ATOM 9152 N N . ARG A 1 1130 ? -22.327 11.067 -40.241 1.00 91.88 1130 ARG A N 1
ATOM 9153 C CA . ARG A 1 1130 ? -23.542 11.757 -40.711 1.00 91.88 1130 ARG A CA 1
ATOM 9154 C C . ARG A 1 1130 ? -23.278 12.740 -41.852 1.00 91.88 1130 ARG A C 1
ATOM 9156 O O . ARG A 1 1130 ? -24.139 12.908 -42.714 1.00 91.88 1130 ARG A O 1
ATOM 9163 N N . GLN A 1 1131 ? -22.147 13.447 -41.843 1.00 92.12 1131 GLN A N 1
ATOM 9164 C CA . GLN A 1 1131 ? -21.785 14.364 -42.929 1.00 92.12 1131 GLN A CA 1
ATOM 9165 C C . GLN A 1 1131 ? -21.454 13.596 -44.209 1.00 92.12 1131 GLN A C 1
ATOM 9167 O O . GLN A 1 1131 ? -21.978 13.935 -45.266 1.00 92.12 1131 GLN A O 1
ATOM 9172 N N . VAL A 1 1132 ? -20.671 12.523 -44.105 1.00 92.44 1132 VAL A N 1
ATOM 9173 C CA . VAL A 1 1132 ? -20.321 11.664 -45.242 1.00 92.44 1132 VAL A CA 1
ATOM 9174 C C . VAL A 1 1132 ? -21.566 11.004 -45.840 1.00 92.44 1132 VAL A C 1
ATOM 9176 O O . VAL A 1 1132 ? -21.750 11.037 -47.052 1.00 92.44 1132 VAL A O 1
ATOM 9179 N N . GLU A 1 1133 ? -22.482 10.494 -45.015 1.00 90.50 1133 GLU A N 1
ATOM 9180 C CA . GLU A 1 1133 ? -23.754 9.930 -45.488 1.00 90.50 1133 GLU A CA 1
ATOM 9181 C C . GLU A 1 1133 ? -24.620 10.961 -46.228 1.00 90.50 1133 GLU A C 1
ATOM 9183 O O . GLU A 1 1133 ? -25.248 10.636 -47.236 1.00 90.50 1133 GLU A O 1
ATOM 9188 N N . LYS A 1 1134 ? -24.627 12.225 -45.784 1.00 90.50 1134 LYS A N 1
ATOM 9189 C CA . LYS A 1 1134 ? -25.321 13.304 -46.505 1.00 90.50 1134 LYS A CA 1
ATOM 9190 C C . LYS A 1 1134 ? -24.700 13.577 -47.872 1.00 90.50 1134 LYS A C 1
ATOM 9192 O O . LYS A 1 1134 ? -25.448 13.810 -48.820 1.00 90.50 1134 LYS A O 1
ATOM 9197 N N . GLU A 1 1135 ? -23.374 13.563 -47.980 1.00 89.19 1135 GLU A N 1
ATOM 9198 C CA . GLU A 1 1135 ? -22.690 13.752 -49.264 1.00 89.19 1135 GLU A CA 1
ATOM 9199 C C . GLU A 1 1135 ? -22.937 12.574 -50.216 1.00 89.19 1135 GLU A C 1
ATOM 9201 O O . GLU A 1 1135 ? -23.261 12.805 -51.379 1.00 89.19 1135 GLU A O 1
ATOM 9206 N N . LEU A 1 1136 ? -22.932 11.331 -49.719 1.00 87.38 1136 LEU A N 1
ATOM 9207 C CA . LEU A 1 1136 ? -23.312 10.151 -50.511 1.00 87.38 1136 LEU A CA 1
ATOM 9208 C C . LEU A 1 1136 ? -24.734 10.276 -51.085 1.00 87.38 1136 LEU A C 1
ATOM 9210 O O . LEU A 1 1136 ? -24.945 10.062 -52.276 1.00 87.38 1136 LEU A O 1
ATOM 9214 N N . ILE A 1 1137 ? -25.707 10.715 -50.276 1.00 85.62 1137 ILE A N 1
ATOM 9215 C CA . ILE A 1 1137 ? -27.094 10.914 -50.738 1.00 85.62 1137 ILE A CA 1
ATOM 9216 C C . ILE A 1 1137 ? -27.190 12.014 -51.808 1.00 85.62 1137 ILE A C 1
ATOM 9218 O O . ILE A 1 1137 ? -28.004 11.908 -52.728 1.00 85.62 1137 ILE A O 1
ATOM 9222 N N . LYS A 1 1138 ? -26.407 13.096 -51.696 1.00 82.19 1138 LYS A N 1
ATOM 9223 C CA . LYS A 1 1138 ? -26.388 14.170 -52.707 1.00 82.19 1138 LYS A CA 1
ATOM 9224 C C . LYS A 1 1138 ? -25.862 13.662 -54.045 1.00 82.19 1138 LYS A C 1
ATOM 9226 O O . LYS A 1 1138 ? -26.458 13.972 -55.072 1.00 82.19 1138 LYS A O 1
ATOM 9231 N N . ILE A 1 1139 ? -24.795 12.871 -54.009 1.00 74.62 1139 ILE A N 1
ATOM 9232 C CA . ILE A 1 1139 ? -24.184 12.238 -55.179 1.00 74.62 1139 ILE A CA 1
ATOM 9233 C C . ILE A 1 1139 ? -25.197 11.310 -55.865 1.00 74.62 1139 ILE A C 1
ATOM 9235 O O . ILE A 1 1139 ? -25.481 11.481 -57.049 1.00 74.62 1139 ILE A O 1
ATOM 9239 N N . ASP A 1 1140 ? -25.851 10.424 -55.111 1.00 72.00 1140 ASP A N 1
ATOM 9240 C CA . ASP A 1 1140 ? -26.875 9.520 -55.655 1.00 72.00 1140 ASP A CA 1
ATOM 9241 C C . ASP A 1 1140 ? -28.079 10.266 -56.263 1.00 72.00 1140 ASP A C 1
ATOM 9243 O O . ASP A 1 1140 ? -28.685 9.802 -57.231 1.00 72.00 1140 ASP A O 1
ATOM 9247 N N . ARG A 1 1141 ? -28.450 11.432 -55.711 1.00 68.00 1141 ARG A N 1
ATOM 9248 C CA . ARG A 1 1141 ? -29.522 12.282 -56.261 1.00 68.00 1141 ARG A CA 1
ATOM 9249 C C . ARG A 1 1141 ? -29.108 13.005 -57.537 1.00 68.00 1141 ARG A C 1
ATOM 9251 O O . ARG A 1 1141 ? -29.927 13.080 -58.444 1.00 68.00 1141 ARG A O 1
ATOM 9258 N N . LEU A 1 1142 ? -27.881 13.525 -57.608 1.00 62.34 1142 LEU A N 1
ATOM 9259 C CA . LEU A 1 1142 ? -27.342 14.165 -58.814 1.00 62.34 1142 LEU A CA 1
ATOM 9260 C C . LEU A 1 1142 ? -27.323 13.178 -59.987 1.00 62.34 1142 LEU A C 1
ATOM 9262 O O . LEU A 1 1142 ? -27.792 13.506 -61.072 1.00 62.34 1142 LEU A O 1
ATOM 9266 N N . PHE A 1 1143 ? -26.913 11.933 -59.741 1.00 62.06 1143 PHE A N 1
ATOM 9267 C CA . PHE A 1 1143 ? -26.854 10.910 -60.785 1.00 62.06 1143 PHE A CA 1
ATOM 9268 C C . PHE A 1 1143 ? -28.214 10.328 -61.185 1.00 62.06 1143 PHE A C 1
ATOM 9270 O O . PHE A 1 1143 ? -28.375 9.892 -62.319 1.00 62.06 1143 PHE A O 1
ATOM 9277 N N . LYS A 1 1144 ? -29.226 10.368 -60.309 1.00 58.94 1144 LYS A N 1
ATOM 9278 C CA . LYS A 1 1144 ? -30.618 10.052 -60.686 1.00 58.94 1144 LYS A CA 1
ATOM 9279 C C . LYS A 1 1144 ? -31.285 11.118 -61.566 1.00 58.94 1144 LYS A C 1
ATOM 9281 O O . LYS A 1 1144 ? -32.385 10.868 -62.040 1.00 58.94 1144 LYS A O 1
ATOM 9286 N N . ILE A 1 1145 ? -30.681 12.299 -61.711 1.00 55.00 1145 ILE A N 1
ATOM 9287 C CA . ILE A 1 1145 ? -31.183 13.398 -62.553 1.00 55.00 1145 ILE A CA 1
ATOM 9288 C C . ILE A 1 1145 ? -30.469 13.413 -63.924 1.00 55.00 1145 ILE A C 1
ATOM 9290 O O . ILE A 1 1145 ? -31.027 13.938 -64.883 1.00 55.00 1145 ILE A O 1
ATOM 9294 N N . GLU A 1 1146 ? -29.259 12.842 -64.024 1.00 48.91 1146 GLU A N 1
ATOM 9295 C CA . GLU A 1 1146 ? -28.492 12.699 -65.280 1.00 48.91 1146 GLU A CA 1
ATOM 9296 C C . GLU A 1 1146 ? -28.818 11.424 -66.090 1.00 48.91 1146 GLU A C 1
ATOM 9298 O O . GLU A 1 1146 ? -28.548 11.394 -67.292 1.00 48.91 1146 GLU A O 1
ATOM 9303 N N . LEU A 1 1147 ? -29.385 10.391 -65.450 1.00 45.03 1147 LEU A N 1
ATOM 9304 C CA . LEU A 1 1147 ? -29.982 9.195 -66.076 1.00 45.03 1147 LEU A CA 1
ATOM 9305 C C . LEU A 1 1147 ? -31.456 9.437 -66.410 1.00 45.03 1147 LEU A C 1
ATOM 9307 O O . LEU A 1 1147 ? -31.890 8.955 -67.482 1.00 45.03 1147 LEU A O 1
#

Radius of gyration: 41.84 Å; Cα contacts (8 Å, |Δi|>4): 1781; chains: 1; bounding box: 108×92×116 Å

Solvent-accessible surface area (backbone atoms only — not comparable to full-atom values): 63302 Å² total; per-residue (Å²): 124,46,39,42,68,50,75,53,54,40,53,78,59,26,49,87,25,51,45,79,37,57,74,63,79,43,50,73,37,35,33,24,31,33,40,57,65,50,42,54,56,27,63,52,60,56,47,97,84,66,48,68,54,51,39,98,88,67,49,76,45,34,43,52,56,44,52,52,57,50,51,37,53,38,30,48,38,24,25,44,65,32,40,23,30,59,40,56,75,58,80,60,35,49,67,48,52,50,52,52,50,52,55,29,54,51,33,50,53,55,21,54,54,21,59,78,70,68,37,64,70,53,28,51,58,26,54,53,64,61,65,74,89,49,73,65,60,50,53,52,47,51,51,50,42,45,34,58,15,35,35,75,44,76,22,64,24,45,17,44,50,33,25,8,47,31,22,64,70,61,75,20,69,24,22,34,43,85,54,53,44,32,54,55,38,54,13,52,26,40,34,24,55,72,85,52,63,73,92,70,71,64,57,25,40,36,35,33,40,67,48,36,31,59,56,66,72,43,56,70,70,36,49,37,42,36,40,47,43,45,16,36,58,57,45,82,56,44,56,90,50,46,67,74,53,32,50,53,43,33,75,74,44,50,39,61,78,50,37,68,74,70,54,59,62,89,76,40,53,71,60,86,87,68,59,56,68,59,49,49,44,44,39,76,63,56,68,51,73,68,58,86,81,60,80,86,61,75,51,79,54,40,64,66,61,44,45,46,50,41,31,67,74,53,68,42,64,55,71,63,50,52,56,50,49,55,47,35,56,51,17,51,64,68,47,69,68,80,58,68,71,63,52,52,57,49,49,56,53,51,50,51,56,48,55,67,59,56,77,77,71,85,77,91,81,76,75,72,66,59,54,56,55,50,51,52,52,48,51,53,50,55,61,58,69,74,68,75,75,78,79,51,50,41,62,73,50,72,48,59,89,64,57,49,68,64,55,49,51,52,36,44,44,59,48,45,76,65,47,28,38,89,74,35,80,87,45,94,54,24,58,64,58,37,49,52,54,49,49,34,47,54,34,65,64,35,68,69,49,28,52,36,32,76,58,47,39,75,81,47,52,64,84,78,70,58,91,79,74,74,79,76,56,62,66,42,53,69,71,36,50,65,80,53,73,84,43,85,60,42,44,78,44,50,70,80,48,41,63,59,70,51,67,72,71,82,52,48,32,43,31,39,38,27,32,63,89,36,68,64,29,61,68,39,45,66,45,51,51,51,44,25,63,76,32,58,70,46,46,47,34,34,35,32,52,36,74,82,38,49,67,50,35,53,75,72,67,57,88,60,69,56,36,39,36,35,32,78,80,69,47,72,65,84,73,66,90,43,57,70,54,52,50,58,56,53,56,75,69,54,84,29,68,61,44,78,55,48,54,85,51,58,72,75,65,49,82,62,98,84,64,92,76,84,56,32,34,38,40,32,25,30,34,98,89,54,84,59,43,67,52,76,66,40,47,33,43,39,13,30,50,36,50,70,52,40,48,29,31,42,34,46,37,84,82,13,52,64,49,24,60,55,37,70,48,55,56,38,38,32,44,44,40,54,88,73,77,56,54,63,59,64,44,46,74,48,100,60,77,50,46,65,63,44,52,56,56,49,42,71,72,48,74,74,68,49,75,44,72,92,57,43,65,42,47,74,72,37,75,53,46,92,44,24,39,38,37,36,38,35,71,71,77,84,74,90,58,55,65,56,48,50,45,57,33,74,40,57,84,74,53,45,44,62,34,31,30,40,38,78,79,40,46,69,59,43,54,73,69,60,64,88,65,76,69,39,44,33,37,38,32,41,90,49,48,39,45,76,60,74,71,68,93,82,44,46,66,63,52,49,49,49,49,57,49,52,67,76,20,81,53,27,62,46,50,77,68,54,43,55,47,52,66,69,62,48,51,45,34,40,35,36,42,25,35,82,64,37,67,58,24,66,53,33,55,55,32,57,38,53,35,66,83,78,44,83,90,63,44,39,35,34,37,55,34,77,81,41,43,70,62,36,57,75,68,67,59,80,50,68,18,25,39,32,40,32,42,69,83,46,75,49,77,48,73,48,72,61,55,48,69,60,47,50,57,48,52,55,38,64,76,55,62,68,57,39,86,41,46,89,88,48,35,51,62,57,52,46,63,29,64,82,80,32,31,34,41,34,39,36,26,33,96,88,36,66,66,25,66,64,30,52,64,28,52,53,50,34,41,59,75,41,55,86,45,81,45,57,44,38,32,35,32,53,37,71,85,40,39,68,58,33,54,76,70,65,62,88,61,69,56,39,45,37,38,29,51,55,31,36,86,71,50,67,62,65,88,90,52,71,71,46,33,67,54,47,46,59,57,51,56,74,77,44,89,74,70,53,42,83,44,68,91,52,44,63,71,65,53,44,67,26,64,56,28,36,39,35,39,37,27,40,95,88,40,67,65,26,65,67,41,48,66,44,52,50,52,41,30,62,77,34,55,99,70,41,49,32,32,36,35,50,36,76,84,37,47,68,62,36,54,74,37,63,62,87,61,68,56,38,39,30,39,40,80,30,27,58,91,92,47,75,57,61,76,58,50,45,77,51,91,63,88,47,50,72,62,40,52,55,52,51,54,52,51,53,53,50,54,58,51,54,52,66,72,76,108

InterPro domains:
  IPR001623 DnaJ domain [PF00226] (392-454)
  IPR001623 DnaJ domain [PR00625] (394-412)
  IPR001623 DnaJ domain [PR00625] (412-427)
  IPR001623 DnaJ domain [PR00625] (429-449)
  IPR001623 DnaJ domain [PR00625] (449-468)
  IPR001623 DnaJ domain [PS50076] (392-457)
  IPR001623 DnaJ domain [SM00271] (391-449)
  IPR001623 DnaJ domain [cd06257] (392-446)
  IPR006084 XPG/Rad2 endonuclease [PR00853] (28-42)
  IPR006084 XPG/Rad2 endonuclease [PR00853] (81-100)
  IPR006084 XPG/Rad2 endonuclease [PR00853] (145-162)
  IPR006084 XPG/Rad2 endonuclease [PR00853] (166-186)
  IPR006084 XPG/Rad2 endonuclease [PR00853] (223-238)
  IPR006085 XPG, N-terminal [PF00752] (1-107)
  IPR006085 XPG, N-terminal [SM00485] (1-107)
  IPR006086 XPG-I domain [PF00867] (149-233)
  IPR006086 XPG-I domain [SM00484] (146-218)
  IPR008918 Helix-hairpin-helix motif, class 2 [SM00279] (220-253)
  IPR013766 Thioredoxin domain [PF00085] (490-585)
  IPR013766 Thioredoxin domain [PF00085] (812-908)

Nearest PDB structures (foldseek):
  3q8l-assembly1_A  TM=9.588E-01  e=1.536E-42  Homo sapiens
  5k97-assembly1_A  TM=9.585E-01  e=2.539E-42  Homo sapiens
  5kse-assembly1_A  TM=9.549E-01  e=2.539E-42  Homo sapiens
  5um9-assembly1_A  TM=9.537E-01  e=2.835E-41  Homo sapiens
  3q8m-assembly2_B  TM=9.744E-01  e=2.226E-40  Homo sapiens

pLDDT: mean 83.16, std 13.0, range [32.03, 97.88]

Organism: Loa loa (NCBI:txid7209)

Mean predicted aligned error: 20.59 Å

Sequence (1147 aa):
MGVKDLSKVIGDHSPGSIRLKEFKGYFGRKVAVDASMCLYQFLIAVRQDGSQLQTESGETTSHLLGMFYRTIRMIDNGIKPVYVFDGKPPQMKTSELEKRIERRAEAEKQRSDAVELGDEASVNKFARRLVKVTKEQNEEAKRLVTLMGIPVLDAPCEAEAQCAALARAGKVFATVSEDMDALTFGSPILLRQMIASEAKKLPVKEMNLNQVLKDFGMNMEQFIDLCILLGCDYVSTIRGIGPKKAFELIKKHECIENVLKIIDQTKYAIPKNWQYKEARRLFLEPDVMDCENVELVWKEPDVEGIVQFLCGEKSFNEDRVRGSLTRMQKGRQAAQQIRIDSFFLWLSFSFWLISVSLQRFFVETEPRMVMHFIFILQFLLFLSISFVSCEDFYHLLGISREADNRAIRRAFKKLALVRHPDKNPNDGNAHKEFMKLYRAYEVLMDEELRKKYDRYGEEGLSDNFKENHQYQSWQFYKDNFGIYDEDKEIVTLSRSDFERTVSEMGEIWFINFYSTFCSHCHQLAPTWRKFAQEMENVLRVGAVNCAEDPMLCHSQGVMSYPSLMIYPHRHFFHGQRQLNQIVAFAMKYVTGVVLQLMDSDIEQFKIKKSEKDTRGWLLDFCEHQSSDCLSELNRKKLAANLRGLVNVAKVNCDESVKLCTLFDRKSGVVYFRPTDGRKPNEAQEINSFDFKEIATTVLTYVPDIPYIDKLLEKIVEAQIRDRSFLVRFGTGEADNNAELKKLSAILTTGEIEVYFADCSKAKDICKNLELTSLPKWILFKKQGSYEIYHGKMEIVHDIALFAIESHSSPLVTLTPETYTSAVNSGDEWLIDYYAPWCPPCLRLLKELRRLHNYVESIKIGTIDCDQYGDICRKANTNAYPNIVWHSGGRSSARAGYVDVNTIVEFIEDARDPIVVDLSPSNFDPLVLNGRKGTVWLVDFYAPWCGPCNQLAPEYKKLARNMHMKKFVHFGMVDCDYHRQLCINLGVQSYPTIRFYSSGSYTVDYPTNWWRDHRSMEVWLRNYLPSRVISIENDFFAKVLDDNEPWLVDFFVTWCSHCIEFAPVFERIAEVLEGRVKLAKVDCGLWPNVCRNVGVTAYPTVRFYGGSRGSHIQIATGVRIESQHADTIVRQVEKELIKIDRLFKIEL

Secondary structure (DSSP, 8-state):
--STTHHHHHHHH-GGGEEEE-GGGGTT-EEEEEHHHHHHHHHH---TTSPPPB-TT--B-HHHHHHHHHHHHHHHTT-EEEEEE--SPPGGGHHHHHHHHHHHHHHHHHHHHHHHTT-HHHHHHHHHHH----HHHHHHHHHHHHHTT--EEE-SS-HHHHHHHHHHTTSSSEEE-SSSHHHHTT-SEEEESSSS-GGG-PPEEEEEHHHHHHHHT--HHHHHHHHHHH--SSS---TT--HHHHHHHHHHHSSHHHHHHHS-TTTS-PPTT--HHHHHHHHHS-----GGG----PPPP-HHHHHIIIIIIT---HHHHHHHHHHHHHHHHHTTSPPHHHHHHHHHHHHHHHHHHGGGS-SS--THHHHHHHHHHHHHHHHHTT------HHHHHT--TT--HHHHHHHHHHHHHHH-GGG-TT-TTHHHHHHHHHHHHHHHHSHHHHHHHHHHHHHHS-TT--TT-PPPPHHHHHHTTTTTTT-SSEEE--HHHHHHHHHSS---EEEEEE-TT-HHHHHHHHHHHHHHHHTTTTSEEEEEETTT-HHHHHHTT--SSSEEEEETTTEEP-S---HHHHHHHHTTT----EEEE-GGGGGGGS--TT-S---EEEEEEE-TT---S--HHHHHHHHHHTTTTEEEEEEETTT-HHHHHHHT-SSEEEEE-GGGS--GGGPEEE----HHHHHHHHHHHSPPPPB-STTHHHHHTT---SSEEEEEEESSSPPS-GGGGHHHHHSTTTTEEEEEEETTT-HHHHHHTT--SSSEEEEE-TTS-EEEE-S-TT-HHHHHHHHHHHHH---EEPPHHHHHHHHHSSS-EEEEEE-TT-HHHHHHHHHHHHHTTT-TT-EEEEEETTT-HHHHHHTT--SSSEEEEEETTEEEEEES---HHHHHHHHHHHHS--EEE--TTTHIIIIIS--TT-EEEEEEE-TT-HHHHHHHHHHHHHHHHTTT-TTEEEEEEETTTTHHHHHHTT--SSSEEEEEETTEEEEEPPTTS--SHHHHHHHHHTTSPPSEEEE-TTHIIIIIS-SS-EEEEEE-TT-HHHHHHHHHHHHHHHHTTTTSEEEEEETTT-HHHHHHHT--SSSEEEEE---BTTBPPPTT-EEE---SHHHHHHHHHHHHHHHHHHHHHH-

Foldseek 3Di:
DFFFCVVVLCCVQQVVLKDFAALLVCAQFEAEEELQQQQLVQQLPADPQLDADAFPVRHGCSSVVLLLLLVLVCLLSNYAYAYEYFAAADPLLVVLVVVLVVVLVVLVVQLVVCVVVVPPVSVSVSSSSNDDQDPVSVVLSVLLCVLQQHHYHYWNGGSLLQSQVCQVVVVGVFYEHQHPLNLLLPRQKYWYPSSPDVVVVGTIIIGGSVSSCVSLVADSLLVNQLSVQSNGSRWDHFPPQHNVNSSVLCSVQVHPVRSVVPDDCVVTPDDDPTPSVVSSCCSDPPRGPDSVPDDTGGDHRNLVSNLCSCCVVRNDDNVVSNVSSVSSVVSNVVSPDDDVVVVVVVVVVVVVVVVVVVVPPDDDDDDPVVVVVVVVVVVVVVVVVPPPPPDALCVLLPHDLLDDLLSLLVSLLVCCLCLPCVNVVVDPCSVVSNVSNVVSSVQCNDPVSVQQCVQPNPVLDPPVPPPPDDDDHSVLSVQQGCLCSPQPLEAEDDPLRCCPPFADQPFKEKEWEAESPDPVQSVLSVLLSVLSVLLRLQGGYYYYHCNVVVVSCVVLVNDDPGWIAIPPVSDTDDDDSHNVSVLVVSLVVRPFDAAEDALVCVVVLADDPPDPDQAKEKEFAEEPPDPQTEDPSLLSSLSRNCPQRYHHYYYYCVGHVVLCVQLVHRGAIFIGTSVPPDGSVRTHGDPDRHSVSVNVVVLVVGDDAAADDPCLVCLLQLVDQPAKEKEWEAADDDDPLSVLSCLQRSVVPVRYGYHYYHCVRVVVSCVVVVPPDDGWIKMRESVGFIDTDLDDPNPSVSSSVCNVLVNQFLEHEDDPVRVVCVQPVLFKEKEWEAASSNPLQNSLVSQNSCLCVPDPRYHYYYYHCVVVVVVCVVVVPSRPGKIWIHHRNDIDIDHTHDHSVRVVVVVVCSVPVLAAEDAPVCCQVPFQVNDAQAKEKEWEAAPSDPVQVVLVVQLSVLSVVCVVVVRYGYYYYHCVVRVVVCVVVVPDDPTWIWMGHRNHTDDTDDPPWDSGSVRVNLVVVVVHDQQAAEDELCCCVPAQQFQAKEKEWEAAPPDPVQSVLVVLQSVLSVVCPPRYRHYYYHCVRVVVLCVQLPPDDPGWMFMWHGDDDPDGTDSVHHTDPDSHNVSSNVVNVVVNVVVVVVVVVVD